Protein 1XU9 (pdb70)

Radius of gyration: 32.41 Å; Cα contacts (8 Å, |Δi|>4): 2241; chains: 4; bounding box: 58×86×81 Å

Organism: Homo sapiens (NCBI:txid9606)

CATH classification: 3.40.50.720

Solvent-accessible surface area: 42921 Å² total; per-residue (Å²): 203,58,77,155,100,151,29,116,71,100,30,3,118,36,86,52,0,0,0,0,19,0,13,120,12,23,1,72,23,0,0,31,17,0,0,107,22,16,0,50,1,0,2,1,20,154,40,108,96,56,0,81,152,1,21,61,69,1,97,136,49,45,13,56,26,4,78,71,24,38,18,47,14,76,65,30,78,31,0,101,110,1,0,61,103,0,1,182,96,18,58,19,3,29,8,0,0,0,18,17,66,16,118,36,80,44,74,67,42,123,87,18,38,139,43,0,82,88,1,12,31,9,0,0,4,0,0,0,5,0,2,32,25,0,20,90,43,0,99,165,41,84,4,6,0,0,0,7,4,9,27,11,2,36,6,2,46,24,13,24,5,5,35,0,0,0,4,8,0,0,3,0,0,1,4,0,0,39,43,1,16,88,70,49,210,31,97,9,15,3,0,2,0,1,15,10,39,7,56,14,122,67,20,45,153,25,27,55,52,133,26,63,168,82,22,1,69,52,99,92,0,0,46,53,0,0,57,2,0,16,19,51,62,53,48,11,28,20,29,69,40,100,90,19,18,50,22,11,136,56,62,49,29,102,36,4,8,103,10,31,44,120,51,44,77,34,130,162,80,47,156,60,72,121,80,160,32,116,71,99,28,4,121,35,89,50,0,0,0,0,18,0,12,119,11,23,0,67,18,0,0,36,28,0,0,126,20,15,0,44,1,0,2,2,20,157,46,130,108,50,0,79,134,1,15,71,79,1,97,155,53,42,14,56,27,10,67,72,20,40,19,42,13,82,65,28,79,33,0,105,111,1,0,66,90,0,5,183,75,12,60,19,4,28,9,0,0,0,19,17,63,20,120,30,68,40,82,37,29,128,96,75,36,148,58,0,80,96,1,10,33,10,0,0,4,0,0,0,6,0,5,29,26,0,20,80,35,0,101,146,42,77,4,6,0,0,0,8,4,9,25,10,2,32,6,2,37,10,10,23,5,6,33,0,0,0,5,8,0,0,4,0,0,2,2,0,2,21,54,4,24,73,73,53,219,31,93,6,0,0,0,2,0,1,16,11,34,7,47,13,99,65,21,61,158,30,26,66,40,9,24,160,98,145,33,1,60,30,83,89,0,0,43,59,0,0,58,1,0,16,19,34,60,41,31,12,29,16,28,56,40,98,86,18,12,36,21,12,83,48,42,57,29,93,27,5,15,91,1,28,63,83,84,92,115,63,134,116,64,43,166,66,64,150,86,152,31,104,61,102,32,4,121,36,87,53,0,0,0,0,17,0,10,121,10,23,0,56,24,0,0,35,18,0,0,110,19,16,0,44,0,0,0,1,16,180,54,126,127,50,0,84,145,2,11,52,66,0,92,140,50,42,13,56,24,6,69,55,35,37,19,45,13,77,67,28,71,31,0,94,115,2,0,53,82,0,5,159,61,11,58,19,3,28,8,0,0,0,19,18,71,14,127,22,62,66,106,66,27,120,104,67,40,129,50,0,96,68,0,14,43,9,0,0,6,0,0,0,7,0,2,29,32,0,15,92,44,0,82,160,40,83,4,6,0,0,0,7,4,8,27,10,2,34,5,3,55,40,56,21,5,5,33,0,0,0,3,8,0,0,4,0,0,1,1,0,0,8,49,3,14,59,96,51,201,35,96,5,1,0,0,2,0,2,15,11,74,8,54,14,114,61,21,59,151,34,39,98,77,167,72,1,67,48,96,88,0,0,44,53,0,0,59,2,0,14,19,44,62,53,15,12,28,19,30,81,41,94,88,18,19,46,19,11,116,52,57,51,19,59,38,4,9,110,23,68,124,41,158,66,74,114,78,152,36,111,70,108,32,3,118,36,87,53,0,0,0,0,19,0,18,122,12,22,1,70,24,0,0,39,18,0,0,123,18,16,0,45,0,0,0,1,18,160,42,123,112,59,0,87,157,2,10,54,68,0,95,138,49,41,13,55,25,9,67,73,34,39,18,43,13,73,66,34,79,30,0,102,115,2,0,68,75,0,3,165,68,15,57,18,2,27,8,0,0,0,19,18,70,23,116,29,66,89,103,93,27,132,95,60,34,130,46,0,95,49,0,10,51,10,0,0,8,0,0,0,6,0,2,35,26,0,23,92,43,0,88,164,42,82,4,6,0,0,0,8,3,9,26,11,2,34,5,4,55,44,53,21,5,5,32,0,0,0,4,8,0,0,2,0,0,1,3,0,0,15,52,2,15,65,88,52,206,35,98,6,1,0,0,2,0,1,16,11,37,8,52,14,110,67,21,60,147,38,78,131,218,148,35,2,65,52,96,90,0,0,44,56,0,0,59,2,0,17,19,46,60,44,32,12,32,19,29,66,38,94,82,17,14,37,22,11,93,52,41,54,29,96,26,4,16,106,19,64,118

GO terms:
  GO:0005789 endoplasmic reticulum membrane (C, TAS)
  GO:0016020 membrane (C, HDA)
  GO:0050661 NADP binding (F, IDA)
  GO:0070524 11-beta-hydroxysteroid dehydrogenase (NADP+) activity (F, IDA)
  GO:0005789 endoplasmic reticulum membrane (C, IDA)
  GO:0042803 protein homodimerization activity (F, IDA)

Sequence (1055 aa):
QPLNEEFRPEMLQGKKVIVTGASKGIGREMAYHLAKMGAHVVVTARSKETLQKVVSHCLELGAASAHYIAGTMEDMTFAEQFVAQAGKLMGGLDMLILNHITNTSLNLFHDDIHHVRKSMEVNFLSYVVLTVAALPMLKQSNGSIVVVSSLAGKVAYPMVAAYSASKFALDGFFSSIRKEYSVSRVNVSITLCVLGLIDTETAMKAVSGIVHMQAAPKEECALEIIKGGALRQEEVYYDSSLWTTLLIRNPSRKILEFLYSTSYNMDRFQQPLNEEFRPEMLQGKKVIVTGASKGIGREMAYHLAKMGAHVVVTARSKETLQKVVSHCLELGAASAHYIAGTMEDMTFAEQFVAQAGKLMGGLDMLILNHITNTSLNLFHDDIHHVRKSMEVNFLSYVVLTVAALPMLKQSNGSIVVVSSLAGKVAYPMVAAYSASKFALDGFFSSIRKEYSVSRVNVSITLCVLGLIDTETAMKAVSGIVHMQAAPKEECALEIIKGGALRQEEVYYDSSLWTTLLIRNPSRKILEFLYSTSYNMDRFQQPLNEEFRPEMLQGKKVIVTGASKGIGREMAYHLAKMGAHVVVTARSKETLQKVVSHCLELGAASAHYIAGTMEDMTFAEQFVAQAGKLMGGLDMLILNHITNTSLNLFHDDIHHVRKSMEVNFLSYVVLTVAALPMLKQSNGSIVVVSSLAGKVAYPMVAAYSASKFALDGFFSSIRKEYSVSRVNVSITLCVLGLIDTETAMKAVSGIAAPKEECALEIIKGGALRQEEVYYDSSLWTTLLIRNPSRKILEFLYSQQPLNEEFRPEMLQGKKVIVTGASKGIGREMAYHLAKMGAHVVVTARSKETLQKVVSHCLELGAASAHYIAGTMEDMTFAEQFVAQAGKLMGGLDMLILNHITNTSLNLFHDDIHHVRKSMEVNFLSYVVLTVAALPMLKQSNGSIVVVSSLAGKVAYPMVAAYSASKFALDGFFSSIRKEYSVSRVNVSITLCVLGLIDTETAMKAVSMQAAPKEECALEIIKGGALRQEEVYYDSSLWTTLLIRNPSRKILEFLYS

B-factor: mean 19.33, std 9.77, range [4.44, 95.13]

Structure (mmCIF, N/CA/C/O backbone):
data_1XU9
#
_entry.id   1XU9
#
_cell.length_a   57.428
_cell.length_b   152.673
_cell.length_c   73.918
_cell.angle_alpha   90.00
_cell.angle_beta   93.77
_cell.angle_gamma   90.00
#
_symmetry.space_group_name_H-M   'P 1 21 1'
#
loop_
_entity.id
_entity.type
_entity.pdbx_description
1 polymer 'Corticosteroid 11-beta-dehydrogenase, isozyme 1'
2 non-polymer 'NADPH DIHYDRO-NICOTINAMIDE-ADENINE-DINUCLEOTIDE PHOSPHATE'
3 non-polymer 3-[(3-CHOLAMIDOPROPYL)DIMETHYLAMMONIO]-1-PROPANESULFONATE
4 non-polymer '2-(N-MORPHOLINO)-ETHANESULFONIC ACID'
5 water water
#
loop_
_atom_site.group_PDB
_atom_site.id
_atom_site.type_symbol
_atom_site.label_atom_id
_atom_site.label_alt_id
_atom_site.label_comp_id
_atom_site.label_asym_id
_atom_site.label_entity_id
_atom_site.label_seq_id
_atom_site.pdbx_PDB_ins_code
_atom_site.Cartn_x
_atom_site.Cartn_y
_atom_site.Cartn_z
_atom_site.occupancy
_atom_site.B_iso_or_equiv
_atom_site.auth_seq_id
_atom_site.auth_comp_id
_atom_site.auth_asym_id
_atom_site.auth_atom_id
_atom_site.pdbx_PDB_model_num
ATOM 1 N N . GLN A 1 15 ? -12.273 14.607 31.875 1.00 43.45 21 GLN A N 1
ATOM 2 C CA . GLN A 1 15 ? -11.429 15.795 31.562 1.00 43.73 21 GLN A CA 1
ATOM 3 C C . GLN A 1 15 ? -10.080 15.768 32.304 1.00 43.37 21 GLN A C 1
ATOM 4 O O . GLN A 1 15 ? -9.982 15.243 33.421 1.00 43.16 21 GLN A O 1
ATOM 10 N N . PRO A 1 16 ? -9.048 16.338 31.681 1.00 42.83 22 PRO A N 1
ATOM 11 C CA . PRO A 1 16 ? -7.684 16.289 32.220 1.00 42.56 22 PRO A CA 1
ATOM 12 C C . PRO A 1 16 ? -7.414 17.265 33.369 1.00 42.29 22 PRO A C 1
ATOM 13 O O . PRO A 1 16 ? -8.006 18.346 33.435 1.00 42.18 22 PRO A O 1
ATOM 17 N N . LEU A 1 17 ? -6.499 16.878 34.254 1.00 41.73 23 LEU A N 1
ATOM 18 C CA . LEU A 1 17 ? -6.097 17.709 35.382 1.00 41.45 23 LEU A CA 1
ATOM 19 C C . LEU A 1 17 ? -5.349 18.933 34.859 1.00 41.37 23 LEU A C 1
ATOM 20 O O . LEU A 1 17 ? -4.465 18.800 34.010 1.00 41.59 23 LEU A O 1
ATOM 25 N N . ASN A 1 18 ? -5.699 20.114 35.370 1.00 41.24 24 ASN A N 1
ATOM 26 C CA . ASN A 1 18 ? -5.113 21.375 34.899 1.00 40.99 24 ASN A CA 1
ATOM 27 C C . ASN A 1 18 ? -3.853 21.768 35.681 1.00 40.28 24 ASN A C 1
ATOM 28 O O . ASN A 1 18 ? -3.666 22.938 36.034 1.00 40.59 24 ASN A O 1
ATOM 33 N N . GLU A 1 19 ? -2.988 20.785 35.929 1.00 39.04 25 GLU A N 1
ATOM 34 C CA . GLU A 1 19 ? -1.754 20.979 36.684 1.00 37.80 25 GLU A CA 1
ATOM 35 C C . GLU A 1 19 ? -0.560 20.446 35.904 1.00 36.02 25 GLU A C 1
ATOM 36 O O . GLU A 1 19 ? -0.708 19.632 34.993 1.00 35.80 25 GLU A O 1
ATOM 42 N N . GLU A 1 20 ? 0.625 20.918 36.274 1.00 33.73 26 GLU A N 1
ATOM 43 C CA . GLU A 1 20 ? 1.873 20.384 35.744 1.00 32.11 26 GLU A CA 1
ATOM 44 C C . GLU A 1 20 ? 2.104 19.004 36.358 1.00 29.67 26 GLU A C 1
ATOM 45 O O . GLU A 1 20 ? 1.752 18.770 37.511 1.00 28.85 26 GLU A O 1
ATOM 51 N N . PHE A 1 21 ? 2.691 18.089 35.593 1.00 27.05 27 PHE A N 1
ATOM 52 C CA . PHE A 1 21 ? 3.037 16.781 36.132 1.00 25.45 27 PHE A CA 1
ATOM 53 C C . PHE A 1 21 ? 4.098 16.919 37.220 1.00 25.10 27 PHE A C 1
ATOM 54 O O . PHE A 1 21 ? 5.037 17.714 37.090 1.00 24.80 27 PHE A O 1
ATOM 62 N N . ARG A 1 22 ? 3.939 16.134 38.279 1.00 24.99 28 ARG A N 1
ATOM 63 C CA . ARG A 1 22 ? 4.940 15.990 39.333 1.00 24.93 28 ARG A CA 1
ATOM 64 C C . ARG A 1 22 ? 5.139 14.490 39.586 1.00 24.10 28 ARG A C 1
ATOM 65 O O . ARG A 1 22 ? 4.150 13.762 39.657 1.00 23.53 28 ARG A O 1
ATOM 73 N N . PRO A 1 23 ? 6.379 14.013 39.729 1.00 23.97 29 PRO A N 1
ATOM 74 C CA . PRO A 1 23 ? 6.610 12.578 39.984 1.00 23.93 29 PRO A CA 1
ATOM 75 C C . PRO A 1 23 ? 5.913 12.046 41.242 1.00 23.89 29 PRO A C 1
ATOM 76 O O . PRO A 1 23 ? 5.584 10.864 41.293 1.00 23.21 29 PRO A O 1
ATOM 80 N N . GLU A 1 24 ? 5.656 12.916 42.218 1.00 24.17 30 GLU A N 1
ATOM 81 C CA . GLU A 1 24 ? 4.950 12.535 43.440 1.00 24.09 30 GLU A CA 1
ATOM 82 C C . GLU A 1 24 ? 3.511 12.065 43.185 1.00 22.92 30 GLU A C 1
ATOM 83 O O . GLU A 1 24 ? 2.907 11.414 44.032 1.00 22.81 30 GLU A O 1
ATOM 89 N N . MET A 1 25 ? 2.965 12.382 42.013 1.00 21.77 31 MET A N 1
ATOM 90 C CA . MET A 1 25 ? 1.636 11.904 41.622 1.00 21.44 31 MET A CA 1
ATOM 91 C C . MET A 1 25 ? 1.543 10.375 41.535 1.00 20.84 31 MET A C 1
ATOM 92 O O . MET A 1 25 ? 0.448 9.818 41.600 1.00 21.67 31 MET A O 1
ATOM 97 N N . LEU A 1 26 ? 2.682 9.712 41.381 1.00 19.84 32 LEU A N 1
ATOM 98 C CA . LEU A 1 26 ? 2.725 8.250 41.290 1.00 18.99 32 LEU A CA 1
ATOM 99 C C . LEU A 1 26 ? 3.218 7.572 42.572 1.00 18.44 32 LEU A C 1
ATOM 100 O O . LEU A 1 26 ? 3.217 6.346 42.670 1.00 17.14 32 LEU A O 1
ATOM 105 N N . GLN A 1 27 ? 3.663 8.356 43.549 1.00 18.23 33 GLN A N 1
ATOM 106 C CA . GLN A 1 27 ? 4.137 7.805 44.817 1.00 18.62 33 GLN A CA 1
ATOM 107 C C . GLN A 1 27 ? 3.039 7.010 45.511 1.00 17.62 33 GLN A C 1
ATOM 108 O O . GLN A 1 27 ? 1.943 7.510 45.731 1.00 17.89 33 GLN A O 1
ATOM 114 N N . GLY A 1 28 ? 3.326 5.750 45.803 1.00 16.97 34 GLY A N 1
ATOM 115 C CA . GLY A 1 28 ? 2.379 4.874 46.461 1.00 16.90 34 GLY A CA 1
ATOM 116 C C . GLY A 1 28 ? 1.238 4.390 45.594 1.00 16.45 34 GLY A C 1
ATOM 117 O O . GLY A 1 28 ? 0.361 3.688 46.080 1.00 16.56 34 GLY A O 1
ATOM 118 N N . LYS A 1 29 ? 1.239 4.753 44.311 1.00 16.16 35 LYS A N 1
ATOM 119 C CA . LYS A 1 29 ? 0.172 4.321 43.420 1.00 15.89 35 LYS A CA 1
ATOM 120 C C . LYS A 1 29 ? 0.399 2.875 43.019 1.00 15.14 35 LYS A C 1
ATOM 121 O O . LYS A 1 29 ? 1.524 2.406 42.995 1.00 15.42 35 LYS A O 1
ATOM 127 N N . LYS A 1 30 ? -0.686 2.183 42.708 1.00 13.91 36 LYS A N 1
ATOM 128 C CA . LYS A 1 30 ? -0.656 0.756 42.408 1.00 13.48 36 LYS A CA 1
ATOM 129 C C . LYS A 1 30 ? -0.878 0.602 40.908 1.00 12.99 36 LYS A C 1
ATOM 130 O O . LYS A 1 30 ? -1.949 0.920 40.393 1.00 12.53 36 LYS A O 1
ATOM 136 N N . VAL A 1 31 ? 0.144 0.118 40.216 1.00 12.59 37 VAL A N 1
ATOM 137 C CA . VAL A 1 31 ? 0.169 0.161 38.756 1.00 12.11 37 VAL A CA 1
ATOM 138 C C . VAL A 1 31 ? 0.549 -1.178 38.161 1.00 12.32 37 VAL A C 1
ATOM 139 O O . VAL A 1 31 ? 1.506 -1.799 38.605 1.00 12.36 37 VAL A O 1
ATOM 143 N N . ILE A 1 32 ? -0.233 -1.618 37.173 1.00 11.43 38 ILE A N 1
ATOM 144 C CA . ILE A 1 32 ? 0.096 -2.760 36.328 1.00 11.16 38 ILE A CA 1
ATOM 145 C C . ILE A 1 32 ? 0.714 -2.250 35.036 1.00 11.68 38 ILE A C 1
ATOM 146 O O . ILE A 1 32 ? 0.208 -1.301 34.451 1.00 11.14 38 ILE A O 1
ATOM 151 N N . VAL A 1 33 ? 1.803 -2.870 34.602 1.00 10.83 39 VAL A N 1
ATOM 152 C CA . VAL A 1 33 ? 2.366 -2.610 33.274 1.00 11.23 39 VAL A CA 1
ATOM 153 C C . VAL A 1 33 ? 2.492 -3.933 32.542 1.00 10.77 39 VAL A C 1
ATOM 154 O O . VAL A 1 33 ? 3.163 -4.849 33.012 1.00 10.52 39 VAL A O 1
ATOM 158 N N . THR A 1 34 ? 1.849 -4.040 31.385 1.00 11.18 40 THR A N 1
ATOM 159 C CA . THR A 1 34 ? 2.005 -5.226 30.543 1.00 10.80 40 THR A CA 1
ATOM 160 C C . THR A 1 34 ? 3.080 -5.016 29.493 1.00 10.55 40 THR A C 1
ATOM 161 O O . THR A 1 34 ? 3.492 -3.889 29.208 1.00 10.66 40 THR A O 1
ATOM 165 N N . GLY A 1 35 ? 3.549 -6.112 28.921 1.00 10.68 41 GLY A N 1
ATOM 166 C CA . GLY A 1 35 ? 4.652 -6.042 27.986 1.00 10.57 41 GLY A CA 1
ATOM 167 C C . GLY A 1 35 ? 5.848 -5.312 28.572 1.00 10.82 41 GLY A C 1
ATOM 168 O O . GLY A 1 35 ? 6.455 -4.469 27.923 1.00 11.12 41 GLY A O 1
ATOM 169 N N . ALA A 1 36 ? 6.204 -5.667 29.805 1.00 11.50 42 ALA A N 1
ATOM 170 C CA . ALA A 1 36 ? 7.132 -4.865 30.611 1.00 11.69 42 ALA A CA 1
ATOM 171 C C . ALA A 1 36 ? 8.494 -5.506 30.844 1.00 12.54 42 ALA A C 1
ATOM 172 O O . ALA A 1 36 ? 9.273 -5.028 31.674 1.00 12.37 42 ALA A O 1
ATOM 174 N N . SER A 1 37 ? 8.819 -6.529 30.062 1.00 12.88 43 SER A N 1
ATOM 175 C CA . SER A 1 37 ? 10.105 -7.222 30.182 1.00 13.10 43 SER A CA 1
ATOM 176 C C . SER A 1 37 ? 11.220 -6.543 29.383 1.00 13.27 43 SER A C 1
ATOM 177 O O . SER A 1 37 ? 12.419 -6.798 29.607 1.00 13.51 43 SER A O 1
ATOM 180 N N . LYS A 1 38 ? 10.821 -5.704 28.424 1.00 12.97 44 LYS A N 1
ATOM 181 C CA . LYS A 1 38 ? 11.762 -4.967 27.592 1.00 12.86 44 LYS A CA 1
ATOM 182 C C . LYS A 1 38 ? 11.051 -3.764 26.978 1.00 12.24 44 LYS A C 1
ATOM 183 O O . LYS A 1 38 ? 9.873 -3.525 27.253 1.00 12.05 44 LYS A O 1
ATOM 189 N N . GLY A 1 39 ? 11.780 -3.000 26.178 1.00 11.94 45 GLY A N 1
ATOM 190 C CA . GLY A 1 39 ? 11.214 -1.931 25.386 1.00 11.07 45 GLY A CA 1
ATOM 191 C C . GLY A 1 39 ? 10.613 -0.857 26.252 1.00 10.43 45 GLY A C 1
ATOM 192 O O . GLY A 1 39 ? 11.093 -0.572 27.354 1.00 11.05 45 GLY A O 1
ATOM 193 N N . ILE A 1 40 ? 9.557 -0.229 25.746 1.00 10.79 46 ILE A N 1
ATOM 194 C CA . ILE A 1 40 ? 8.900 0.865 26.447 1.00 10.99 46 ILE A CA 1
ATOM 195 C C . ILE A 1 40 ? 8.271 0.434 27.769 1.00 10.55 46 ILE A C 1
ATOM 196 O O . ILE A 1 40 ? 8.332 1.160 28.736 1.00 11.27 46 ILE A O 1
ATOM 201 N N . GLY A 1 41 ? 7.688 -0.762 27.811 1.00 10.30 47 GLY A N 1
ATOM 202 C CA . GLY A 1 41 ? 7.095 -1.264 29.041 1.00 10.32 47 GLY A CA 1
ATOM 203 C C . GLY A 1 41 ? 8.106 -1.360 30.165 1.00 10.78 47 GLY A C 1
ATOM 204 O O . GLY A 1 41 ? 7.806 -0.970 31.285 1.00 10.99 47 GLY A O 1
ATOM 205 N N . ARG A 1 42 ? 9.295 -1.878 29.872 1.00 11.23 48 ARG A N 1
ATOM 206 C CA . ARG A 1 42 ? 10.357 -1.948 30.880 1.00 11.52 48 ARG A CA 1
ATOM 207 C C . ARG A 1 42 ? 10.720 -0.554 31.370 1.00 11.79 48 ARG A C 1
ATOM 208 O O . ARG A 1 42 ? 10.860 -0.335 32.568 1.00 11.28 48 ARG A O 1
ATOM 216 N N . GLU A 1 43 ? 10.873 0.388 30.444 1.00 11.87 49 GLU A N 1
ATOM 217 C CA . GLU A 1 43 ? 11.188 1.763 30.819 1.00 12.12 49 GLU A CA 1
ATOM 218 C C . GLU A 1 43 ? 10.091 2.382 31.671 1.00 11.83 49 GLU A C 1
ATOM 219 O O . GLU A 1 43 ? 10.373 3.160 32.574 1.00 11.95 49 GLU A O 1
ATOM 225 N N . MET A 1 44 ? 8.830 2.046 31.394 1.00 10.74 50 MET A N 1
ATOM 226 C CA . MET A 1 44 ? 7.736 2.552 32.206 1.00 11.34 50 MET A CA 1
ATOM 227 C C . MET A 1 44 ? 7.832 2.012 33.635 1.00 11.21 50 MET A C 1
ATOM 228 O O . MET A 1 44 ? 7.682 2.765 34.573 1.00 11.38 50 MET A O 1
ATOM 233 N N . ALA A 1 45 ? 8.104 0.716 33.772 1.00 11.60 51 ALA A N 1
ATOM 234 C CA . ALA A 1 45 ? 8.259 0.085 35.091 1.00 11.54 51 ALA A CA 1
ATOM 235 C C . ALA A 1 45 ? 9.394 0.781 35.854 1.00 11.69 51 ALA A C 1
ATOM 236 O O . ALA A 1 45 ? 9.240 1.069 37.021 1.00 12.22 51 ALA A O 1
ATOM 238 N N . TYR A 1 46 ? 10.486 1.091 35.165 1.00 12.01 52 TYR A N 1
ATOM 239 C CA . TYR A 1 46 ? 11.638 1.754 35.798 1.00 12.76 52 TYR A CA 1
ATOM 240 C C . TYR A 1 46 ? 11.294 3.160 36.265 1.00 13.05 52 TYR A C 1
ATOM 241 O O . TYR A 1 46 ? 11.651 3.528 37.385 1.00 13.40 52 TYR A O 1
ATOM 250 N N . HIS A 1 47 ? 10.589 3.937 35.448 1.00 13.24 53 HIS A N 1
ATOM 251 C CA . HIS A 1 47 ? 10.140 5.269 35.879 1.00 13.29 53 HIS A CA 1
ATOM 252 C C . HIS A 1 47 ? 9.222 5.197 37.091 1.00 13.78 53 HIS A C 1
ATOM 253 O O . HIS A 1 47 ? 9.384 5.963 38.040 1.00 13.88 53 HIS A O 1
ATOM 260 N N . LEU A 1 48 ? 8.257 4.283 37.054 1.00 13.26 54 LEU A N 1
ATOM 261 C CA . LEU A 1 48 ? 7.319 4.106 38.154 1.00 14.03 54 LEU A CA 1
ATOM 262 C C . LEU A 1 48 ? 8.042 3.714 39.451 1.00 14.40 54 LEU A C 1
ATOM 263 O O . LEU A 1 48 ? 7.676 4.164 40.542 1.00 14.72 54 LEU A O 1
ATOM 268 N N . ALA A 1 49 ? 9.060 2.880 39.321 1.00 14.81 55 ALA A N 1
ATOM 269 C CA . ALA A 1 49 ? 9.863 2.431 40.443 1.00 15.65 55 ALA A CA 1
ATOM 270 C C . ALA A 1 49 ? 10.619 3.616 41.041 1.00 16.03 55 ALA A C 1
ATOM 271 O O . ALA A 1 49 ? 10.592 3.821 42.244 1.00 16.44 55 ALA A O 1
ATOM 273 N N . LYS A 1 50 ? 11.244 4.423 40.199 1.00 16.59 56 LYS A N 1
ATOM 274 C CA . LYS A 1 50 ? 11.931 5.644 40.659 1.00 17.60 56 LYS A CA 1
ATOM 275 C C . LYS A 1 50 ? 10.959 6.608 41.379 1.00 17.76 56 LYS A C 1
ATOM 276 O O . LYS A 1 50 ? 11.346 7.302 42.327 1.00 18.29 56 LYS A O 1
ATOM 282 N N . MET A 1 51 ? 9.697 6.628 40.960 1.00 17.56 57 MET A N 1
ATOM 283 C CA . MET A 1 51 ? 8.671 7.480 41.580 1.00 17.54 57 MET A CA 1
ATOM 284 C C . MET A 1 51 ? 8.067 6.887 42.857 1.00 16.99 57 MET A C 1
ATOM 285 O O . MET A 1 51 ? 7.223 7.521 43.493 1.00 17.34 57 MET A O 1
ATOM 290 N N . GLY A 1 52 ? 8.469 5.669 43.222 1.00 16.29 58 GLY A N 1
ATOM 291 C CA . GLY A 1 52 ? 7.993 5.020 44.432 1.00 15.53 58 GLY A CA 1
ATOM 292 C C . GLY A 1 52 ? 6.601 4.411 44.340 1.00 15.09 58 GLY A C 1
ATOM 293 O O . GLY A 1 52 ? 5.876 4.292 45.330 1.00 14.73 58 GLY A O 1
ATOM 294 N N . ALA A 1 53 ? 6.212 4.016 43.132 1.00 14.95 59 ALA A N 1
ATOM 295 C CA . ALA A 1 53 ? 4.971 3.284 42.934 1.00 14.90 59 ALA A CA 1
ATOM 296 C C . ALA A 1 53 ? 5.104 1.814 43.356 1.00 14.69 59 ALA A C 1
ATOM 297 O O . ALA A 1 53 ? 6.209 1.278 43.501 1.00 14.73 59 ALA A O 1
ATOM 299 N N . HIS A 1 54 ? 3.960 1.186 43.589 1.00 14.49 60 HIS A N 1
ATOM 300 C CA . HIS A 1 54 ? 3.842 -0.269 43.613 1.00 14.38 60 HIS A CA 1
ATOM 301 C C . HIS A 1 54 ? 3.615 -0.733 42.168 1.00 14.18 60 HIS A C 1
ATOM 302 O O . HIS A 1 54 ? 2.722 -0.230 41.496 1.00 13.82 60 HIS A O 1
ATOM 309 N N . VAL A 1 55 ? 4.399 -1.699 41.703 1.00 13.85 61 VAL A N 1
ATOM 310 C CA . VAL A 1 55 ? 4.294 -2.177 40.318 1.00 13.54 61 VAL A CA 1
ATOM 311 C C . VAL A 1 55 ? 4.119 -3.693 40.241 1.00 13.48 61 VAL A C 1
ATOM 312 O O . VAL A 1 55 ? 4.775 -4.458 40.965 1.00 13.29 61 VAL A O 1
ATOM 319 N N . VAL A 1 56 ? 3.231 -4.127 39.358 1.00 11.83 62 VAL A N 1
ATOM 320 C CA . VAL A 1 56 ? 3.197 -5.517 38.941 1.00 12.15 62 VAL A CA 1
ATOM 321 C C . VAL A 1 56 ? 3.421 -5.509 37.439 1.00 11.91 62 VAL A C 1
ATOM 322 O O . VAL A 1 56 ? 2.687 -4.864 36.702 1.00 13.25 62 VAL A O 1
ATOM 326 N N . VAL A 1 57 ? 4.449 -6.215 37.001 1.00 11.82 63 VAL A N 1
ATOM 327 C CA . VAL A 1 57 ? 4.774 -6.320 35.590 1.00 11.53 63 VAL A CA 1
ATOM 328 C C . VAL A 1 57 ? 4.440 -7.706 35.041 1.00 10.86 63 VAL A C 1
ATOM 329 O O . VAL A 1 57 ? 4.454 -8.715 35.769 1.00 11.26 63 VAL A O 1
ATOM 333 N N . THR A 1 58 ? 4.176 -7.757 33.749 1.00 10.81 64 THR A N 1
ATOM 334 C CA . THR A 1 58 ? 3.935 -9.014 33.078 1.00 10.67 64 THR A CA 1
ATOM 335 C C . THR A 1 58 ? 4.471 -9.024 31.638 1.00 10.72 64 THR A C 1
ATOM 336 O O . THR A 1 58 ? 4.731 -7.973 31.036 1.00 11.30 64 THR A O 1
ATOM 340 N N . ALA A 1 59 ? 4.643 -10.252 31.157 1.00 10.87 65 ALA A N 1
ATOM 341 C CA . ALA A 1 59 ? 5.174 -10.666 29.861 1.00 11.02 65 ALA A CA 1
ATOM 342 C C . ALA A 1 59 ? 5.202 -12.207 29.913 1.00 11.40 65 ALA A C 1
ATOM 343 O O . ALA A 1 59 ? 4.871 -12.799 30.947 1.00 10.93 65 ALA A O 1
ATOM 345 N N . ARG A 1 60 ? 5.595 -12.866 28.836 1.00 11.43 66 ARG A N 1
ATOM 346 C CA . ARG A 1 60 ? 5.681 -14.339 28.849 1.00 11.72 66 ARG A CA 1
ATOM 347 C C . ARG A 1 60 ? 6.890 -14.870 29.614 1.00 12.09 66 ARG A C 1
ATOM 348 O O . ARG A 1 60 ? 6.797 -15.912 30.263 1.00 13.29 66 ARG A O 1
ATOM 356 N N . SER A 1 61 ? 8.005 -14.151 29.564 1.00 12.29 67 SER A N 1
ATOM 357 C CA . SER A 1 61 ? 9.293 -14.682 30.031 1.00 12.85 67 SER A CA 1
ATOM 358 C C . SER A 1 61 ? 9.581 -14.342 31.487 1.00 12.41 67 SER A C 1
ATOM 359 O O . SER A 1 61 ? 9.884 -13.189 31.804 1.00 12.69 67 SER A O 1
ATOM 364 N N . LYS A 1 62 ? 9.574 -15.354 32.358 1.00 12.38 68 LYS A N 1
ATOM 365 C CA . LYS A 1 62 ? 9.925 -15.144 33.765 1.00 12.40 68 LYS A CA 1
ATOM 366 C C . LYS A 1 62 ? 11.364 -14.654 33.944 1.00 12.63 68 LYS A C 1
ATOM 367 O O . LYS A 1 62 ? 11.635 -13.853 34.824 1.00 12.68 68 LYS A O 1
ATOM 373 N N . GLU A 1 63 ? 12.276 -15.100 33.093 1.00 12.95 69 GLU A N 1
ATOM 374 C CA . GLU A 1 63 ? 13.690 -14.766 33.244 1.00 13.93 69 GLU A CA 1
ATOM 375 C C . GLU A 1 63 ? 13.941 -13.269 33.033 1.00 13.52 69 GLU A C 1
ATOM 376 O O . GLU A 1 63 ? 14.669 -12.632 33.808 1.00 13.77 69 GLU A O 1
ATOM 382 N N . THR A 1 64 ? 13.341 -12.690 31.993 1.00 13.82 70 THR A N 1
ATOM 383 C CA . THR A 1 64 ? 13.508 -11.259 31.760 1.00 13.90 70 THR A CA 1
ATOM 384 C C . THR A 1 64 ? 12.727 -10.422 32.757 1.00 13.53 70 THR A C 1
ATOM 385 O O . THR A 1 64 ? 13.196 -9.373 33.189 1.00 13.78 70 THR A O 1
ATOM 389 N N . LEU A 1 65 ? 11.551 -10.895 33.159 1.00 12.54 71 LEU A N 1
ATOM 390 C CA . LEU A 1 65 ? 10.765 -10.205 34.172 1.00 12.38 71 LEU A CA 1
ATOM 391 C C . LEU A 1 65 ? 11.478 -10.161 35.535 1.00 12.39 71 LEU A C 1
ATOM 392 O O . LEU A 1 65 ? 11.365 -9.177 36.251 1.00 12.21 71 LEU A O 1
ATOM 397 N N . GLN A 1 66 ? 12.198 -11.223 35.883 1.00 12.15 72 GLN A N 1
ATOM 398 C CA . GLN A 1 66 ? 12.966 -11.254 37.131 1.00 11.72 72 GLN A CA 1
ATOM 399 C C . GLN A 1 66 ? 13.949 -10.101 37.183 1.00 12.10 72 GLN A C 1
ATOM 400 O O . GLN A 1 66 ? 14.105 -9.459 38.221 1.00 12.43 72 GLN A O 1
ATOM 406 N N . LYS A 1 67 ? 14.593 -9.835 36.046 1.00 12.24 73 LYS A N 1
ATOM 407 C CA . LYS A 1 67 ? 15.590 -8.770 35.970 1.00 13.36 73 LYS A CA 1
ATOM 408 C C . LYS A 1 67 ? 14.945 -7.395 36.124 1.00 12.90 73 LYS A C 1
ATOM 409 O O . LYS A 1 67 ? 15.500 -6.494 36.775 1.00 12.93 73 LYS A O 1
ATOM 415 N N . VAL A 1 68 ? 13.761 -7.226 35.543 1.00 12.17 74 VAL A N 1
ATOM 416 C CA . VAL A 1 68 ? 13.025 -5.968 35.661 1.00 12.20 74 VAL A CA 1
ATOM 417 C C . VAL A 1 68 ? 12.616 -5.740 37.116 1.00 12.79 74 VAL A C 1
ATOM 418 O O . VAL A 1 68 ? 12.776 -4.645 37.638 1.00 13.50 74 VAL A O 1
ATOM 422 N N . VAL A 1 69 ? 12.107 -6.773 37.775 1.00 12.22 75 VAL A N 1
ATOM 423 C CA . VAL A 1 69 ? 11.670 -6.625 39.166 1.00 12.49 75 VAL A CA 1
ATOM 424 C C . VAL A 1 69 ? 12.871 -6.254 40.045 1.00 12.88 75 VAL A C 1
ATOM 425 O O . VAL A 1 69 ? 12.789 -5.350 40.853 1.00 13.82 75 VAL A O 1
ATOM 429 N N . SER A 1 70 ? 13.987 -6.944 39.870 1.00 13.19 76 SER A N 1
ATOM 430 C CA . SER A 1 70 ? 15.146 -6.669 40.721 1.00 13.45 76 SER A CA 1
ATOM 431 C C . SER A 1 70 ? 15.613 -5.226 40.546 1.00 13.49 76 SER A C 1
ATOM 432 O O . SER A 1 70 ? 15.901 -4.544 41.536 1.00 14.23 76 SER A O 1
ATOM 437 N N . HIS A 1 71 ? 15.667 -4.742 39.304 1.00 13.36 77 HIS A N 1
ATOM 438 C CA . HIS A 1 71 ? 16.074 -3.358 39.058 1.00 13.95 77 HIS A CA 1
ATOM 439 C C . HIS A 1 71 ? 15.039 -2.363 39.590 1.00 14.42 77 HIS A C 1
ATOM 440 O O . HIS A 1 71 ? 15.400 -1.306 40.096 1.00 14.35 77 HIS A O 1
ATOM 447 N N . CYS A 1 72 ? 13.750 -2.703 39.501 1.00 13.80 78 CYS A N 1
ATOM 448 C CA . CYS A 1 72 ? 12.706 -1.834 40.053 1.00 14.49 78 CYS A CA 1
ATOM 449 C C . CYS A 1 72 ? 12.902 -1.626 41.551 1.00 14.60 78 CYS A C 1
ATOM 450 O O . CYS A 1 72 ? 12.791 -0.518 42.044 1.00 15.35 78 CYS A O 1
ATOM 453 N N . LEU A 1 73 ? 13.230 -2.693 42.265 1.00 15.69 79 LEU A N 1
ATOM 454 C CA . LEU A 1 73 ? 13.448 -2.605 43.707 1.00 16.08 79 LEU A CA 1
ATOM 455 C C . LEU A 1 73 ? 14.658 -1.714 43.995 1.00 16.71 79 LEU A C 1
ATOM 456 O O . LEU A 1 73 ? 14.597 -0.867 44.882 1.00 17.57 79 LEU A O 1
ATOM 461 N N . GLU A 1 74 ? 15.732 -1.883 43.224 1.00 17.26 80 GLU A N 1
ATOM 462 C CA . GLU A 1 74 ? 16.944 -1.059 43.390 1.00 18.48 80 GLU A CA 1
ATOM 463 C C . GLU A 1 74 ? 16.662 0.415 43.191 1.00 18.02 80 GLU A C 1
ATOM 464 O O . GLU A 1 74 ? 17.268 1.260 43.844 1.00 18.35 80 GLU A O 1
ATOM 470 N N . LEU A 1 75 ? 15.768 0.716 42.254 1.00 17.09 81 LEU A N 1
ATOM 471 C CA . LEU A 1 75 ? 15.422 2.090 41.897 1.00 17.01 81 LEU A CA 1
ATOM 472 C C . LEU A 1 75 ? 14.505 2.765 42.911 1.00 16.82 81 LEU A C 1
ATOM 473 O O . LEU A 1 75 ? 14.325 3.976 42.845 1.00 17.97 81 LEU A O 1
ATOM 478 N N . GLY A 1 76 ? 13.911 1.986 43.816 1.00 16.42 82 GLY A N 1
ATOM 479 C CA . GLY A 1 76 ? 13.110 2.510 44.907 1.00 16.46 82 GLY A CA 1
ATOM 480 C C . GLY A 1 76 ? 11.611 2.297 44.831 1.00 15.73 82 GLY A C 1
ATOM 481 O O . GLY A 1 76 ? 10.846 3.007 45.502 1.00 16.17 82 GLY A O 1
ATOM 482 N N . ALA A 1 77 ? 11.172 1.293 44.070 1.00 15.77 83 ALA A N 1
ATOM 483 C CA . ALA A 1 77 ? 9.762 0.939 44.041 1.00 15.22 83 ALA A CA 1
ATOM 484 C C . ALA A 1 77 ? 9.283 0.632 45.447 1.00 15.07 83 ALA A C 1
ATOM 485 O O . ALA A 1 77 ? 10.014 0.010 46.236 1.00 15.47 83 ALA A O 1
ATOM 487 N N . ALA A 1 78 ? 8.066 1.057 45.753 1.00 15.51 84 ALA A N 1
ATOM 488 C CA . ALA A 1 78 ? 7.406 0.694 47.007 1.00 15.45 84 ALA A CA 1
ATOM 489 C C . ALA A 1 78 ? 7.272 -0.828 47.103 1.00 16.01 84 ALA A C 1
ATOM 490 O O . ALA A 1 78 ? 7.489 -1.419 48.155 1.00 16.95 84 ALA A O 1
ATOM 492 N N . SER A 1 79 ? 6.921 -1.450 45.981 1.00 15.18 85 SER A N 1
ATOM 493 C CA . SER A 1 79 ? 7.032 -2.890 45.800 1.00 14.91 85 SER A CA 1
ATOM 494 C C . SER A 1 79 ? 7.111 -3.164 44.307 1.00 13.82 85 SER A C 1
ATOM 495 O O . SER A 1 79 ? 6.759 -2.317 43.491 1.00 14.14 85 SER A O 1
ATOM 498 N N . ALA A 1 80 ? 7.589 -4.351 43.972 1.00 13.53 86 ALA A N 1
ATOM 499 C CA . ALA A 1 80 ? 7.660 -4.788 42.582 1.00 13.30 86 ALA A CA 1
ATOM 500 C C . ALA A 1 80 ? 7.570 -6.305 42.510 1.00 13.29 86 ALA A C 1
ATOM 501 O O . ALA A 1 80 ? 8.265 -7.028 43.234 1.00 13.66 86 ALA A O 1
ATOM 503 N N . HIS A 1 81 ? 6.722 -6.782 41.611 1.00 12.81 87 HIS A N 1
ATOM 504 C CA . HIS A 1 81 ? 6.485 -8.199 41.431 1.00 12.64 87 HIS A CA 1
ATOM 505 C C . HIS A 1 81 ? 6.165 -8.470 39.974 1.00 12.21 87 HIS A C 1
ATOM 506 O O . HIS A 1 81 ? 5.720 -7.568 39.261 1.00 12.69 87 HIS A O 1
ATOM 513 N N . TYR A 1 82 ? 6.388 -9.704 39.537 1.00 11.78 88 TYR A N 1
ATOM 514 C CA . TYR A 1 82 ? 5.948 -10.139 38.215 1.00 11.53 88 TYR A CA 1
ATOM 515 C C . TYR A 1 82 ? 4.989 -11.308 38.307 1.00 11.85 88 TYR A C 1
ATOM 516 O O . TYR A 1 82 ? 4.998 -12.081 39.269 1.00 12.34 88 TYR A O 1
ATOM 525 N N . ILE A 1 83 ? 4.164 -11.428 37.272 1.00 11.67 89 ILE A N 1
ATOM 526 C CA . ILE A 1 83 ? 3.364 -12.612 36.999 1.00 11.64 89 ILE A CA 1
ATOM 527 C C . ILE A 1 83 ? 3.533 -12.874 35.496 1.00 11.79 89 ILE A C 1
ATOM 528 O O . ILE A 1 83 ? 3.248 -11.989 34.677 1.00 12.49 89 ILE A O 1
ATOM 533 N N . ALA A 1 84 ? 4.029 -14.048 35.142 1.00 11.39 90 ALA A N 1
ATOM 534 C CA . ALA A 1 84 ? 4.310 -14.396 33.743 1.00 11.55 90 ALA A CA 1
ATOM 535 C C . ALA A 1 84 ? 3.153 -15.175 33.122 1.00 12.29 90 ALA A C 1
ATOM 536 O O . ALA A 1 84 ? 2.530 -16.031 33.771 1.00 13.04 90 ALA A O 1
ATOM 538 N N . GLY A 1 85 ? 2.889 -14.889 31.851 1.00 11.69 91 GLY A N 1
ATOM 539 C CA . GLY A 1 85 ? 1.875 -15.597 31.088 1.00 11.36 91 GLY A CA 1
ATOM 540 C C . GLY A 1 85 ? 1.691 -14.988 29.713 1.00 11.00 91 GLY A C 1
ATOM 541 O O . GLY A 1 85 ? 2.233 -13.925 29.422 1.00 10.81 91 GLY A O 1
ATOM 542 N N . THR A 1 86 ? 0.938 -15.676 28.868 1.00 10.60 92 THR A N 1
ATOM 543 C CA . THR A 1 86 ? 0.659 -15.181 27.528 1.00 11.07 92 THR A CA 1
ATOM 544 C C . THR A 1 86 ? -0.728 -14.563 27.445 1.00 10.86 92 THR A C 1
ATOM 545 O O . THR A 1 86 ? -1.739 -15.125 27.908 1.00 10.84 92 THR A O 1
ATOM 549 N N . MET A 1 87 ? -0.773 -13.398 26.819 1.00 11.00 93 MET A N 1
ATOM 550 C CA . MET A 1 87 ? -2.029 -12.680 26.602 1.00 11.56 93 MET A CA 1
ATOM 551 C C . MET A 1 87 ? -2.817 -13.218 25.405 1.00 12.25 93 MET A C 1
ATOM 552 O O . MET A 1 87 ? -3.865 -12.679 25.056 1.00 13.41 93 MET A O 1
ATOM 557 N N . GLU A 1 88 ? -2.349 -14.314 24.831 1.00 12.11 94 GLU A N 1
ATOM 558 C CA . GLU A 1 88 ? -3.157 -15.154 23.945 1.00 13.42 94 GLU A CA 1
ATOM 559 C C . GLU A 1 88 ? -4.258 -15.886 24.727 1.00 13.67 94 GLU A C 1
ATOM 560 O O . GLU A 1 88 ? -5.279 -16.271 24.156 1.00 15.01 94 GLU A O 1
ATOM 566 N N . ASP A 1 89 ? -4.032 -16.073 26.028 1.00 13.62 95 ASP A N 1
ATOM 567 C CA . ASP A 1 89 ? -4.914 -16.833 26.917 1.00 13.94 95 ASP A CA 1
ATOM 568 C C . ASP A 1 89 ? -5.756 -15.843 27.707 1.00 13.65 95 ASP A C 1
ATOM 569 O O . ASP A 1 89 ? -5.257 -15.183 28.606 1.00 13.99 95 ASP A O 1
ATOM 574 N N . MET A 1 90 ? -7.028 -15.719 27.343 1.00 13.81 96 MET A N 1
ATOM 575 C CA . MET A 1 90 ? -7.907 -14.738 27.976 1.00 14.19 96 MET A CA 1
ATOM 576 C C . MET A 1 90 ? -8.172 -15.067 29.450 1.00 14.15 96 MET A C 1
ATOM 577 O O . MET A 1 90 ? -8.454 -14.177 30.260 1.00 14.22 96 MET A O 1
ATOM 582 N N . THR A 1 91 ? -8.096 -16.345 29.803 1.00 14.61 97 THR A N 1
ATOM 583 C CA . THR A 1 91 ? -8.214 -16.753 31.199 1.00 14.78 97 THR A CA 1
ATOM 584 C C . THR A 1 91 ? -7.030 -16.255 32.011 1.00 14.45 97 THR A C 1
ATOM 585 O O . THR A 1 91 ? -7.195 -15.753 33.121 1.00 14.57 97 THR A O 1
ATOM 589 N N . PHE A 1 92 ? -5.822 -16.369 31.461 1.00 13.63 98 PHE A N 1
ATOM 590 C CA . PHE A 1 92 ? -4.681 -15.756 32.111 1.00 13.50 98 PHE A CA 1
ATOM 591 C C . PHE A 1 92 ? -4.877 -14.248 32.299 1.00 13.71 98 PHE A C 1
ATOM 592 O O . PHE A 1 92 ? -4.630 -13.724 33.385 1.00 13.92 98 PHE A O 1
ATOM 600 N N . ALA A 1 93 ? -5.317 -13.542 31.257 1.00 13.07 99 ALA A N 1
ATOM 601 C CA . ALA A 1 93 ? -5.506 -12.099 31.348 1.00 13.30 99 ALA A CA 1
ATOM 602 C C . ALA A 1 93 ? -6.406 -11.736 32.522 1.00 13.69 99 ALA A C 1
ATOM 603 O O . ALA A 1 93 ? -6.068 -10.879 33.335 1.00 13.60 99 ALA A O 1
ATOM 605 N N . GLU A 1 94 ? -7.547 -12.408 32.611 1.00 13.96 100 GLU A N 1
ATOM 606 C CA . GLU A 1 94 ? -8.522 -12.156 33.680 1.00 15.20 100 GLU A CA 1
ATOM 607 C C . GLU A 1 94 ? -7.940 -12.459 35.069 1.00 15.34 100 GLU A C 1
ATOM 608 O O . GLU A 1 94 ? -8.059 -11.656 36.008 1.00 15.48 100 GLU A O 1
ATOM 614 N N . GLN A 1 95 ? -7.274 -13.602 35.186 1.00 14.89 101 GLN A N 1
ATOM 615 C CA . GLN A 1 95 ? -6.753 -14.052 36.478 1.00 14.87 101 GLN A CA 1
ATOM 616 C C . GLN A 1 95 ? -5.569 -13.204 36.918 1.00 13.88 101 GLN A C 1
ATOM 617 O O . GLN A 1 95 ? -5.387 -12.947 38.109 1.00 13.71 101 GLN A O 1
ATOM 623 N N . PHE A 1 96 ? -4.783 -12.756 35.949 1.00 12.10 102 PHE A N 1
ATOM 624 C CA . PHE A 1 96 ? -3.636 -11.891 36.201 1.00 11.95 102 PHE A CA 1
ATOM 625 C C . PHE A 1 96 ? -4.057 -10.597 36.893 1.00 12.04 102 PHE A C 1
ATOM 626 O O . PHE A 1 96 ? -3.462 -10.197 37.875 1.00 12.07 102 PHE A O 1
ATOM 634 N N . VAL A 1 97 ? -5.060 -9.912 36.362 1.00 12.30 103 VAL A N 1
ATOM 635 C CA . VAL A 1 97 ? -5.483 -8.651 36.975 1.00 12.44 103 VAL A CA 1
ATOM 636 C C . VAL A 1 97 ? -5.990 -8.863 38.397 1.00 12.37 103 VAL A C 1
ATOM 637 O O . VAL A 1 97 ? -5.674 -8.083 39.281 1.00 12.31 103 VAL A O 1
ATOM 641 N N . ALA A 1 98 ? -6.767 -9.917 38.608 1.00 12.70 104 ALA A N 1
ATOM 642 C CA . ALA A 1 98 ? -7.302 -10.219 39.935 1.00 12.60 104 ALA A CA 1
ATOM 643 C C . ALA A 1 98 ? -6.152 -10.452 40.913 1.00 12.67 104 ALA A C 1
ATOM 644 O O . ALA A 1 98 ? -6.147 -9.935 42.039 1.00 12.84 104 ALA A O 1
ATOM 646 N N . GLN A 1 99 ? -5.176 -11.232 40.476 1.00 12.58 105 GLN A N 1
ATOM 647 C CA . GLN A 1 99 ? -4.029 -11.566 41.315 1.00 12.36 105 GLN A CA 1
ATOM 648 C C . GLN A 1 99 ? -3.196 -10.330 41.637 1.00 12.38 105 GLN A C 1
ATOM 649 O O . GLN A 1 99 ? -2.805 -10.107 42.779 1.00 12.60 105 GLN A O 1
ATOM 655 N N . ALA A 1 100 ? -2.893 -9.532 40.612 1.00 11.40 106 ALA A N 1
ATOM 656 C CA . ALA A 1 100 ? -2.081 -8.335 40.780 1.00 11.72 106 ALA A CA 1
ATOM 657 C C . ALA A 1 100 ? -2.745 -7.340 41.722 1.00 11.99 106 ALA A C 1
ATOM 658 O O . ALA A 1 100 ? -2.096 -6.760 42.590 1.00 11.93 106 ALA A O 1
ATOM 660 N N . GLY A 1 101 ? -4.041 -7.150 41.542 1.00 12.74 107 GLY A N 1
ATOM 661 C CA . GLY A 1 101 ? -4.795 -6.232 42.367 1.00 13.38 107 GLY A CA 1
ATOM 662 C C . GLY A 1 101 ? -4.902 -6.718 43.800 1.00 13.82 107 GLY A C 1
ATOM 663 O O . GLY A 1 101 ? -4.840 -5.915 44.738 1.00 14.19 107 GLY A O 1
ATOM 664 N N . LYS A 1 102 ? -5.092 -8.012 43.997 1.00 14.02 108 LYS A N 1
ATOM 665 C CA . LYS A 1 102 ? -5.158 -8.540 45.348 1.00 14.34 108 LYS A CA 1
ATOM 666 C C . LYS A 1 102 ? -3.817 -8.373 46.065 1.00 14.00 108 LYS A C 1
ATOM 667 O O . LYS A 1 102 ? -3.774 -8.053 47.259 1.00 14.65 108 LYS A O 1
ATOM 673 N N . LEU A 1 103 ? -2.734 -8.612 45.341 1.00 14.02 109 LEU A N 1
ATOM 674 C CA . LEU A 1 103 ? -1.398 -8.477 45.900 1.00 13.73 109 LEU A CA 1
ATOM 675 C C . LEU A 1 103 ? -1.132 -7.038 46.350 1.00 13.95 109 LEU A C 1
ATOM 676 O O . LEU A 1 103 ? -0.657 -6.808 47.461 1.00 14.39 109 LEU A O 1
ATOM 681 N N . MET A 1 104 ? -1.468 -6.068 45.496 1.00 14.32 110 MET A N 1
ATOM 682 C CA . MET A 1 104 ? -1.214 -4.665 45.805 1.00 14.31 110 MET A CA 1
ATOM 683 C C . MET A 1 104 ? -2.287 -4.047 46.717 1.00 15.13 110 MET A C 1
ATOM 684 O O . MET A 1 104 ? -2.084 -2.965 47.267 1.00 16.11 110 MET A O 1
ATOM 689 N N . GLY A 1 105 ? -3.416 -4.727 46.881 1.00 14.91 111 GLY A N 1
ATOM 690 C CA . GLY A 1 105 ? -4.531 -4.205 47.659 1.00 15.34 111 GLY A CA 1
ATOM 691 C C . GLY A 1 105 ? -5.325 -3.127 46.941 1.00 15.29 111 GLY A C 1
ATOM 692 O O . GLY A 1 105 ? -5.884 -2.240 47.576 1.00 16.46 111 GLY A O 1
ATOM 693 N N . GLY A 1 106 ? -5.365 -3.210 45.616 1.00 14.52 112 GLY A N 1
ATOM 694 C CA . GLY A 1 106 ? -6.107 -2.283 44.778 1.00 14.07 112 GLY A CA 1
ATOM 695 C C . GLY A 1 106 ? -5.348 -2.000 43.486 1.00 13.95 112 GLY A C 1
ATOM 696 O O . GLY A 1 106 ? -4.336 -2.632 43.192 1.00 14.10 112 GLY A O 1
ATOM 697 N N . LEU A 1 107 ? -5.834 -1.019 42.736 1.00 13.11 113 LEU A N 1
ATOM 698 C CA . LEU A 1 107 ? -5.286 -0.682 41.423 1.00 12.84 113 LEU A CA 1
ATOM 699 C C . LEU A 1 107 ? -5.665 0.743 41.071 1.00 12.58 113 LEU A C 1
ATOM 700 O O . LEU A 1 107 ? -6.859 1.091 41.064 1.00 12.58 113 LEU A O 1
ATOM 705 N N . ASP A 1 108 ? -4.648 1.549 40.779 1.00 12.79 114 ASP A N 1
ATOM 706 C CA . ASP A 1 108 ? -4.781 2.950 40.374 1.00 13.14 114 ASP A CA 1
ATOM 707 C C . ASP A 1 108 ? -4.580 3.178 38.884 1.00 12.68 114 ASP A C 1
ATOM 708 O O . ASP A 1 108 ? -5.142 4.104 38.330 1.00 12.80 114 ASP A O 1
ATOM 713 N N . MET A 1 109 ? -3.747 2.365 38.231 1.00 12.62 115 MET A N 1
ATOM 714 C CA . MET A 1 109 ? -3.453 2.581 36.814 1.00 12.83 115 MET A CA 1
ATOM 715 C C . MET A 1 109 ? -3.155 1.251 36.133 1.00 12.56 115 MET A C 1
ATOM 716 O O . MET A 1 109 ? -2.375 0.434 36.640 1.00 12.84 115 MET A O 1
ATOM 721 N N . LEU A 1 110 ? -3.780 1.057 34.977 1.00 12.10 116 LEU A N 1
ATOM 722 C CA . LEU A 1 110 ? -3.607 -0.126 34.161 1.00 11.79 116 LEU A CA 1
ATOM 723 C C . LEU A 1 110 ? -2.947 0.319 32.862 1.00 11.80 116 LEU A C 1
ATOM 724 O O . LEU A 1 110 ? -3.560 1.039 32.077 1.00 11.78 116 LEU A O 1
ATOM 729 N N . ILE A 1 111 ? -1.691 -0.054 32.660 1.00 11.25 117 ILE A N 1
ATOM 730 C CA . ILE A 1 111 ? -0.967 0.334 31.449 1.00 11.68 117 ILE A CA 1
ATOM 731 C C . ILE A 1 111 ? -0.905 -0.879 30.541 1.00 11.34 117 ILE A C 1
ATOM 732 O O . ILE A 1 111 ? -0.233 -1.866 30.844 1.00 11.03 117 ILE A O 1
ATOM 737 N N . LEU A 1 112 ? -1.601 -0.780 29.417 1.00 10.86 118 LEU A N 1
ATOM 738 C CA . LEU A 1 112 ? -1.730 -1.852 28.437 1.00 10.30 118 LEU A CA 1
ATOM 739 C C . LEU A 1 112 ? -0.796 -1.569 27.269 1.00 10.42 118 LEU A C 1
ATOM 740 O O . LEU A 1 112 ? -1.012 -0.625 26.509 1.00 10.66 118 LEU A O 1
ATOM 745 N N . ASN A 1 113 ? 0.249 -2.381 27.142 1.00 10.18 119 ASN A N 1
ATOM 746 C CA . ASN A 1 113 ? 1.369 -2.066 26.283 1.00 10.46 119 ASN A CA 1
ATOM 747 C C . ASN A 1 113 ? 1.840 -3.233 25.418 1.00 10.28 119 ASN A C 1
ATOM 748 O O . ASN A 1 113 ? 2.439 -3.005 24.373 1.00 10.11 119 ASN A O 1
ATOM 753 N N . HIS A 1 114 ? 1.584 -4.471 25.828 1.00 9.86 120 HIS A N 1
ATOM 754 C CA . HIS A 1 114 ? 2.059 -5.628 25.073 1.00 9.85 120 HIS A CA 1
ATOM 755 C C . HIS A 1 114 ? 1.492 -5.729 23.663 1.00 9.67 120 HIS A C 1
ATOM 756 O O . HIS A 1 114 ? 0.386 -5.268 23.382 1.00 9.49 120 HIS A O 1
ATOM 763 N N . ILE A 1 115 ? 2.265 -6.357 22.783 1.00 9.08 121 ILE A N 1
ATOM 764 C CA . ILE A 1 115 ? 1.816 -6.756 21.458 1.00 9.92 121 ILE A CA 1
ATOM 765 C C . ILE A 1 115 ? 2.395 -8.118 21.135 1.00 9.84 121 ILE A C 1
ATOM 766 O O . ILE A 1 115 ? 3.435 -8.521 21.692 1.00 11.04 121 ILE A O 1
ATOM 771 N N . THR A 1 116 ? 1.753 -8.819 20.213 1.00 10.14 122 THR A N 1
ATOM 772 C CA . THR A 1 116 ? 2.317 -10.047 19.667 1.00 10.60 122 THR A CA 1
ATOM 773 C C . THR A 1 116 ? 3.474 -9.682 18.714 1.00 12.13 122 THR A C 1
ATOM 774 O O . THR A 1 116 ? 3.516 -8.589 18.140 1.00 12.12 122 THR A O 1
ATOM 778 N N . ASN A 1 117 ? 4.420 -10.595 18.558 1.00 13.14 123 ASN A N 1
ATOM 779 C CA . ASN A 1 117 ? 5.578 -10.349 17.720 1.00 15.01 123 ASN A CA 1
ATOM 780 C C . ASN A 1 117 ? 5.114 -10.018 16.295 1.00 16.05 123 ASN A C 1
ATOM 781 O O . ASN A 1 117 ? 4.316 -10.746 15.697 1.00 15.36 123 ASN A O 1
ATOM 786 N N . THR A 1 118 ? 5.572 -8.872 15.797 1.00 18.01 124 THR A N 1
ATOM 787 C CA . THR A 1 118 ? 5.216 -8.374 14.472 1.00 19.88 124 THR A CA 1
ATOM 788 C C . THR A 1 118 ? 6.468 -7.938 13.746 1.00 21.33 124 THR A C 1
ATOM 789 O O . THR A 1 118 ? 7.258 -7.166 14.289 1.00 23.06 124 THR A O 1
ATOM 796 N N . SER A 1 119 ? 6.632 -8.432 12.538 1.00 22.05 125 SER A N 1
ATOM 797 C CA . SER A 1 119 ? 7.674 -7.923 11.652 1.00 22.95 125 SER A CA 1
ATOM 798 C C . SER A 1 119 ? 7.051 -7.306 10.415 1.00 21.98 125 SER A C 1
ATOM 799 O O . SER A 1 119 ? 5.900 -7.533 10.061 1.00 22.23 125 SER A O 1
ATOM 802 N N . LEU A 1 120 ? 7.855 -6.524 9.740 1.00 21.01 126 LEU A N 1
ATOM 803 C CA . LEU A 1 120 ? 7.382 -5.827 8.598 1.00 19.93 126 LEU A CA 1
ATOM 804 C C . LEU A 1 120 ? 7.361 -6.715 7.360 1.00 18.81 126 LEU A C 1
ATOM 805 O O . LEU A 1 120 ? 8.396 -7.187 6.948 1.00 19.32 126 LEU A O 1
ATOM 810 N N . ASN A 1 121 ? 6.194 -6.928 6.764 1.00 17.78 127 ASN A N 1
ATOM 811 C CA . ASN A 1 121 ? 6.082 -7.714 5.534 1.00 18.02 127 ASN A CA 1
ATOM 812 C C . ASN A 1 121 ? 4.723 -7.527 4.869 1.00 16.86 127 ASN A C 1
ATOM 813 O O . ASN A 1 121 ? 3.754 -7.179 5.541 1.00 15.40 127 ASN A O 1
ATOM 818 N N . LEU A 1 122 ? 4.661 -7.737 3.558 1.00 15.58 128 LEU A N 1
ATOM 819 C CA . LEU A 1 122 ? 3.395 -7.752 2.835 1.00 15.48 128 LEU A CA 1
ATOM 820 C C . LEU A 1 122 ? 2.494 -8.797 3.454 1.00 15.45 128 LEU A C 1
ATOM 821 O O . LEU A 1 122 ? 2.957 -9.864 3.842 1.00 15.75 128 LEU A O 1
ATOM 826 N N . PHE A 1 123 ? 1.202 -8.504 3.535 1.00 15.08 129 PHE A N 1
ATOM 827 C CA . PHE A 1 123 ? 0.239 -9.525 3.906 1.00 14.67 129 PHE A CA 1
ATOM 828 C C . PHE A 1 123 ? 0.307 -10.644 2.862 1.00 15.65 129 PHE A C 1
ATOM 829 O O . PHE A 1 123 ? 0.375 -10.385 1.665 1.00 16.66 129 PHE A O 1
ATOM 837 N N . HIS A 1 124 ? 0.346 -11.889 3.318 1.00 16.13 130 HIS A N 1
ATOM 838 C CA . HIS A 1 124 ? 0.554 -13.040 2.439 1.00 16.70 130 HIS A CA 1
ATOM 839 C C . HIS A 1 124 ? -0.363 -14.209 2.818 1.00 16.38 130 HIS A C 1
ATOM 840 O O . HIS A 1 124 ? 0.089 -15.342 2.968 1.00 17.17 130 HIS A O 1
ATOM 847 N N . ASP A 1 125 ? -1.658 -13.909 2.945 1.00 15.38 131 ASP A N 1
ATOM 848 C CA . ASP A 1 125 ? -2.713 -14.890 3.231 1.00 15.25 131 ASP A CA 1
ATOM 849 C C . ASP A 1 125 ? -2.598 -15.499 4.623 1.00 14.69 131 ASP A C 1
ATOM 850 O O . ASP A 1 125 ? -3.235 -16.518 4.919 1.00 15.28 131 ASP A O 1
ATOM 855 N N . ASP A 1 126 ? -1.806 -14.850 5.469 1.00 14.20 132 ASP A N 1
ATOM 856 C CA . ASP A 1 126 ? -1.533 -15.348 6.811 1.00 14.12 132 ASP A CA 1
ATOM 857 C C . ASP A 1 126 ? -2.646 -14.909 7.752 1.00 13.55 132 ASP A C 1
ATOM 858 O O . ASP A 1 126 ? -2.426 -14.099 8.646 1.00 13.42 132 ASP A O 1
ATOM 863 N N . ILE A 1 127 ? -3.836 -15.481 7.551 1.00 13.40 133 ILE A N 1
ATOM 864 C CA . ILE A 1 127 ? -4.993 -15.198 8.392 1.00 13.76 133 ILE A CA 1
ATOM 865 C C . ILE A 1 127 ? -4.679 -15.506 9.846 1.00 14.03 133 ILE A C 1
ATOM 866 O O . ILE A 1 127 ? -5.165 -14.818 10.721 1.00 13.77 133 ILE A O 1
ATOM 871 N N . HIS A 1 128 ? -3.849 -16.521 10.111 1.00 13.97 134 HIS A N 1
ATOM 872 C CA . HIS A 1 128 ? -3.481 -16.869 11.491 1.00 14.12 134 HIS A CA 1
ATOM 873 C C . HIS A 1 128 ? -2.858 -15.692 12.223 1.00 13.75 134 HIS A C 1
ATOM 874 O O . HIS A 1 128 ? -3.080 -15.495 13.418 1.00 13.94 134 HIS A O 1
ATOM 881 N N . HIS A 1 129 ? -2.068 -14.905 11.504 1.00 13.08 135 HIS A N 1
ATOM 882 C CA . HIS A 1 129 ? -1.410 -13.749 12.088 1.00 12.49 135 HIS A CA 1
ATOM 883 C C . HIS A 1 129 ? -2.390 -12.611 12.321 1.00 11.42 135 HIS A C 1
ATOM 884 O O . HIS A 1 129 ? -2.249 -11.902 13.289 1.00 11.64 135 HIS A O 1
ATOM 891 N N . VAL A 1 130 ? -3.369 -12.449 11.435 1.00 10.21 136 VAL A N 1
ATOM 892 C CA . VAL A 1 130 ? -4.387 -11.433 11.618 1.00 10.64 136 VAL A CA 1
ATOM 893 C C . VAL A 1 130 ? -5.174 -11.759 12.872 1.00 10.51 136 VAL A C 1
ATOM 894 O O . VAL A 1 130 ? -5.445 -10.890 13.703 1.00 10.72 136 VAL A O 1
ATOM 898 N N . ARG A 1 131 ? -5.560 -13.021 13.016 1.00 10.71 137 ARG A N 1
ATOM 899 C CA . ARG A 1 131 ? -6.323 -13.442 14.183 1.00 11.72 137 ARG A CA 1
ATOM 900 C C . ARG A 1 131 ? -5.514 -13.295 15.469 1.00 11.46 137 ARG A C 1
ATOM 901 O O . ARG A 1 131 ? -6.008 -12.775 16.467 1.00 11.39 137 ARG A O 1
ATOM 914 N N . LYS A 1 132 ? -4.257 -13.731 15.454 1.00 11.97 138 LYS A N 1
ATOM 915 C CA . LYS A 1 132 ? -3.412 -13.624 16.636 1.00 12.46 138 LYS A CA 1
ATOM 916 C C . LYS A 1 132 ? -3.187 -12.168 17.027 1.00 12.17 138 LYS A C 1
ATOM 917 O O . LYS A 1 132 ? -3.239 -11.822 18.208 1.00 11.39 138 LYS A O 1
ATOM 923 N N . SER A 1 133 ? -2.994 -11.299 16.039 1.00 11.37 139 SER A N 1
ATOM 924 C CA . SER A 1 133 ? -2.860 -9.872 16.306 1.00 11.17 139 SER A CA 1
ATOM 925 C C . SER A 1 133 ? -4.107 -9.319 16.982 1.00 10.81 139 SER A C 1
ATOM 926 O O . SER A 1 133 ? -4.036 -8.542 17.945 1.00 10.40 139 SER A O 1
ATOM 929 N N . MET A 1 134 ? -5.258 -9.715 16.467 1.00 11.40 140 MET A N 1
ATOM 930 C CA . MET A 1 134 ? -6.506 -9.210 16.995 1.00 11.93 140 MET A CA 1
ATOM 931 C C . MET A 1 134 ? -6.702 -9.737 18.413 1.00 11.99 140 MET A C 1
ATOM 932 O O . MET A 1 134 ? -7.131 -9.002 19.287 1.00 12.10 140 MET A O 1
ATOM 937 N N . GLU A 1 135 ? -6.326 -10.981 18.679 1.00 10.94 141 GLU A N 1
ATOM 938 C CA . GLU A 1 135 ? -6.523 -11.530 20.035 1.00 11.67 141 GLU A CA 1
ATOM 939 C C . GLU A 1 135 ? -5.580 -10.901 21.072 1.00 11.41 141 GLU A C 1
ATOM 940 O O . GLU A 1 135 ? -5.990 -10.509 22.160 1.00 11.89 141 GLU A O 1
ATOM 946 N N . VAL A 1 136 ? -4.300 -10.833 20.742 1.00 11.47 142 VAL A N 1
ATOM 947 C CA . VAL A 1 136 ? -3.289 -10.371 21.679 1.00 10.75 142 VAL A CA 1
ATOM 948 C C . VAL A 1 136 ? -3.293 -8.847 21.789 1.00 10.66 142 VAL A C 1
ATOM 949 O O . VAL A 1 136 ? -3.277 -8.292 22.889 1.00 11.22 142 VAL A O 1
ATOM 953 N N . ASN A 1 137 ? -3.307 -8.167 20.654 1.00 9.93 143 ASN A N 1
ATOM 954 C CA . ASN A 1 137 ? -3.138 -6.724 20.660 1.00 10.01 143 ASN A CA 1
ATOM 955 C C . ASN A 1 137 ? -4.406 -5.956 21.024 1.00 10.40 143 ASN A C 1
ATOM 956 O O . ASN A 1 137 ? -4.325 -4.793 21.387 1.00 11.02 143 ASN A O 1
ATOM 961 N N . PHE A 1 138 ? -5.564 -6.583 20.834 1.00 10.11 144 PHE A N 1
ATOM 962 C CA . PHE A 1 138 ? -6.864 -5.919 20.996 1.00 9.78 144 PHE A CA 1
ATOM 963 C C . PHE A 1 138 ? -7.728 -6.645 22.033 1.00 9.74 144 PHE A C 1
ATOM 964 O O . PHE A 1 138 ? -8.057 -6.069 23.070 1.00 10.00 144 PHE A O 1
ATOM 972 N N . LEU A 1 139 ? -8.117 -7.894 21.784 1.00 9.72 145 LEU A N 1
ATOM 973 C CA . LEU A 1 139 ? -9.103 -8.523 22.665 1.00 10.26 145 LEU A CA 1
ATOM 974 C C . LEU A 1 139 ? -8.575 -8.657 24.082 1.00 9.81 145 LEU A C 1
ATOM 975 O O . LEU A 1 139 ? -9.301 -8.419 25.025 1.00 10.32 145 LEU A O 1
ATOM 984 N N . SER A 1 140 ? -7.297 -8.996 24.257 1.00 9.83 146 SER A N 1
ATOM 985 C CA . SER A 1 140 ? -6.748 -9.106 25.604 1.00 10.02 146 SER A CA 1
ATOM 986 C C . SER A 1 140 ? -6.810 -7.772 26.363 1.00 10.24 146 SER A C 1
ATOM 987 O O . SER A 1 140 ? -6.995 -7.745 27.582 1.00 9.80 146 SER A O 1
ATOM 990 N N . TYR A 1 141 ? -6.697 -6.657 25.648 1.00 9.93 147 TYR A N 1
ATOM 991 C CA . TYR A 1 141 ? -6.794 -5.347 26.286 1.00 9.84 147 TYR A CA 1
ATOM 992 C C . TYR A 1 141 ? -8.201 -5.126 26.860 1.00 9.94 147 TYR A C 1
ATOM 993 O O . TYR A 1 141 ? -8.356 -4.526 27.924 1.00 10.61 147 TYR A O 1
ATOM 1002 N N . VAL A 1 142 ? -9.211 -5.601 26.142 1.00 10.43 148 VAL A N 1
ATOM 1003 C CA . VAL A 1 142 ? -10.599 -5.491 26.575 1.00 10.65 148 VAL A CA 1
ATOM 1004 C C . VAL A 1 142 ? -10.827 -6.379 27.810 1.00 10.48 148 VAL A C 1
ATOM 1005 O O . VAL A 1 142 ? -11.445 -5.954 28.791 1.00 10.79 148 VAL A O 1
ATOM 1009 N N . VAL A 1 143 ? -10.312 -7.602 27.772 1.00 10.53 149 VAL A N 1
ATOM 1010 C CA . VAL A 1 143 ? -10.432 -8.528 28.903 1.00 10.72 149 VAL A CA 1
ATOM 1011 C C . VAL A 1 143 ? -9.759 -7.973 30.155 1.00 10.83 149 VAL A C 1
ATOM 1012 O O . VAL A 1 143 ? -10.323 -7.989 31.248 1.00 10.84 149 VAL A O 1
ATOM 1016 N N . LEU A 1 144 ? -8.565 -7.428 29.980 1.00 11.13 150 LEU A N 1
ATOM 1017 C CA . LEU A 1 144 ? -7.844 -6.819 31.088 1.00 11.12 150 LEU A CA 1
ATOM 1018 C C . LEU A 1 144 ? -8.616 -5.642 31.685 1.00 11.21 150 LEU A C 1
ATOM 1019 O O . LEU A 1 144 ? -8.688 -5.491 32.905 1.00 11.29 150 LEU A O 1
ATOM 1024 N N . THR A 1 145 ? -9.217 -4.842 30.814 1.00 11.26 151 THR A N 1
ATOM 1025 C CA . THR A 1 145 ? -10.014 -3.702 31.230 1.00 11.59 151 THR A CA 1
ATOM 1026 C C . THR A 1 145 ? -11.228 -4.118 32.047 1.00 11.43 151 THR A C 1
ATOM 1027 O O . THR A 1 145 ? -11.494 -3.529 33.098 1.00 11.56 151 THR A O 1
ATOM 1031 N N . VAL A 1 146 ? -11.961 -5.119 31.571 1.00 11.56 152 VAL A N 1
ATOM 1032 C CA . VAL A 1 146 ? -13.143 -5.624 32.268 1.00 11.81 152 VAL A CA 1
ATOM 1033 C C . VAL A 1 146 ? -12.726 -6.123 33.649 1.00 12.50 152 VAL A C 1
ATOM 1034 O O . VAL A 1 146 ? -13.414 -5.888 34.639 1.00 12.70 152 VAL A O 1
ATOM 1038 N N . ALA A 1 147 ? -11.593 -6.804 33.725 1.00 11.82 153 ALA A N 1
ATOM 1039 C CA . ALA A 1 147 ? -11.150 -7.352 35.011 1.00 12.59 153 ALA A CA 1
ATOM 1040 C C . ALA A 1 147 ? -10.712 -6.261 35.975 1.00 13.10 153 ALA A C 1
ATOM 1041 O O . ALA A 1 147 ? -10.867 -6.401 37.190 1.00 13.52 153 ALA A O 1
ATOM 1043 N N . ALA A 1 148 ? -10.170 -5.170 35.440 1.00 12.34 154 ALA A N 1
ATOM 1044 C CA . ALA A 1 148 ? -9.609 -4.104 36.259 1.00 12.54 154 ALA A CA 1
ATOM 1045 C C . ALA A 1 148 ? -10.633 -3.071 36.699 1.00 12.99 154 ALA A C 1
ATOM 1046 O O . ALA A 1 148 ? -10.394 -2.343 37.653 1.00 12.23 154 ALA A O 1
ATOM 1048 N N . LEU A 1 149 ? -11.755 -2.976 35.997 1.00 13.66 155 LEU A N 1
ATOM 1049 C CA . LEU A 1 149 ? -12.605 -1.789 36.139 1.00 14.13 155 LEU A CA 1
ATOM 1050 C C . LEU A 1 149 ? -13.182 -1.617 37.545 1.00 14.28 155 LEU A C 1
ATOM 1051 O O . LEU A 1 149 ? -13.205 -0.495 38.020 1.00 14.28 155 LEU A O 1
ATOM 1056 N N . PRO A 1 150 ? -13.646 -2.679 38.211 1.00 14.26 156 PRO A N 1
ATOM 1057 C CA . PRO A 1 150 ? -14.125 -2.517 39.597 1.00 14.50 156 PRO A CA 1
ATOM 1058 C C . PRO A 1 150 ? -13.086 -1.845 40.520 1.00 14.53 156 PRO A C 1
ATOM 1059 O O . PRO A 1 150 ? -13.426 -0.896 41.237 1.00 14.76 156 PRO A O 1
ATOM 1063 N N . MET A 1 151 ? -11.836 -2.293 40.463 1.00 14.44 157 MET A N 1
ATOM 1064 C CA . MET A 1 151 ? -10.761 -1.680 41.239 1.00 14.10 157 MET A CA 1
ATOM 1065 C C . MET A 1 151 ? -10.482 -0.239 40.799 1.00 13.90 157 MET A C 1
ATOM 1066 O O . MET A 1 151 ? -10.273 0.635 41.637 1.00 13.61 157 MET A O 1
ATOM 1071 N N . LEU A 1 152 ? -10.503 0.021 39.493 1.00 13.56 158 LEU A N 1
ATOM 1072 C CA . LEU A 1 152 ? -10.267 1.365 38.987 1.00 13.86 158 LEU A CA 1
ATOM 1073 C C . LEU A 1 152 ? -11.398 2.326 39.375 1.00 13.63 158 LEU A C 1
ATOM 1074 O O . LEU A 1 152 ? -11.149 3.495 39.607 1.00 13.84 158 LEU A O 1
ATOM 1079 N N . LYS A 1 153 ? -12.624 1.821 39.451 1.00 14.68 159 LYS A N 1
ATOM 1080 C CA . LYS A 1 153 ? -13.762 2.630 39.896 1.00 15.77 159 LYS A CA 1
ATOM 1081 C C . LYS A 1 153 ? -13.608 2.994 41.373 1.00 17.24 159 LYS A C 1
ATOM 1082 O O . LYS A 1 153 ? -13.903 4.119 41.782 1.00 17.74 159 LYS A O 1
ATOM 1088 N N . GLN A 1 154 ? -13.128 2.041 42.164 1.00 17.67 160 GLN A N 1
ATOM 1089 C CA . GLN A 1 154 ? -12.832 2.272 43.578 1.00 18.82 160 GLN A CA 1
ATOM 1090 C C . GLN A 1 154 ? -11.795 3.380 43.810 1.00 18.53 160 GLN A C 1
ATOM 1091 O O . GLN A 1 154 ? -11.907 4.142 44.769 1.00 19.83 160 GLN A O 1
ATOM 1097 N N . SER A 1 155 ? -10.797 3.474 42.940 1.00 17.50 161 SER A N 1
ATOM 1098 C CA . SER A 1 155 ? -9.697 4.429 43.085 1.00 16.65 161 SER A CA 1
ATOM 1099 C C . SER A 1 155 ? -9.820 5.670 42.191 1.00 16.65 161 SER A C 1
ATOM 1100 O O . SER A 1 155 ? -8.947 6.533 42.226 1.00 16.47 161 SER A O 1
ATOM 1103 N N . ASN A 1 156 ? -10.888 5.762 41.405 1.00 16.62 162 ASN A N 1
ATOM 1104 C CA . ASN A 1 156 ? -10.998 6.798 40.369 1.00 17.03 162 ASN A CA 1
ATOM 1105 C C . ASN A 1 156 ? -9.742 6.807 39.514 1.00 15.92 162 ASN A C 1
ATOM 1106 O O . ASN A 1 156 ? -9.121 7.852 39.296 1.00 16.40 162 ASN A O 1
ATOM 1111 N N . GLY A 1 157 ? -9.368 5.611 39.059 1.00 14.91 163 GLY A N 1
ATOM 1112 C CA . GLY A 1 157 ? -8.091 5.365 38.414 1.00 14.43 163 GLY A CA 1
ATOM 1113 C C . GLY A 1 157 ? -8.057 5.645 36.928 1.00 14.38 163 GLY A C 1
ATOM 1114 O O . GLY A 1 157 ? -8.873 6.374 36.402 1.00 13.98 163 GLY A O 1
ATOM 1115 N N . SER A 1 158 ? -7.088 5.038 36.247 1.00 14.17 164 SER A N 1
ATOM 1116 C CA . SER A 1 158 ? -6.766 5.382 34.874 1.00 14.36 164 SER A CA 1
ATOM 1117 C C . SER A 1 158 ? -6.367 4.153 34.084 1.00 13.57 164 SER A C 1
ATOM 1118 O O . SER A 1 158 ? -5.692 3.269 34.612 1.00 14.21 164 SER A O 1
ATOM 1121 N N . ILE A 1 159 ? -6.791 4.123 32.826 1.00 13.05 165 ILE A N 1
ATOM 1122 C CA . ILE A 1 159 ? -6.377 3.136 31.832 1.00 12.21 165 ILE A CA 1
ATOM 1123 C C . ILE A 1 159 ? -5.513 3.835 30.785 1.00 12.18 165 ILE A C 1
ATOM 1124 O O . ILE A 1 159 ? -5.893 4.879 30.250 1.00 11.75 165 ILE A O 1
ATOM 1129 N N . VAL A 1 160 ? -4.345 3.268 30.506 1.00 11.72 166 VAL A N 1
ATOM 1130 C CA . VAL A 1 160 ? -3.453 3.794 29.480 1.00 11.68 166 VAL A CA 1
ATOM 1131 C C . VAL A 1 160 ? -3.299 2.712 28.432 1.00 11.66 166 VAL A C 1
ATOM 1132 O O . VAL A 1 160 ? -2.914 1.583 28.746 1.00 12.47 166 VAL A O 1
ATOM 1136 N N . VAL A 1 161 ? -3.627 3.061 27.195 1.00 11.18 167 VAL A N 1
ATOM 1137 C CA . VAL A 1 161 ? -3.581 2.154 26.060 1.00 11.14 167 VAL A CA 1
ATOM 1138 C C . VAL A 1 161 ? -2.486 2.633 25.119 1.00 11.01 167 VAL A C 1
ATOM 1139 O O . VAL A 1 161 ? -2.548 3.741 24.591 1.00 11.01 167 VAL A O 1
ATOM 1143 N N . VAL A 1 162 ? -1.470 1.806 24.904 1.00 10.73 168 VAL A N 1
ATOM 1144 C CA . VAL A 1 162 ? -0.361 2.197 24.048 1.00 10.79 168 VAL A CA 1
ATOM 1145 C C . VAL A 1 162 ? -0.656 1.804 22.617 1.00 10.53 168 VAL A C 1
ATOM 1146 O O . VAL A 1 162 ? -0.928 0.647 22.306 1.00 11.00 168 VAL A O 1
ATOM 1150 N N . SER A 1 163 ? -0.622 2.808 21.752 1.00 10.74 169 SER A N 1
ATOM 1151 C CA . SER A 1 163 ? -0.837 2.640 20.316 1.00 10.16 169 SER A CA 1
ATOM 1152 C C . SER A 1 163 ? 0.243 3.362 19.510 1.00 11.01 169 SER A C 1
ATOM 1153 O O . SER A 1 163 ? 1.366 3.549 19.993 1.00 11.88 169 SER A O 1
ATOM 1156 N N . SER A 1 164 ? -0.079 3.770 18.287 1.00 10.45 170 SER A N 1
ATOM 1157 C CA . SER A 1 164 ? 0.899 3.799 17.213 1.00 9.81 170 SER A CA 1
ATOM 1158 C C . SER A 1 164 ? 0.455 4.755 16.145 1.00 9.97 170 SER A C 1
ATOM 1159 O O . SER A 1 164 ? -0.746 4.922 15.910 1.00 9.86 170 SER A O 1
ATOM 1162 N N . LEU A 1 165 ? 1.414 5.319 15.418 1.00 9.62 171 LEU A N 1
ATOM 1163 C CA . LEU A 1 165 ? 1.073 6.057 14.207 1.00 10.16 171 LEU A CA 1
ATOM 1164 C C . LEU A 1 165 ? 0.224 5.194 13.270 1.00 10.20 171 LEU A C 1
ATOM 1165 O O . LEU A 1 165 ? -0.716 5.699 12.670 1.00 9.25 171 LEU A O 1
ATOM 1170 N N . ALA A 1 166 ? 0.530 3.897 13.191 1.00 9.85 172 ALA A N 1
ATOM 1171 C CA . ALA A 1 166 ? -0.199 2.976 12.324 1.00 10.28 172 ALA A CA 1
ATOM 1172 C C . ALA A 1 166 ? -1.533 2.556 12.932 1.00 10.27 172 ALA A C 1
ATOM 1173 O O . ALA A 1 166 ? -2.221 1.696 12.389 1.00 10.67 172 ALA A O 1
ATOM 1175 N N . GLY A 1 167 ? -1.876 3.163 14.065 1.00 10.00 173 GLY A N 1
ATOM 1176 C CA . GLY A 1 167 ? -3.187 3.088 14.672 1.00 10.33 173 GLY A CA 1
ATOM 1177 C C . GLY A 1 167 ? -4.017 4.352 14.431 1.00 10.40 173 GLY A C 1
ATOM 1178 O O . GLY A 1 167 ? -5.134 4.448 14.950 1.00 11.44 173 GLY A O 1
ATOM 1179 N N . LYS A 1 168 ? -3.480 5.300 13.648 1.00 9.86 174 LYS A N 1
ATOM 1180 C CA . LYS A 1 168 ? -4.177 6.555 13.319 1.00 9.65 174 LYS A CA 1
ATOM 1181 C C . LYS A 1 168 ? -4.217 6.845 11.814 1.00 9.91 174 LYS A C 1
ATOM 1182 O O . LYS A 1 168 ? -5.146 7.497 11.332 1.00 10.81 174 LYS A O 1
ATOM 1188 N N . VAL A 1 169 ? -3.214 6.383 11.090 1.00 10.75 175 VAL A N 1
ATOM 1189 C CA . VAL A 1 169 ? -3.183 6.454 9.643 1.00 11.23 175 VAL A CA 1
ATOM 1190 C C . VAL A 1 169 ? -2.674 5.120 9.125 1.00 11.43 175 VAL A C 1
ATOM 1191 O O . VAL A 1 169 ? -2.156 4.294 9.889 1.00 12.36 175 VAL A O 1
ATOM 1195 N N . ALA A 1 170 ? -2.833 4.907 7.830 1.00 12.06 176 ALA A N 1
ATOM 1196 C CA . ALA A 1 170 ? -2.527 3.628 7.223 1.00 12.77 176 ALA A CA 1
ATOM 1197 C C . ALA A 1 170 ? -1.115 3.583 6.631 1.00 12.83 176 ALA A C 1
ATOM 1198 O O . ALA A 1 170 ? -0.618 4.560 6.089 1.00 13.84 176 ALA A O 1
ATOM 1200 N N . TYR A 1 171 ? -0.494 2.420 6.756 1.00 12.59 177 TYR A N 1
ATOM 1201 C CA . TYR A 1 171 ? 0.817 2.124 6.222 1.00 12.66 177 TYR A CA 1
ATOM 1202 C C . TYR A 1 171 ? 0.794 0.750 5.579 1.00 12.76 177 TYR A C 1
ATOM 1203 O O . TYR A 1 171 ? 0.166 -0.171 6.124 1.00 13.44 177 TYR A O 1
ATOM 1212 N N . PRO A 1 172 ? 1.576 0.535 4.530 1.00 12.53 178 PRO A N 1
ATOM 1213 C CA . PRO A 1 172 ? 1.760 -0.830 4.044 1.00 12.56 178 PRO A CA 1
ATOM 1214 C C . PRO A 1 172 ? 2.635 -1.594 5.029 1.00 12.20 178 PRO A C 1
ATOM 1215 O O . PRO A 1 172 ? 3.336 -0.980 5.831 1.00 13.08 178 PRO A O 1
ATOM 1219 N N . MET A 1 173 ? 2.614 -2.919 4.938 1.00 12.16 179 MET A N 1
ATOM 1220 C CA . MET A 1 173 ? 3.527 -3.838 5.620 1.00 12.05 179 MET A CA 1
ATOM 1221 C C . MET A 1 173 ? 3.193 -4.124 7.079 1.00 11.21 179 MET A C 1
ATOM 1222 O O . MET A 1 173 ? 3.890 -4.908 7.732 1.00 11.34 179 MET A O 1
ATOM 1227 N N . VAL A 1 174 ? 2.137 -3.493 7.586 1.00 11.29 180 VAL A N 1
ATOM 1228 C CA . VAL A 1 174 ? 1.686 -3.687 8.955 1.00 10.81 180 VAL A CA 1
ATOM 1229 C C . VAL A 1 174 ? 0.169 -3.863 9.009 1.00 10.69 180 VAL A C 1
ATOM 1230 O O . VAL A 1 174 ? -0.469 -3.433 9.965 1.00 10.74 180 VAL A O 1
ATOM 1234 N N . ALA A 1 175 ? -0.404 -4.543 8.022 1.00 9.92 181 ALA A N 1
ATOM 1235 C CA . ALA A 1 175 ? -1.882 -4.638 7.911 1.00 10.24 181 ALA A CA 1
ATOM 1236 C C . ALA A 1 175 ? -2.556 -5.230 9.155 1.00 9.78 181 ALA A C 1
ATOM 1237 O O . ALA A 1 175 ? -3.493 -4.639 9.697 1.00 9.59 181 ALA A O 1
ATOM 1239 N N . ALA A 1 176 ? -2.105 -6.400 9.592 1.00 9.87 182 ALA A N 1
ATOM 1240 C CA . ALA A 1 176 ? -2.654 -7.055 10.767 1.00 10.09 182 ALA A CA 1
ATOM 1241 C C . ALA A 1 176 ? -2.488 -6.210 12.026 1.00 9.66 182 ALA A C 1
ATOM 1242 O O . ALA A 1 176 ? -3.421 -6.069 12.835 1.00 10.33 182 ALA A O 1
ATOM 1244 N N . TYR A 1 177 ? -1.306 -5.630 12.206 1.00 9.49 183 TYR A N 1
ATOM 1245 C CA . TYR A 1 177 ? -1.037 -4.811 13.373 1.00 9.05 183 TYR A CA 1
ATOM 1246 C C . TYR A 1 177 ? -1.921 -3.568 13.369 1.00 9.27 183 TYR A C 1
ATOM 1247 O O . TYR A 1 177 ? -2.484 -3.194 14.377 1.00 9.66 183 TYR A O 1
ATOM 1256 N N . SER A 1 178 ? -2.007 -2.906 12.224 1.00 9.51 184 SER A N 1
ATOM 1257 C CA . SER A 1 178 ? -2.783 -1.672 12.098 1.00 9.85 184 SER A CA 1
ATOM 1258 C C . SER A 1 178 ? -4.247 -1.942 12.402 1.00 9.68 184 SER A C 1
ATOM 1259 O O . SER A 1 178 ? -4.898 -1.166 13.118 1.00 9.37 184 SER A O 1
ATOM 1264 N N . ALA A 1 179 ? -4.759 -3.062 11.906 1.00 9.30 185 ALA A N 1
ATOM 1265 C CA . ALA A 1 179 ? -6.143 -3.432 12.195 1.00 9.40 185 ALA A CA 1
ATOM 1266 C C . ALA A 1 179 ? -6.350 -3.454 13.703 1.00 9.19 185 ALA A C 1
ATOM 1267 O O . ALA A 1 179 ? -7.369 -2.952 14.225 1.00 9.26 185 ALA A O 1
ATOM 1269 N N . SER A 1 180 ? -5.415 -4.072 14.424 1.00 9.02 186 SER A N 1
ATOM 1270 C CA . SER A 1 180 ? -5.552 -4.210 15.866 1.00 8.89 186 SER A CA 1
ATOM 1271 C C . SER A 1 180 ? -5.458 -2.882 16.607 1.00 8.83 186 SER A C 1
ATOM 1272 O O . SER A 1 180 ? -6.171 -2.648 17.582 1.00 9.07 186 SER A O 1
ATOM 1275 N N . LYS A 1 181 ? -4.579 -1.987 16.156 1.00 9.06 187 LYS A N 1
ATOM 1276 C CA . LYS A 1 181 ? -4.428 -0.698 16.812 1.00 8.84 187 LYS A CA 1
ATOM 1277 C C . LYS A 1 181 ? -5.580 0.259 16.468 1.00 8.79 187 LYS A C 1
ATOM 1278 O O . LYS A 1 181 ? -6.023 1.010 17.332 1.00 8.71 187 LYS A O 1
ATOM 1284 N N . PHE A 1 182 ? -6.058 0.243 15.228 1.00 8.81 188 PHE A N 1
ATOM 1285 C CA . PHE A 1 182 ? -7.277 0.964 14.876 1.00 8.57 188 PHE A CA 1
ATOM 1286 C C . PHE A 1 182 ? -8.438 0.478 15.764 1.00 8.94 188 PHE A C 1
ATOM 1287 O O . PHE A 1 182 ? -9.205 1.288 16.268 1.00 8.99 188 PHE A O 1
ATOM 1295 N N . ALA A 1 183 ? -8.547 -0.828 15.963 1.00 8.76 189 ALA A N 1
ATOM 1296 C CA . ALA A 1 183 ? -9.623 -1.377 16.805 1.00 8.67 189 ALA A CA 1
ATOM 1297 C C . ALA A 1 183 ? -9.549 -0.827 18.220 1.00 8.79 189 ALA A C 1
ATOM 1298 O O . ALA A 1 183 ? -10.575 -0.521 18.825 1.00 9.45 189 ALA A O 1
ATOM 1300 N N . LEU A 1 184 ? -8.340 -0.688 18.762 1.00 9.18 190 LEU A N 1
ATOM 1301 C CA . LEU A 1 184 ? -8.195 -0.121 20.097 1.00 9.52 190 LEU A CA 1
ATOM 1302 C C . LEU A 1 184 ? -8.772 1.286 20.165 1.00 9.45 190 LEU A C 1
ATOM 1303 O O . LEU A 1 184 ? -9.389 1.648 21.142 1.00 9.55 190 LEU A O 1
ATOM 1308 N N . ASP A 1 185 ? -8.522 2.094 19.144 1.00 9.96 191 ASP A N 1
ATOM 1309 C CA . ASP A 1 185 ? -9.008 3.465 19.113 1.00 10.52 191 ASP A CA 1
ATOM 1310 C C . ASP A 1 185 ? -10.531 3.465 19.089 1.00 10.47 191 ASP A C 1
ATOM 1311 O O . ASP A 1 185 ? -11.175 4.124 19.902 1.00 11.15 191 ASP A O 1
ATOM 1316 N N . GLY A 1 186 ? -11.121 2.680 18.191 1.00 9.85 192 GLY A N 1
ATOM 1317 C CA . GLY A 1 186 ? -12.566 2.627 18.102 1.00 9.95 192 GLY A CA 1
ATOM 1318 C C . GLY A 1 186 ? -13.185 2.186 19.410 1.00 9.75 192 GLY A C 1
ATOM 1319 O O . GLY A 1 186 ? -14.139 2.805 19.894 1.00 10.81 192 GLY A O 1
ATOM 1320 N N . PHE A 1 187 ? -12.651 1.107 19.989 1.00 9.79 193 PHE A N 1
ATOM 1321 C CA . PHE A 1 187 ? -13.219 0.557 21.236 1.00 9.99 193 PHE A CA 1
ATOM 1322 C C . PHE A 1 187 ? -13.051 1.500 22.411 1.00 10.20 193 PHE A C 1
ATOM 1323 O O . PHE A 1 187 ? -14.019 1.865 23.076 1.00 10.52 193 PHE A O 1
ATOM 1331 N N . PHE A 1 188 ? -11.819 1.894 22.681 1.00 9.86 194 PHE A N 1
ATOM 1332 C CA . PHE A 1 188 ? -11.549 2.682 23.876 1.00 10.31 194 PHE A CA 1
ATOM 1333 C C . PHE A 1 188 ? -12.105 4.087 23.807 1.00 10.28 194 PHE A C 1
ATOM 1334 O O . PHE A 1 188 ? -12.493 4.644 24.816 1.00 10.36 194 PHE A O 1
ATOM 1342 N N . SER A 1 189 ? -12.144 4.659 22.614 1.00 11.24 195 SER A N 1
ATOM 1343 C CA . SER A 1 189 ? -12.740 5.977 22.425 1.00 11.27 195 SER A CA 1
ATOM 1344 C C . SER A 1 189 ? -14.257 5.932 22.623 1.00 11.98 195 SER A C 1
ATOM 1345 O O . SER A 1 189 ? -14.851 6.883 23.114 1.00 11.43 195 SER A O 1
ATOM 1348 N N . SER A 1 190 ? -14.884 4.813 22.271 1.00 11.46 196 SER A N 1
ATOM 1349 C CA . SER A 1 190 ? -16.317 4.638 22.493 1.00 12.15 196 SER A CA 1
ATOM 1350 C C . SER A 1 190 ? -16.608 4.488 23.973 1.00 12.37 196 SER A C 1
ATOM 1351 O O . SER A 1 190 ? -17.515 5.149 24.506 1.00 12.94 196 SER A O 1
ATOM 1356 N N . ILE A 1 191 ? -15.860 3.645 24.673 1.00 12.18 197 ILE A N 1
ATOM 1357 C CA . ILE A 1 191 ? -16.155 3.486 26.098 1.00 13.44 197 ILE A CA 1
ATOM 1358 C C . ILE A 1 191 ? -15.800 4.747 26.889 1.00 13.25 197 ILE A C 1
ATOM 1359 O O . ILE A 1 191 ? -16.448 5.042 27.885 1.00 13.03 197 ILE A O 1
ATOM 1364 N N . ARG A 1 192 ? -14.856 5.558 26.402 1.00 13.21 198 ARG A N 1
ATOM 1365 C CA . ARG A 1 192 ? -14.602 6.849 27.040 1.00 14.01 198 ARG A CA 1
ATOM 1366 C C . ARG A 1 192 ? -15.878 7.688 27.044 1.00 14.11 198 ARG A C 1
ATOM 1367 O O . ARG A 1 192 ? -16.222 8.279 28.067 1.00 15.05 198 ARG A O 1
ATOM 1375 N N . LYS A 1 193 ? -16.569 7.719 25.911 1.00 14.00 199 LYS A N 1
ATOM 1376 C CA . LYS A 1 193 ? -17.835 8.460 25.801 1.00 14.56 199 LYS A CA 1
ATOM 1377 C C . LYS A 1 193 ? -18.913 7.871 26.713 1.00 15.07 199 LYS A C 1
ATOM 1378 O O . LYS A 1 193 ? -19.680 8.613 27.324 1.00 15.25 199 LYS A O 1
ATOM 1384 N N . GLU A 1 194 ? -18.953 6.546 26.810 1.00 14.12 200 GLU A N 1
ATOM 1385 C CA . GLU A 1 194 ? -19.887 5.871 27.705 1.00 15.01 200 GLU A CA 1
ATOM 1386 C C . GLU A 1 194 ? -19.610 6.229 29.156 1.00 15.47 200 GLU A C 1
ATOM 1387 O O . GLU A 1 194 ? -20.541 6.512 29.907 1.00 15.75 200 GLU A O 1
ATOM 1393 N N . TYR A 1 195 ? -18.338 6.281 29.544 1.00 15.94 201 TYR A N 1
ATOM 1394 C CA . TYR A 1 195 ? -17.987 6.609 30.930 1.00 16.75 201 TYR A CA 1
ATOM 1395 C C . TYR A 1 195 ? -18.365 8.044 31.248 1.00 17.97 201 TYR A C 1
ATOM 1396 O O . TYR A 1 195 ? -18.739 8.347 32.381 1.00 18.01 201 TYR A O 1
ATOM 1405 N N . SER A 1 196 ? -18.299 8.916 30.250 1.00 19.24 202 SER A N 1
ATOM 1406 C CA . SER A 1 196 ? -18.688 10.310 30.453 1.00 21.39 202 SER A CA 1
ATOM 1407 C C . SER A 1 196 ? -20.165 10.414 30.795 1.00 22.52 202 SER A C 1
ATOM 1408 O O . SER A 1 196 ? -20.536 11.145 31.708 1.00 23.28 202 SER A O 1
ATOM 1411 N N . VAL A 1 197 ? -21.007 9.683 30.074 1.00 23.46 203 VAL A N 1
ATOM 1412 C CA . VAL A 1 197 ? -22.454 9.784 30.302 1.00 24.32 203 VAL A CA 1
ATOM 1413 C C . VAL A 1 197 ? -22.916 8.971 31.511 1.00 24.49 203 VAL A C 1
ATOM 1414 O O . VAL A 1 197 ? -23.910 9.326 32.146 1.00 24.95 203 VAL A O 1
ATOM 1418 N N . SER A 1 198 ? -22.177 7.917 31.855 1.00 24.09 204 SER A N 1
ATOM 1419 C CA . SER A 1 198 ? -22.523 7.049 32.977 1.00 24.45 204 SER A CA 1
ATOM 1420 C C . SER A 1 198 ? -21.816 7.495 34.258 1.00 24.56 204 SER A C 1
ATOM 1421 O O . SER A 1 198 ? -21.954 6.853 35.292 1.00 24.99 204 SER A O 1
ATOM 1426 N N . ARG A 1 199 ? -21.070 8.596 34.171 1.00 24.78 205 ARG A N 1
ATOM 1427 C CA . ARG A 1 199 ? -20.348 9.180 35.303 1.00 24.99 205 ARG A CA 1
ATOM 1428 C C . ARG A 1 199 ? -19.427 8.172 36.013 1.00 24.00 205 ARG A C 1
ATOM 1429 O O . ARG A 1 199 ? -19.399 8.075 37.241 1.00 24.57 205 ARG A O 1
ATOM 1437 N N . VAL A 1 200 ? -18.706 7.398 35.199 1.00 21.64 206 VAL A N 1
ATOM 1438 C CA . VAL A 1 200 ? -17.631 6.522 35.637 1.00 20.22 206 VAL A CA 1
ATOM 1439 C C . VAL A 1 200 ? -16.340 7.349 35.602 1.00 19.28 206 VAL A C 1
ATOM 1440 O O . VAL A 1 200 ? -15.911 7.810 34.529 1.00 18.33 206 VAL A O 1
ATOM 1444 N N . ASN A 1 201 ? -15.722 7.550 36.768 1.00 18.26 207 ASN A N 1
ATOM 1445 C CA . ASN A 1 201 ? -14.571 8.457 36.899 1.00 18.01 207 ASN A CA 1
ATOM 1446 C C . ASN A 1 201 ? -13.260 7.696 36.733 1.00 16.94 207 ASN A C 1
ATOM 1447 O O . ASN A 1 201 ? -12.386 7.692 37.608 1.00 17.10 207 ASN A O 1
ATOM 1456 N N . VAL A 1 202 ? -13.153 7.036 35.588 1.00 15.74 208 VAL A N 1
ATOM 1457 C CA . VAL A 1 202 ? -11.940 6.340 35.190 1.00 14.84 208 VAL A CA 1
ATOM 1458 C C . VAL A 1 202 ? -11.503 6.935 33.869 1.00 14.09 208 VAL A C 1
ATOM 1459 O O . VAL A 1 202 ? -12.266 6.942 32.909 1.00 14.76 208 VAL A O 1
ATOM 1463 N N . SER A 1 203 ? -10.282 7.454 33.827 1.00 12.78 209 SER A N 1
ATOM 1464 C CA . SER A 1 203 ? -9.769 8.080 32.606 1.00 13.16 209 SER A CA 1
ATOM 1465 C C . SER A 1 203 ? -9.230 7.031 31.659 1.00 12.96 209 SER A C 1
ATOM 1466 O O . SER A 1 203 ? -8.812 5.967 32.094 1.00 12.54 209 SER A O 1
ATOM 1469 N N . ILE A 1 204 ? -9.215 7.354 30.366 1.00 12.65 210 ILE A N 1
ATOM 1470 C CA . ILE A 1 204 ? -8.643 6.506 29.328 1.00 12.99 210 ILE A CA 1
ATOM 1471 C C . ILE A 1 204 ? -7.728 7.390 28.489 1.00 12.55 210 ILE A C 1
ATOM 1472 O O . ILE A 1 204 ? -8.180 8.384 27.926 1.00 12.29 210 ILE A O 1
ATOM 1477 N N . THR A 1 205 ? -6.459 7.004 28.402 1.00 12.48 211 THR A N 1
ATOM 1478 C CA . THR A 1 205 ? -5.438 7.718 27.655 1.00 12.38 211 THR A CA 1
ATOM 1479 C C . THR A 1 205 ? -4.946 6.814 26.532 1.00 12.69 211 THR A C 1
ATOM 1480 O O . THR A 1 205 ? -4.467 5.723 26.812 1.00 12.83 211 THR A O 1
ATOM 1484 N N . LEU A 1 206 ? -5.060 7.268 25.289 1.00 12.05 212 LEU A N 1
ATOM 1485 C CA . LEU A 1 206 ? -4.571 6.539 24.118 1.00 12.24 212 LEU A CA 1
ATOM 1486 C C . LEU A 1 206 ? -3.284 7.206 23.667 1.00 12.13 212 LEU A C 1
ATOM 1487 O O . LEU A 1 206 ? -3.258 8.404 23.406 1.00 12.23 212 LEU A O 1
ATOM 1492 N N . CYS A 1 207 ? -2.204 6.431 23.587 1.00 12.20 213 CYS A N 1
ATOM 1493 C CA . CYS A 1 207 ? -0.905 6.989 23.253 1.00 13.04 213 CYS A CA 1
ATOM 1494 C C . CYS A 1 207 ? -0.588 6.615 21.826 1.00 12.41 213 CYS A C 1
ATOM 1495 O O . CYS A 1 207 ? -0.708 5.452 21.455 1.00 14.61 213 CYS A O 1
ATOM 1498 N N . VAL A 1 208 ? -0.225 7.601 21.022 1.00 10.92 214 VAL A N 1
ATOM 1499 C CA . VAL A 1 208 ? 0.095 7.413 19.613 1.00 10.32 214 VAL A CA 1
ATOM 1500 C C . VAL A 1 208 ? 1.583 7.642 19.435 1.00 10.69 214 VAL A C 1
ATOM 1501 O O . VAL A 1 208 ? 2.040 8.784 19.542 1.00 11.49 214 VAL A O 1
ATOM 1505 N N . LEU A 1 209 ? 2.322 6.560 19.183 1.00 10.00 215 LEU A N 1
ATOM 1506 C CA . LEU A 1 209 ? 3.780 6.588 19.171 1.00 9.96 215 LEU A CA 1
ATOM 1507 C C . LEU A 1 209 ? 4.354 6.476 17.771 1.00 9.85 215 LEU A C 1
ATOM 1508 O O . LEU A 1 209 ? 3.992 5.608 16.987 1.00 10.17 215 LEU A O 1
ATOM 1513 N N . GLY A 1 210 ? 5.299 7.351 17.488 1.00 10.44 216 GLY A N 1
ATOM 1514 C CA . GLY A 1 210 ? 6.151 7.199 16.330 1.00 10.47 216 GLY A CA 1
ATOM 1515 C C . GLY A 1 210 ? 7.248 6.196 16.615 1.00 11.17 216 GLY A C 1
ATOM 1516 O O . GLY A 1 210 ? 7.138 5.361 17.519 1.00 10.90 216 GLY A O 1
ATOM 1517 N N . LEU A 1 211 ? 8.326 6.296 15.851 1.00 11.07 217 LEU A N 1
ATOM 1518 C CA . LEU A 1 211 ? 9.439 5.349 15.970 1.00 10.75 217 LEU A CA 1
ATOM 1519 C C . LEU A 1 211 ? 10.207 5.574 17.249 1.00 10.64 217 LEU A C 1
ATOM 1520 O O . LEU A 1 211 ? 10.707 6.683 17.498 1.00 10.87 217 LEU A O 1
ATOM 1525 N N . ILE A 1 212 ? 10.303 4.518 18.051 1.00 10.84 218 ILE A N 1
ATOM 1526 C CA . ILE A 1 212 ? 10.956 4.542 19.361 1.00 11.06 218 ILE A CA 1
ATOM 1527 C C . ILE A 1 212 ? 12.101 3.537 19.309 1.00 11.61 218 ILE A C 1
ATOM 1528 O O . ILE A 1 212 ? 11.949 2.455 18.761 1.00 12.01 218 ILE A O 1
ATOM 1533 N N . ASP A 1 213 ? 13.238 3.885 19.904 1.00 11.83 219 ASP A N 1
ATOM 1534 C CA . ASP A 1 213 ? 14.462 3.075 19.745 1.00 12.30 219 ASP A CA 1
ATOM 1535 C C . ASP A 1 213 ? 14.555 1.801 20.608 1.00 11.96 219 ASP A C 1
ATOM 1536 O O . ASP A 1 213 ? 15.636 1.423 21.087 1.00 12.98 219 ASP A O 1
ATOM 1541 N N . THR A 1 214 ? 13.450 1.082 20.734 1.00 11.98 220 THR A N 1
ATOM 1542 C CA . THR A 1 214 ? 13.490 -0.233 21.352 1.00 11.68 220 THR A CA 1
ATOM 1543 C C . THR A 1 214 ? 14.240 -1.231 20.476 1.00 11.29 220 THR A C 1
ATOM 1544 O O . THR A 1 214 ? 14.326 -1.079 19.264 1.00 11.22 220 THR A O 1
ATOM 1548 N N . GLU A 1 215 ? 14.782 -2.274 21.088 1.00 11.50 221 GLU A N 1
ATOM 1549 C CA . GLU A 1 215 ? 15.469 -3.324 20.319 1.00 13.09 221 GLU A CA 1
ATOM 1550 C C . GLU A 1 215 ? 14.582 -3.890 19.219 1.00 11.67 221 GLU A C 1
ATOM 1551 O O . GLU A 1 215 ? 15.034 -4.098 18.088 1.00 11.60 221 GLU A O 1
ATOM 1557 N N . THR A 1 216 ? 13.305 -4.119 19.534 1.00 11.48 222 THR A N 1
ATOM 1558 C CA . THR A 1 216 ? 12.375 -4.587 18.539 1.00 11.12 222 THR A CA 1
ATOM 1559 C C . THR A 1 216 ? 12.304 -3.681 17.320 1.00 11.07 222 THR A C 1
ATOM 1560 O O . THR A 1 216 ? 12.423 -4.147 16.189 1.00 11.15 222 THR A O 1
ATOM 1564 N N . ALA A 1 217 ? 12.120 -2.381 17.540 1.00 11.51 223 ALA A N 1
ATOM 1565 C CA . ALA A 1 217 ? 12.032 -1.453 16.432 1.00 10.94 223 ALA A CA 1
ATOM 1566 C C . ALA A 1 217 ? 13.342 -1.377 15.655 1.00 11.19 223 ALA A C 1
ATOM 1567 O O . ALA A 1 217 ? 13.335 -1.321 14.435 1.00 11.88 223 ALA A O 1
ATOM 1569 N N . MET A 1 218 ? 14.457 -1.410 16.363 1.00 11.92 224 MET A N 1
ATOM 1570 C CA . MET A 1 218 ? 15.747 -1.235 15.689 1.00 12.30 224 MET A CA 1
ATOM 1571 C C . MET A 1 218 ? 16.106 -2.460 14.847 1.00 13.47 224 MET A C 1
ATOM 1572 O O . MET A 1 218 ? 16.793 -2.344 13.844 1.00 13.48 224 MET A O 1
ATOM 1577 N N . LYS A 1 219 ? 15.605 -3.626 15.220 1.00 13.98 225 LYS A N 1
ATOM 1578 C CA . LYS A 1 219 ? 15.704 -4.839 14.369 1.00 15.84 225 LYS A CA 1
ATOM 1579 C C . LYS A 1 219 ? 14.769 -4.776 13.200 1.00 15.75 225 LYS A C 1
ATOM 1580 O O . LYS A 1 219 ? 15.112 -5.253 12.143 1.00 17.35 225 LYS A O 1
ATOM 1586 N N . ALA A 1 220 ? 13.618 -4.143 13.350 1.00 15.19 226 ALA A N 1
ATOM 1587 C CA . ALA A 1 220 ? 12.625 -4.128 12.280 1.00 14.85 226 ALA A CA 1
ATOM 1588 C C . ALA A 1 220 ? 12.906 -3.124 11.157 1.00 14.64 226 ALA A C 1
ATOM 1589 O O . ALA A 1 220 ? 12.684 -3.429 9.990 1.00 14.78 226 ALA A O 1
ATOM 1591 N N . VAL A 1 221 ? 13.373 -1.925 11.492 1.00 14.27 227 VAL A N 1
ATOM 1592 C CA . VAL A 1 221 ? 13.506 -0.864 10.484 1.00 14.73 227 VAL A CA 1
ATOM 1593 C C . VAL A 1 221 ? 14.848 -0.963 9.741 1.00 15.13 227 VAL A C 1
ATOM 1594 O O . VAL A 1 221 ? 15.700 -1.785 10.094 1.00 15.32 227 VAL A O 1
ATOM 1598 N N . SER A 1 222 ? 15.007 -0.132 8.716 1.00 15.82 228 SER A N 1
ATOM 1599 C CA . SER A 1 222 ? 16.134 -0.199 7.791 1.00 16.61 228 SER A CA 1
ATOM 1600 C C . SER A 1 222 ? 16.867 1.134 7.626 1.00 16.22 228 SER A C 1
ATOM 1601 O O . SER A 1 222 ? 16.262 2.206 7.534 1.00 16.67 228 SER A O 1
ATOM 1604 N N . GLY A 1 223 ? 18.190 1.061 7.583 1.00 15.97 229 GLY A N 1
ATOM 1605 C CA . GLY A 1 223 ? 19.008 2.176 7.141 1.00 16.01 229 GLY A CA 1
ATOM 1606 C C . GLY A 1 223 ? 18.896 3.382 8.051 1.00 16.31 229 GLY A C 1
ATOM 1607 O O . GLY A 1 223 ? 18.810 3.236 9.272 1.00 15.99 229 GLY A O 1
ATOM 1608 N N . ILE A 1 224 ? 18.874 4.579 7.466 1.00 16.73 230 ILE A N 1
ATOM 1609 C CA . ILE A 1 224 ? 18.903 5.802 8.257 1.00 17.20 230 ILE A CA 1
ATOM 1610 C C . ILE A 1 224 ? 17.655 6.009 9.102 1.00 16.78 230 ILE A C 1
ATOM 1611 O O . ILE A 1 224 ? 17.662 6.852 9.989 1.00 17.25 230 ILE A O 1
ATOM 1616 N N . VAL A 1 225 ? 16.603 5.247 8.835 1.00 16.97 231 VAL A N 1
ATOM 1617 C CA . VAL A 1 225 ? 15.403 5.309 9.672 1.00 16.99 231 VAL A CA 1
ATOM 1618 C C . VAL A 1 225 ? 15.763 5.053 11.133 1.00 17.20 231 VAL A C 1
ATOM 1619 O O . VAL A 1 225 ? 15.161 5.640 12.020 1.00 17.31 231 VAL A O 1
ATOM 1623 N N . HIS A 1 226 ? 16.746 4.188 11.386 1.00 17.68 232 HIS A N 1
ATOM 1624 C CA . HIS A 1 226 ? 17.218 3.927 12.751 1.00 18.10 232 HIS A CA 1
ATOM 1625 C C . HIS A 1 226 ? 17.570 5.219 13.489 1.00 18.89 232 HIS A C 1
ATOM 1626 O O . HIS A 1 226 ? 17.356 5.323 14.692 1.00 20.87 232 HIS A O 1
ATOM 1633 N N . MET A 1 227 ? 18.124 6.195 12.774 1.00 19.37 233 MET A N 1
ATOM 1634 C CA . MET A 1 227 ? 18.624 7.421 13.400 1.00 19.56 233 MET A CA 1
ATOM 1635 C C . MET A 1 227 ? 17.510 8.438 13.669 1.00 19.06 233 MET A C 1
ATOM 1636 O O . MET A 1 227 ? 17.733 9.477 14.285 1.00 19.08 233 MET A O 1
ATOM 1641 N N . GLN A 1 228 ? 16.306 8.102 13.229 1.00 18.32 234 GLN A N 1
ATOM 1642 C CA . GLN A 1 228 ? 15.149 8.971 13.330 1.00 18.03 234 GLN A CA 1
ATOM 1643 C C . GLN A 1 228 ? 14.229 8.497 14.463 1.00 17.53 234 GLN A C 1
ATOM 1644 O O . GLN A 1 228 ? 13.063 8.892 14.522 1.00 17.93 234 GLN A O 1
ATOM 1650 N N . ALA A 1 229 ? 14.765 7.668 15.362 1.00 16.31 235 ALA A N 1
ATOM 1651 C CA . ALA A 1 229 ? 14.012 7.143 16.507 1.00 16.42 235 ALA A CA 1
ATOM 1652 C C . ALA A 1 229 ? 14.105 8.039 17.724 1.00 16.42 235 ALA A C 1
ATOM 1653 O O . ALA A 1 229 ? 15.151 8.655 17.988 1.00 18.26 235 ALA A O 1
ATOM 1655 N N . ALA A 1 230 ? 13.022 8.107 18.486 1.00 14.42 236 ALA A N 1
ATOM 1656 C CA . ALA A 1 230 ? 12.991 8.822 19.752 1.00 14.09 236 ALA A CA 1
ATOM 1657 C C . ALA A 1 230 ? 13.441 7.897 20.888 1.00 14.01 236 ALA A C 1
ATOM 1658 O O . ALA A 1 230 ? 13.293 6.680 20.795 1.00 13.39 236 ALA A O 1
ATOM 1660 N N . PRO A 1 231 ? 13.970 8.451 21.973 1.00 14.09 237 PRO A N 1
ATOM 1661 C CA . PRO A 1 231 ? 14.452 7.628 23.092 1.00 14.17 237 PRO A CA 1
ATOM 1662 C C . PRO A 1 231 ? 13.348 6.942 23.885 1.00 13.73 237 PRO A C 1
ATOM 1663 O O . PRO A 1 231 ? 12.380 7.576 24.306 1.00 13.80 237 PRO A O 1
ATOM 1667 N N . LYS A 1 232 ? 13.504 5.647 24.101 1.00 13.07 238 LYS A N 1
ATOM 1668 C CA . LYS A 1 232 ? 12.493 4.884 24.833 1.00 12.81 238 LYS A CA 1
ATOM 1669 C C . LYS A 1 232 ? 12.261 5.361 26.264 1.00 13.37 238 LYS A C 1
ATOM 1670 O O . LYS A 1 232 ? 11.149 5.263 26.776 1.00 13.71 238 LYS A O 1
ATOM 1676 N N . GLU A 1 233 ? 13.302 5.876 26.922 1.00 13.89 239 GLU A N 1
ATOM 1677 C CA . GLU A 1 233 ? 13.144 6.367 28.285 1.00 15.09 239 GLU A CA 1
ATOM 1678 C C . GLU A 1 233 ? 12.226 7.575 28.320 1.00 14.49 239 GLU A C 1
ATOM 1679 O O . GLU A 1 233 ? 11.351 7.653 29.178 1.00 14.68 239 GLU A O 1
ATOM 1685 N N . GLU A 1 234 ? 12.413 8.505 27.389 1.00 14.33 240 GLU A N 1
ATOM 1686 C CA . GLU A 1 234 ? 11.570 9.704 27.326 1.00 14.97 240 GLU A CA 1
ATOM 1687 C C . GLU A 1 234 ? 10.135 9.343 26.935 1.00 14.11 240 GLU A C 1
ATOM 1688 O O . GLU A 1 234 ? 9.169 9.848 27.515 1.00 13.77 240 GLU A O 1
ATOM 1694 N N . CYS A 1 235 ? 10.009 8.462 25.958 1.00 13.30 241 CYS A N 1
ATOM 1695 C CA . CYS A 1 235 ? 8.706 7.983 25.513 1.00 12.98 241 CYS A CA 1
ATOM 1696 C C . CYS A 1 235 ? 7.899 7.439 26.679 1.00 12.25 241 CYS A C 1
ATOM 1697 O O . CYS A 1 235 ? 6.747 7.831 26.890 1.00 12.78 241 CYS A O 1
ATOM 1700 N N . ALA A 1 236 ? 8.512 6.547 27.444 1.00 11.65 242 ALA A N 1
ATOM 1701 C CA . ALA A 1 236 ? 7.879 5.957 28.627 1.00 11.75 242 ALA A CA 1
ATOM 1702 C C . ALA A 1 236 ? 7.398 6.994 29.628 1.00 12.37 242 ALA A C 1
ATOM 1703 O O . ALA A 1 236 ? 6.307 6.890 30.158 1.00 12.77 242 ALA A O 1
ATOM 1705 N N . LEU A 1 237 ? 8.222 7.999 29.898 1.00 13.17 243 LEU A N 1
ATOM 1706 C CA . LEU A 1 237 ? 7.840 9.035 30.841 1.00 13.64 243 LEU A CA 1
ATOM 1707 C C . LEU A 1 237 ? 6.643 9.838 30.322 1.00 13.39 243 LEU A C 1
ATOM 1708 O O . LEU A 1 237 ? 5.719 10.091 31.066 1.00 14.08 243 LEU A O 1
ATOM 1713 N N . GLU A 1 238 ? 6.633 10.183 29.041 1.00 13.58 244 GLU A N 1
ATOM 1714 C CA . GLU A 1 238 ? 5.507 10.932 28.475 1.00 14.07 244 GLU A CA 1
ATOM 1715 C C . GLU A 1 238 ? 4.189 10.144 28.525 1.00 13.37 244 GLU A C 1
ATOM 1716 O O . GLU A 1 238 ? 3.109 10.723 28.728 1.00 14.76 244 GLU A O 1
ATOM 1722 N N . ILE A 1 239 ? 4.269 8.828 28.375 1.00 12.82 245 ILE A N 1
ATOM 1723 C CA . ILE A 1 239 ? 3.090 7.970 28.502 1.00 12.50 245 ILE A CA 1
ATOM 1724 C C . ILE A 1 239 ? 2.568 8.031 29.935 1.00 13.04 245 ILE A C 1
ATOM 1725 O O . ILE A 1 239 ? 1.378 8.240 30.141 1.00 12.57 245 ILE A O 1
ATOM 1730 N N . ILE A 1 240 ? 3.457 7.877 30.909 1.00 13.06 246 ILE A N 1
ATOM 1731 C CA . ILE A 1 240 ? 3.069 7.944 32.321 1.00 13.82 246 ILE A CA 1
ATOM 1732 C C . ILE A 1 240 ? 2.475 9.319 32.657 1.00 14.29 246 ILE A C 1
ATOM 1733 O O . ILE A 1 240 ? 1.462 9.400 33.361 1.00 15.26 246 ILE A O 1
ATOM 1738 N N . LYS A 1 241 ? 3.104 10.384 32.167 1.00 14.76 247 LYS A N 1
ATOM 1739 C CA . LYS A 1 241 ? 2.638 11.747 32.451 1.00 16.07 247 LYS A CA 1
ATOM 1740 C C . LYS A 1 241 ? 1.223 11.942 31.917 1.00 16.19 247 LYS A C 1
ATOM 1741 O O . LYS A 1 241 ? 0.360 12.487 32.612 1.00 15.61 247 LYS A O 1
ATOM 1747 N N . GLY A 1 242 ? 0.983 11.483 30.692 1.00 15.65 248 GLY A N 1
ATOM 1748 C CA . GLY A 1 242 ? -0.327 11.571 30.070 1.00 15.91 248 GLY A CA 1
ATOM 1749 C C . GLY A 1 242 ? -1.390 10.856 30.877 1.00 15.65 248 GLY A C 1
ATOM 1750 O O . GLY A 1 242 ? -2.476 11.385 31.087 1.00 16.15 248 GLY A O 1
ATOM 1751 N N . GLY A 1 243 ? -1.080 9.647 31.329 1.00 15.59 249 GLY A N 1
ATOM 1752 C CA . GLY A 1 243 ? -1.985 8.884 32.158 1.00 15.92 249 GLY A CA 1
ATOM 1753 C C . GLY A 1 243 ? -2.271 9.554 33.491 1.00 15.86 249 GLY A C 1
ATOM 1754 O O . GLY A 1 243 ? -3.426 9.631 33.907 1.00 16.56 249 GLY A O 1
ATOM 1755 N N . ALA A 1 244 ? -1.227 10.037 34.156 1.00 15.68 250 ALA A N 1
ATOM 1756 C CA . ALA A 1 244 ? -1.379 10.700 35.454 1.00 15.32 250 ALA A CA 1
ATOM 1757 C C . ALA A 1 244 ? -2.242 11.948 35.352 1.00 15.48 250 ALA A C 1
ATOM 1758 O O . ALA A 1 244 ? -3.030 12.239 36.263 1.00 16.33 250 ALA A O 1
ATOM 1760 N N . LEU A 1 245 ? -2.108 12.673 34.245 1.00 15.15 251 LEU A N 1
ATOM 1761 C CA . LEU A 1 245 ? -2.841 13.926 34.024 1.00 15.40 251 LEU A CA 1
ATOM 1762 C C . LEU A 1 245 ? -4.213 13.681 33.395 1.00 15.36 251 LEU A C 1
ATOM 1763 O O . LEU A 1 245 ? -4.953 14.626 33.113 1.00 16.28 251 LEU A O 1
ATOM 1768 N N . ARG A 1 246 ? -4.549 12.413 33.163 1.00 14.50 252 ARG A N 1
ATOM 1769 C CA . ARG A 1 246 ? -5.861 12.016 32.657 1.00 14.94 252 ARG A CA 1
ATOM 1770 C C . ARG A 1 246 ? -6.151 12.620 31.264 1.00 15.19 252 ARG A C 1
ATOM 1771 O O . ARG A 1 246 ? -7.294 12.942 30.927 1.00 15.20 252 ARG A O 1
ATOM 1779 N N . GLN A 1 247 ? -5.099 12.769 30.459 1.00 15.34 253 GLN A N 1
ATOM 1780 C CA . GLN A 1 247 ? -5.222 13.220 29.080 1.00 15.72 253 GLN A CA 1
ATOM 1781 C C . GLN A 1 247 ? -5.900 12.164 28.218 1.00 15.76 253 GLN A C 1
ATOM 1782 O O . GLN A 1 247 ? -5.708 10.963 28.422 1.00 15.81 253 GLN A O 1
ATOM 1788 N N . GLU A 1 248 ? -6.691 12.601 27.250 1.00 15.53 254 GLU A N 1
ATOM 1789 C CA . GLU A 1 248 ? -7.362 11.644 26.372 1.00 15.72 254 GLU A CA 1
ATOM 1790 C C . GLU A 1 248 ? -6.353 10.998 25.432 1.00 14.95 254 GLU A C 1
ATOM 1791 O O . GLU A 1 248 ? -6.399 9.805 25.198 1.00 13.46 254 GLU A O 1
ATOM 1797 N N . GLU A 1 249 ? -5.432 11.786 24.904 1.00 15.10 255 GLU A N 1
ATOM 1798 C CA . GLU A 1 249 ? -4.430 11.258 23.981 1.00 15.86 255 GLU A CA 1
ATOM 1799 C C . GLU A 1 249 ? -3.057 11.859 24.248 1.00 16.02 255 GLU A C 1
ATOM 1800 O O . GLU A 1 249 ? -2.935 13.008 24.694 1.00 18.11 255 GLU A O 1
ATOM 1806 N N . VAL A 1 250 ? -2.041 11.044 24.013 1.00 15.40 256 VAL A N 1
ATOM 1807 C CA . VAL A 1 250 ? -0.642 11.451 24.036 1.00 14.90 256 VAL A CA 1
ATOM 1808 C C . VAL A 1 250 ? -0.072 11.165 22.653 1.00 14.79 256 VAL A C 1
ATOM 1809 O O . VAL A 1 250 ? -0.271 10.086 22.101 1.00 15.67 256 VAL A O 1
ATOM 1813 N N . TYR A 1 251 ? 0.611 12.137 22.079 1.00 13.71 257 TYR A N 1
ATOM 1814 C CA . TYR A 1 251 ? 1.285 11.959 20.814 1.00 13.17 257 TYR A CA 1
ATOM 1815 C C . TYR A 1 251 ? 2.764 12.171 21.069 1.00 13.83 257 TYR A C 1
ATOM 1816 O O . TYR A 1 251 ? 3.159 13.200 21.631 1.00 13.69 257 TYR A O 1
ATOM 1825 N N . TYR A 1 252 ? 3.574 11.190 20.686 1.00 13.10 258 TYR A N 1
ATOM 1826 C CA . TYR A 1 252 ? 5.013 11.224 20.954 1.00 13.14 258 TYR A CA 1
ATOM 1827 C C . TYR A 1 252 ? 5.812 10.765 19.739 1.00 12.98 258 TYR A C 1
ATOM 1828 O O . TYR A 1 252 ? 5.588 9.685 19.184 1.00 13.26 258 TYR A O 1
ATOM 1837 N N . ASP A 1 253 ? 6.749 11.611 19.331 1.00 13.08 259 ASP A N 1
ATOM 1838 C CA . ASP A 1 253 ? 7.593 11.357 18.190 1.00 13.11 259 ASP A CA 1
ATOM 1839 C C . ASP A 1 253 ? 8.868 12.191 18.310 1.00 14.07 259 ASP A C 1
ATOM 1840 O O . ASP A 1 253 ? 8.908 13.178 19.035 1.00 15.60 259 ASP A O 1
ATOM 1845 N N . SER A 1 254 ? 9.907 11.801 17.585 1.00 14.04 260 SER A N 1
ATOM 1846 C CA . SER A 1 254 ? 11.123 12.610 17.558 1.00 14.15 260 SER A CA 1
ATOM 1847 C C . SER A 1 254 ? 10.939 13.985 16.885 1.00 14.36 260 SER A C 1
ATOM 1848 O O . SER A 1 254 ? 11.767 14.880 17.082 1.00 15.07 260 SER A O 1
ATOM 1851 N N . SER A 1 255 ? 9.884 14.154 16.093 1.00 14.36 261 SER A N 1
ATOM 1852 C CA . SER A 1 255 ? 9.660 15.390 15.347 1.00 14.58 261 SER A CA 1
ATOM 1853 C C . SER A 1 255 ? 8.317 16.050 15.645 1.00 14.54 261 SER A C 1
ATOM 1854 O O . SER A 1 255 ? 7.282 15.394 15.658 1.00 13.91 261 SER A O 1
ATOM 1857 N N . LEU A 1 256 ? 8.346 17.365 15.818 1.00 14.88 262 LEU A N 1
ATOM 1858 C CA . LEU A 1 256 ? 7.110 18.143 15.920 1.00 15.35 262 LEU A CA 1
ATOM 1859 C C . LEU A 1 256 ? 6.297 18.145 14.630 1.00 14.87 262 LEU A C 1
ATOM 1860 O O . LEU A 1 256 ? 5.078 18.331 14.670 1.00 15.50 262 LEU A O 1
ATOM 1865 N N . TRP A 1 257 ? 6.940 17.947 13.483 1.00 14.29 263 TRP A N 1
ATOM 1866 C CA . TRP A 1 257 ? 6.189 17.803 12.251 1.00 14.36 263 TRP A CA 1
ATOM 1867 C C . TRP A 1 257 ? 5.198 16.644 12.389 1.00 13.99 263 TRP A C 1
ATOM 1868 O O . TRP A 1 257 ? 4.064 16.738 11.930 1.00 14.57 263 TRP A O 1
ATOM 1879 N N . THR A 1 258 ? 5.625 15.576 13.053 1.00 13.56 264 THR A N 1
ATOM 1880 C CA . THR A 1 258 ? 4.765 14.416 13.267 1.00 13.44 264 THR A CA 1
ATOM 1881 C C . THR A 1 258 ? 3.673 14.679 14.285 1.00 13.99 264 THR A C 1
ATOM 1882 O O . THR A 1 258 ? 2.485 14.490 13.993 1.00 14.40 264 THR A O 1
ATOM 1886 N N . THR A 1 259 ? 4.046 15.091 15.494 1.00 13.83 265 THR A N 1
ATOM 1887 C CA . THR A 1 259 ? 3.046 15.183 16.549 1.00 14.61 265 THR A CA 1
ATOM 1888 C C . THR A 1 259 ? 2.036 16.283 16.276 1.00 14.51 265 THR A C 1
ATOM 1889 O O . THR A 1 259 ? 0.886 16.157 16.659 1.00 15.99 265 THR A O 1
ATOM 1893 N N . LEU A 1 260 ? 2.448 17.350 15.599 1.00 14.62 266 LEU A N 1
ATOM 1894 C CA . LEU A 1 260 ? 1.485 18.412 15.285 1.00 14.57 266 LEU A CA 1
ATOM 1895 C C . LEU A 1 260 ? 0.582 18.062 14.104 1.00 14.86 266 LEU A C 1
ATOM 1896 O O . LEU A 1 260 ? -0.617 18.332 14.152 1.00 15.79 266 LEU A O 1
ATOM 1901 N N . LEU A 1 261 ? 1.125 17.476 13.044 1.00 15.01 267 LEU A N 1
ATOM 1902 C CA . LEU A 1 261 ? 0.334 17.244 11.836 1.00 15.14 267 LEU A CA 1
ATOM 1903 C C . LEU A 1 261 ? -0.552 16.007 11.915 1.00 15.31 267 LEU A C 1
ATOM 1904 O O . LEU A 1 261 ? -1.560 15.930 11.210 1.00 14.80 267 LEU A O 1
ATOM 1909 N N . ILE A 1 262 ? -0.186 15.036 12.755 1.00 15.66 268 ILE A N 1
ATOM 1910 C CA . ILE A 1 262 ? -0.934 13.780 12.822 1.00 16.22 268 ILE A CA 1
ATOM 1911 C C . ILE A 1 262 ? -2.232 13.951 13.626 1.00 16.43 268 ILE A C 1
ATOM 1912 O O . ILE A 1 262 ? -3.165 13.134 13.517 1.00 16.18 268 ILE A O 1
ATOM 1917 N N . ARG A 1 263 ? -2.306 14.990 14.451 1.00 16.70 269 ARG A N 1
ATOM 1918 C CA . ARG A 1 263 ? -3.549 15.256 15.173 1.00 17.11 269 ARG A CA 1
ATOM 1919 C C . ARG A 1 263 ? -4.702 15.552 14.213 1.00 16.37 269 ARG A C 1
ATOM 1920 O O . ARG A 1 263 ? -4.534 16.214 13.193 1.00 16.01 269 ARG A O 1
ATOM 1928 N N . ASN A 1 264 ? -5.874 15.015 14.545 1.00 14.79 270 ASN A N 1
ATOM 1929 C CA . ASN A 1 264 ? -7.102 15.244 13.779 1.00 14.21 270 ASN A CA 1
ATOM 1930 C C . ASN A 1 264 ? -8.146 15.914 14.688 1.00 14.03 270 ASN A C 1
ATOM 1931 O O . ASN A 1 264 ? -9.078 15.254 15.124 1.00 13.24 270 ASN A O 1
ATOM 1936 N N . PRO A 1 265 ? -7.995 17.207 14.997 1.00 14.29 271 PRO A N 1
ATOM 1937 C CA . PRO A 1 265 ? -8.952 17.905 15.874 1.00 14.58 271 PRO A CA 1
ATOM 1938 C C . PRO A 1 265 ? -10.378 17.918 15.323 1.00 14.77 271 PRO A C 1
ATOM 1939 O O . PRO A 1 265 ? -11.316 17.959 16.126 1.00 14.29 271 PRO A O 1
ATOM 1943 N N . SER A 1 266 ? -10.548 17.823 14.007 1.00 14.14 272 SER A N 1
ATOM 1944 C CA . SER A 1 266 ? -11.887 17.783 13.429 1.00 14.64 272 SER A CA 1
ATOM 1945 C C . SER A 1 266 ? -12.705 16.610 13.931 1.00 14.23 272 SER A C 1
ATOM 1946 O O . SER A 1 266 ? -13.914 16.720 14.061 1.00 14.15 272 SER A O 1
ATOM 1949 N N . ARG A 1 267 ? -12.065 15.470 14.161 1.00 13.98 273 ARG A N 1
ATOM 1950 C CA . ARG A 1 267 ? -12.801 14.322 14.686 1.00 13.00 273 ARG A CA 1
ATOM 1951 C C . ARG A 1 267 ? -13.456 14.654 16.041 1.00 13.45 273 ARG A C 1
ATOM 1952 O O . ARG A 1 267 ? -14.639 14.400 16.236 1.00 12.38 273 ARG A O 1
ATOM 1960 N N . LYS A 1 268 ? -12.704 15.204 16.985 1.00 14.40 274 LYS A N 1
ATOM 1961 C CA . LYS A 1 268 ? -13.268 15.476 18.306 1.00 15.48 274 LYS A CA 1
ATOM 1962 C C . LYS A 1 268 ? -14.343 16.565 18.228 1.00 14.74 274 LYS A C 1
ATOM 1963 O O . LYS A 1 268 ? -15.327 16.493 18.942 1.00 15.15 274 LYS A O 1
ATOM 1969 N N . ILE A 1 269 ? -14.166 17.531 17.332 1.00 14.28 275 ILE A N 1
ATOM 1970 C CA . ILE A 1 269 ? -15.173 18.576 17.115 1.00 13.90 275 ILE A CA 1
ATOM 1971 C C . ILE A 1 269 ? -16.479 17.953 16.643 1.00 13.80 275 ILE A C 1
ATOM 1972 O O . ILE A 1 269 ? -17.543 18.256 17.188 1.00 13.42 275 ILE A O 1
ATOM 1977 N N . LEU A 1 270 ? -16.401 17.084 15.642 1.00 13.24 276 LEU A N 1
ATOM 1978 C CA . LEU A 1 270 ? -17.598 16.460 15.103 1.00 13.74 276 LEU A CA 1
ATOM 1979 C C . LEU A 1 270 ? -18.241 15.533 16.117 1.00 13.03 276 LEU A C 1
ATOM 1980 O O . LEU A 1 270 ? -19.461 15.507 16.225 1.00 13.91 276 LEU A O 1
ATOM 1985 N N . GLU A 1 271 ? -17.445 14.789 16.877 1.00 12.60 277 GLU A N 1
ATOM 1986 C CA . GLU A 1 271 ? -18.014 13.958 17.935 1.00 12.45 277 GLU A CA 1
ATOM 1987 C C . GLU A 1 271 ? -18.805 14.813 18.917 1.00 13.38 277 GLU A C 1
ATOM 1988 O O . GLU A 1 271 ? -19.902 14.451 19.319 1.00 14.10 277 GLU A O 1
ATOM 1994 N N . PHE A 1 272 ? -18.270 15.975 19.264 1.00 13.55 278 PHE A N 1
ATOM 1995 C CA . PHE A 1 272 ? -18.962 16.876 20.177 1.00 14.38 278 PHE A CA 1
ATOM 1996 C C . PHE A 1 272 ? -20.248 17.432 19.563 1.00 14.31 278 PHE A C 1
ATOM 1997 O O . PHE A 1 272 ? -21.295 17.446 20.221 1.00 14.51 278 PHE A O 1
ATOM 2005 N N . LEU A 1 273 ? -20.173 17.870 18.305 1.00 14.22 279 LEU A N 1
ATOM 2006 C CA . LEU A 1 273 ? -21.323 18.464 17.620 1.00 14.55 279 LEU A CA 1
ATOM 2007 C C . LEU A 1 273 ? -22.420 17.424 17.416 1.00 15.34 279 LEU A C 1
ATOM 2008 O O . LEU A 1 273 ? -23.617 17.744 17.498 1.00 15.36 279 LEU A O 1
ATOM 2013 N N . TYR A 1 274 ? -22.011 16.177 17.203 1.00 15.96 280 TYR A N 1
ATOM 2014 C CA . TYR A 1 274 ? -22.957 15.084 16.956 1.00 16.83 280 TYR A CA 1
ATOM 2015 C C . TYR A 1 274 ? -23.624 14.573 18.240 1.00 18.61 280 TYR A C 1
ATOM 2016 O O . TYR A 1 274 ? -24.667 13.900 18.168 1.00 20.24 280 TYR A O 1
ATOM 2025 N N . SER A 1 275 ? -23.054 14.905 19.397 1.00 20.20 281 SER A N 1
ATOM 2026 C CA . SER A 1 275 ? -23.444 14.315 20.680 1.00 22.36 281 SER A CA 1
ATOM 2027 C C . SER A 1 275 ? -24.814 14.739 21.214 1.00 25.28 281 SER A C 1
ATOM 2028 O O . SER A 1 275 ? -25.382 14.045 22.068 1.00 25.67 281 SER A O 1
ATOM 2031 N N . THR A 1 276 ? -25.327 15.869 20.742 1.00 27.87 282 THR A N 1
ATOM 2032 C CA . THR A 1 276 ? -26.625 16.375 21.205 1.00 30.66 282 THR A CA 1
ATOM 2033 C C . THR A 1 276 ? -27.796 15.610 20.593 1.00 32.06 282 THR A C 1
ATOM 2034 O O . THR A 1 276 ? -28.919 15.708 21.082 1.00 32.29 282 THR A O 1
ATOM 2038 N N . SER A 1 277 ? -27.526 14.848 19.532 1.00 34.02 283 SER A N 1
ATOM 2039 C CA . SER A 1 277 ? -28.574 14.223 18.726 1.00 35.44 283 SER A CA 1
ATOM 2040 C C . SER A 1 277 ? -28.979 12.808 19.169 1.00 36.59 283 SER A C 1
ATOM 2041 O O . SER A 1 277 ? -29.818 12.182 18.519 1.00 37.00 283 SER A O 1
ATOM 2044 N N . TYR A 1 278 ? -28.411 12.293 20.259 1.00 38.12 284 TYR A N 1
ATOM 2045 C CA . TYR A 1 278 ? -28.932 11.039 20.822 1.00 38.95 284 TYR A CA 1
ATOM 2046 C C . TYR A 1 278 ? -29.249 11.133 22.319 1.00 40.07 284 TYR A C 1
ATOM 2047 O O . TYR A 1 278 ? -28.591 11.858 23.071 1.00 40.43 284 TYR A O 1
ATOM 2064 N N . ASN A 1 279 ? -30.278 10.388 22.718 1.00 41.40 285 ASN A N 1
ATOM 2065 C CA . ASN A 1 279 ? -30.881 10.480 24.040 1.00 42.48 285 ASN A CA 1
ATOM 2066 C C . ASN A 1 279 ? -30.459 9.274 24.873 1.00 43.19 285 ASN A C 1
ATOM 2067 O O . ASN A 1 279 ? -30.919 8.154 24.633 1.00 42.87 285 ASN A O 1
ATOM 2072 N N . MET A 1 280 ? -29.602 9.528 25.863 1.00 44.34 286 MET A N 1
ATOM 2073 C CA . MET A 1 280 ? -28.923 8.476 26.625 1.00 45.20 286 MET A CA 1
ATOM 2074 C C . MET A 1 280 ? -29.694 8.044 27.868 1.00 45.33 286 MET A C 1
ATOM 2075 O O . MET A 1 280 ? -29.195 7.222 28.638 1.00 45.09 286 MET A O 1
ATOM 2080 N N . ASP A 1 281 ? -30.887 8.597 28.077 1.00 45.66 287 ASP A N 1
ATOM 2081 C CA . ASP A 1 281 ? -31.607 8.401 29.339 1.00 46.01 287 ASP A CA 1
ATOM 2082 C C . ASP A 1 281 ? -31.940 6.938 29.625 1.00 45.98 287 ASP A C 1
ATOM 2083 O O . ASP A 1 281 ? -31.937 6.520 30.782 1.00 45.93 287 ASP A O 1
ATOM 2088 N N . ARG A 1 282 ? -32.207 6.165 28.576 1.00 46.04 288 ARG A N 1
ATOM 2089 C CA . ARG A 1 282 ? -32.399 4.716 28.706 1.00 46.30 288 ARG A CA 1
ATOM 2090 C C . ARG A 1 282 ? -31.198 4.016 29.350 1.00 46.22 288 ARG A C 1
ATOM 2091 O O . ARG A 1 282 ? -31.357 3.015 30.051 1.00 46.10 288 ARG A O 1
ATOM 2099 N N . PHE A 1 283 ? -30.004 4.539 29.077 1.00 46.04 289 PHE A N 1
ATOM 2100 C CA . PHE A 1 283 ? -28.756 4.008 29.618 1.00 45.96 289 PHE A CA 1
ATOM 2101 C C . PHE A 1 283 ? -28.153 4.951 30.660 1.00 45.97 289 PHE A C 1
ATOM 2102 O O . PHE A 1 283 ? -28.740 5.202 31.711 1.00 45.94 289 PHE A O 1
ATOM 2110 N N . GLN B 1 14 ? -5.792 3.835 -4.894 1.00 38.02 20 GLN B N 1
ATOM 2111 C CA . GLN B 1 14 ? -5.631 3.450 -6.317 1.00 37.60 20 GLN B CA 1
ATOM 2112 C C . GLN B 1 14 ? -6.019 4.634 -7.197 1.00 38.28 20 GLN B C 1
ATOM 2113 O O . GLN B 1 14 ? -6.290 5.715 -6.680 1.00 38.90 20 GLN B O 1
ATOM 2119 N N . GLN B 1 15 ? -6.036 4.447 -8.514 1.00 38.88 21 GLN B N 1
ATOM 2120 C CA . GLN B 1 15 ? -6.511 5.504 -9.405 1.00 39.24 21 GLN B CA 1
ATOM 2121 C C . GLN B 1 15 ? -7.958 5.222 -9.833 1.00 39.01 21 GLN B C 1
ATOM 2122 O O . GLN B 1 15 ? -8.235 4.194 -10.465 1.00 38.78 21 GLN B O 1
ATOM 2128 N N . PRO B 1 16 ? -8.885 6.114 -9.476 1.00 38.86 22 PRO B N 1
ATOM 2129 C CA . PRO B 1 16 ? -10.277 5.956 -9.901 1.00 38.61 22 PRO B CA 1
ATOM 2130 C C . PRO B 1 16 ? -10.414 6.174 -11.399 1.00 38.50 22 PRO B C 1
ATOM 2131 O O . PRO B 1 16 ? -9.604 6.893 -11.987 1.00 38.69 22 PRO B O 1
ATOM 2135 N N . LEU B 1 17 ? -11.411 5.545 -12.009 1.00 38.12 23 LEU B N 1
ATOM 2136 C CA . LEU B 1 17 ? -11.718 5.783 -13.413 1.00 38.01 23 LEU B CA 1
ATOM 2137 C C . LEU B 1 17 ? -12.165 7.234 -13.593 1.00 37.95 23 LEU B C 1
ATOM 2138 O O . LEU B 1 17 ? -13.065 7.699 -12.893 1.00 37.96 23 LEU B O 1
ATOM 2143 N N . ASN B 1 18 ? -11.517 7.944 -14.516 1.00 37.67 24 ASN B N 1
ATOM 2144 C CA . ASN B 1 18 ? -11.862 9.327 -14.832 1.00 37.57 24 ASN B CA 1
ATOM 2145 C C . ASN B 1 18 ? -12.987 9.358 -15.867 1.00 36.95 24 ASN B C 1
ATOM 2146 O O . ASN B 1 18 ? -12.783 9.697 -17.035 1.00 36.99 24 ASN B O 1
ATOM 2151 N N . GLU B 1 19 ? -14.179 8.976 -15.421 1.00 36.01 25 GLU B N 1
ATOM 2152 C CA . GLU B 1 19 ? -15.369 8.980 -16.262 1.00 35.23 25 GLU B CA 1
ATOM 2153 C C . GLU B 1 19 ? -16.613 8.914 -15.380 1.00 33.73 25 GLU B C 1
ATOM 2154 O O . GLU B 1 19 ? -16.533 8.584 -14.191 1.00 33.58 25 GLU B O 1
ATOM 2160 N N . GLU B 1 20 ? -17.754 9.262 -15.961 1.00 31.79 26 GLU B N 1
ATOM 2161 C CA . GLU B 1 20 ? -19.011 9.212 -15.243 1.00 30.58 26 GLU B CA 1
ATOM 2162 C C . GLU B 1 20 ? -19.484 7.766 -15.198 1.00 28.39 26 GLU B C 1
ATOM 2163 O O . GLU B 1 20 ? -19.284 7.000 -16.144 1.00 27.72 26 GLU B O 1
ATOM 2169 N N . PHE B 1 21 ? -20.109 7.399 -14.089 1.00 26.09 27 PHE B N 1
ATOM 2170 C CA . PHE B 1 21 ? -20.694 6.081 -13.960 1.00 24.82 27 PHE B CA 1
ATOM 2171 C C . PHE B 1 21 ? -21.754 5.879 -15.028 1.00 24.56 27 PHE B C 1
ATOM 2172 O O . PHE B 1 21 ? -22.532 6.789 -15.323 1.00 24.66 27 PHE B O 1
ATOM 2180 N N . ARG B 1 22 ? -21.779 4.682 -15.599 1.00 24.21 28 ARG B N 1
ATOM 2181 C CA . ARG B 1 22 ? -22.910 4.252 -16.407 1.00 24.79 28 ARG B CA 1
ATOM 2182 C C . ARG B 1 22 ? -23.273 2.839 -15.991 1.00 23.96 28 ARG B C 1
ATOM 2183 O O . ARG B 1 22 ? -22.387 2.029 -15.730 1.00 22.48 28 ARG B O 1
ATOM 2191 N N . PRO B 1 23 ? -24.566 2.534 -15.903 1.00 24.20 29 PRO B N 1
ATOM 2192 C CA . PRO B 1 23 ? -25.000 1.190 -15.489 1.00 24.08 29 PRO B CA 1
ATOM 2193 C C . PRO B 1 23 ? -24.431 0.047 -16.337 1.00 23.55 29 PRO B C 1
ATOM 2194 O O . PRO B 1 23 ? -24.261 -1.048 -15.808 1.00 23.47 29 PRO B O 1
ATOM 2198 N N . GLU B 1 24 ? -24.082 0.301 -17.598 1.00 23.13 30 GLU B N 1
ATOM 2199 C CA . GLU B 1 24 ? -23.495 -0.739 -18.444 1.00 23.55 30 GLU B CA 1
ATOM 2200 C C . GLU B 1 24 ? -22.136 -1.216 -17.938 1.00 22.04 30 GLU B C 1
ATOM 2201 O O . GLU B 1 24 ? -21.689 -2.287 -18.311 1.00 21.99 30 GLU B O 1
ATOM 2207 N N . MET B 1 25 ? -21.484 -0.421 -17.087 1.00 21.45 31 MET B N 1
ATOM 2208 C CA . MET B 1 25 ? -20.249 -0.841 -16.416 1.00 20.84 31 MET B CA 1
ATOM 2209 C C . MET B 1 25 ? -20.409 -2.145 -15.618 1.00 19.94 31 MET B C 1
ATOM 2210 O O . MET B 1 25 ? -19.431 -2.844 -15.383 1.00 19.75 31 MET B O 1
ATOM 2215 N N . LEU B 1 26 ? -21.631 -2.458 -15.194 1.00 19.06 32 LEU B N 1
ATOM 2216 C CA . LEU B 1 26 ? -21.883 -3.675 -14.415 1.00 18.59 32 LEU B CA 1
ATOM 2217 C C . LEU B 1 26 ? -22.512 -4.806 -15.235 1.00 17.90 32 LEU B C 1
ATOM 2218 O O . LEU B 1 26 ? -22.619 -5.924 -14.752 1.00 16.24 32 LEU B O 1
ATOM 2223 N N . GLN B 1 27 ? -22.928 -4.520 -16.463 1.00 17.62 33 GLN B N 1
ATOM 2224 C CA . GLN B 1 27 ? -23.525 -5.545 -17.323 1.00 18.08 33 GLN B CA 1
ATOM 2225 C C . GLN B 1 27 ? -22.574 -6.717 -17.539 1.00 17.49 33 GLN B C 1
ATOM 2226 O O . GLN B 1 27 ? -21.435 -6.531 -17.983 1.00 18.35 33 GLN B O 1
ATOM 2232 N N . GLY B 1 28 ? -23.031 -7.922 -17.208 1.00 16.07 34 GLY B N 1
ATOM 2233 C CA . GLY B 1 28 ? -22.217 -9.119 -17.344 1.00 16.08 34 GLY B CA 1
ATOM 2234 C C . GLY B 1 28 ? -21.125 -9.313 -16.296 1.00 16.12 34 GLY B C 1
ATOM 2235 O O . GLY B 1 28 ? -20.419 -10.325 -16.318 1.00 16.94 34 GLY B O 1
ATOM 2236 N N . LYS B 1 29 ? -20.967 -8.360 -15.383 1.00 15.53 35 LYS B N 1
ATOM 2237 C CA . LYS B 1 29 ? -19.958 -8.478 -14.340 1.00 15.86 35 LYS B CA 1
ATOM 2238 C C . LYS B 1 29 ? -20.392 -9.477 -13.298 1.00 15.58 35 LYS B C 1
ATOM 2239 O O . LYS B 1 29 ? -21.573 -9.709 -13.110 1.00 15.87 35 LYS B O 1
ATOM 2245 N N . LYS B 1 30 ? -19.414 -10.103 -12.663 1.00 14.79 36 LYS B N 1
ATOM 2246 C CA . LYS B 1 30 ? -19.633 -11.211 -11.749 1.00 14.55 36 LYS B CA 1
ATOM 2247 C C . LYS B 1 30 ? -19.428 -10.706 -10.324 1.00 14.13 36 LYS B C 1
ATOM 2248 O O . LYS B 1 30 ? -18.308 -10.370 -9.939 1.00 13.48 36 LYS B O 1
ATOM 2254 N N . VAL B 1 31 ? -20.511 -10.647 -9.544 1.00 12.65 37 VAL B N 1
ATOM 2255 C CA . VAL B 1 31 ? -20.483 -9.945 -8.268 1.00 12.14 37 VAL B CA 1
ATOM 2256 C C . VAL B 1 31 ? -21.004 -10.790 -7.119 1.00 12.39 37 VAL B C 1
ATOM 2257 O O . VAL B 1 31 ? -22.051 -11.423 -7.235 1.00 13.25 37 VAL B O 1
ATOM 2261 N N . ILE B 1 32 ? -20.245 -10.811 -6.028 1.00 12.07 38 ILE B N 1
ATOM 2262 C CA . ILE B 1 32 ? -20.691 -11.351 -4.744 1.00 11.99 38 ILE B CA 1
ATOM 2263 C C . ILE B 1 32 ? -21.197 -10.197 -3.891 1.00 11.97 38 ILE B C 1
ATOM 2264 O O . ILE B 1 32 ? -20.530 -9.162 -3.785 1.00 10.52 38 ILE B O 1
ATOM 2269 N N . VAL B 1 33 ? -22.333 -10.395 -3.228 1.00 11.33 39 VAL B N 1
ATOM 2270 C CA . VAL B 1 33 ? -22.798 -9.466 -2.206 1.00 11.75 39 VAL B CA 1
ATOM 2271 C C . VAL B 1 33 ? -23.089 -10.260 -0.947 1.00 11.11 39 VAL B C 1
ATOM 2272 O O . VAL B 1 33 ? -23.938 -11.157 -0.959 1.00 11.09 39 VAL B O 1
ATOM 2276 N N . THR B 1 34 ? -22.373 -9.967 0.130 1.00 10.87 40 THR B N 1
ATOM 2277 C CA . THR B 1 34 ? -22.681 -10.566 1.418 1.00 10.51 40 THR B CA 1
ATOM 2278 C C . THR B 1 34 ? -23.661 -9.711 2.211 1.00 10.72 40 THR B C 1
ATOM 2279 O O . THR B 1 34 ? -23.888 -8.542 1.927 1.00 11.26 40 THR B O 1
ATOM 2283 N N . GLY B 1 35 ? -24.270 -10.334 3.208 1.00 10.79 41 GLY B N 1
ATOM 2284 C CA . GLY B 1 35 ? -25.312 -9.694 3.983 1.00 10.97 41 GLY B CA 1
ATOM 2285 C C . GLY B 1 35 ? -26.420 -9.171 3.096 1.00 11.56 41 GLY B C 1
ATOM 2286 O O . GLY B 1 35 ? -26.890 -8.047 3.270 1.00 10.65 41 GLY B O 1
ATOM 2287 N N . ALA B 1 36 ? -26.851 -10.002 2.136 1.00 11.57 42 ALA B N 1
ATOM 2288 C CA . ALA B 1 36 ? -27.706 -9.506 1.052 1.00 11.32 42 ALA B CA 1
ATOM 2289 C C . ALA B 1 36 ? -29.157 -9.977 1.089 1.00 12.16 42 ALA B C 1
ATOM 2290 O O . ALA B 1 36 ? -29.884 -9.831 0.097 1.00 13.05 42 ALA B O 1
ATOM 2292 N N . SER B 1 37 ? -29.594 -10.463 2.243 1.00 11.98 43 SER B N 1
ATOM 2293 C CA . SER B 1 37 ? -30.965 -10.947 2.402 1.00 12.11 43 SER B CA 1
ATOM 2294 C C . SER B 1 37 ? -31.917 -9.823 2.753 1.00 11.54 43 SER B C 1
ATOM 2295 O O . SER B 1 37 ? -33.125 -9.954 2.615 1.00 11.91 43 SER B O 1
ATOM 2298 N N . LYS B 1 38 ? -31.364 -8.712 3.237 1.00 11.55 44 LYS B N 1
ATOM 2299 C CA . LYS B 1 38 ? -32.161 -7.553 3.608 1.00 11.08 44 LYS B CA 1
ATOM 2300 C C . LYS B 1 38 ? -31.282 -6.305 3.602 1.00 11.08 44 LYS B C 1
ATOM 2301 O O . LYS B 1 38 ? -30.103 -6.370 3.255 1.00 10.75 44 LYS B O 1
ATOM 2307 N N . GLY B 1 39 ? -31.876 -5.171 3.962 1.00 10.97 45 GLY B N 1
ATOM 2308 C CA . GLY B 1 39 ? -31.124 -3.933 4.131 1.00 10.51 45 GLY B CA 1
ATOM 2309 C C . GLY B 1 39 ? -30.423 -3.473 2.861 1.00 10.57 45 GLY B C 1
ATOM 2310 O O . GLY B 1 39 ? -30.915 -3.639 1.765 1.00 10.24 45 GLY B O 1
ATOM 2311 N N . ILE B 1 40 ? -29.262 -2.844 3.047 1.00 10.49 46 ILE B N 1
ATOM 2312 C CA . ILE B 1 40 ? -28.486 -2.286 1.963 1.00 11.29 46 ILE B CA 1
ATOM 2313 C C . ILE B 1 40 ? -27.979 -3.367 1.006 1.00 10.93 46 ILE B C 1
ATOM 2314 O O . ILE B 1 40 ? -27.947 -3.158 -0.197 1.00 11.44 46 ILE B O 1
ATOM 2319 N N . GLY B 1 41 ? -27.585 -4.523 1.547 1.00 10.97 47 GLY B N 1
ATOM 2320 C CA . GLY B 1 41 ? -27.113 -5.634 0.741 1.00 10.86 47 GLY B CA 1
ATOM 2321 C C . GLY B 1 41 ? -28.167 -6.099 -0.253 1.00 11.09 47 GLY B C 1
ATOM 2322 O O . GLY B 1 41 ? -27.870 -6.312 -1.425 1.00 10.55 47 GLY B O 1
ATOM 2323 N N . ARG B 1 42 ? -29.391 -6.266 0.213 1.00 11.12 48 ARG B N 1
ATOM 2324 C CA . ARG B 1 42 ? -30.503 -6.642 -0.668 1.00 11.67 48 ARG B CA 1
ATOM 2325 C C . ARG B 1 42 ? -30.686 -5.592 -1.765 1.00 11.47 48 ARG B C 1
ATOM 2326 O O . ARG B 1 42 ? -30.845 -5.935 -2.927 1.00 11.34 48 ARG B O 1
ATOM 2334 N N . GLU B 1 43 ? -30.631 -4.312 -1.405 1.00 11.52 49 GLU B N 1
ATOM 2335 C CA . GLU B 1 43 ? -30.777 -3.264 -2.414 1.00 11.36 49 GLU B CA 1
ATOM 2336 C C . GLU B 1 43 ? -29.636 -3.274 -3.412 1.00 11.47 49 GLU B C 1
ATOM 2337 O O . GLU B 1 43 ? -29.848 -3.012 -4.591 1.00 12.00 49 GLU B O 1
ATOM 2343 N N . MET B 1 44 ? -28.429 -3.578 -2.954 1.00 11.15 50 MET B N 1
ATOM 2344 C CA . MET B 1 44 ? -27.301 -3.700 -3.869 1.00 11.52 50 MET B CA 1
ATOM 2345 C C . MET B 1 44 ? -27.531 -4.830 -4.873 1.00 12.19 50 MET B C 1
ATOM 2346 O O . MET B 1 44 ? -27.299 -4.656 -6.067 1.00 12.31 50 MET B O 1
ATOM 2351 N N . ALA B 1 45 ? -27.997 -5.976 -4.398 1.00 12.19 51 ALA B N 1
ATOM 2352 C CA . ALA B 1 45 ? -28.328 -7.092 -5.278 1.00 12.49 51 ALA B CA 1
ATOM 2353 C C . ALA B 1 45 ? -29.355 -6.672 -6.329 1.00 12.28 51 ALA B C 1
ATOM 2354 O O . ALA B 1 45 ? -29.206 -6.990 -7.502 1.00 12.61 51 ALA B O 1
ATOM 2356 N N . TYR B 1 46 ? -30.367 -5.921 -5.920 1.00 11.99 52 TYR B N 1
ATOM 2357 C CA . TYR B 1 46 ? -31.416 -5.487 -6.841 1.00 12.53 52 TYR B CA 1
ATOM 2358 C C . TYR B 1 46 ? -30.885 -4.544 -7.905 1.00 12.98 52 TYR B C 1
ATOM 2359 O O . TYR B 1 46 ? -31.232 -4.685 -9.068 1.00 13.47 52 TYR B O 1
ATOM 2368 N N . HIS B 1 47 ? -30.030 -3.587 -7.528 1.00 12.32 53 HIS B N 1
ATOM 2369 C CA . HIS B 1 47 ? -29.442 -2.692 -8.518 1.00 12.67 53 HIS B CA 1
ATOM 2370 C C . HIS B 1 47 ? -28.563 -3.453 -9.493 1.00 12.51 53 HIS B C 1
ATOM 2371 O O . HIS B 1 47 ? -28.606 -3.206 -10.693 1.00 13.51 53 HIS B O 1
ATOM 2378 N N . LEU B 1 48 ? -27.758 -4.374 -8.974 1.00 12.52 54 LEU B N 1
ATOM 2379 C CA . LEU B 1 48 ? -26.893 -5.182 -9.814 1.00 13.10 54 LEU B CA 1
ATOM 2380 C C . LEU B 1 48 ? -27.728 -5.988 -10.810 1.00 13.36 54 LEU B C 1
ATOM 2381 O O . LEU B 1 48 ? -27.380 -6.076 -11.985 1.00 13.84 54 LEU B O 1
ATOM 2386 N N . ALA B 1 49 ? -28.834 -6.553 -10.338 1.00 13.71 55 ALA B N 1
ATOM 2387 C CA . ALA B 1 49 ? -29.745 -7.306 -11.194 1.00 14.02 55 ALA B CA 1
ATOM 2388 C C . ALA B 1 49 ? -30.281 -6.429 -12.336 1.00 15.03 55 ALA B C 1
ATOM 2389 O O . ALA B 1 49 ? -30.261 -6.818 -13.505 1.00 14.82 55 ALA B O 1
ATOM 2391 N N . LYS B 1 50 ? -30.760 -5.244 -11.994 1.00 15.09 56 LYS B N 1
ATOM 2392 C CA . LYS B 1 50 ? -31.264 -4.301 -12.993 1.00 16.70 56 LYS B CA 1
ATOM 2393 C C . LYS B 1 50 ? -30.199 -3.927 -14.040 1.00 16.60 56 LYS B C 1
ATOM 2394 O O . LYS B 1 50 ? -30.533 -3.672 -15.197 1.00 18.21 56 LYS B O 1
ATOM 2400 N N . MET B 1 51 ? -28.926 -3.916 -13.634 1.00 16.03 57 MET B N 1
ATOM 2401 C CA . MET B 1 51 ? -27.809 -3.618 -14.526 1.00 16.17 57 MET B CA 1
ATOM 2402 C C . MET B 1 51 ? -27.356 -4.828 -15.358 1.00 15.08 57 MET B C 1
ATOM 2403 O O . MET B 1 51 ? -26.484 -4.711 -16.217 1.00 15.89 57 MET B O 1
ATOM 2408 N N . GLY B 1 52 ? -27.930 -5.995 -15.095 1.00 14.63 58 GLY B N 1
ATOM 2409 C CA . GLY B 1 52 ? -27.630 -7.200 -15.842 1.00 14.46 58 GLY B CA 1
ATOM 2410 C C . GLY B 1 52 ? -26.363 -7.903 -15.415 1.00 14.59 58 GLY B C 1
ATOM 2411 O O . GLY B 1 52 ? -25.729 -8.601 -16.220 1.00 14.75 58 GLY B O 1
ATOM 2412 N N . ALA B 1 53 ? -25.980 -7.721 -14.153 1.00 14.55 59 ALA B N 1
ATOM 2413 C CA . ALA B 1 53 ? -24.863 -8.450 -13.584 1.00 14.32 59 ALA B CA 1
ATOM 2414 C C . ALA B 1 53 ? -25.218 -9.893 -13.259 1.00 14.73 59 ALA B C 1
ATOM 2415 O O . ALA B 1 53 ? -26.390 -10.242 -13.125 1.00 14.95 59 ALA B O 1
ATOM 2417 N N . HIS B 1 54 ? -24.192 -10.728 -13.132 1.00 14.52 60 HIS B N 1
ATOM 2418 C CA . HIS B 1 54 ? -24.319 -12.016 -12.448 1.00 14.65 60 HIS B CA 1
ATOM 2419 C C . HIS B 1 54 ? -24.118 -11.752 -10.970 1.00 14.59 60 HIS B C 1
ATOM 2420 O O . HIS B 1 54 ? -23.168 -11.063 -10.603 1.00 14.15 60 HIS B O 1
ATOM 2427 N N . VAL B 1 55 ? -24.976 -12.309 -10.123 1.00 14.43 61 VAL B N 1
ATOM 2428 C CA . VAL B 1 55 ? -24.889 -12.072 -8.678 1.00 14.31 61 VAL B CA 1
ATOM 2429 C C . VAL B 1 55 ? -24.972 -13.368 -7.894 1.00 14.14 61 VAL B C 1
ATOM 2430 O O . VAL B 1 55 ? -25.764 -14.255 -8.216 1.00 13.35 61 VAL B O 1
ATOM 2437 N N . VAL B 1 56 ? -24.145 -13.474 -6.862 1.00 13.08 62 VAL B N 1
ATOM 2438 C CA . VAL B 1 56 ? -24.304 -14.502 -5.857 1.00 13.12 62 VAL B CA 1
ATOM 2439 C C . VAL B 1 56 ? -24.450 -13.775 -4.534 1.00 13.09 62 VAL B C 1
ATOM 2440 O O . VAL B 1 56 ? -23.598 -12.961 -4.165 1.00 12.88 62 VAL B O 1
ATOM 2444 N N . VAL B 1 57 ? -25.538 -14.061 -3.836 1.00 12.21 63 VAL B N 1
ATOM 2445 C CA . VAL B 1 57 ? -25.848 -13.441 -2.561 1.00 11.90 63 VAL B CA 1
ATOM 2446 C C . VAL B 1 57 ? -25.719 -14.435 -1.426 1.00 12.00 63 VAL B C 1
ATOM 2447 O O . VAL B 1 57 ? -25.950 -15.633 -1.608 1.00 12.21 63 VAL B O 1
ATOM 2451 N N . THR B 1 58 ? -25.349 -13.938 -0.253 1.00 11.78 64 THR B N 1
ATOM 2452 C CA . THR B 1 58 ? -25.290 -14.742 0.942 1.00 11.52 64 THR B CA 1
ATOM 2453 C C . THR B 1 58 ? -25.743 -14.003 2.200 1.00 11.72 64 THR B C 1
ATOM 2454 O O . THR B 1 58 ? -25.802 -12.766 2.232 1.00 11.43 64 THR B O 1
ATOM 2458 N N . ALA B 1 59 ? -26.079 -14.819 3.189 1.00 11.34 65 ALA B N 1
ATOM 2459 C CA . ALA B 1 59 ? -26.582 -14.492 4.528 1.00 10.92 65 ALA B CA 1
ATOM 2460 C C . ALA B 1 59 ? -26.884 -15.847 5.175 1.00 11.33 65 ALA B C 1
ATOM 2461 O O . ALA B 1 59 ? -26.706 -16.889 4.545 1.00 11.55 65 ALA B O 1
ATOM 2463 N N . ARG B 1 60 ? -27.368 -15.863 6.409 1.00 12.63 66 ARG B N 1
ATOM 2464 C CA . ARG B 1 60 ? -27.688 -17.140 7.053 1.00 13.06 66 ARG B CA 1
ATOM 2465 C C . ARG B 1 60 ? -29.025 -17.725 6.590 1.00 14.68 66 ARG B C 1
ATOM 2466 O O . ARG B 1 60 ? -29.165 -18.958 6.512 1.00 15.74 66 ARG B O 1
ATOM 2474 N N . SER B 1 61 ? -29.991 -16.862 6.279 1.00 15.86 67 SER B N 1
ATOM 2475 C CA . SER B 1 61 ? -31.379 -17.311 6.051 1.00 16.50 67 SER B CA 1
ATOM 2476 C C . SER B 1 61 ? -31.675 -17.637 4.590 1.00 17.03 67 SER B C 1
ATOM 2477 O O . SER B 1 61 ? -31.750 -16.749 3.748 1.00 16.32 67 SER B O 1
ATOM 2482 N N . LYS B 1 62 ? -31.881 -18.919 4.305 1.00 17.83 68 LYS B N 1
ATOM 2483 C CA . LYS B 1 62 ? -32.207 -19.357 2.950 1.00 18.62 68 LYS B CA 1
ATOM 2484 C C . LYS B 1 62 ? -33.545 -18.769 2.486 1.00 18.60 68 LYS B C 1
ATOM 2485 O O . LYS B 1 62 ? -33.696 -18.423 1.327 1.00 17.74 68 LYS B O 1
ATOM 2491 N N . GLU B 1 63 ? -34.502 -18.643 3.403 1.00 18.82 69 GLU B N 1
ATOM 2492 C CA . GLU B 1 63 ? -35.843 -18.158 3.060 1.00 19.75 69 GLU B CA 1
ATOM 2493 C C . GLU B 1 63 ? -35.829 -16.731 2.498 1.00 18.46 69 GLU B C 1
ATOM 2494 O O . GLU B 1 63 ? -36.443 -16.444 1.470 1.00 18.43 69 GLU B O 1
ATOM 2500 N N . THR B 1 64 ? -35.102 -15.843 3.167 1.00 17.05 70 THR B N 1
ATOM 2501 C CA . THR B 1 64 ? -35.012 -14.456 2.740 1.00 15.87 70 THR B CA 1
ATOM 2502 C C . THR B 1 64 ? -34.083 -14.314 1.533 1.00 14.87 70 THR B C 1
ATOM 2503 O O . THR B 1 64 ? -34.333 -13.491 0.664 1.00 14.94 70 THR B O 1
ATOM 2507 N N . LEU B 1 65 ? -33.012 -15.100 1.481 1.00 13.33 71 LEU B N 1
ATOM 2508 C CA . LEU B 1 65 ? -32.147 -15.109 0.299 1.00 13.18 71 LEU B CA 1
ATOM 2509 C C . LEU B 1 65 ? -32.908 -15.544 -0.949 1.00 13.40 71 LEU B C 1
ATOM 2510 O O . LEU B 1 65 ? -32.695 -15.005 -2.028 1.00 12.69 71 LEU B O 1
ATOM 2515 N N . GLN B 1 66 ? -33.802 -16.515 -0.788 1.00 14.32 72 GLN B N 1
ATOM 2516 C CA . GLN B 1 66 ? -34.562 -17.052 -1.916 1.00 14.57 72 GLN B CA 1
ATOM 2517 C C . GLN B 1 66 ? -35.440 -15.955 -2.527 1.00 14.32 72 GLN B C 1
ATOM 2518 O O . GLN B 1 66 ? -35.543 -15.819 -3.752 1.00 14.38 72 GLN B O 1
ATOM 2529 N N . LYS B 1 67 ? -36.040 -15.144 -1.671 1.00 13.74 73 LYS B N 1
ATOM 2530 C CA . LYS B 1 67 ? -36.854 -14.027 -2.130 1.00 14.62 73 LYS B CA 1
ATOM 2531 C C . LYS B 1 67 ? -36.033 -13.002 -2.897 1.00 13.80 73 LYS B C 1
ATOM 2532 O O . LYS B 1 67 ? -36.458 -12.494 -3.935 1.00 14.43 73 LYS B O 1
ATOM 2538 N N . VAL B 1 68 ? -34.824 -12.724 -2.411 1.00 13.23 74 VAL B N 1
ATOM 2539 C CA . VAL B 1 68 ? -33.942 -11.792 -3.103 1.00 12.46 74 VAL B CA 1
ATOM 2540 C C . VAL B 1 68 ? -33.589 -12.335 -4.484 1.00 12.49 74 VAL B C 1
ATOM 2541 O O . VAL B 1 68 ? -33.682 -11.611 -5.464 1.00 12.51 74 VAL B O 1
ATOM 2545 N N . VAL B 1 69 ? -33.235 -13.614 -4.560 1.00 12.86 75 VAL B N 1
ATOM 2546 C CA . VAL B 1 69 ? -32.881 -14.222 -5.842 1.00 13.53 75 VAL B CA 1
ATOM 2547 C C . VAL B 1 69 ? -34.069 -14.144 -6.807 1.00 13.93 75 VAL B C 1
ATOM 2548 O O . VAL B 1 69 ? -33.893 -13.802 -7.982 1.00 13.47 75 VAL B O 1
ATOM 2552 N N . SER B 1 70 ? -35.276 -14.422 -6.314 1.00 14.24 76 SER B N 1
ATOM 2553 C CA . SER B 1 70 ? -36.466 -14.363 -7.182 1.00 14.85 76 SER B CA 1
ATOM 2554 C C . SER B 1 70 ? -36.651 -12.990 -7.806 1.00 14.91 76 SER B C 1
ATOM 2555 O O . SER B 1 70 ? -36.922 -12.872 -9.010 1.00 14.63 76 SER B O 1
ATOM 2558 N N . HIS B 1 71 ? -36.470 -11.942 -7.005 1.00 14.14 77 HIS B N 1
ATOM 2559 C CA . HIS B 1 71 ? -36.643 -10.581 -7.493 1.00 14.84 77 HIS B CA 1
ATOM 2560 C C . HIS B 1 71 ? -35.502 -10.202 -8.435 1.00 14.33 77 HIS B C 1
ATOM 2561 O O . HIS B 1 71 ? -35.734 -9.553 -9.445 1.00 14.56 77 HIS B O 1
ATOM 2568 N N . CYS B 1 72 ? -34.279 -10.627 -8.124 1.00 14.09 78 CYS B N 1
ATOM 2569 C CA . CYS B 1 72 ? -33.140 -10.380 -9.013 1.00 13.67 78 CYS B CA 1
ATOM 2570 C C . CYS B 1 72 ? -33.351 -10.982 -10.410 1.00 13.84 78 CYS B C 1
ATOM 2571 O O . CYS B 1 72 ? -33.015 -10.368 -11.409 1.00 13.74 78 CYS B O 1
ATOM 2574 N N . LEU B 1 73 ? -33.889 -12.197 -10.466 1.00 14.25 79 LEU B N 1
ATOM 2575 C CA . LEU B 1 73 ? -34.114 -12.875 -11.738 1.00 14.78 79 LEU B CA 1
ATOM 2576 C C . LEU B 1 73 ? -35.150 -12.107 -12.544 1.00 15.34 79 LEU B C 1
ATOM 2577 O O . LEU B 1 73 ? -34.983 -11.902 -13.741 1.00 16.21 79 LEU B O 1
ATOM 2582 N N . GLU B 1 74 ? -36.186 -11.627 -11.866 1.00 16.39 80 GLU B N 1
ATOM 2583 C CA . GLU B 1 74 ? -37.232 -10.864 -12.535 1.00 17.93 80 GLU B CA 1
ATOM 2584 C C . GLU B 1 74 ? -36.734 -9.507 -13.027 1.00 17.42 80 GLU B C 1
ATOM 2585 O O . GLU B 1 74 ? -37.156 -9.046 -14.090 1.00 17.41 80 GLU B O 1
ATOM 2591 N N . LEU B 1 75 ? -35.811 -8.903 -12.278 1.00 16.94 81 LEU B N 1
ATOM 2592 C CA . LEU B 1 75 ? -35.282 -7.580 -12.587 1.00 17.12 81 LEU B CA 1
ATOM 2593 C C . LEU B 1 75 ? -34.321 -7.601 -13.761 1.00 16.89 81 LEU B C 1
ATOM 2594 O O . LEU B 1 75 ? -34.037 -6.540 -14.344 1.00 17.27 81 LEU B O 1
ATOM 2599 N N . GLY B 1 76 ? -33.799 -8.776 -14.087 1.00 16.16 82 GLY B N 1
ATOM 2600 C CA . GLY B 1 76 ? -32.935 -8.946 -15.244 1.00 16.13 82 GLY B CA 1
ATOM 2601 C C . GLY B 1 76 ? -31.479 -9.284 -14.983 1.00 16.39 82 GLY B C 1
ATOM 2602 O O . GLY B 1 76 ? -30.621 -9.013 -15.824 1.00 16.62 82 GLY B O 1
ATOM 2603 N N . ALA B 1 77 ? -31.181 -9.874 -13.826 1.00 16.11 83 ALA B N 1
ATOM 2604 C CA . ALA B 1 77 ? -29.841 -10.376 -13.557 1.00 16.35 83 ALA B CA 1
ATOM 2605 C C . ALA B 1 77 ? -29.454 -11.365 -14.652 1.00 16.70 83 ALA B C 1
ATOM 2606 O O . ALA B 1 77 ? -30.305 -12.144 -15.096 1.00 16.11 83 ALA B O 1
ATOM 2608 N N . ALA B 1 78 ? -28.205 -11.317 -15.126 1.00 16.80 84 ALA B N 1
ATOM 2609 C CA . ALA B 1 78 ? -27.690 -12.343 -16.049 1.00 17.20 84 ALA B CA 1
ATOM 2610 C C . ALA B 1 78 ? -27.827 -13.739 -15.446 1.00 17.12 84 ALA B C 1
ATOM 2611 O O . ALA B 1 78 ? -28.142 -14.704 -16.142 1.00 18.01 84 ALA B O 1
ATOM 2613 N N . SER B 1 79 ? -27.568 -13.830 -14.146 1.00 17.01 85 SER B N 1
ATOM 2614 C CA . SER B 1 79 ? -27.837 -15.017 -13.338 1.00 16.29 85 SER B CA 1
ATOM 2615 C C . SER B 1 79 ? -27.900 -14.558 -11.886 1.00 15.92 85 SER B C 1
ATOM 2616 O O . SER B 1 79 ? -27.361 -13.510 -11.535 1.00 14.64 85 SER B O 1
ATOM 2619 N N . ALA B 1 80 ? -28.585 -15.312 -11.043 1.00 14.81 86 ALA B N 1
ATOM 2620 C CA . ALA B 1 80 ? -28.646 -15.000 -9.622 1.00 14.92 86 ALA B CA 1
ATOM 2621 C C . ALA B 1 80 ? -28.759 -16.284 -8.823 1.00 15.47 86 ALA B C 1
ATOM 2622 O O . ALA B 1 80 ? -29.586 -17.151 -9.132 1.00 15.65 86 ALA B O 1
ATOM 2624 N N . HIS B 1 81 ? -27.874 -16.439 -7.840 1.00 15.15 87 HIS B N 1
ATOM 2625 C CA . HIS B 1 81 ? -27.843 -17.606 -6.972 1.00 14.70 87 HIS B CA 1
ATOM 2626 C C . HIS B 1 81 ? -27.664 -17.145 -5.540 1.00 14.55 87 HIS B C 1
ATOM 2627 O O . HIS B 1 81 ? -27.132 -16.045 -5.293 1.00 12.96 87 HIS B O 1
ATOM 2634 N N . TYR B 1 82 ? -28.075 -17.986 -4.599 1.00 13.89 88 TYR B N 1
ATOM 2635 C CA . TYR B 1 82 ? -27.749 -17.785 -3.200 1.00 14.57 88 TYR B CA 1
ATOM 2636 C C . TYR B 1 82 ? -27.055 -18.990 -2.591 1.00 14.71 88 TYR B C 1
ATOM 2637 O O . TYR B 1 82 ? -27.253 -20.135 -3.021 1.00 15.36 88 TYR B O 1
ATOM 2646 N N . ILE B 1 83 ? -26.252 -18.720 -1.572 1.00 14.61 89 ILE B N 1
ATOM 2647 C CA . ILE B 1 83 ? -25.636 -19.741 -0.741 1.00 14.71 89 ILE B CA 1
ATOM 2648 C C . ILE B 1 83 ? -25.772 -19.270 0.697 1.00 15.04 89 ILE B C 1
ATOM 2649 O O . ILE B 1 83 ? -25.282 -18.199 1.047 1.00 15.02 89 ILE B O 1
ATOM 2654 N N . ALA B 1 84 ? -26.426 -20.063 1.526 1.00 14.45 90 ALA B N 1
ATOM 2655 C CA . ALA B 1 84 ? -26.667 -19.700 2.925 1.00 14.08 90 ALA B CA 1
ATOM 2656 C C . ALA B 1 84 ? -25.613 -20.256 3.860 1.00 14.27 90 ALA B C 1
ATOM 2657 O O . ALA B 1 84 ? -25.167 -21.406 3.724 1.00 14.76 90 ALA B O 1
ATOM 2659 N N . GLY B 1 85 ? -25.217 -19.431 4.828 1.00 13.52 91 GLY B N 1
ATOM 2660 C CA . GLY B 1 85 ? -24.304 -19.855 5.862 1.00 12.86 91 GLY B CA 1
ATOM 2661 C C . GLY B 1 85 ? -23.915 -18.716 6.761 1.00 12.96 91 GLY B C 1
ATOM 2662 O O . GLY B 1 85 ? -24.309 -17.573 6.523 1.00 12.43 91 GLY B O 1
ATOM 2663 N N . THR B 1 86 ? -23.198 -19.032 7.829 1.00 13.00 92 THR B N 1
ATOM 2664 C CA . THR B 1 86 ? -22.804 -18.015 8.787 1.00 13.62 92 THR B CA 1
ATOM 2665 C C . THR B 1 86 ? -21.344 -17.655 8.619 1.00 13.43 92 THR B C 1
ATOM 2666 O O . THR B 1 86 ? -20.477 -18.533 8.481 1.00 14.01 92 THR B O 1
ATOM 2670 N N . MET B 1 87 ? -21.067 -16.360 8.653 1.00 12.94 93 MET B N 1
ATOM 2671 C CA . MET B 1 87 ? -19.707 -15.856 8.504 1.00 13.66 93 MET B CA 1
ATOM 2672 C C . MET B 1 87 ? -18.935 -15.907 9.818 1.00 14.62 93 MET B C 1
ATOM 2673 O O . MET B 1 87 ? -17.820 -15.408 9.900 1.00 15.23 93 MET B O 1
ATOM 2678 N N . GLU B 1 88 ? -19.542 -16.495 10.848 1.00 15.53 94 GLU B N 1
ATOM 2679 C CA . GLU B 1 88 ? -18.833 -16.899 12.059 1.00 16.30 94 GLU B CA 1
ATOM 2680 C C . GLU B 1 88 ? -17.911 -18.065 11.771 1.00 16.53 94 GLU B C 1
ATOM 2681 O O . GLU B 1 88 ? -16.981 -18.311 12.530 1.00 16.82 94 GLU B O 1
ATOM 2687 N N . ASP B 1 89 ? -18.197 -18.776 10.681 1.00 15.87 95 ASP B N 1
ATOM 2688 C CA . ASP B 1 89 ? -17.488 -19.997 10.291 1.00 16.82 95 ASP B CA 1
ATOM 2689 C C . ASP B 1 89 ? -16.554 -19.649 9.156 1.00 16.46 95 ASP B C 1
ATOM 2690 O O . ASP B 1 89 ? -16.984 -19.445 8.031 1.00 15.67 95 ASP B O 1
ATOM 2695 N N . MET B 1 90 ? -15.261 -19.558 9.452 1.00 16.84 96 MET B N 1
ATOM 2696 C CA . MET B 1 90 ? -14.291 -19.125 8.460 1.00 16.83 96 MET B CA 1
ATOM 2697 C C . MET B 1 90 ? -14.139 -20.150 7.342 1.00 16.43 96 MET B C 1
ATOM 2698 O O . MET B 1 90 ? -13.740 -19.798 6.238 1.00 16.18 96 MET B O 1
ATOM 2703 N N . THR B 1 91 ? -14.455 -21.413 7.630 1.00 16.99 97 THR B N 1
ATOM 2704 C CA . THR B 1 91 ? -14.470 -22.457 6.613 1.00 17.54 97 THR B CA 1
ATOM 2705 C C . THR B 1 91 ? -15.587 -22.241 5.597 1.00 17.03 97 THR B C 1
ATOM 2706 O O . THR B 1 91 ? -15.365 -22.383 4.395 1.00 17.07 97 THR B O 1
ATOM 2710 N N . PHE B 1 92 ? -16.771 -21.876 6.075 1.00 16.82 98 PHE B N 1
ATOM 2711 C CA . PHE B 1 92 ? -17.845 -21.492 5.184 1.00 16.19 98 PHE B CA 1
ATOM 2712 C C . PHE B 1 92 ? -17.425 -20.298 4.335 1.00 15.85 98 PHE B C 1
ATOM 2713 O O . PHE B 1 92 ? -17.663 -20.273 3.135 1.00 15.70 98 PHE B O 1
ATOM 2721 N N . ALA B 1 93 ? -16.799 -19.305 4.958 1.00 15.71 99 ALA B N 1
ATOM 2722 C CA . ALA B 1 93 ? -16.420 -18.100 4.216 1.00 15.47 99 ALA B CA 1
ATOM 2723 C C . ALA B 1 93 ? -15.541 -18.442 3.015 1.00 16.00 99 ALA B C 1
ATOM 2724 O O . ALA B 1 93 ? -15.806 -18.023 1.891 1.00 15.79 99 ALA B O 1
ATOM 2726 N N . GLU B 1 94 ? -14.502 -19.230 3.256 1.00 16.34 100 GLU B N 1
ATOM 2727 C CA . GLU B 1 94 ? -13.583 -19.635 2.205 1.00 17.55 100 GLU B CA 1
ATOM 2728 C C . GLU B 1 94 ? -14.289 -20.440 1.125 1.00 17.41 100 GLU B C 1
ATOM 2729 O O . GLU B 1 94 ? -14.118 -20.188 -0.070 1.00 17.72 100 GLU B O 1
ATOM 2735 N N . GLN B 1 95 ? -15.084 -21.417 1.544 1.00 17.56 101 GLN B N 1
ATOM 2736 C CA . GLN B 1 95 ? -15.737 -22.314 0.597 1.00 17.90 101 GLN B CA 1
ATOM 2737 C C . GLN B 1 95 ? -16.830 -21.601 -0.184 1.00 16.42 101 GLN B C 1
ATOM 2738 O O . GLN B 1 95 ? -17.072 -21.904 -1.343 1.00 17.05 101 GLN B O 1
ATOM 2744 N N . PHE B 1 96 ? -17.473 -20.629 0.448 1.00 15.42 102 PHE B N 1
ATOM 2745 C CA . PHE B 1 96 ? -18.476 -19.821 -0.225 1.00 14.62 102 PHE B CA 1
ATOM 2746 C C . PHE B 1 96 ? -17.920 -19.122 -1.458 1.00 14.35 102 PHE B C 1
ATOM 2747 O O . PHE B 1 96 ? -18.513 -19.147 -2.523 1.00 13.83 102 PHE B O 1
ATOM 2755 N N . VAL B 1 97 ? -16.775 -18.468 -1.299 1.00 14.01 103 VAL B N 1
ATOM 2756 C CA . VAL B 1 97 ? -16.201 -17.717 -2.398 1.00 13.78 103 VAL B CA 1
ATOM 2757 C C . VAL B 1 97 ? -15.852 -18.651 -3.545 1.00 13.99 103 VAL B C 1
ATOM 2758 O O . VAL B 1 97 ? -16.062 -18.308 -4.704 1.00 14.32 103 VAL B O 1
ATOM 2762 N N . ALA B 1 98 ? -15.336 -19.832 -3.214 1.00 14.30 104 ALA B N 1
ATOM 2763 C CA . ALA B 1 98 ? -14.955 -20.789 -4.254 1.00 15.09 104 ALA B CA 1
ATOM 2764 C C . ALA B 1 98 ? -16.177 -21.242 -5.042 1.00 15.22 104 ALA B C 1
ATOM 2765 O O . ALA B 1 98 ? -16.157 -21.270 -6.280 1.00 15.47 104 ALA B O 1
ATOM 2767 N N . GLN B 1 99 ? -17.244 -21.567 -4.324 1.00 15.95 105 GLN B N 1
ATOM 2768 C CA . GLN B 1 99 ? -18.488 -22.001 -4.960 1.00 16.82 105 GLN B CA 1
ATOM 2769 C C . GLN B 1 99 ? -19.137 -20.877 -5.778 1.00 16.59 105 GLN B C 1
ATOM 2770 O O . GLN B 1 99 ? -19.632 -21.109 -6.878 1.00 16.37 105 GLN B O 1
ATOM 2781 N N . ALA B 1 100 ? -19.110 -19.648 -5.257 1.00 16.54 106 ALA B N 1
ATOM 2782 C CA . ALA B 1 100 ? -19.666 -18.509 -5.976 1.00 16.26 106 ALA B CA 1
ATOM 2783 C C . ALA B 1 100 ? -18.896 -18.278 -7.281 1.00 16.94 106 ALA B C 1
ATOM 2784 O O . ALA B 1 100 ? -19.477 -18.001 -8.327 1.00 16.85 106 ALA B O 1
ATOM 2786 N N . GLY B 1 101 ? -17.577 -18.402 -7.205 1.00 17.23 107 GLY B N 1
ATOM 2787 C CA . GLY B 1 101 ? -16.711 -18.264 -8.364 1.00 17.89 107 GLY B CA 1
ATOM 2788 C C . GLY B 1 101 ? -17.000 -19.324 -9.410 1.00 18.89 107 GLY B C 1
ATOM 2789 O O . GLY B 1 101 ? -17.050 -19.030 -10.598 1.00 19.48 107 GLY B O 1
ATOM 2790 N N . LYS B 1 102 ? -17.240 -20.546 -8.961 1.00 19.72 108 LYS B N 1
ATOM 2791 C CA . LYS B 1 102 ? -17.577 -21.647 -9.860 1.00 20.70 108 LYS B CA 1
ATOM 2792 C C . LYS B 1 102 ? -18.935 -21.419 -10.535 1.00 20.45 108 LYS B C 1
ATOM 2793 O O . LYS B 1 102 ? -19.099 -21.704 -11.724 1.00 21.03 108 LYS B O 1
ATOM 2799 N N . LEU B 1 103 ? -19.899 -20.898 -9.784 1.00 19.67 109 LEU B N 1
ATOM 2800 C CA . LEU B 1 103 ? -21.239 -20.647 -10.316 1.00 19.79 109 LEU B CA 1
ATOM 2801 C C . LEU B 1 103 ? -21.222 -19.601 -11.420 1.00 19.55 109 LEU B C 1
ATOM 2802 O O . LEU B 1 103 ? -21.966 -19.721 -12.384 1.00 20.53 109 LEU B O 1
ATOM 2807 N N . MET B 1 104 ? -20.385 -18.575 -11.273 1.00 18.59 110 MET B N 1
ATOM 2808 C CA . MET B 1 104 ? -20.341 -17.464 -12.216 1.00 18.22 110 MET B CA 1
ATOM 2809 C C . MET B 1 104 ? -19.233 -17.574 -13.270 1.00 17.96 110 MET B C 1
ATOM 2810 O O . MET B 1 104 ? -19.235 -16.830 -14.248 1.00 18.91 110 MET B O 1
ATOM 2815 N N . GLY B 1 105 ? -18.289 -18.487 -13.082 1.00 18.37 111 GLY B N 1
ATOM 2816 C CA . GLY B 1 105 ? -17.135 -18.582 -13.964 1.00 18.27 111 GLY B CA 1
ATOM 2817 C C . GLY B 1 105 ? -16.128 -17.459 -13.773 1.00 18.34 111 GLY B C 1
ATOM 2818 O O . GLY B 1 105 ? -15.483 -17.008 -14.729 1.00 19.23 111 GLY B O 1
ATOM 2819 N N . GLY B 1 106 ? -15.987 -17.015 -12.527 1.00 17.45 112 GLY B N 1
ATOM 2820 C CA . GLY B 1 106 ? -15.051 -15.966 -12.173 1.00 16.84 112 GLY B CA 1
ATOM 2821 C C . GLY B 1 106 ? -15.649 -14.953 -11.229 1.00 16.40 112 GLY B C 1
ATOM 2822 O O . GLY B 1 106 ? -16.735 -15.150 -10.715 1.00 16.25 112 GLY B O 1
ATOM 2823 N N . LEU B 1 107 ? -14.922 -13.866 -11.009 1.00 15.45 113 LEU B N 1
ATOM 2824 C CA . LEU B 1 107 ? -15.349 -12.831 -10.068 1.00 14.85 113 LEU B CA 1
ATOM 2825 C C . LEU B 1 107 ? -14.742 -11.479 -10.428 1.00 14.23 113 LEU B C 1
ATOM 2826 O O . LEU B 1 107 ? -13.534 -11.369 -10.602 1.00 14.95 113 LEU B O 1
ATOM 2831 N N . ASP B 1 108 ? -15.597 -10.469 -10.550 1.00 13.64 114 ASP B N 1
ATOM 2832 C CA . ASP B 1 108 ? -15.203 -9.097 -10.860 1.00 14.10 114 ASP B CA 1
ATOM 2833 C C . ASP B 1 108 ? -15.271 -8.156 -9.662 1.00 13.79 114 ASP B C 1
ATOM 2834 O O . ASP B 1 108 ? -14.480 -7.213 -9.564 1.00 13.38 114 ASP B O 1
ATOM 2839 N N . MET B 1 109 ? -16.228 -8.383 -8.769 1.00 13.29 115 MET B N 1
ATOM 2840 C CA . MET B 1 109 ? -16.424 -7.507 -7.619 1.00 12.53 115 MET B CA 1
ATOM 2841 C C . MET B 1 109 ? -16.882 -8.308 -6.399 1.00 12.33 115 MET B C 1
ATOM 2842 O O . MET B 1 109 ? -17.802 -9.140 -6.489 1.00 12.22 115 MET B O 1
ATOM 2847 N N . LEU B 1 110 ? -16.219 -8.053 -5.278 1.00 12.13 116 LEU B N 1
ATOM 2848 C CA . LEU B 1 110 ? -16.535 -8.641 -3.980 1.00 11.62 116 LEU B CA 1
ATOM 2849 C C . LEU B 1 110 ? -17.077 -7.543 -3.064 1.00 11.70 116 LEU B C 1
ATOM 2850 O O . LEU B 1 110 ? -16.328 -6.637 -2.688 1.00 11.37 116 LEU B O 1
ATOM 2855 N N . ILE B 1 111 ? -18.365 -7.584 -2.734 1.00 11.53 117 ILE B N 1
ATOM 2856 C CA . ILE B 1 111 ? -18.987 -6.572 -1.870 1.00 11.04 117 ILE B CA 1
ATOM 2857 C C . ILE B 1 111 ? -19.229 -7.203 -0.491 1.00 11.30 117 ILE B C 1
ATOM 2858 O O . ILE B 1 111 ? -20.043 -8.127 -0.337 1.00 11.44 117 ILE B O 1
ATOM 2863 N N . LEU B 1 112 ? -18.503 -6.690 0.497 1.00 11.30 118 LEU B N 1
ATOM 2864 C CA . LEU B 1 112 ? -18.450 -7.212 1.855 1.00 11.05 118 LEU B CA 1
ATOM 2865 C C . LEU B 1 112 ? -19.275 -6.266 2.721 1.00 11.29 118 LEU B C 1
ATOM 2866 O O . LEU B 1 112 ? -18.902 -5.112 2.949 1.00 10.97 118 LEU B O 1
ATOM 2871 N N . ASN B 1 113 ? -20.427 -6.757 3.165 1.00 11.11 119 ASN B N 1
ATOM 2872 C CA . ASN B 1 113 ? -21.457 -5.912 3.748 1.00 10.89 119 ASN B CA 1
ATOM 2873 C C . ASN B 1 113 ? -22.079 -6.464 5.037 1.00 10.59 119 ASN B C 1
ATOM 2874 O O . ASN B 1 113 ? -22.610 -5.704 5.844 1.00 10.13 119 ASN B O 1
ATOM 2879 N N . HIS B 1 114 ? -22.025 -7.778 5.242 1.00 9.82 120 HIS B N 1
ATOM 2880 C CA . HIS B 1 114 ? -22.611 -8.375 6.445 1.00 10.23 120 HIS B CA 1
ATOM 2881 C C . HIS B 1 114 ? -22.008 -7.867 7.761 1.00 10.85 120 HIS B C 1
ATOM 2882 O O . HIS B 1 114 ? -20.839 -7.498 7.852 1.00 10.69 120 HIS B O 1
ATOM 2889 N N . ILE B 1 115 ? -22.823 -7.906 8.804 1.00 11.16 121 ILE B N 1
ATOM 2890 C CA . ILE B 1 115 ? -22.391 -7.682 10.179 1.00 11.49 121 ILE B CA 1
ATOM 2891 C C . ILE B 1 115 ? -23.149 -8.628 11.091 1.00 11.46 121 ILE B C 1
ATOM 2892 O O . ILE B 1 115 ? -24.209 -9.118 10.724 1.00 12.28 121 ILE B O 1
ATOM 2897 N N . THR B 1 116 ? -22.602 -8.878 12.264 1.00 11.68 122 THR B N 1
ATOM 2898 C CA . THR B 1 116 ? -23.339 -9.598 13.299 1.00 12.54 122 THR B CA 1
ATOM 2899 C C . THR B 1 116 ? -24.388 -8.668 13.903 1.00 13.84 122 THR B C 1
ATOM 2900 O O . THR B 1 116 ? -24.241 -7.453 13.906 1.00 13.31 122 THR B O 1
ATOM 2904 N N . ASN B 1 117 ? -25.463 -9.247 14.420 1.00 15.30 123 ASN B N 1
ATOM 2905 C CA . ASN B 1 117 ? -26.528 -8.439 14.983 1.00 16.75 123 ASN B CA 1
ATOM 2906 C C . ASN B 1 117 ? -25.949 -7.526 16.078 1.00 18.03 123 ASN B C 1
ATOM 2907 O O . ASN B 1 117 ? -25.254 -7.989 16.989 1.00 17.70 123 ASN B O 1
ATOM 2912 N N . THR B 1 118 ? -26.231 -6.233 15.951 1.00 19.31 124 THR B N 1
ATOM 2913 C CA . THR B 1 118 ? -25.737 -5.200 16.861 1.00 21.14 124 THR B CA 1
ATOM 2914 C C . THR B 1 118 ? -26.908 -4.295 17.262 1.00 21.94 124 THR B C 1
ATOM 2915 O O . THR B 1 118 ? -27.659 -3.839 16.402 1.00 22.19 124 THR B O 1
ATOM 2919 N N . SER B 1 119 ? -27.068 -4.070 18.560 1.00 22.32 125 SER B N 1
ATOM 2920 C CA . SER B 1 119 ? -27.958 -3.026 19.061 1.00 22.59 125 SER B CA 1
ATOM 2921 C C . SER B 1 119 ? -27.223 -1.998 19.932 1.00 22.30 125 SER B C 1
ATOM 2922 O O . SER B 1 119 ? -26.084 -2.207 20.356 1.00 23.11 125 SER B O 1
ATOM 2925 N N . LEU B 1 120 ? -27.887 -0.881 20.203 1.00 20.92 126 LEU B N 1
ATOM 2926 C CA . LEU B 1 120 ? -27.290 0.163 21.018 1.00 20.46 126 LEU B CA 1
ATOM 2927 C C . LEU B 1 120 ? -27.327 -0.262 22.489 1.00 20.14 126 LEU B C 1
ATOM 2928 O O . LEU B 1 120 ? -28.399 -0.485 23.031 1.00 20.19 126 LEU B O 1
ATOM 2933 N N . ASN B 1 121 ? -26.161 -0.410 23.118 1.00 19.48 127 ASN B N 1
ATOM 2934 C CA . ASN B 1 121 ? -26.073 -0.678 24.567 1.00 19.73 127 ASN B CA 1
ATOM 2935 C C . ASN B 1 121 ? -24.737 -0.224 25.130 1.00 18.79 127 ASN B C 1
ATOM 2936 O O . ASN B 1 121 ? -23.726 -0.255 24.417 1.00 17.45 127 ASN B O 1
ATOM 2941 N N . LEU B 1 122 ? -24.720 0.141 26.412 1.00 18.23 128 LEU B N 1
ATOM 2942 C CA . LEU B 1 122 ? -23.466 0.369 27.131 1.00 19.29 128 LEU B CA 1
ATOM 2943 C C . LEU B 1 122 ? -22.673 -0.933 27.162 1.00 18.86 128 LEU B C 1
ATOM 2944 O O . LEU B 1 122 ? -23.250 -2.019 27.205 1.00 19.04 128 LEU B O 1
ATOM 2949 N N . PHE B 1 123 ? -21.352 -0.817 27.110 1.00 18.34 129 PHE B N 1
ATOM 2950 C CA . PHE B 1 123 ? -20.470 -1.969 27.266 1.00 19.21 129 PHE B CA 1
ATOM 2951 C C . PHE B 1 123 ? -20.225 -2.274 28.747 1.00 20.69 129 PHE B C 1
ATOM 2952 O O . PHE B 1 123 ? -19.827 -1.399 29.513 1.00 20.78 129 PHE B O 1
ATOM 2960 N N . HIS B 1 124 ? -20.420 -3.523 29.136 1.00 22.59 130 HIS B N 1
ATOM 2961 C CA . HIS B 1 124 ? -20.122 -3.939 30.505 1.00 24.15 130 HIS B CA 1
ATOM 2962 C C . HIS B 1 124 ? -19.049 -5.034 30.557 1.00 24.71 130 HIS B C 1
ATOM 2963 O O . HIS B 1 124 ? -17.892 -4.787 30.952 1.00 25.10 130 HIS B O 1
ATOM 2970 N N . ASP B 1 125 ? -19.412 -6.237 30.146 1.00 25.46 131 ASP B N 1
ATOM 2971 C CA . ASP B 1 125 ? -18.491 -7.354 30.238 1.00 25.85 131 ASP B CA 1
ATOM 2972 C C . ASP B 1 125 ? -18.731 -8.429 29.191 1.00 25.47 131 ASP B C 1
ATOM 2973 O O . ASP B 1 125 ? -18.304 -9.563 29.369 1.00 26.23 131 ASP B O 1
ATOM 2978 N N . ASP B 1 126 ? -19.367 -8.063 28.079 1.00 25.01 132 ASP B N 1
ATOM 2979 C CA . ASP B 1 126 ? -19.750 -9.037 27.067 1.00 24.26 132 ASP B CA 1
ATOM 2980 C C . ASP B 1 126 ? -18.598 -9.181 26.100 1.00 23.67 132 ASP B C 1
ATOM 2981 O O . ASP B 1 126 ? -18.652 -8.667 24.979 1.00 21.77 132 ASP B O 1
ATOM 2986 N N . ILE B 1 127 ? -17.567 -9.893 26.554 1.00 22.97 133 ILE B N 1
ATOM 2987 C CA . ILE B 1 127 ? -16.389 -10.188 25.750 1.00 22.50 133 ILE B CA 1
ATOM 2988 C C . ILE B 1 127 ? -16.820 -11.101 24.602 1.00 22.16 133 ILE B C 1
ATOM 2989 O O . ILE B 1 127 ? -16.240 -11.075 23.523 1.00 20.52 133 ILE B O 1
ATOM 2994 N N . HIS B 1 128 ? -17.855 -11.903 24.832 1.00 21.51 134 HIS B N 1
ATOM 2995 C CA . HIS B 1 128 ? -18.374 -12.765 23.776 1.00 21.82 134 HIS B CA 1
ATOM 2996 C C . HIS B 1 128 ? -18.866 -11.954 22.583 1.00 20.47 134 HIS B C 1
ATOM 2997 O O . HIS B 1 128 ? -18.577 -12.316 21.444 1.00 20.35 134 HIS B O 1
ATOM 3010 N N . HIS B 1 129 ? -19.576 -10.856 22.841 1.00 19.88 135 HIS B N 1
ATOM 3011 C CA . HIS B 1 129 ? -20.061 -9.979 21.778 1.00 19.05 135 HIS B CA 1
ATOM 3012 C C . HIS B 1 129 ? -18.881 -9.286 21.110 1.00 18.10 135 HIS B C 1
ATOM 3013 O O . HIS B 1 129 ? -18.874 -9.114 19.900 1.00 17.49 135 HIS B O 1
ATOM 3020 N N . VAL B 1 130 ? -17.883 -8.900 21.896 1.00 16.51 136 VAL B N 1
ATOM 3021 C CA . VAL B 1 130 ? -16.701 -8.262 21.323 1.00 15.23 136 VAL B CA 1
ATOM 3022 C C . VAL B 1 130 ? -15.985 -9.221 20.368 1.00 14.49 136 VAL B C 1
ATOM 3023 O O . VAL B 1 130 ? -15.655 -8.838 19.235 1.00 12.92 136 VAL B O 1
ATOM 3027 N N . ARG B 1 131 ? -15.748 -10.457 20.806 1.00 14.40 137 ARG B N 1
ATOM 3028 C CA . ARG B 1 131 ? -15.091 -11.442 19.965 1.00 14.76 137 ARG B CA 1
ATOM 3029 C C . ARG B 1 131 ? -15.911 -11.737 18.712 1.00 14.01 137 ARG B C 1
ATOM 3030 O O . ARG B 1 131 ? -15.368 -11.778 17.612 1.00 12.80 137 ARG B O 1
ATOM 3038 N N . LYS B 1 132 ? -17.215 -11.919 18.873 1.00 14.21 138 LYS B N 1
ATOM 3039 C CA . LYS B 1 132 ? -18.065 -12.260 17.739 1.00 14.52 138 LYS B CA 1
ATOM 3040 C C . LYS B 1 132 ? -18.106 -11.126 16.732 1.00 13.74 138 LYS B C 1
ATOM 3041 O O . LYS B 1 132 ? -18.099 -11.364 15.525 1.00 13.79 138 LYS B O 1
ATOM 3047 N N . SER B 1 133 ? -18.121 -9.897 17.225 1.00 13.58 139 SER B N 1
ATOM 3048 C CA . SER B 1 133 ? -18.076 -8.737 16.344 1.00 13.30 139 SER B CA 1
ATOM 3049 C C . SER B 1 133 ? -16.787 -8.736 15.548 1.00 13.10 139 SER B C 1
ATOM 3050 O O . SER B 1 133 ? -16.796 -8.489 14.327 1.00 12.94 139 SER B O 1
ATOM 3053 N N . MET B 1 134 ? -15.676 -9.003 16.227 1.00 13.33 140 MET B N 1
ATOM 3054 C CA . MET B 1 134 ? -14.390 -8.980 15.564 1.00 13.54 140 MET B CA 1
ATOM 3055 C C . MET B 1 134 ? -14.322 -10.106 14.530 1.00 13.37 140 MET B C 1
ATOM 3056 O O . MET B 1 134 ? -13.817 -9.915 13.419 1.00 13.65 140 MET B O 1
ATOM 3061 N N . GLU B 1 135 ? -14.909 -11.264 14.847 1.00 12.83 141 GLU B N 1
ATOM 3062 C CA . GLU B 1 135 ? -14.828 -12.414 13.946 1.00 13.19 141 GLU B CA 1
ATOM 3063 C C . GLU B 1 135 ? -15.734 -12.235 12.725 1.00 12.18 141 GLU B C 1
ATOM 3064 O O . GLU B 1 135 ? -15.313 -12.412 11.592 1.00 12.83 141 GLU B O 1
ATOM 3070 N N . VAL B 1 136 ? -16.985 -11.845 12.955 1.00 11.83 142 VAL B N 1
ATOM 3071 C CA . VAL B 1 136 ? -17.936 -11.714 11.863 1.00 11.81 142 VAL B CA 1
ATOM 3072 C C . VAL B 1 136 ? -17.726 -10.435 11.048 1.00 11.11 142 VAL B C 1
ATOM 3073 O O . VAL B 1 136 ? -17.730 -10.476 9.813 1.00 12.13 142 VAL B O 1
ATOM 3077 N N . ASN B 1 137 ? -17.529 -9.313 11.717 1.00 10.71 143 ASN B N 1
ATOM 3078 C CA . ASN B 1 137 ? -17.491 -8.024 11.025 1.00 10.29 143 ASN B CA 1
ATOM 3079 C C . ASN B 1 137 ? -16.133 -7.709 10.395 1.00 10.28 143 ASN B C 1
ATOM 3080 O O . ASN B 1 137 ? -16.062 -6.864 9.497 1.00 11.41 143 ASN B O 1
ATOM 3085 N N . PHE B 1 138 ? -15.067 -8.352 10.902 1.00 10.36 144 PHE B N 1
ATOM 3086 C CA . PHE B 1 138 ? -13.695 -8.034 10.486 1.00 10.48 144 PHE B CA 1
ATOM 3087 C C . PHE B 1 138 ? -12.962 -9.268 9.947 1.00 10.35 144 PHE B C 1
ATOM 3088 O O . PHE B 1 138 ? -12.626 -9.304 8.773 1.00 10.52 144 PHE B O 1
ATOM 3096 N N . LEU B 1 139 ? -12.741 -10.287 10.771 1.00 10.64 145 LEU B N 1
ATOM 3097 C CA . LEU B 1 139 ? -11.912 -11.417 10.312 1.00 11.18 145 LEU B CA 1
ATOM 3098 C C . LEU B 1 139 ? -12.520 -12.137 9.106 1.00 10.82 145 LEU B C 1
ATOM 3099 O O . LEU B 1 139 ? -11.797 -12.505 8.175 1.00 10.87 145 LEU B O 1
ATOM 3108 N N . SER B 1 140 ? -13.844 -12.300 9.066 1.00 10.29 146 SER B N 1
ATOM 3109 C CA . SER B 1 140 ? -14.449 -12.957 7.913 1.00 10.29 146 SER B CA 1
ATOM 3110 C C . SER B 1 140 ? -14.227 -12.154 6.641 1.00 9.95 146 SER B C 1
ATOM 3111 O O . SER B 1 140 ? -14.109 -12.736 5.565 1.00 11.09 146 SER B O 1
ATOM 3114 N N . TYR B 1 141 ? -14.168 -10.820 6.735 1.00 9.95 147 TYR B N 1
ATOM 3115 C CA . TYR B 1 141 ? -13.882 -10.018 5.550 1.00 10.23 147 TYR B CA 1
ATOM 3116 C C . TYR B 1 141 ? -12.494 -10.330 5.013 1.00 10.42 147 TYR B C 1
ATOM 3117 O O . TYR B 1 141 ? -12.294 -10.374 3.812 1.00 11.35 147 TYR B O 1
ATOM 3126 N N . VAL B 1 142 ? -11.540 -10.532 5.917 1.00 10.65 148 VAL B N 1
ATOM 3127 C CA . VAL B 1 142 ? -10.175 -10.881 5.514 1.00 11.25 148 VAL B CA 1
ATOM 3128 C C . VAL B 1 142 ? -10.145 -12.259 4.839 1.0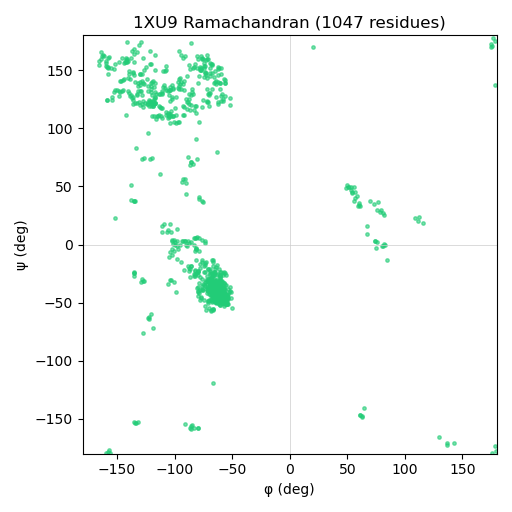0 10.91 148 VAL B C 1
ATOM 3129 O O . VAL B 1 142 ? -9.545 -12.432 3.773 1.00 11.62 148 VAL B O 1
ATOM 3133 N N . VAL B 1 143 ? -10.831 -13.223 5.439 1.00 11.53 149 VAL B N 1
ATOM 3134 C CA . VAL B 1 143 ? -10.902 -14.562 4.881 1.00 11.82 149 VAL B CA 1
ATOM 3135 C C . VAL B 1 143 ? -11.535 -14.534 3.490 1.00 11.79 149 VAL B C 1
ATOM 3136 O O . VAL B 1 143 ? -11.046 -15.191 2.564 1.00 12.24 149 VAL B O 1
ATOM 3140 N N . LEU B 1 144 ? -12.633 -13.792 3.337 1.00 11.13 150 LEU B N 1
ATOM 3141 C CA . LEU B 1 144 ? -13.307 -13.689 2.055 1.00 11.19 150 LEU B CA 1
ATOM 3142 C C . LEU B 1 144 ? -12.403 -13.065 1.000 1.00 11.43 150 LEU B C 1
ATOM 3143 O O . LEU B 1 144 ? -12.378 -13.486 -0.158 1.00 11.54 150 LEU B O 1
ATOM 3148 N N . THR B 1 145 ? -11.671 -12.034 1.407 1.00 11.56 151 THR B N 1
ATOM 3149 C CA . THR B 1 145 ? -10.736 -11.370 0.524 1.00 12.42 151 THR B CA 1
ATOM 3150 C C . THR B 1 145 ? -9.632 -12.311 0.060 1.00 12.38 151 THR B C 1
ATOM 3151 O O . THR B 1 145 ? -9.319 -12.351 -1.125 1.00 13.04 151 THR B O 1
ATOM 3155 N N . VAL B 1 146 ? -9.058 -13.075 0.974 1.00 11.71 152 VAL B N 1
ATOM 3156 C CA . VAL B 1 146 ? -8.001 -14.020 0.611 1.00 12.21 152 VAL B CA 1
ATOM 3157 C C . VAL B 1 146 ? -8.519 -15.039 -0.407 1.00 12.21 152 VAL B C 1
ATOM 3158 O O . VAL B 1 146 ? -7.836 -15.345 -1.403 1.00 13.24 152 VAL B O 1
ATOM 3162 N N . ALA B 1 147 ? -9.721 -15.539 -0.167 1.00 12.35 153 ALA B N 1
ATOM 3163 C CA . ALA B 1 147 ? -10.363 -16.509 -1.059 1.00 12.67 153 ALA B CA 1
ATOM 3164 C C . ALA B 1 147 ? -10.630 -15.920 -2.439 1.00 13.06 153 ALA B C 1
ATOM 3165 O O . ALA B 1 147 ? -10.576 -16.628 -3.437 1.00 13.86 153 ALA B O 1
ATOM 3167 N N . ALA B 1 148 ? -10.970 -14.642 -2.496 1.00 12.24 154 ALA B N 1
ATOM 3168 C CA . ALA B 1 148 ? -11.405 -14.000 -3.736 1.00 12.73 154 ALA B CA 1
ATOM 3169 C C . ALA B 1 148 ? -10.255 -13.454 -4.560 1.00 12.68 154 ALA B C 1
ATOM 3170 O O . ALA B 1 148 ? -10.402 -13.210 -5.763 1.00 12.95 154 ALA B O 1
ATOM 3172 N N . LEU B 1 149 ? -9.123 -13.194 -3.921 1.00 13.26 155 LEU B N 1
ATOM 3173 C CA . LEU B 1 149 ? -8.099 -12.383 -4.574 1.00 13.62 155 LEU B CA 1
ATOM 3174 C C . LEU B 1 149 ? -7.571 -12.983 -5.883 1.00 13.52 155 LEU B C 1
ATOM 3175 O O . LEU B 1 149 ? -7.423 -12.238 -6.848 1.00 13.13 155 LEU B O 1
ATOM 3180 N N . PRO B 1 150 ? -7.284 -14.283 -5.964 1.00 14.06 156 PRO B N 1
ATOM 3181 C CA . PRO B 1 150 ? -6.821 -14.838 -7.243 1.00 14.41 156 PRO B CA 1
ATOM 3182 C C . PRO B 1 150 ? -7.776 -14.550 -8.409 1.00 14.58 156 PRO B C 1
ATOM 3183 O O . PRO B 1 150 ? -7.307 -14.140 -9.479 1.00 15.36 156 PRO B O 1
ATOM 3187 N N . MET B 1 151 ? -9.083 -14.695 -8.187 1.00 14.13 157 MET B N 1
ATOM 3188 C CA . MET B 1 151 ? -10.076 -14.381 -9.205 1.00 14.01 157 MET B CA 1
ATOM 3189 C C . MET B 1 151 ? -10.123 -12.894 -9.530 1.00 13.73 157 MET B C 1
ATOM 3190 O O . MET B 1 151 ? -10.272 -12.519 -10.691 1.00 14.01 157 MET B O 1
ATOM 3195 N N . LEU B 1 152 ? -10.010 -12.042 -8.511 1.00 13.43 158 LEU B N 1
ATOM 3196 C CA . LEU B 1 152 ? -9.986 -10.597 -8.725 1.00 13.33 158 LEU B CA 1
ATOM 3197 C C . LEU B 1 152 ? -8.717 -10.141 -9.453 1.00 13.55 158 LEU B C 1
ATOM 3198 O O . LEU B 1 152 ? -8.777 -9.218 -10.236 1.00 14.43 158 LEU B O 1
ATOM 3203 N N . LYS B 1 153 ? -7.593 -10.804 -9.223 1.00 14.26 159 LYS B N 1
ATOM 3204 C CA . LYS B 1 153 ? -6.366 -10.465 -9.949 1.00 15.24 159 LYS B CA 1
ATOM 3205 C C . LYS B 1 153 ? -6.541 -10.819 -11.422 1.00 16.31 159 LYS B C 1
ATOM 3206 O O . LYS B 1 153 ? -6.089 -10.083 -12.308 1.00 17.22 159 LYS B O 1
ATOM 3212 N N . GLN B 1 154 ? -7.232 -11.921 -11.696 1.00 17.31 160 GLN B N 1
ATOM 3213 C CA . GLN B 1 154 ? -7.493 -12.334 -13.075 1.00 18.57 160 GLN B CA 1
ATOM 3214 C C . GLN B 1 154 ? -8.341 -11.323 -13.834 1.00 18.34 160 GLN B C 1
ATOM 3215 O O . GLN B 1 154 ? -8.104 -11.067 -15.018 1.00 19.35 160 GLN B O 1
ATOM 3221 N N . SER B 1 155 ? -9.302 -10.711 -13.143 1.00 17.28 161 SER B N 1
ATOM 3222 C CA . SER B 1 155 ? -10.237 -9.781 -13.766 1.00 16.69 161 SER B CA 1
ATOM 3223 C C . SER B 1 155 ? -9.902 -8.301 -13.559 1.00 16.11 161 SER B C 1
ATOM 3224 O O . SER B 1 155 ? -10.660 -7.434 -14.011 1.00 15.59 161 SER B O 1
ATOM 3227 N N . ASN B 1 156 ? -8.786 -8.007 -12.887 1.00 15.80 162 ASN B N 1
ATOM 3228 C CA . ASN B 1 156 ? -8.494 -6.626 -12.452 1.00 15.88 162 ASN B CA 1
ATOM 3229 C C . ASN B 1 156 ? -9.701 -6.033 -11.738 1.00 15.17 162 ASN B C 1
ATOM 3230 O O . ASN B 1 156 ? -10.163 -4.927 -12.055 1.00 15.05 162 ASN B O 1
ATOM 3235 N N . GLY B 1 157 ? -10.196 -6.796 -10.771 1.00 14.34 163 GLY B N 1
ATOM 3236 C CA . GLY B 1 157 ? -11.464 -6.543 -10.125 1.00 13.92 163 GLY B CA 1
ATOM 3237 C C . GLY B 1 157 ? -11.393 -5.588 -8.955 1.00 13.59 163 GLY B C 1
ATOM 3238 O O . GLY B 1 157 ? -10.470 -4.798 -8.830 1.00 12.52 163 GLY B O 1
ATOM 3239 N N . SER B 1 158 ? -12.392 -5.698 -8.085 1.00 13.63 164 SER B N 1
ATOM 3240 C CA . SER B 1 158 ? -12.658 -4.707 -7.059 1.00 13.39 164 SER B CA 1
ATOM 3241 C C . SER B 1 158 ? -13.208 -5.331 -5.791 1.00 12.72 164 SER B C 1
ATOM 3242 O O . SER B 1 158 ? -14.017 -6.258 -5.841 1.00 13.44 164 SER B O 1
ATOM 3245 N N . ILE B 1 159 ? -12.757 -4.805 -4.665 1.00 11.62 165 ILE B N 1
ATOM 3246 C CA . ILE B 1 159 ? -13.255 -5.134 -3.342 1.00 11.42 165 ILE B CA 1
ATOM 3247 C C . ILE B 1 159 ? -13.947 -3.902 -2.785 1.00 11.10 165 ILE B C 1
ATOM 3248 O O . ILE B 1 159 ? -13.382 -2.811 -2.786 1.00 10.66 165 ILE B O 1
ATOM 3253 N N . VAL B 1 160 ? -15.169 -4.081 -2.300 1.00 10.59 166 VAL B N 1
ATOM 3254 C CA . VAL B 1 160 ? -15.945 -3.018 -1.697 1.00 10.72 166 VAL B CA 1
ATOM 3255 C C . VAL B 1 160 ? -16.223 -3.430 -0.268 1.00 10.55 166 VAL B C 1
ATOM 3256 O O . VAL B 1 160 ? -16.792 -4.506 -0.014 1.00 11.04 166 VAL B O 1
ATOM 3260 N N . VAL B 1 161 ? -15.770 -2.609 0.663 1.00 10.37 167 VAL B N 1
ATOM 3261 C CA . VAL B 1 161 ? -15.926 -2.849 2.099 1.00 10.58 167 VAL B CA 1
ATOM 3262 C C . VAL B 1 161 ? -16.882 -1.816 2.690 1.00 11.08 167 VAL B C 1
ATOM 3263 O O . VAL B 1 161 ? -16.609 -0.622 2.650 1.00 10.90 167 VAL B O 1
ATOM 3267 N N . VAL B 1 162 ? -18.010 -2.286 3.228 1.00 10.45 168 VAL B N 1
ATOM 3268 C CA . VAL B 1 162 ? -19.035 -1.405 3.782 1.00 10.81 168 VAL B CA 1
ATOM 3269 C C . VAL B 1 162 ? -18.739 -1.130 5.258 1.00 11.12 168 VAL B C 1
ATOM 3270 O O . VAL B 1 162 ? -18.613 -2.045 6.069 1.00 11.54 168 VAL B O 1
ATOM 3274 N N . SER B 1 163 ? -18.611 0.155 5.566 1.00 11.09 169 SER B N 1
ATOM 3275 C CA . SER B 1 163 ? -18.338 0.637 6.911 1.00 11.17 169 SER B CA 1
ATOM 3276 C C . SER B 1 163 ? -19.274 1.802 7.243 1.00 11.31 169 SER B C 1
ATOM 3277 O O . SER B 1 163 ? -20.376 1.905 6.699 1.00 11.68 169 SER B O 1
ATOM 3280 N N . SER B 1 164 ? -18.840 2.679 8.134 1.00 10.72 170 SER B N 1
ATOM 3281 C CA . SER B 1 164 ? -19.770 3.359 9.032 1.00 10.55 170 SER B CA 1
ATOM 3282 C C . SER B 1 164 ? -19.182 4.644 9.552 1.00 10.33 170 SER B C 1
ATOM 3283 O O . SER B 1 164 ? -17.972 4.743 9.727 1.00 11.29 170 SER B O 1
ATOM 3286 N N . LEU B 1 165 ? -20.028 5.617 9.870 1.00 9.74 171 LEU B N 1
ATOM 3287 C CA . LEU B 1 165 ? -19.539 6.765 10.644 1.00 9.89 171 LEU B CA 1
ATOM 3288 C C . LEU B 1 165 ? -18.801 6.305 11.899 1.00 9.84 171 LEU B C 1
ATOM 3289 O O . LEU B 1 165 ? -17.778 6.888 12.254 1.00 9.79 171 LEU B O 1
ATOM 3294 N N . ALA B 1 166 ? -19.304 5.265 12.570 1.00 9.92 172 ALA B N 1
ATOM 3295 C CA . ALA B 1 166 ? -18.683 4.738 13.791 1.00 10.34 172 ALA B CA 1
ATOM 3296 C C . ALA B 1 166 ? -17.425 3.904 13.488 1.00 10.83 172 ALA B C 1
ATOM 3297 O O . ALA B 1 166 ? -16.815 3.344 14.399 1.00 11.20 172 ALA B O 1
ATOM 3299 N N . GLY B 1 167 ? -17.048 3.847 12.208 1.00 10.32 173 GLY B N 1
ATOM 3300 C CA . GLY B 1 167 ? -15.770 3.335 11.762 1.00 10.66 173 GLY B CA 1
ATOM 3301 C C . GLY B 1 167 ? -14.753 4.418 11.428 1.00 10.75 173 GLY B C 1
ATOM 3302 O O . GLY B 1 167 ? -13.653 4.098 10.969 1.00 10.15 173 GLY B O 1
ATOM 3303 N N . LYS B 1 168 ? -15.120 5.681 11.660 1.00 10.29 174 LYS B N 1
ATOM 3304 C CA . LYS B 1 168 ? -14.241 6.839 11.413 1.00 10.74 174 LYS B CA 1
ATOM 3305 C C . LYS B 1 168 ? -14.143 7.765 12.621 1.00 11.17 174 LYS B C 1
ATOM 3306 O O . LYS B 1 168 ? -13.115 8.437 12.805 1.00 11.53 174 LYS B O 1
ATOM 3312 N N . VAL B 1 169 ? -15.212 7.864 13.391 1.00 11.42 175 VAL B N 1
ATOM 3313 C CA . VAL B 1 169 ? -15.216 8.604 14.650 1.00 11.44 175 VAL B CA 1
ATOM 3314 C C . VAL B 1 169 ? -15.865 7.754 15.733 1.00 11.41 175 VAL B C 1
ATOM 3315 O O . VAL B 1 169 ? -16.517 6.727 15.447 1.00 11.72 175 VAL B O 1
ATOM 3319 N N . ALA B 1 170 ? -15.683 8.169 16.973 1.00 12.34 176 ALA B N 1
ATOM 3320 C CA . ALA B 1 170 ? -16.188 7.407 18.113 1.00 12.61 176 ALA B CA 1
ATOM 3321 C C . ALA B 1 170 ? -17.587 7.806 18.571 1.00 12.66 176 ALA B C 1
ATOM 3322 O O . ALA B 1 170 ? -17.947 8.988 18.617 1.00 13.38 176 ALA B O 1
ATOM 3324 N N . TYR B 1 171 ? -18.369 6.793 18.944 1.00 12.26 177 TYR B N 1
ATOM 3325 C CA . TYR B 1 171 ? -19.707 6.978 19.493 1.00 12.83 177 TYR B CA 1
ATOM 3326 C C . TYR B 1 171 ? -19.875 6.075 20.706 1.00 12.49 177 TYR B C 1
ATOM 3327 O O . TYR B 1 171 ? -19.401 4.939 20.691 1.00 12.93 177 TYR B O 1
ATOM 3336 N N . PRO B 1 172 ? -20.624 6.506 21.707 1.00 12.66 178 PRO B N 1
ATOM 3337 C CA . PRO B 1 172 ? -21.016 5.585 22.774 1.00 13.25 178 PRO B CA 1
ATOM 3338 C C . PRO B 1 172 ? -22.062 4.593 22.249 1.00 13.22 178 PRO B C 1
ATOM 3339 O O . PRO B 1 172 ? -22.717 4.849 21.248 1.00 13.89 178 PRO B O 1
ATOM 3343 N N . MET B 1 173 ? -22.195 3.471 22.947 1.00 13.63 179 MET B N 1
ATOM 3344 C CA . MET B 1 173 ? -23.233 2.445 22.753 1.00 13.88 179 MET B CA 1
ATOM 3345 C C . MET B 1 173 ? -22.948 1.459 21.615 1.00 13.19 179 MET B C 1
ATOM 3346 O O . MET B 1 173 ? -23.746 0.552 21.373 1.00 13.95 179 MET B O 1
ATOM 3355 N N . VAL B 1 174 ? -21.823 1.639 20.916 1.00 11.81 180 VAL B N 1
ATOM 3356 C CA . VAL B 1 174 ? -21.450 0.777 19.800 1.00 11.83 180 VAL B CA 1
ATOM 3357 C C . VAL B 1 174 ? -19.959 0.386 19.880 1.00 11.00 180 VAL B C 1
ATOM 3358 O O . VAL B 1 174 ? -19.289 0.271 18.859 1.00 11.96 180 VAL B O 1
ATOM 3362 N N . ALA B 1 175 ? -19.438 0.158 21.078 1.00 11.24 181 ALA B N 1
ATOM 3363 C CA . ALA B 1 175 ? -17.977 -0.034 21.252 1.00 11.32 181 ALA B CA 1
ATOM 3364 C C . ALA B 1 175 ? -17.422 -1.228 20.471 1.00 10.98 181 ALA B C 1
ATOM 3365 O O . ALA B 1 175 ? -16.450 -1.074 19.737 1.00 10.54 181 ALA B O 1
ATOM 3367 N N . ALA B 1 176 ? -18.023 -2.410 20.633 1.00 10.20 182 ALA B N 1
ATOM 3368 C CA . ALA B 1 176 ? -17.560 -3.613 19.921 1.00 10.41 182 ALA B CA 1
ATOM 3369 C C . ALA B 1 176 ? -17.659 -3.449 18.410 1.00 10.60 182 ALA B C 1
ATOM 3370 O O . ALA B 1 176 ? -16.760 -3.831 17.663 1.00 11.51 182 ALA B O 1
ATOM 3372 N N . TYR B 1 177 ? -18.766 -2.876 17.944 1.00 9.89 183 TYR B N 1
ATOM 3373 C CA . TYR B 1 177 ? -18.971 -2.652 16.521 1.00 9.92 183 TYR B CA 1
ATOM 3374 C C . TYR B 1 177 ? -17.954 -1.672 15.979 1.00 9.86 183 TYR B C 1
ATOM 3375 O O . TYR B 1 177 ? -17.370 -1.898 14.922 1.00 9.91 183 TYR B O 1
ATOM 3384 N N . SER B 1 178 ? -17.762 -0.571 16.690 1.00 10.48 184 SER B N 1
ATOM 3385 C CA . SER B 1 178 ? -16.800 0.440 16.269 1.00 10.67 184 SER B CA 1
ATOM 3386 C C . SER B 1 178 ? -15.391 -0.146 16.177 1.00 10.48 184 SER B C 1
ATOM 3387 O O . SER B 1 178 ? -14.693 0.135 15.226 1.00 9.95 184 SER B O 1
ATOM 3390 N N . ALA B 1 179 ? -15.006 -0.979 17.135 1.00 10.33 185 ALA B N 1
ATOM 3391 C CA . ALA B 1 179 ? -13.698 -1.648 17.063 1.00 10.05 185 ALA B CA 1
ATOM 3392 C C . ALA B 1 179 ? -13.568 -2.406 15.762 1.00 9.72 185 ALA B C 1
ATOM 3393 O O . ALA B 1 179 ? -12.540 -2.298 15.086 1.00 9.53 185 ALA B O 1
ATOM 3395 N N . SER B 1 180 ? -14.604 -3.154 15.379 1.00 8.84 186 SER B N 1
ATOM 3396 C CA . SER B 1 180 ? -14.530 -3.953 14.163 1.00 9.09 186 SER B CA 1
ATOM 3397 C C . SER B 1 180 ? -14.454 -3.113 12.903 1.00 8.92 186 SER B C 1
ATOM 3398 O O . SER B 1 180 ? -13.740 -3.466 11.968 1.00 9.33 186 SER B O 1
ATOM 3401 N N . LYS B 1 181 ? -15.172 -1.996 12.863 1.00 8.70 187 LYS B N 1
ATOM 3402 C CA . LYS B 1 181 ? -15.182 -1.152 11.669 1.00 8.48 187 LYS B CA 1
ATOM 3403 C C . LYS B 1 181 ? -13.884 -0.332 11.561 1.00 8.04 187 LYS B C 1
ATOM 3404 O O . LYS B 1 181 ? -13.358 -0.128 10.471 1.00 8.43 187 LYS B O 1
ATOM 3410 N N . PHE B 1 182 ? -13.391 0.160 12.680 1.00 8.55 188 PHE B N 1
ATOM 3411 C CA . PHE B 1 182 ? -12.057 0.763 12.712 1.00 8.32 188 PHE B CA 1
ATOM 3412 C C . PHE B 1 182 ? -11.011 -0.248 12.197 1.00 8.12 188 PHE B C 1
ATOM 3413 O O . PHE B 1 182 ? -10.134 0.120 11.397 1.00 8.31 188 PHE B O 1
ATOM 3421 N N . ALA B 1 183 ? -11.110 -1.510 12.619 1.00 8.38 189 ALA B N 1
ATOM 3422 C CA . ALA B 1 183 ? -10.168 -2.550 12.180 1.00 8.84 189 ALA B CA 1
ATOM 3423 C C . ALA B 1 183 ? -10.194 -2.715 10.659 1.00 9.32 189 ALA B C 1
ATOM 3424 O O . ALA B 1 183 ? -9.149 -2.835 10.044 1.00 9.28 189 ALA B O 1
ATOM 3426 N N . LEU B 1 184 ? -11.386 -2.693 10.058 1.00 8.99 190 LEU B N 1
ATOM 3427 C CA . LEU B 1 184 ? -11.515 -2.769 8.610 1.00 9.50 190 LEU B CA 1
ATOM 3428 C C . LEU B 1 184 ? -10.759 -1.638 7.908 1.00 9.75 190 LEU B C 1
ATOM 3429 O O . LEU B 1 184 ? -10.111 -1.859 6.893 1.00 9.71 190 LEU B O 1
ATOM 3434 N N . ASP B 1 185 ? -10.837 -0.428 8.442 1.00 9.67 191 ASP B N 1
ATOM 3435 C CA . ASP B 1 185 ? -10.134 0.712 7.853 1.00 10.10 191 ASP B CA 1
ATOM 3436 C C . ASP B 1 185 ? -8.620 0.472 7.922 1.00 9.89 191 ASP B C 1
ATOM 3437 O O . ASP B 1 185 ? -7.917 0.565 6.924 1.00 10.53 191 ASP B O 1
ATOM 3442 N N . GLY B 1 186 ? -8.123 0.125 9.101 1.00 10.63 192 GLY B N 1
ATOM 3443 C CA . GLY B 1 186 ? -6.710 -0.124 9.279 1.00 10.85 192 GLY B CA 1
ATOM 3444 C C . GLY B 1 186 ? -6.204 -1.206 8.355 1.00 11.43 192 GLY B C 1
ATOM 3445 O O . GLY B 1 186 ? -5.217 -1.022 7.661 1.00 11.77 192 GLY B O 1
ATOM 3446 N N . PHE B 1 187 ? -6.919 -2.324 8.294 1.00 10.39 193 PHE B N 1
ATOM 3447 C CA . PHE B 1 187 ? -6.483 -3.445 7.489 1.00 10.40 193 PHE B CA 1
ATOM 3448 C C . PHE B 1 187 ? -6.549 -3.146 5.989 1.00 9.94 193 PHE B C 1
ATOM 3449 O O . PHE B 1 187 ? -5.560 -3.303 5.255 1.00 10.09 193 PHE B O 1
ATOM 3457 N N . PHE B 1 188 ? -7.730 -2.792 5.507 1.00 9.69 194 PHE B N 1
ATOM 3458 C CA . PHE B 1 188 ? -7.931 -2.616 4.075 1.00 9.62 194 PHE B CA 1
ATOM 3459 C C . PHE B 1 188 ? -7.211 -1.396 3.505 1.00 10.46 194 PHE B C 1
ATOM 3460 O O . PHE B 1 188 ? -6.801 -1.418 2.345 1.00 10.68 194 PHE B O 1
ATOM 3468 N N . SER B 1 189 ? -7.054 -0.341 4.301 1.00 10.70 195 SER B N 1
ATOM 3469 C CA . SER B 1 189 ? -6.257 0.807 3.873 1.00 11.31 195 SER B CA 1
ATOM 3470 C C . SER B 1 189 ? -4.786 0.439 3.762 1.00 11.28 195 SER B C 1
ATOM 3471 O O . SER B 1 189 ? -4.087 0.957 2.902 1.00 11.61 195 SER B O 1
ATOM 3474 N N . SER B 1 190 ? -4.309 -0.449 4.633 1.00 10.75 196 SER B N 1
ATOM 3475 C CA . SER B 1 190 ? -2.933 -0.947 4.565 1.00 10.99 196 SER B CA 1
ATOM 3476 C C . SER B 1 190 ? -2.736 -1.815 3.335 1.00 10.82 196 SER B C 1
ATOM 3477 O O . SER B 1 190 ? -1.770 -1.649 2.616 1.00 11.50 196 SER B O 1
ATOM 3482 N N . ILE B 1 191 ? -3.651 -2.758 3.085 1.00 10.55 197 ILE B N 1
ATOM 3483 C CA . ILE B 1 191 ? -3.526 -3.591 1.897 1.00 11.70 197 ILE B CA 1
ATOM 3484 C C . ILE B 1 191 ? -3.637 -2.763 0.613 1.00 11.58 197 ILE B C 1
ATOM 3485 O O . ILE B 1 191 ? -2.949 -3.072 -0.349 1.00 12.58 197 ILE B O 1
ATOM 3494 N N . ARG B 1 192 ? -4.441 -1.699 0.598 1.00 12.07 198 ARG B N 1
ATOM 3495 C CA . ARG B 1 192 ? -4.501 -0.852 -0.582 1.00 12.37 198 ARG B CA 1
ATOM 3496 C C . ARG B 1 192 ? -3.112 -0.305 -0.903 1.00 12.84 198 ARG B C 1
ATOM 3497 O O . ARG B 1 192 ? -2.693 -0.297 -2.062 1.00 13.24 198 ARG B O 1
ATOM 3505 N N . LYS B 1 193 ? -2.402 0.134 0.128 1.00 13.00 199 LYS B N 1
ATOM 3506 C CA . LYS B 1 193 ? -1.034 0.616 -0.048 1.00 13.62 199 LYS B CA 1
ATOM 3507 C C . LYS B 1 193 ? -0.085 -0.487 -0.522 1.00 13.66 199 LYS B C 1
ATOM 3508 O O . LYS B 1 193 ? 0.761 -0.256 -1.373 1.00 14.22 199 LYS B O 1
ATOM 3514 N N . GLU B 1 194 ? -0.264 -1.699 -0.011 1.00 13.40 200 GLU B N 1
ATOM 3515 C CA . GLU B 1 194 ? 0.554 -2.827 -0.442 1.00 13.52 200 GLU B CA 1
ATOM 3516 C C . GLU B 1 194 ? 0.292 -3.159 -1.894 1.00 14.23 200 GLU B C 1
ATOM 3517 O O . GLU B 1 194 ? 1.211 -3.512 -2.608 1.00 15.09 200 GLU B O 1
ATOM 3523 N N . TYR B 1 195 ? -0.964 -3.081 -2.331 1.00 14.22 201 TYR B N 1
ATOM 3524 C CA . TYR B 1 195 ? -1.278 -3.372 -3.729 1.00 15.28 201 TYR B CA 1
ATOM 3525 C C . TYR B 1 195 ? -0.651 -2.329 -4.637 1.00 16.56 201 TYR B C 1
ATOM 3526 O O . TYR B 1 195 ? -0.266 -2.651 -5.755 1.00 16.99 201 TYR B O 1
ATOM 3535 N N . SER B 1 196 ? -0.538 -1.090 -4.161 1.00 17.91 202 SER B N 1
ATOM 3536 C CA . SER B 1 196 ? 0.115 -0.044 -4.954 1.00 19.47 202 SER B CA 1
ATOM 3537 C C . SER B 1 196 ? 1.599 -0.351 -5.168 1.00 20.32 202 SER B C 1
ATOM 3538 O O . SER B 1 196 ? 2.091 -0.257 -6.299 1.00 21.43 202 SER B O 1
ATOM 3543 N N . VAL B 1 197 ? 2.311 -0.746 -4.109 1.00 21.08 203 VAL B N 1
ATOM 3544 C CA . VAL B 1 197 ? 3.748 -1.032 -4.259 1.00 21.54 203 VAL B CA 1
ATOM 3545 C C . VAL B 1 197 ? 4.012 -2.381 -4.950 1.00 21.56 203 VAL B C 1
ATOM 3546 O O . VAL B 1 197 ? 5.018 -2.517 -5.647 1.00 21.94 203 VAL B O 1
ATOM 3553 N N . SER B 1 198 ? 3.108 -3.349 -4.791 1.00 20.34 204 SER B N 1
ATOM 3554 C CA . SER B 1 198 ? 3.246 -4.666 -5.424 1.00 20.18 204 SER B CA 1
ATOM 3555 C C . SER B 1 198 ? 2.610 -4.703 -6.823 1.00 19.61 204 SER B C 1
ATOM 3556 O O . SER B 1 198 ? 2.659 -5.731 -7.482 1.00 19.13 204 SER B O 1
ATOM 3561 N N . ARG B 1 199 ? 2.017 -3.591 -7.260 1.00 18.51 205 ARG B N 1
ATOM 3562 C CA . ARG B 1 199 ? 1.367 -3.499 -8.575 1.00 19.04 205 ARG B CA 1
ATOM 3563 C C . ARG B 1 199 ? 0.271 -4.538 -8.797 1.00 18.59 205 ARG B C 1
ATOM 3564 O O . ARG B 1 199 ? 0.175 -5.183 -9.849 1.00 18.69 205 ARG B O 1
ATOM 3572 N N . VAL B 1 200 ? -0.565 -4.692 -7.779 1.00 16.93 206 VAL B N 1
ATOM 3573 C CA . VAL B 1 200 ? -1.750 -5.534 -7.870 1.00 16.27 206 VAL B CA 1
ATOM 3574 C C . VAL B 1 200 ? -2.905 -4.639 -8.299 1.00 16.30 206 VAL B C 1
ATOM 3575 O O . VAL B 1 200 ? -3.254 -3.697 -7.596 1.00 16.64 206 VAL B O 1
ATOM 3579 N N . ASN B 1 201 ? -3.500 -4.944 -9.450 1.00 15.99 207 ASN B N 1
ATOM 3580 C CA . ASN B 1 201 ? -4.525 -4.094 -10.048 1.00 16.21 207 ASN B CA 1
ATOM 3581 C C . ASN B 1 201 ? -5.935 -4.486 -9.589 1.00 15.13 207 ASN B C 1
ATOM 3582 O O . ASN B 1 201 ? -6.813 -4.782 -10.402 1.00 15.62 207 ASN B O 1
ATOM 3587 N N . VAL B 1 202 ? -6.123 -4.489 -8.269 1.00 13.77 208 VAL B N 1
ATOM 3588 C CA . VAL B 1 202 ? -7.402 -4.762 -7.626 1.00 13.30 208 VAL B CA 1
ATOM 3589 C C . VAL B 1 202 ? -7.720 -3.553 -6.753 1.00 12.77 208 VAL B C 1
ATOM 3590 O O . VAL B 1 202 ? -6.913 -3.166 -5.901 1.00 12.82 208 VAL B O 1
ATOM 3594 N N . SER B 1 203 ? -8.863 -2.926 -6.996 1.00 12.10 209 SER B N 1
ATOM 3595 C CA . SER B 1 203 ? -9.238 -1.725 -6.247 1.00 11.83 209 SER B CA 1
ATOM 3596 C C . SER B 1 203 ? -9.901 -2.099 -4.919 1.00 11.24 209 SER B C 1
ATOM 3597 O O . SER B 1 203 ? -10.492 -3.161 -4.791 1.00 10.97 209 SER B O 1
ATOM 3600 N N . ILE B 1 204 ? -9.762 -1.216 -3.942 1.00 11.10 210 ILE B N 1
ATOM 3601 C CA . ILE B 1 204 ? -10.417 -1.333 -2.643 1.00 11.54 210 ILE B CA 1
ATOM 3602 C C . ILE B 1 204 ? -11.158 -0.027 -2.356 1.00 11.95 210 ILE B C 1
ATOM 3603 O O . ILE B 1 204 ? -10.554 1.051 -2.350 1.00 12.03 210 ILE B O 1
ATOM 3608 N N . THR B 1 205 ? -12.462 -0.136 -2.107 1.00 12.26 211 THR B N 1
ATOM 3609 C CA . THR B 1 205 ? -13.334 0.993 -1.832 1.00 12.63 211 THR B CA 1
ATOM 3610 C C . THR B 1 205 ? -13.910 0.805 -0.446 1.00 12.41 211 THR B C 1
ATOM 3611 O O . THR B 1 205 ? -14.594 -0.195 -0.200 1.00 12.99 211 THR B O 1
ATOM 3615 N N . LEU B 1 206 ? -13.638 1.734 0.456 1.00 11.63 212 LEU B N 1
ATOM 3616 C CA . LEU B 1 206 ? -14.231 1.727 1.787 1.00 11.61 212 LEU B CA 1
ATOM 3617 C C . LEU B 1 206 ? -15.401 2.696 1.822 1.00 11.73 212 LEU B C 1
ATOM 3618 O O . LEU B 1 206 ? -15.243 3.860 1.468 1.00 12.54 212 LEU B O 1
ATOM 3623 N N . CYS B 1 207 ? -16.572 2.224 2.260 1.00 11.54 213 CYS B N 1
ATOM 3624 C CA . CYS B 1 207 ? -17.803 3.020 2.257 1.00 11.92 213 CYS B CA 1
ATOM 3625 C C . CYS B 1 207 ? -18.098 3.445 3.674 1.00 12.13 213 CYS B C 1
ATOM 3626 O O . CYS B 1 207 ? -17.998 2.637 4.585 1.00 13.78 213 CYS B O 1
ATOM 3629 N N . VAL B 1 208 ? -18.413 4.712 3.879 1.00 11.06 214 VAL B N 1
ATOM 3630 C CA . VAL B 1 208 ? -18.670 5.236 5.217 1.00 11.16 214 VAL B CA 1
ATOM 3631 C C . VAL B 1 208 ? -20.097 5.768 5.252 1.00 11.23 214 VAL B C 1
ATOM 3632 O O . VAL B 1 208 ? -20.420 6.767 4.590 1.00 12.06 214 VAL B O 1
ATOM 3636 N N . LEU B 1 209 ? -20.961 5.078 5.989 1.00 10.64 215 LEU B N 1
ATOM 3637 C CA . LEU B 1 209 ? -22.403 5.353 5.948 1.00 10.78 215 LEU B CA 1
ATOM 3638 C C . LEU B 1 209 ? -22.939 5.993 7.201 1.00 10.23 215 LEU B C 1
ATOM 3639 O O . LEU B 1 209 ? -22.640 5.571 8.313 1.00 11.35 215 LEU B O 1
ATOM 3644 N N . GLY B 1 210 ? -23.797 6.994 7.020 1.00 11.01 216 GLY B N 1
ATOM 3645 C CA . GLY B 1 210 ? -24.580 7.542 8.109 1.00 11.39 216 GLY B CA 1
ATOM 3646 C C . GLY B 1 210 ? -25.836 6.723 8.309 1.00 11.67 216 GLY B C 1
ATOM 3647 O O . GLY B 1 210 ? -25.870 5.536 7.967 1.00 12.08 216 GLY B O 1
ATOM 3648 N N . LEU B 1 211 ? -26.864 7.340 8.878 1.00 11.64 217 LEU B N 1
ATOM 3649 C CA . LEU B 1 211 ? -28.101 6.618 9.158 1.00 11.55 217 LEU B CA 1
ATOM 3650 C C . LEU B 1 211 ? -28.856 6.297 7.873 1.00 11.73 217 LEU B C 1
ATOM 3651 O O . LEU B 1 211 ? -29.216 7.198 7.125 1.00 12.13 217 LEU B O 1
ATOM 3656 N N . ILE B 1 212 ? -29.120 5.010 7.656 1.00 11.19 218 ILE B N 1
ATOM 3657 C CA . ILE B 1 212 ? -29.801 4.517 6.463 1.00 11.16 218 ILE B CA 1
ATOM 3658 C C . ILE B 1 212 ? -31.056 3.799 6.930 1.00 11.75 218 ILE B C 1
ATOM 3659 O O . ILE B 1 212 ? -31.018 3.060 7.909 1.00 11.22 218 ILE B O 1
ATOM 3664 N N . ASP B 1 213 ? -32.158 3.994 6.214 1.00 11.50 219 ASP B N 1
ATOM 3665 C CA . ASP B 1 213 ? -33.481 3.512 6.660 1.00 11.53 219 ASP B CA 1
ATOM 3666 C C . ASP B 1 213 ? -33.762 2.002 6.536 1.00 11.37 219 ASP B C 1
ATOM 3667 O O . ASP B 1 213 ? -34.897 1.583 6.252 1.00 11.78 219 ASP B O 1
ATOM 3672 N N . THR B 1 214 ? -32.749 1.172 6.767 1.00 11.24 220 THR B N 1
ATOM 3673 C CA . THR B 1 214 ? -32.980 -0.269 6.839 1.00 10.78 220 THR B CA 1
ATOM 3674 C C . THR B 1 214 ? -33.813 -0.620 8.058 1.00 10.84 220 THR B C 1
ATOM 3675 O O . THR B 1 214 ? -33.819 0.102 9.046 1.00 10.58 220 THR B O 1
ATOM 3679 N N . GLU B 1 215 ? -34.521 -1.746 7.999 1.00 10.99 221 GLU B N 1
ATOM 3680 C CA . GLU B 1 215 ? -35.298 -2.174 9.158 1.00 12.43 221 GLU B CA 1
ATOM 3681 C C . GLU B 1 215 ? -34.434 -2.302 10.409 1.00 11.82 221 GLU B C 1
ATOM 3682 O O . GLU B 1 215 ? -34.810 -1.882 11.474 1.00 11.61 221 GLU B O 1
ATOM 3688 N N . THR B 1 216 ? -33.238 -2.855 10.273 1.00 11.88 222 THR B N 1
ATOM 3689 C CA . THR B 1 216 ? -32.343 -2.990 11.409 1.00 11.97 222 THR B CA 1
ATOM 3690 C C . THR B 1 216 ? -32.054 -1.646 12.076 1.00 11.90 222 THR B C 1
ATOM 3691 O O . THR B 1 216 ? -32.148 -1.511 13.280 1.00 11.94 222 THR B O 1
ATOM 3695 N N . ALA B 1 217 ? -31.695 -0.650 11.267 1.00 11.74 223 ALA B N 1
ATOM 3696 C CA . ALA B 1 217 ? -31.328 0.648 11.804 1.00 12.02 223 ALA B CA 1
ATOM 3697 C C . ALA B 1 217 ? -32.535 1.331 12.426 1.00 12.20 223 ALA B C 1
ATOM 3698 O O . ALA B 1 217 ? -32.443 1.896 13.506 1.00 12.96 223 ALA B O 1
ATOM 3700 N N . MET B 1 218 ? -33.670 1.240 11.750 1.00 12.36 224 MET B N 1
ATOM 3701 C CA . MET B 1 218 ? -34.861 1.961 12.177 1.00 13.27 224 MET B CA 1
ATOM 3702 C C . MET B 1 218 ? -35.375 1.404 13.495 1.00 13.66 224 MET B C 1
ATOM 3703 O O . MET B 1 218 ? -35.794 2.163 14.385 1.00 14.50 224 MET B O 1
ATOM 3708 N N . LYS B 1 219 ? -35.311 0.081 13.656 1.00 14.03 225 LYS B N 1
ATOM 3709 C CA . LYS B 1 219 ? -35.641 -0.545 14.934 1.00 14.94 225 LYS B CA 1
ATOM 3710 C C . LYS B 1 219 ? -34.641 -0.175 16.030 1.00 15.37 225 LYS B C 1
ATOM 3711 O O . LYS B 1 219 ? -35.011 0.103 17.174 1.00 15.98 225 LYS B O 1
ATOM 3717 N N . ALA B 1 220 ? -33.362 -0.161 15.674 1.00 15.12 226 ALA B N 1
ATOM 3718 C CA . ALA B 1 220 ? -32.307 0.052 16.644 1.00 15.77 226 ALA B CA 1
ATOM 3719 C C . ALA B 1 220 ? -32.305 1.442 17.252 1.00 16.10 226 ALA B C 1
ATOM 3720 O O . ALA B 1 220 ? -31.989 1.597 18.427 1.00 16.62 226 ALA B O 1
ATOM 3722 N N . VAL B 1 221 ? -32.669 2.450 16.472 1.00 16.09 227 VAL B N 1
ATOM 3723 C CA . VAL B 1 221 ? -32.525 3.826 16.918 1.00 16.86 227 VAL B CA 1
ATOM 3724 C C . VAL B 1 221 ? -33.819 4.387 17.485 1.00 18.60 227 VAL B C 1
ATOM 3725 O O . VAL B 1 221 ? -33.832 5.506 17.981 1.00 18.97 227 VAL B O 1
ATOM 3729 N N . SER B 1 222 ? -34.884 3.589 17.415 1.00 20.08 228 SER B N 1
ATOM 3730 C CA . SER B 1 222 ? -36.211 3.992 17.883 1.00 21.87 228 SER B CA 1
ATOM 3731 C C . SER B 1 222 ? -36.139 4.511 19.309 1.00 22.44 228 SER B C 1
ATOM 3732 O O . SER B 1 222 ? -35.697 3.796 20.213 1.00 23.31 228 SER B O 1
ATOM 3735 N N . GLY B 1 223 ? -36.534 5.769 19.495 1.00 23.63 229 GLY B N 1
ATOM 3736 C CA . GLY B 1 223 ? -36.525 6.412 20.802 1.00 24.03 229 GLY B CA 1
ATOM 3737 C C . GLY B 1 223 ? -35.207 7.031 21.238 1.00 24.69 229 GLY B C 1
ATOM 3738 O O . GLY B 1 223 ? -35.175 7.795 22.202 1.00 24.69 229 GLY B O 1
ATOM 3739 N N . ILE B 1 224 ? -34.120 6.707 20.539 1.00 24.81 230 ILE B N 1
ATOM 3740 C CA . ILE B 1 224 ? -32.785 7.215 20.872 1.00 25.84 230 ILE B CA 1
ATOM 3741 C C . ILE B 1 224 ? -32.395 8.396 19.998 1.00 26.21 230 ILE B C 1
ATOM 3742 O O . ILE B 1 224 ? -31.782 9.355 20.460 1.00 26.48 230 ILE B O 1
ATOM 3747 N N . VAL B 1 225 ? -32.730 8.297 18.721 1.00 27.08 231 VAL B N 1
ATOM 3748 C CA . VAL B 1 225 ? -32.320 9.258 17.721 1.00 27.88 231 VAL B CA 1
ATOM 3749 C C . VAL B 1 225 ? -33.539 9.832 16.999 1.00 27.81 231 VAL B C 1
ATOM 3750 O O . VAL B 1 225 ? -34.531 9.140 16.760 1.00 28.10 231 VAL B O 1
ATOM 3754 N N . HIS B 1 226 ? -33.464 11.120 16.690 1.00 27.72 232 HIS B N 1
ATOM 3755 C CA . HIS B 1 226 ? -34.447 11.798 15.862 1.00 27.91 232 HIS B CA 1
ATOM 3756 C C . HIS B 1 226 ? -33.664 12.616 14.840 1.00 26.75 232 HIS B C 1
ATOM 3757 O O . HIS B 1 226 ? -33.371 13.789 15.055 1.00 28.36 232 HIS B O 1
ATOM 3764 N N . MET B 1 227 ? -33.254 11.959 13.762 1.00 24.76 233 MET B N 1
ATOM 3765 C CA . MET B 1 227 ? -32.639 12.638 12.623 1.00 22.72 233 MET B CA 1
ATOM 3766 C C . MET B 1 227 ? -33.116 11.987 11.330 1.00 21.71 233 MET B C 1
ATOM 3767 O O . MET B 1 227 ? -33.833 10.986 11.356 1.00 21.19 233 MET B O 1
ATOM 3772 N N . GLN B 1 228 ? -32.745 12.565 10.196 1.00 20.49 234 GLN B N 1
ATOM 3773 C CA . GLN B 1 228 ? -33.191 12.041 8.911 1.00 20.28 234 GLN B CA 1
ATOM 3774 C C . GLN B 1 228 ? -32.476 10.734 8.623 1.00 18.92 234 GLN B C 1
ATOM 3775 O O . GLN B 1 228 ? -31.319 10.568 8.970 1.00 18.24 234 GLN B O 1
ATOM 3781 N N . ALA B 1 229 ? -33.185 9.797 8.013 1.00 17.46 235 ALA B N 1
ATOM 3782 C CA . ALA B 1 229 ? -32.563 8.556 7.558 1.00 16.83 235 ALA B CA 1
ATOM 3783 C C . ALA B 1 229 ? -32.547 8.558 6.038 1.00 16.54 235 ALA B C 1
ATOM 3784 O O . ALA B 1 229 ? -33.574 8.856 5.400 1.00 17.69 235 ALA B O 1
ATOM 3786 N N . ALA B 1 230 ? -31.400 8.234 5.449 1.00 15.08 236 ALA B N 1
ATOM 3787 C CA . ALA B 1 230 ? -31.251 8.205 3.994 1.00 14.50 236 ALA B CA 1
ATOM 3788 C C . ALA B 1 230 ? -31.864 6.939 3.399 1.00 14.41 236 ALA B C 1
ATOM 3789 O O . ALA B 1 230 ? -31.892 5.897 4.056 1.00 14.26 236 ALA B O 1
ATOM 3791 N N . PRO B 1 231 ? -32.339 7.011 2.163 1.00 14.14 237 PRO B N 1
ATOM 3792 C CA . PRO B 1 231 ? -32.949 5.843 1.523 1.00 13.86 237 PRO B CA 1
ATOM 3793 C C . PRO B 1 231 ? -31.933 4.748 1.177 1.00 13.28 237 PRO B C 1
ATOM 3794 O O . PRO B 1 231 ? -30.924 4.984 0.514 1.00 13.33 237 PRO B O 1
ATOM 3798 N N . LYS B 1 232 ? -32.239 3.535 1.611 1.00 12.86 238 LYS B N 1
ATOM 3799 C CA . LYS B 1 232 ? -31.371 2.389 1.385 1.00 12.83 238 LYS B CA 1
ATOM 3800 C C . LYS B 1 232 ? -31.118 2.084 -0.096 1.00 13.03 238 LYS B C 1
ATOM 3801 O O . LYS B 1 232 ? -30.042 1.621 -0.471 1.00 12.92 238 LYS B O 1
ATOM 3807 N N . GLU B 1 233 ? -32.108 2.343 -0.944 1.00 13.54 239 GLU B N 1
ATOM 3808 C CA . GLU B 1 233 ? -31.964 2.139 -2.378 1.00 14.89 239 GLU B CA 1
ATOM 3809 C C . GLU B 1 233 ? -30.873 3.046 -2.962 1.00 14.19 239 GLU B C 1
ATOM 3810 O O . GLU B 1 233 ? -30.025 2.596 -3.734 1.00 13.78 239 GLU B O 1
ATOM 3816 N N . GLU B 1 234 ? -30.885 4.317 -2.571 1.00 14.27 240 GLU B N 1
ATOM 3817 C CA . GLU B 1 234 ? -29.900 5.282 -3.070 1.00 14.85 240 GLU B CA 1
ATOM 3818 C C . GLU B 1 234 ? -28.524 4.972 -2.488 1.00 13.34 240 GLU B C 1
ATOM 3819 O O . GLU B 1 234 ? -27.520 5.045 -3.194 1.00 12.78 240 GLU B O 1
ATOM 3825 N N . CYS B 1 235 ? -28.492 4.603 -1.216 1.00 12.73 241 CYS B N 1
ATOM 3826 C CA . CYS B 1 235 ? -27.247 4.219 -0.551 1.00 12.53 241 CYS B CA 1
ATOM 3827 C C . CYS B 1 235 ? -26.555 3.095 -1.316 1.00 12.15 241 CYS B C 1
ATOM 3828 O O . CYS B 1 235 ? -25.365 3.172 -1.614 1.00 13.39 241 CYS B O 1
ATOM 3831 N N . ALA B 1 236 ? -27.309 2.042 -1.609 1.00 11.91 242 ALA B N 1
ATOM 3832 C CA . ALA B 1 236 ? -26.799 0.886 -2.322 1.00 11.69 242 ALA B CA 1
ATOM 3833 C C . ALA B 1 236 ? -26.234 1.273 -3.685 1.00 12.36 242 ALA B C 1
ATOM 3834 O O . ALA B 1 236 ? -25.193 0.759 -4.097 1.00 12.98 242 ALA B O 1
ATOM 3836 N N . LEU B 1 237 ? -26.917 2.176 -4.391 1.00 12.80 243 LEU B N 1
ATOM 3837 C CA . LEU B 1 237 ? -26.451 2.572 -5.714 1.00 13.49 243 LEU B CA 1
ATOM 3838 C C . LEU B 1 237 ? -25.143 3.355 -5.611 1.00 13.43 243 LEU B C 1
ATOM 3839 O O . LEU B 1 237 ? -24.231 3.133 -6.401 1.00 14.28 243 LEU B O 1
ATOM 3844 N N . GLU B 1 238 ? -25.024 4.239 -4.631 1.00 14.06 244 GLU B N 1
ATOM 3845 C CA . GLU B 1 238 ? -23.782 5.004 -4.476 1.00 14.35 244 GLU B CA 1
ATOM 3846 C C . GLU B 1 238 ? -22.590 4.106 -4.113 1.00 13.94 244 GLU B C 1
ATOM 3847 O O . GLU B 1 238 ? -21.461 4.356 -4.533 1.00 14.43 244 GLU B O 1
ATOM 3853 N N . ILE B 1 239 ? -22.844 3.032 -3.372 1.00 12.90 245 ILE B N 1
ATOM 3854 C CA . ILE B 1 239 ? -21.793 2.069 -3.061 1.00 12.68 245 ILE B CA 1
ATOM 3855 C C . ILE B 1 239 ? -21.319 1.373 -4.337 1.00 13.17 245 ILE B C 1
ATOM 3856 O O . ILE B 1 239 ? -20.123 1.280 -4.571 1.00 12.77 245 ILE B O 1
ATOM 3861 N N . ILE B 1 240 ? -22.255 0.876 -5.151 1.00 13.54 246 ILE B N 1
ATOM 3862 C CA . ILE B 1 240 ? -21.904 0.228 -6.421 1.00 13.86 246 ILE B CA 1
ATOM 3863 C C . ILE B 1 240 ? -21.143 1.181 -7.338 1.00 14.69 246 ILE B C 1
ATOM 3864 O O . ILE B 1 240 ? -20.129 0.796 -7.912 1.00 14.75 246 ILE B O 1
ATOM 3869 N N . LYS B 1 241 ? -21.630 2.411 -7.470 1.00 15.40 247 LYS B N 1
ATOM 3870 C CA . LYS B 1 241 ? -20.975 3.406 -8.320 1.00 15.93 247 LYS B CA 1
ATOM 3871 C C . LYS B 1 241 ? -19.537 3.624 -7.874 1.00 15.65 247 LYS B C 1
ATOM 3872 O O . LYS B 1 241 ? -18.625 3.638 -8.694 1.00 16.43 247 LYS B O 1
ATOM 3878 N N . GLY B 1 242 ? -19.332 3.811 -6.576 1.00 15.62 248 GLY B N 1
ATOM 3879 C CA . GLY B 1 242 ? -17.998 4.003 -6.043 1.00 15.60 248 GLY B CA 1
ATOM 3880 C C . GLY B 1 242 ? -17.068 2.837 -6.330 1.00 15.14 248 GLY B C 1
ATOM 3881 O O . GLY B 1 242 ? -15.920 3.038 -6.703 1.00 15.45 248 GLY B O 1
ATOM 3882 N N . GLY B 1 243 ? -17.557 1.611 -6.174 1.00 15.48 249 GLY B N 1
ATOM 3883 C CA . GLY B 1 243 ? -16.778 0.427 -6.462 1.00 14.50 249 GLY B CA 1
ATOM 3884 C C . GLY B 1 243 ? -16.445 0.297 -7.943 1.00 14.90 249 GLY B C 1
ATOM 3885 O O . GLY B 1 243 ? -15.317 -0.025 -8.307 1.00 15.75 249 GLY B O 1
ATOM 3886 N N . ALA B 1 244 ? -17.440 0.552 -8.784 1.00 14.96 250 ALA B N 1
ATOM 3887 C CA . ALA B 1 244 ? -17.297 0.478 -10.228 1.00 15.05 250 ALA B CA 1
ATOM 3888 C C . ALA B 1 244 ? -16.271 1.486 -10.725 1.00 15.09 250 ALA B C 1
ATOM 3889 O O . ALA B 1 244 ? -15.507 1.194 -11.658 1.00 16.21 250 ALA B O 1
ATOM 3891 N N . LEU B 1 245 ? -16.247 2.659 -10.099 1.00 14.33 251 LEU B N 1
ATOM 3892 C CA . LEU B 1 245 ? -15.310 3.721 -10.472 1.00 14.11 251 LEU B CA 1
ATOM 3893 C C . LEU B 1 245 ? -13.972 3.617 -9.737 1.00 14.40 251 LEU B C 1
ATOM 3894 O O . LEU B 1 245 ? -13.105 4.486 -9.895 1.00 14.41 251 LEU B O 1
ATOM 3899 N N . ARG B 1 246 ? -13.809 2.571 -8.926 1.00 14.14 252 ARG B N 1
ATOM 3900 C CA . ARG B 1 246 ? -12.540 2.283 -8.251 1.00 14.22 252 ARG B CA 1
ATOM 3901 C C . ARG B 1 246 ? -12.092 3.411 -7.325 1.00 14.44 252 ARG B C 1
ATOM 3902 O O . ARG B 1 246 ? -10.901 3.666 -7.148 1.00 14.16 252 ARG B O 1
ATOM 3910 N N . GLN B 1 247 ? -13.066 4.071 -6.709 1.00 14.71 253 GLN B N 1
ATOM 3911 C CA . GLN B 1 247 ? -12.805 5.122 -5.749 1.00 15.21 253 GLN B CA 1
ATOM 3912 C C . GLN B 1 247 ? -12.286 4.529 -4.440 1.00 15.25 253 GLN B C 1
ATOM 3913 O O . GLN B 1 247 ? -12.671 3.423 -4.049 1.00 15.18 253 GLN B O 1
ATOM 3919 N N . GLU B 1 248 ? -11.418 5.256 -3.751 1.00 14.70 254 GLU B N 1
ATOM 3920 C CA . GLU B 1 248 ? -10.901 4.769 -2.477 1.00 15.35 254 GLU B CA 1
ATOM 3921 C C . GLU B 1 248 ? -11.962 4.768 -1.385 1.00 14.96 254 GLU B C 1
ATOM 3922 O O . GLU B 1 248 ? -12.053 3.818 -0.618 1.00 13.40 254 GLU B O 1
ATOM 3928 N N . GLU B 1 249 ? -12.761 5.828 -1.327 1.00 16.06 255 GLU B N 1
ATOM 3929 C CA . GLU B 1 249 ? -13.765 5.976 -0.277 1.00 16.72 255 GLU B CA 1
ATOM 3930 C C . GLU B 1 249 ? -15.084 6.520 -0.841 1.00 16.95 255 GLU B C 1
ATOM 3931 O O . GLU B 1 249 ? -15.092 7.314 -1.791 1.00 18.42 255 GLU B O 1
ATOM 3937 N N . VAL B 1 250 ? -16.188 6.006 -0.307 1.00 15.43 256 VAL B N 1
ATOM 3938 C CA . VAL B 1 250 ? -17.540 6.494 -0.589 1.00 15.38 256 VAL B CA 1
ATOM 3939 C C . VAL B 1 250 ? -18.109 6.955 0.732 1.00 14.67 256 VAL B C 1
ATOM 3940 O O . VAL B 1 250 ? -18.061 6.226 1.725 1.00 15.39 256 VAL B O 1
ATOM 3944 N N . TYR B 1 251 ? -18.625 8.174 0.768 1.00 13.77 257 TYR B N 1
ATOM 3945 C CA . TYR B 1 251 ? -19.300 8.701 1.946 1.00 13.78 257 TYR B CA 1
ATOM 3946 C C . TYR B 1 251 ? -20.752 8.944 1.561 1.00 13.93 257 TYR B C 1
ATOM 3947 O O . TYR B 1 251 ? -21.017 9.592 0.545 1.00 14.26 257 TYR B O 1
ATOM 3956 N N . TYR B 1 252 ? -21.681 8.438 2.368 1.00 13.08 258 TYR B N 1
ATOM 3957 C CA . TYR B 1 252 ? -23.104 8.568 2.084 1.00 13.11 258 TYR B CA 1
ATOM 3958 C C . TYR B 1 252 ? -23.919 8.831 3.342 1.00 13.25 258 TYR B C 1
ATOM 3959 O O . TYR B 1 252 ? -23.778 8.147 4.341 1.00 12.85 258 TYR B O 1
ATOM 3968 N N . ASP B 1 253 ? -24.799 9.827 3.247 1.00 12.64 259 ASP B N 1
ATOM 3969 C CA . ASP B 1 253 ? -25.595 10.309 4.359 1.00 12.83 259 ASP B CA 1
ATOM 3970 C C . ASP B 1 253 ? -26.734 11.153 3.785 1.00 13.14 259 ASP B C 1
ATOM 3971 O O . ASP B 1 253 ? -26.707 11.572 2.622 1.00 14.62 259 ASP B O 1
ATOM 3976 N N . SER B 1 254 ? -27.713 11.410 4.628 1.00 13.39 260 SER B N 1
ATOM 3977 C CA . SER B 1 254 ? -28.803 12.323 4.300 1.00 14.16 260 SER B CA 1
ATOM 3978 C C . SER B 1 254 ? -28.301 13.734 4.015 1.00 15.22 260 SER B C 1
ATOM 3979 O O . SER B 1 254 ? -28.907 14.452 3.215 1.00 16.20 260 SER B O 1
ATOM 3982 N N . SER B 1 255 ? -27.213 14.121 4.678 1.00 15.12 261 SER B N 1
ATOM 3983 C CA . SER B 1 255 ? -26.731 15.501 4.685 1.00 15.65 261 SER B CA 1
ATOM 3984 C C . SER B 1 255 ? -25.306 15.624 4.137 1.00 15.26 261 SER B C 1
ATOM 3985 O O . SER B 1 255 ? -24.426 14.845 4.488 1.00 14.47 261 SER B O 1
ATOM 3988 N N . LEU B 1 256 ? -25.102 16.607 3.266 1.00 15.51 262 LEU B N 1
ATOM 3989 C CA . LEU B 1 256 ? -23.777 16.960 2.782 1.00 15.53 262 LEU B CA 1
ATOM 3990 C C . LEU B 1 256 ? -22.900 17.482 3.907 1.00 14.51 262 LEU B C 1
ATOM 3991 O O . LEU B 1 256 ? -21.678 17.421 3.813 1.00 13.46 262 LEU B O 1
ATOM 3996 N N . TRP B 1 257 ? -23.504 17.990 4.978 1.00 13.86 263 TRP B N 1
ATOM 3997 C CA . TRP B 1 257 ? -22.728 18.387 6.150 1.00 13.26 263 TRP B CA 1
ATOM 3998 C C . TRP B 1 257 ? -21.950 17.191 6.680 1.00 13.15 263 TRP B C 1
ATOM 3999 O O . TRP B 1 257 ? -20.807 17.305 7.076 1.00 14.14 263 TRP B O 1
ATOM 4010 N N . THR B 1 258 ? -22.579 16.026 6.676 1.00 12.47 264 THR B N 1
ATOM 4011 C CA . THR B 1 258 ? -21.925 14.831 7.152 1.00 12.71 264 THR B CA 1
ATOM 4012 C C . THR B 1 258 ? -20.883 14.329 6.181 1.00 12.81 264 THR B C 1
ATOM 4013 O O . THR B 1 258 ? -19.743 14.114 6.568 1.00 13.63 264 THR B O 1
ATOM 4017 N N . THR B 1 259 ? -21.268 14.137 4.930 1.00 13.18 265 THR B N 1
ATOM 4018 C CA . THR B 1 259 ? -20.364 13.487 3.986 1.00 14.07 265 THR B CA 1
ATOM 4019 C C . THR B 1 259 ? -19.148 14.342 3.699 1.00 14.52 265 THR B C 1
ATOM 4020 O O . THR B 1 259 ? -18.075 13.799 3.472 1.00 14.40 265 THR B O 1
ATOM 4024 N N . LEU B 1 260 ? -19.305 15.667 3.673 1.00 14.01 266 LEU B N 1
ATOM 4025 C CA . LEU B 1 260 ? -18.162 16.529 3.376 1.00 14.40 266 LEU B CA 1
ATOM 4026 C C . LEU B 1 260 ? -17.243 16.740 4.586 1.00 14.14 266 LEU B C 1
ATOM 4027 O O . LEU B 1 260 ? -16.025 16.798 4.432 1.00 15.60 266 LEU B O 1
ATOM 4032 N N . LEU B 1 261 ? -17.801 16.843 5.785 1.00 14.07 267 LEU B N 1
ATOM 4033 C CA . LEU B 1 261 ? -16.994 17.129 6.967 1.00 14.51 267 LEU B CA 1
ATOM 4034 C C . LEU B 1 261 ? -16.331 15.903 7.580 1.00 14.65 267 LEU B C 1
ATOM 4035 O O . LEU B 1 261 ? -15.287 16.037 8.208 1.00 15.47 267 LEU B O 1
ATOM 4040 N N . ILE B 1 262 ? -16.912 14.715 7.397 1.00 15.30 268 ILE B N 1
ATOM 4041 C CA . ILE B 1 262 ? -16.325 13.493 7.952 1.00 16.72 268 ILE B CA 1
ATOM 4042 C C . ILE B 1 262 ? -15.090 13.045 7.174 1.00 17.35 268 ILE B C 1
ATOM 4043 O O . ILE B 1 262 ? -14.235 12.331 7.701 1.00 17.02 268 ILE B O 1
ATOM 4048 N N . ARG B 1 263 ? -14.979 13.450 5.916 1.00 18.58 269 ARG B N 1
ATOM 4049 C CA . ARG B 1 263 ? -13.797 13.071 5.158 1.00 19.66 269 ARG B CA 1
ATOM 4050 C C . ARG B 1 263 ? -12.578 13.776 5.748 1.00 18.76 269 ARG B C 1
ATOM 4051 O O . ARG B 1 263 ? -12.675 14.874 6.301 1.00 18.88 269 ARG B O 1
ATOM 4059 N N . ASN B 1 264 ? -11.439 13.096 5.669 1.00 18.06 270 ASN B N 1
ATOM 4060 C CA . ASN B 1 264 ? -10.202 13.517 6.315 1.00 17.45 270 ASN B CA 1
ATOM 4061 C C . ASN B 1 264 ? -9.082 13.532 5.280 1.00 17.41 270 ASN B C 1
ATOM 4062 O O . ASN B 1 264 ? -8.201 12.656 5.284 1.00 16.27 270 ASN B O 1
ATOM 4067 N N . PRO B 1 265 ? -9.090 14.520 4.377 1.00 16.78 271 PRO B N 1
ATOM 4068 C CA . PRO B 1 265 ? -8.070 14.566 3.321 1.00 16.54 271 PRO B CA 1
ATOM 4069 C C . PRO B 1 265 ? -6.660 14.724 3.863 1.00 16.06 271 PRO B C 1
ATOM 4070 O O . PRO B 1 265 ? -5.731 14.304 3.185 1.00 16.00 271 PRO B O 1
ATOM 4074 N N . SER B 1 266 ? -6.500 15.305 5.046 1.00 15.53 272 SER B N 1
ATOM 4075 C CA . SER B 1 266 ? -5.187 15.446 5.649 1.00 15.49 272 SER B CA 1
ATOM 4076 C C . SER B 1 266 ? -4.526 14.108 5.926 1.00 15.04 272 SER B C 1
ATOM 4077 O O . SER B 1 266 ? -3.331 13.966 5.776 1.00 14.79 272 SER B O 1
ATOM 4080 N N . ARG B 1 267 ? -5.309 13.104 6.320 1.00 14.37 273 ARG B N 1
ATOM 4081 C CA . ARG B 1 267 ? -4.740 11.790 6.538 1.00 14.38 273 ARG B CA 1
ATOM 4082 C C . ARG B 1 267 ? -4.134 11.250 5.257 1.00 14.59 273 ARG B C 1
ATOM 4083 O O . ARG B 1 267 ? -3.030 10.718 5.281 1.00 14.37 273 ARG B O 1
ATOM 4091 N N . LYS B 1 268 ? -4.865 11.358 4.148 1.00 15.53 274 LYS B N 1
ATOM 4092 C CA . LYS B 1 268 ? -4.405 10.807 2.872 1.00 16.57 274 LYS B CA 1
ATOM 4093 C C . LYS B 1 268 ? -3.145 11.540 2.410 1.00 16.17 274 LYS B C 1
ATOM 4094 O O . LYS B 1 268 ? -2.238 10.936 1.857 1.00 15.28 274 LYS B O 1
ATOM 4100 N N . ILE B 1 269 ? -3.098 12.843 2.647 1.00 15.37 275 ILE B N 1
ATOM 4101 C CA . ILE B 1 269 ? -1.940 13.652 2.278 1.00 15.14 275 ILE B CA 1
ATOM 4102 C C . ILE B 1 269 ? -0.712 13.242 3.090 1.00 15.22 275 ILE B C 1
ATOM 4103 O O . ILE B 1 269 ? 0.355 13.071 2.531 1.00 14.76 275 ILE B O 1
ATOM 4108 N N . LEU B 1 270 ? -0.851 13.072 4.401 1.00 15.09 276 LEU B N 1
ATOM 4109 C CA . LEU B 1 270 ? 0.282 12.660 5.232 1.00 15.48 276 LEU B CA 1
ATOM 4110 C C . LEU B 1 270 ? 0.766 11.253 4.885 1.00 15.29 276 LEU B C 1
ATOM 4111 O O . LEU B 1 270 ? 1.953 10.991 4.861 1.00 14.78 276 LEU B O 1
ATOM 4116 N N . GLU B 1 271 ? -0.156 10.338 4.601 1.00 14.88 277 GLU B N 1
ATOM 4117 C CA . GLU B 1 271 ? 0.250 9.006 4.176 1.00 14.57 277 GLU B CA 1
ATOM 4118 C C . GLU B 1 271 ? 1.107 9.104 2.927 1.00 14.93 277 GLU B C 1
ATOM 4119 O O . GLU B 1 271 ? 2.128 8.425 2.809 1.00 15.49 277 GLU B O 1
ATOM 4125 N N . PHE B 1 272 ? 0.689 9.945 1.991 1.00 15.72 278 PHE B N 1
ATOM 4126 C CA . PHE B 1 272 ? 1.446 10.106 0.752 1.00 17.08 278 PHE B CA 1
ATOM 4127 C C . PHE B 1 272 ? 2.821 10.700 1.039 1.00 16.95 278 PHE B C 1
ATOM 4128 O O . PHE B 1 272 ? 3.834 10.189 0.575 1.00 17.74 278 PHE B O 1
ATOM 4136 N N . LEU B 1 273 ? 2.863 11.780 1.810 1.00 16.81 279 LEU B N 1
ATOM 4137 C CA . LEU B 1 273 ? 4.128 12.428 2.113 1.00 16.77 279 LEU B CA 1
ATOM 4138 C C . LEU B 1 273 ? 5.067 11.498 2.853 1.00 17.74 279 LEU B C 1
ATOM 4139 O O . LEU B 1 273 ? 6.274 11.503 2.591 1.00 17.87 279 LEU B O 1
ATOM 4144 N N . TYR B 1 274 ? 4.518 10.681 3.749 1.00 18.23 280 TYR B N 1
ATOM 4145 C CA . TYR B 1 274 ? 5.329 9.755 4.522 1.00 19.41 280 TYR B CA 1
ATOM 4146 C C . TYR B 1 274 ? 5.933 8.697 3.604 1.00 21.59 280 TYR B C 1
ATOM 4147 O O . TYR B 1 274 ? 7.077 8.307 3.811 1.00 22.17 280 TYR B O 1
ATOM 4156 N N . SER B 1 275 ? 5.190 8.296 2.575 1.00 23.77 281 SER B N 1
ATOM 4157 C CA . SER B 1 275 ? 5.600 7.225 1.660 1.00 25.70 281 SER B CA 1
ATOM 4158 C C . SER B 1 275 ? 6.774 7.637 0.792 1.00 27.57 281 SER B C 1
ATOM 4159 O O . SER B 1 275 ? 7.575 6.789 0.404 1.00 28.59 281 SER B O 1
ATOM 4162 N N . THR B 1 276 ? 6.885 8.934 0.507 1.00 29.04 282 THR B N 1
ATOM 4163 C CA . THR B 1 276 ? 8.003 9.451 -0.285 1.00 30.15 282 THR B CA 1
ATOM 4164 C C . THR B 1 276 ? 9.340 9.334 0.453 1.00 30.87 282 THR B C 1
ATOM 4165 O O . THR B 1 276 ? 10.394 9.476 -0.157 1.00 31.56 282 THR B O 1
ATOM 4169 N N . SER B 1 277 ? 9.293 9.061 1.758 1.00 31.53 283 SER B N 1
ATOM 4170 C CA . SER B 1 277 ? 10.489 8.966 2.590 1.00 31.82 283 SER B CA 1
ATOM 4171 C C . SER B 1 277 ? 11.071 7.568 2.699 1.00 31.33 283 SER B C 1
ATOM 4172 O O . SER B 1 277 ? 12.238 7.420 3.050 1.00 32.00 283 SER B O 1
ATOM 4175 N N . TYR B 1 278 ? 10.270 6.537 2.441 1.00 30.57 284 TYR B N 1
ATOM 4176 C CA . TYR B 1 278 ? 10.717 5.163 2.678 1.00 29.98 284 TYR B CA 1
ATOM 4177 C C . TYR B 1 278 ? 10.790 4.339 1.398 1.00 31.00 284 TYR B C 1
ATOM 4178 O O 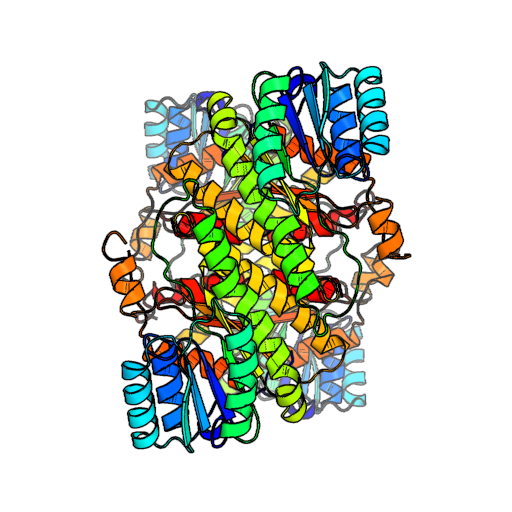. TYR B 1 278 ? 10.027 4.566 0.456 1.00 31.34 284 TYR B O 1
ATOM 4187 N N . ASN B 1 279 ? 11.710 3.374 1.392 1.00 31.91 285 ASN B N 1
ATOM 4188 C CA . ASN B 1 279 ? 11.962 2.512 0.242 1.00 32.52 285 ASN B CA 1
ATOM 4189 C C . ASN B 1 279 ? 11.346 1.134 0.469 1.00 32.97 285 ASN B C 1
ATOM 4190 O O . ASN B 1 279 ? 11.774 0.399 1.361 1.00 32.75 285 ASN B O 1
ATOM 4195 N N . MET B 1 280 ? 10.349 0.793 -0.348 1.00 33.44 286 MET B N 1
ATOM 4196 C CA . MET B 1 280 ? 9.570 -0.436 -0.178 1.00 34.11 286 MET B CA 1
ATOM 4197 C C . MET B 1 280 ? 10.140 -1.648 -0.926 1.00 34.72 286 MET B C 1
ATOM 4198 O O . MET B 1 280 ? 9.574 -2.737 -0.846 1.00 34.72 286 MET B O 1
ATOM 4203 N N . ASP B 1 281 ? 11.252 -1.468 -1.640 1.00 35.84 287 ASP B N 1
ATOM 4204 C CA . ASP B 1 281 ? 11.912 -2.579 -2.340 1.00 36.70 287 ASP B CA 1
ATOM 4205 C C . ASP B 1 281 ? 12.273 -3.734 -1.387 1.00 37.49 287 ASP B C 1
ATOM 4206 O O . ASP B 1 281 ? 12.159 -4.896 -1.769 1.00 37.46 287 ASP B O 1
ATOM 4211 N N . ARG B 1 282 ? 12.644 -3.378 -0.147 1.00 38.78 288 ARG B N 1
ATOM 4212 C CA . ARG B 1 282 ? 13.189 -4.266 0.916 1.00 40.01 288 ARG B CA 1
ATOM 4213 C C . ARG B 1 282 ? 12.211 -5.299 1.458 1.00 40.91 288 ARG B C 1
ATOM 4214 O O . ARG B 1 282 ? 11.795 -6.217 0.687 1.00 40.47 288 ARG B O 1
ATOM 4222 N N . PHE B 1 283 ? 11.921 -5.198 2.822 1.00 41.82 289 PHE B N 1
ATOM 4223 C CA . PHE B 1 283 ? 10.723 -5.812 3.229 1.00 42.39 289 PHE B CA 1
ATOM 4224 C C . PHE B 1 283 ? 9.401 -4.939 2.908 1.00 42.59 289 PHE B C 1
ATOM 4225 O O . PHE B 1 283 ? 8.605 -5.445 1.897 1.00 43.14 289 PHE B O 1
ATOM 4231 N N . GLN C 1 14 ? 0.757 35.558 20.111 1.00 34.48 20 GLN C N 1
ATOM 4232 C CA . GLN C 1 14 ? 1.591 35.808 21.312 1.00 33.81 20 GLN C CA 1
ATOM 4233 C C . GLN C 1 14 ? 1.312 34.742 22.369 1.00 34.58 20 GLN C C 1
ATOM 4234 O O . GLN C 1 14 ? 0.601 33.774 22.103 1.00 35.18 20 GLN C O 1
ATOM 4240 N N . GLN C 1 15 ? 1.885 34.918 23.552 1.00 35.10 21 GLN C N 1
ATOM 4241 C CA . GLN C 1 15 ? 1.561 34.076 24.696 1.00 35.58 21 GLN C CA 1
ATOM 4242 C C . GLN C 1 15 ? 0.338 34.671 25.396 1.00 35.39 21 GLN C C 1
ATOM 4243 O O . GLN C 1 15 ? 0.406 35.790 25.921 1.00 35.21 21 GLN C O 1
ATOM 4249 N N . PRO C 1 16 ? -0.778 33.943 25.402 1.00 34.89 22 PRO C N 1
ATOM 4250 C CA . PRO C 1 16 ? -1.982 34.428 26.076 1.00 34.83 22 PRO C CA 1
ATOM 4251 C C . PRO C 1 16 ? -1.818 34.245 27.579 1.00 34.90 22 PRO C C 1
ATOM 4252 O O . PRO C 1 16 ? -0.928 33.501 28.008 1.00 34.55 22 PRO C O 1
ATOM 4256 N N . LEU C 1 17 ? -2.634 34.942 28.363 1.00 34.68 23 LEU C N 1
ATOM 4257 C CA . LEU C 1 17 ? -2.607 34.806 29.812 1.00 34.80 23 LEU C CA 1
ATOM 4258 C C . LEU C 1 17 ? -3.282 33.491 30.183 1.00 35.13 23 LEU C C 1
ATOM 4259 O O . LEU C 1 17 ? -4.420 33.249 29.776 1.00 35.33 23 LEU C O 1
ATOM 4264 N N . ASN C 1 18 ? -2.572 32.639 30.926 1.00 35.60 24 ASN C N 1
ATOM 4265 C CA . ASN C 1 18 ? -3.151 31.399 31.456 1.00 35.89 24 ASN C CA 1
ATOM 4266 C C . ASN C 1 18 ? -3.956 31.737 32.718 1.00 35.36 24 ASN C C 1
ATOM 4267 O O . ASN C 1 18 ? -3.531 31.465 33.849 1.00 35.39 24 ASN C O 1
ATOM 4272 N N . GLU C 1 19 ? -5.119 32.353 32.496 1.00 34.54 25 GLU C N 1
ATOM 4273 C CA . GLU C 1 19 ? -5.944 32.942 33.555 1.00 33.84 25 GLU C CA 1
ATOM 4274 C C . GLU C 1 19 ? -7.426 32.930 33.165 1.00 32.64 25 GLU C C 1
ATOM 4275 O O . GLU C 1 19 ? -7.771 32.913 31.979 1.00 32.76 25 GLU C O 1
ATOM 4281 N N . GLU C 1 20 ? -8.297 32.950 34.171 1.00 30.90 26 GLU C N 1
ATOM 4282 C CA . GLU C 1 20 ? -9.720 33.174 33.954 1.00 29.44 26 GLU C CA 1
ATOM 4283 C C . GLU C 1 20 ? -9.904 34.677 33.779 1.00 26.85 26 GLU C C 1
ATOM 4284 O O . GLU C 1 20 ? -9.269 35.462 34.484 1.00 26.28 26 GLU C O 1
ATOM 4290 N N . PHE C 1 21 ? -10.750 35.078 32.835 1.00 24.23 27 PHE C N 1
ATOM 4291 C CA . PHE C 1 21 ? -11.099 36.486 32.694 1.00 22.04 27 PHE C CA 1
ATOM 4292 C C . PHE C 1 21 ? -11.837 36.950 33.938 1.00 21.14 27 PHE C C 1
ATOM 4293 O O . PHE C 1 21 ? -12.704 36.246 34.453 1.00 20.99 27 PHE C O 1
ATOM 4301 N N . ARG C 1 22 ? -11.505 38.143 34.418 1.00 19.87 28 ARG C N 1
ATOM 4302 C CA . ARG C 1 22 ? -12.371 38.831 35.363 1.00 19.74 28 ARG C CA 1
ATOM 4303 C C . ARG C 1 22 ? -12.467 40.293 34.962 1.00 18.34 28 ARG C C 1
ATOM 4304 O O . ARG C 1 22 ? -11.511 40.825 34.399 1.00 17.27 28 ARG C O 1
ATOM 4318 N N . PRO C 1 23 ? -13.612 40.928 35.219 1.00 18.37 29 PRO C N 1
ATOM 4319 C CA . PRO C 1 23 ? -13.811 42.320 34.796 1.00 17.90 29 PRO C CA 1
ATOM 4320 C C . PRO C 1 23 ? -12.817 43.293 35.397 1.00 17.63 29 PRO C C 1
ATOM 4321 O O . PRO C 1 23 ? -12.587 44.340 34.814 1.00 16.36 29 PRO C O 1
ATOM 4325 N N . GLU C 1 24 ? -12.231 42.953 36.542 1.00 17.26 30 GLU C N 1
ATOM 4326 C CA . GLU C 1 24 ? -11.244 43.824 37.179 1.00 17.21 30 GLU C CA 1
ATOM 4327 C C . GLU C 1 24 ? -9.957 43.954 36.378 1.00 16.39 30 GLU C C 1
ATOM 4328 O O . GLU C 1 24 ? -9.174 44.856 36.620 1.00 16.98 30 GLU C O 1
ATOM 4334 N N . MET C 1 25 ? -9.748 43.069 35.404 1.00 15.77 31 MET C N 1
ATOM 4335 C CA . MET C 1 25 ? -8.644 43.200 34.459 1.00 15.74 31 MET C CA 1
ATOM 4336 C C . MET C 1 25 ? -8.668 44.523 33.673 1.00 15.24 31 MET C C 1
ATOM 4337 O O . MET C 1 25 ? -7.628 44.979 33.175 1.00 16.17 31 MET C O 1
ATOM 4342 N N . LEU C 1 26 ? -9.847 45.127 33.543 1.00 14.62 32 LEU C N 1
ATOM 4343 C CA . LEU C 1 26 ? -10.001 46.370 32.791 1.00 14.08 32 LEU C CA 1
ATOM 4344 C C . LEU C 1 26 ? -10.121 47.589 33.707 1.00 13.71 32 LEU C C 1
ATOM 4345 O O . LEU C 1 26 ? -10.206 48.709 33.249 1.00 13.68 32 LEU C O 1
ATOM 4350 N N . GLN C 1 27 ? -10.143 47.360 35.012 1.00 13.06 33 GLN C N 1
ATOM 4351 C CA . GLN C 1 27 ? -10.285 48.447 35.969 1.00 13.57 33 GLN C CA 1
ATOM 4352 C C . GLN C 1 27 ? -9.115 49.422 35.887 1.00 13.17 33 GLN C C 1
ATOM 4353 O O . GLN C 1 27 ? -7.958 49.032 36.046 1.00 13.90 33 GLN C O 1
ATOM 4359 N N . GLY C 1 28 ? -9.417 50.688 35.603 1.00 12.65 34 GLY C N 1
ATOM 4360 C CA . GLY C 1 28 ? -8.413 51.723 35.450 1.00 12.22 34 GLY C CA 1
ATOM 4361 C C . GLY C 1 28 ? -7.599 51.669 34.169 1.00 12.10 34 GLY C C 1
ATOM 4362 O O . GLY C 1 28 ? -6.695 52.485 33.964 1.00 12.94 34 GLY C O 1
ATOM 4363 N N . LYS C 1 29 ? -7.919 50.727 33.294 1.00 12.26 35 LYS C N 1
ATOM 4364 C CA . LYS C 1 29 ? -7.207 50.616 32.030 1.00 12.12 35 LYS C CA 1
ATOM 4365 C C . LYS C 1 29 ? -7.716 51.689 31.090 1.00 11.76 35 LYS C C 1
ATOM 4366 O O . LYS C 1 29 ? -8.856 52.129 31.188 1.00 12.91 35 LYS C O 1
ATOM 4372 N N . LYS C 1 30 ? -6.856 52.111 30.177 1.00 11.03 36 LYS C N 1
ATOM 4373 C CA . LYS C 1 30 ? -7.111 53.245 29.290 1.00 10.98 36 LYS C CA 1
ATOM 4374 C C . LYS C 1 30 ? -7.368 52.673 27.896 1.00 11.07 36 LYS C C 1
ATOM 4375 O O . LYS C 1 30 ? -6.491 52.095 27.286 1.00 10.90 36 LYS C O 1
ATOM 4381 N N . VAL C 1 31 ? -8.606 52.797 27.433 1.00 10.58 37 VAL C N 1
ATOM 4382 C CA . VAL C 1 31 ? -9.076 52.069 26.258 1.00 10.03 37 VAL C CA 1
ATOM 4383 C C . VAL C 1 31 ? -9.729 52.993 25.227 1.00 10.38 37 VAL C C 1
ATOM 4384 O O . VAL C 1 31 ? -10.598 53.809 25.559 1.00 10.35 37 VAL C O 1
ATOM 4388 N N . ILE C 1 32 ? -9.275 52.883 23.985 1.00 9.70 38 ILE C N 1
ATOM 4389 C CA . ILE C 1 32 ? -9.946 53.479 22.836 1.00 9.72 38 ILE C CA 1
ATOM 4390 C C . ILE C 1 32 ? -10.906 52.466 22.256 1.00 10.00 38 ILE C C 1
ATOM 4391 O O . ILE C 1 32 ? -10.530 51.309 22.051 1.00 9.87 38 ILE C O 1
ATOM 4396 N N . VAL C 1 33 ? -12.134 52.895 21.970 1.00 9.45 39 VAL C N 1
ATOM 4397 C CA . VAL C 1 33 ? -13.055 52.086 21.175 1.00 9.65 39 VAL C CA 1
ATOM 4398 C C . VAL C 1 33 ? -13.494 52.883 19.951 1.00 9.76 39 VAL C C 1
ATOM 4399 O O . VAL C 1 33 ? -14.079 53.954 20.090 1.00 9.75 39 VAL C O 1
ATOM 4403 N N . THR C 1 34 ? -13.196 52.380 18.758 1.00 9.24 40 THR C N 1
ATOM 4404 C CA . THR C 1 34 ? -13.697 53.024 17.531 1.00 9.32 40 THR C CA 1
ATOM 4405 C C . THR C 1 34 ? -15.012 52.399 17.082 1.00 9.19 40 THR C C 1
ATOM 4406 O O . THR C 1 34 ? -15.387 51.312 17.540 1.00 9.94 40 THR C O 1
ATOM 4410 N N . GLY C 1 35 ? -15.754 53.119 16.248 1.00 8.74 41 GLY C N 1
ATOM 4411 C CA . GLY C 1 35 ? -17.076 52.680 15.841 1.00 9.11 41 GLY C CA 1
ATOM 4412 C C . GLY C 1 35 ? -17.972 52.428 17.037 1.00 10.11 41 GLY C C 1
ATOM 4413 O O . GLY C 1 35 ? -18.636 51.394 17.121 1.00 10.54 41 GLY C O 1
ATOM 4414 N N . ALA C 1 36 ? -18.011 53.394 17.952 1.00 9.85 42 ALA C N 1
ATOM 4415 C CA . ALA C 1 36 ? -18.618 53.185 19.271 1.00 10.56 42 ALA C CA 1
ATOM 4416 C C . ALA C 1 36 ? -19.905 53.958 19.487 1.00 11.20 42 ALA C C 1
ATOM 4417 O O . ALA C 1 36 ? -20.438 53.995 20.621 1.00 12.36 42 ALA C O 1
ATOM 4419 N N . SER C 1 37 ? -20.454 54.541 18.428 1.00 11.64 43 SER C N 1
ATOM 4420 C CA . SER C 1 37 ? -21.729 55.255 18.541 1.00 12.17 43 SER C CA 1
ATOM 4421 C C . SER C 1 37 ? -22.925 54.305 18.542 1.00 13.13 43 SER C C 1
ATOM 4422 O O . SER C 1 37 ? -23.999 54.649 19.030 1.00 13.14 43 SER C O 1
ATOM 4425 N N . LYS C 1 38 ? -22.750 53.121 17.977 1.00 12.80 44 LYS C N 1
ATOM 4426 C CA . LYS C 1 38 ? -23.823 52.123 17.931 1.00 12.88 44 LYS C CA 1
ATOM 4427 C C . LYS C 1 38 ? -23.242 50.726 17.779 1.00 12.52 44 LYS C C 1
ATOM 4428 O O . LYS C 1 38 ? -22.028 50.541 17.789 1.00 12.57 44 LYS C O 1
ATOM 4434 N N . GLY C 1 39 ? -24.120 49.742 17.668 1.00 12.62 45 GLY C N 1
ATOM 4435 C CA . GLY C 1 39 ? -23.708 48.372 17.429 1.00 11.91 45 GLY C CA 1
ATOM 4436 C C . GLY C 1 39 ? -22.825 47.773 18.503 1.00 11.64 45 GLY C C 1
ATOM 4437 O O . GLY C 1 39 ? -22.916 48.120 19.692 1.00 11.56 45 GLY C O 1
ATOM 4438 N N . ILE C 1 40 ? -21.923 46.903 18.067 1.00 11.19 46 ILE C N 1
ATOM 4439 C CA . ILE C 1 40 ? -21.004 46.208 18.963 1.00 10.67 46 ILE C CA 1
ATOM 4440 C C . ILE C 1 40 ? -20.061 47.188 19.692 1.00 10.61 46 ILE C C 1
ATOM 4441 O O . ILE C 1 40 ? -19.756 47.015 20.872 1.00 11.52 46 ILE C O 1
ATOM 4446 N N . GLY C 1 41 ? -19.614 48.225 18.993 1.00 10.32 47 GLY C N 1
ATOM 4447 C CA . GLY C 1 41 ? -18.687 49.170 19.595 1.00 10.31 47 GLY C CA 1
ATOM 4448 C C . GLY C 1 41 ? -19.295 49.886 20.776 1.00 10.43 47 GLY C C 1
ATOM 4449 O O . GLY C 1 41 ? -18.630 50.080 21.780 1.00 10.35 47 GLY C O 1
ATOM 4450 N N . ARG C 1 42 ? -20.541 50.319 20.629 1.00 10.45 48 ARG C N 1
ATOM 4451 C CA . ARG C 1 42 ? -21.247 50.964 21.731 1.00 10.65 48 ARG C CA 1
ATOM 4452 C C . ARG C 1 42 ? -21.341 50.004 22.913 1.00 10.73 48 ARG C C 1
ATOM 4453 O O . ARG C 1 42 ? -21.107 50.384 24.054 1.00 10.39 48 ARG C O 1
ATOM 4461 N N . GLU C 1 43 ? -21.678 48.751 22.645 1.00 10.25 49 GLU C N 1
ATOM 4462 C CA . GLU C 1 43 ? -21.778 47.774 23.721 1.00 11.34 49 GLU C CA 1
ATOM 4463 C C . GLU C 1 43 ? -20.437 47.536 24.408 1.00 10.92 49 GLU C C 1
ATOM 4464 O O . GLU C 1 43 ? -20.376 47.323 25.612 1.00 11.26 49 GLU C O 1
ATOM 4470 N N . MET C 1 44 ? -19.353 47.576 23.649 1.00 10.02 50 MET C N 1
ATOM 4471 C CA . MET C 1 44 ? -18.022 47.437 24.243 1.00 10.25 50 MET C CA 1
ATOM 4472 C C . MET C 1 44 ? -17.715 48.613 25.175 1.00 10.71 50 MET C C 1
ATOM 4473 O O . MET C 1 44 ? -17.205 48.416 26.266 1.00 10.93 50 MET C O 1
ATOM 4478 N N . ALA C 1 45 ? -18.033 49.827 24.735 1.00 11.03 51 ALA C N 1
ATOM 4479 C CA . ALA C 1 45 ? -17.879 51.018 25.575 1.00 10.90 51 ALA C CA 1
ATOM 4480 C C . ALA C 1 45 ? -18.623 50.853 26.893 1.00 11.22 51 ALA C C 1
ATOM 4481 O O . ALA C 1 45 ? -18.058 51.114 27.947 1.00 10.97 51 ALA C O 1
ATOM 4483 N N . TYR C 1 46 ? -19.868 50.391 26.837 1.00 10.99 52 TYR C N 1
ATOM 4484 C CA . TYR C 1 46 ? -20.658 50.191 28.047 1.00 11.23 52 TYR C CA 1
ATOM 4485 C C . TYR C 1 46 ? -20.083 49.124 28.979 1.00 11.61 52 TYR C C 1
ATOM 4486 O O . TYR C 1 46 ? -20.037 49.329 30.196 1.00 11.77 52 TYR C O 1
ATOM 4495 N N . HIS C 1 47 ? -19.624 48.001 28.437 1.00 11.46 53 HIS C N 1
ATOM 4496 C CA . HIS C 1 47 ? -18.980 46.970 29.253 1.00 11.76 53 HIS C CA 1
ATOM 4497 C C . HIS C 1 47 ? -17.734 47.529 29.934 1.00 11.60 53 HIS C C 1
ATOM 4498 O O . HIS C 1 47 ? -17.537 47.317 31.124 1.00 12.00 53 HIS C O 1
ATOM 4505 N N . LEU C 1 48 ? -16.906 48.248 29.186 1.00 10.69 54 LEU C N 1
ATOM 4506 C CA . LEU C 1 48 ? -15.691 48.829 29.719 1.00 10.94 54 LEU C CA 1
ATOM 4507 C C . LEU C 1 48 ? -16.007 49.816 30.837 1.00 10.99 54 LEU C C 1
ATOM 4508 O O . LEU C 1 48 ? -15.321 49.861 31.865 1.00 11.24 54 LEU C O 1
ATOM 4513 N N . ALA C 1 49 ? -17.062 50.586 30.641 1.00 11.03 55 ALA C N 1
ATOM 4514 C CA . ALA C 1 49 ? -17.501 51.559 31.630 1.00 10.97 55 ALA C CA 1
ATOM 4515 C C . ALA C 1 49 ? -17.906 50.854 32.926 1.00 11.47 55 ALA C C 1
ATOM 4516 O O . ALA C 1 49 ? -17.459 51.233 34.002 1.00 11.99 55 ALA C O 1
ATOM 4518 N N . LYS C 1 50 ? -18.686 49.786 32.813 1.00 12.25 56 LYS C N 1
ATOM 4519 C CA . LYS C 1 50 ? -19.057 48.981 33.975 1.00 13.56 56 LYS C CA 1
ATOM 4520 C C . LYS C 1 50 ? -17.848 48.381 34.703 1.00 13.54 56 LYS C C 1
ATOM 4521 O O . LYS C 1 50 ? -17.879 48.223 35.939 1.00 14.42 56 LYS C O 1
ATOM 4527 N N . MET C 1 51 ? -16.785 48.054 33.962 1.00 12.99 57 MET C N 1
ATOM 4528 C CA . MET C 1 51 ? -15.549 47.539 34.539 1.00 12.69 57 MET C CA 1
ATOM 4529 C C . MET C 1 51 ? -14.648 48.613 35.163 1.00 12.25 57 MET C C 1
ATOM 4530 O O . MET C 1 51 ? -13.616 48.292 35.743 1.00 12.99 57 MET C O 1
ATOM 4535 N N . GLY C 1 52 ? -15.010 49.878 35.021 1.00 11.92 58 GLY C N 1
ATOM 4536 C CA . GLY C 1 52 ? -14.246 50.959 35.601 1.00 11.75 58 GLY C CA 1
ATOM 4537 C C . GLY C 1 52 ? -13.045 51.392 34.781 1.00 12.00 58 GLY C C 1
ATOM 4538 O O . GLY C 1 52 ? -12.074 51.913 35.325 1.00 12.63 58 GLY C O 1
ATOM 4539 N N . ALA C 1 53 ? -13.098 51.155 33.478 1.00 11.34 59 ALA C N 1
ATOM 4540 C CA . ALA C 1 53 ? -12.059 51.637 32.580 1.00 11.40 59 ALA C CA 1
ATOM 4541 C C . ALA C 1 53 ? -12.195 53.125 32.308 1.00 10.70 59 ALA C C 1
ATOM 4542 O O . ALA C 1 53 ? -13.264 53.714 32.501 1.00 10.62 59 ALA C O 1
ATOM 4544 N N . HIS C 1 54 ? -11.089 53.720 31.857 1.00 10.88 60 HIS C N 1
ATOM 4545 C CA . HIS C 1 54 ? -11.091 55.009 31.171 1.00 11.22 60 HIS C CA 1
ATOM 4546 C C . HIS C 1 54 ? -11.371 54.709 29.713 1.00 11.57 60 HIS C C 1
ATOM 4547 O O . HIS C 1 54 ? -10.744 53.824 29.159 1.00 11.50 60 HIS C O 1
ATOM 4554 N N . VAL C 1 55 ? -12.313 55.422 29.104 1.00 11.25 61 VAL C N 1
ATOM 4555 C CA . VAL C 1 55 ? -12.652 55.180 27.698 1.00 12.27 61 VAL C CA 1
ATOM 4556 C C . VAL C 1 55 ? -12.665 56.447 26.879 1.00 11.94 61 VAL C C 1
ATOM 4557 O O . VAL C 1 55 ? -13.085 57.504 27.354 1.00 12.04 61 VAL C O 1
ATOM 4561 N N . VAL C 1 56 ? -12.143 56.355 25.652 1.00 10.81 62 VAL C N 1
ATOM 4562 C CA . VAL C 1 56 ? -12.368 57.368 24.639 1.00 11.25 62 VAL C CA 1
ATOM 4563 C C . VAL C 1 56 ? -13.025 56.662 23.469 1.00 11.14 62 VAL C C 1
ATOM 4564 O O . VAL C 1 56 ? -12.479 55.702 22.935 1.00 12.13 62 VAL C O 1
ATOM 4568 N N . VAL C 1 57 ? -14.191 57.165 23.091 1.00 10.96 63 VAL C N 1
ATOM 4569 C CA . VAL C 1 57 ? -14.989 56.594 22.015 1.00 10.75 63 VAL C CA 1
ATOM 4570 C C . VAL C 1 57 ? -14.944 57.519 20.798 1.00 10.87 63 VAL C C 1
ATOM 4571 O O . VAL C 1 57 ? -14.799 58.736 20.921 1.00 10.78 63 VAL C O 1
ATOM 4575 N N . THR C 1 58 ? -15.045 56.931 19.611 1.00 9.51 64 THR C N 1
ATOM 4576 C CA . THR C 1 58 ? -15.114 57.710 18.390 1.00 9.96 64 THR C CA 1
ATOM 4577 C C . THR C 1 58 ? -16.034 57.043 17.383 1.00 10.07 64 THR C C 1
ATOM 4578 O O . THR C 1 58 ? -16.310 55.844 17.475 1.00 10.39 64 THR C O 1
ATOM 4582 N N . ALA C 1 59 ? -16.540 57.887 16.488 1.00 10.00 65 ALA C N 1
ATOM 4583 C CA . ALA C 1 59 ? -17.410 57.571 15.349 1.00 10.00 65 ALA C CA 1
ATOM 4584 C C . ALA C 1 59 ? -17.691 58.946 14.705 1.00 10.51 65 ALA C C 1
ATOM 4585 O O . ALA C 1 59 ? -17.169 59.961 15.174 1.00 10.30 65 ALA C O 1
ATOM 4587 N N . ARG C 1 60 ? -18.507 59.004 13.660 1.00 10.31 66 ARG C N 1
ATOM 4588 C CA . ARG C 1 60 ? -18.883 60.304 13.091 1.00 10.70 66 ARG C CA 1
ATOM 4589 C C . ARG C 1 60 ? -19.958 61.033 13.905 1.00 11.18 66 ARG C C 1
ATOM 4590 O O . ARG C 1 60 ? -19.983 62.258 13.882 1.00 11.62 66 ARG C O 1
ATOM 4598 N N . SER C 1 61 ? -20.814 60.292 14.605 1.00 10.95 67 SER C N 1
ATOM 4599 C CA . SER C 1 61 ? -22.053 60.832 15.181 1.00 12.08 67 SER C CA 1
ATOM 4600 C C . SER C 1 61 ? -21.813 61.560 16.499 1.00 12.20 67 SER C C 1
ATOM 4601 O O . SER C 1 61 ? -21.862 60.953 17.558 1.00 13.16 67 SER C O 1
ATOM 4604 N N . LYS C 1 62 ? -21.560 62.859 16.427 1.00 13.70 68 LYS C N 1
ATOM 4605 C CA . LYS C 1 62 ? -21.335 63.687 17.609 1.00 14.20 68 LYS C CA 1
ATOM 4606 C C . LYS C 1 62 ? -22.426 63.524 18.680 1.00 14.36 68 LYS C C 1
ATOM 4607 O O . LYS C 1 62 ? -22.126 63.271 19.851 1.00 14.18 68 LYS C O 1
ATOM 4613 N N . GLU C 1 63 ? -23.694 63.711 18.308 1.00 14.38 69 GLU C N 1
ATOM 4614 C CA . GLU C 1 63 ? -24.755 63.737 19.310 1.00 15.67 69 GLU C CA 1
ATOM 4615 C C . GLU C 1 63 ? -24.930 62.367 19.974 1.00 14.70 69 GLU C C 1
ATOM 4616 O O . GLU C 1 63 ? -25.087 62.286 21.190 1.00 14.70 69 GLU C O 1
ATOM 4626 N N . THR C 1 64 ? -24.846 61.291 19.202 1.00 14.09 70 THR C N 1
ATOM 4627 C CA . THR C 1 64 ? -24.989 59.954 19.783 1.00 14.32 70 THR C CA 1
ATOM 4628 C C . THR C 1 64 ? -23.772 59.618 20.653 1.00 13.38 70 THR C C 1
ATOM 4629 O O . THR C 1 64 ? -23.899 59.006 21.704 1.00 12.91 70 THR C O 1
ATOM 4633 N N . LEU C 1 65 ? -22.596 60.047 20.229 1.00 12.66 71 LEU C N 1
ATOM 4634 C CA . LEU C 1 65 ? -21.392 59.828 21.028 1.00 12.45 71 LEU C CA 1
ATOM 4635 C C . LEU C 1 65 ? -21.503 60.510 22.385 1.00 12.23 71 LEU C C 1
ATOM 4636 O O . LEU C 1 65 ? -21.096 59.950 23.384 1.00 12.17 71 LEU C O 1
ATOM 4641 N N . GLN C 1 66 ? -22.075 61.705 22.434 1.00 12.51 72 GLN C N 1
ATOM 4642 C CA . GLN C 1 66 ? -22.252 62.375 23.716 1.00 12.58 72 GLN C CA 1
ATOM 4643 C C . GLN C 1 66 ? -23.158 61.547 24.622 1.00 12.70 72 GLN C C 1
ATOM 4644 O O . GLN C 1 66 ? -22.893 61.422 25.826 1.00 12.70 72 GLN C O 1
ATOM 4650 N N . LYS C 1 67 ? -24.223 60.963 24.066 1.00 12.82 73 LYS C N 1
ATOM 4651 C CA . LYS C 1 67 ? -25.130 60.142 24.858 1.00 13.48 73 LYS C CA 1
ATOM 4652 C C . LYS C 1 67 ? -24.420 58.875 25.346 1.00 12.74 73 LYS C C 1
ATOM 4653 O O . LYS C 1 67 ? -24.622 58.466 26.485 1.00 12.92 73 LYS C O 1
ATOM 4659 N N . VAL C 1 68 ? -23.557 58.291 24.507 1.00 12.41 74 VAL C N 1
ATOM 4660 C CA . VAL C 1 68 ? -22.785 57.114 24.898 1.00 11.68 74 VAL C CA 1
ATOM 4661 C C . VAL C 1 68 ? -21.856 57.458 26.061 1.00 11.27 74 VAL C C 1
ATOM 4662 O O . VAL C 1 68 ? -21.795 56.727 27.045 1.00 11.75 74 VAL C O 1
ATOM 4666 N N . VAL C 1 69 ? -21.195 58.597 25.965 1.00 11.52 75 VAL C N 1
ATOM 4667 C CA . VAL C 1 69 ? -20.278 59.054 27.008 1.00 11.59 75 VAL C CA 1
ATOM 4668 C C . VAL C 1 69 ? -21.022 59.253 28.325 1.00 11.49 75 VAL C C 1
ATOM 4669 O O . VAL C 1 69 ? -20.564 58.804 29.356 1.00 12.10 75 VAL C O 1
ATOM 4673 N N . SER C 1 70 ? -22.179 59.900 28.271 1.00 12.04 76 SER C N 1
ATOM 4674 C CA . SER C 1 70 ? -22.933 60.166 29.483 1.00 12.90 76 SER C CA 1
ATOM 4675 C C . SER C 1 70 ? -23.353 58.879 30.156 1.00 12.99 76 SER C C 1
ATOM 4676 O O . SER C 1 70 ? -23.268 58.757 31.371 1.00 14.08 76 SER C O 1
ATOM 4679 N N . HIS C 1 71 ? -23.782 57.899 29.368 1.00 12.37 77 HIS C N 1
ATOM 4680 C CA . HIS C 1 71 ? -24.159 56.599 29.915 1.00 12.77 77 HIS C CA 1
ATOM 4681 C C . HIS C 1 71 ? -22.949 55.845 30.500 1.00 12.51 77 HIS C C 1
ATOM 4682 O O . HIS C 1 71 ? -23.062 55.175 31.536 1.00 12.15 77 HIS C O 1
ATOM 4689 N N . CYS C 1 72 ? -21.792 55.943 29.836 1.00 12.03 78 CYS C N 1
ATOM 4690 C CA . CYS C 1 72 ? -20.555 55.335 30.340 1.00 12.08 78 CYS C CA 1
ATOM 4691 C C . CYS C 1 72 ? -20.220 55.909 31.729 1.00 12.18 78 CYS C C 1
ATOM 4692 O O . CYS C 1 72 ? -19.852 55.168 32.635 1.00 11.95 78 CYS C O 1
ATOM 4695 N N . LEU C 1 73 ? -20.389 57.216 31.907 1.00 12.45 79 LEU C N 1
ATOM 4696 C CA . LEU C 1 73 ? -20.136 57.825 33.206 1.00 12.87 79 LEU C CA 1
ATOM 4697 C C . LEU C 1 73 ? -21.125 57.271 34.242 1.00 13.61 79 LEU C C 1
ATOM 4698 O O . LEU C 1 73 ? -20.722 56.910 35.343 1.00 13.27 79 LEU C O 1
ATOM 4703 N N . GLU C 1 74 ? -22.403 57.159 33.873 1.00 14.39 80 GLU C N 1
ATOM 4704 C CA . GLU C 1 74 ? -23.432 56.616 34.776 1.00 15.35 80 GLU C CA 1
ATOM 4705 C C . GLU C 1 74 ? -23.112 55.185 35.211 1.00 14.74 80 GLU C C 1
ATOM 4706 O O . GLU C 1 74 ? -23.336 54.792 36.369 1.00 15.12 80 GLU C O 1
ATOM 4712 N N . LEU C 1 75 ? -22.585 54.399 34.276 1.00 13.63 81 LEU C N 1
ATOM 4713 C CA . LEU C 1 75 ? -22.238 53.007 34.514 1.00 13.28 81 LEU C CA 1
ATOM 4714 C C . LEU C 1 75 ? -20.995 52.799 35.378 1.00 13.25 81 LEU C C 1
ATOM 4715 O O . LEU C 1 75 ? -20.773 51.692 35.834 1.00 14.46 81 LEU C O 1
ATOM 4720 N N . GLY C 1 76 ? -20.192 53.848 35.571 1.00 12.83 82 GLY C N 1
ATOM 4721 C CA . GLY C 1 76 ? -19.026 53.799 36.430 1.00 13.04 82 GLY C CA 1
ATOM 4722 C C . GLY C 1 76 ? -17.672 53.883 35.755 1.00 12.81 82 GLY C C 1
ATOM 4723 O O . GLY C 1 76 ? -16.663 53.515 36.366 1.00 12.46 82 GLY C O 1
ATOM 4724 N N . ALA C 1 77 ? -17.620 54.393 34.521 1.00 12.47 83 ALA C N 1
ATOM 4725 C CA . ALA C 1 77 ? -16.332 54.612 33.866 1.00 11.92 83 ALA C CA 1
ATOM 4726 C C . ALA C 1 77 ? -15.450 55.497 34.723 1.00 12.11 83 ALA C C 1
ATOM 4727 O O . ALA C 1 77 ? -15.924 56.436 35.343 1.00 11.85 83 ALA C O 1
ATOM 4729 N N . ALA C 1 78 ? -14.168 55.160 34.788 1.00 11.53 84 ALA C N 1
ATOM 4730 C CA . ALA C 1 78 ? -13.209 56.032 35.464 1.00 11.73 84 ALA C CA 1
ATOM 4731 C C . ALA C 1 78 ? -13.218 57.421 34.850 1.00 11.27 84 ALA C C 1
ATOM 4732 O O . ALA C 1 78 ? -13.049 58.416 35.552 1.00 12.00 84 ALA C O 1
ATOM 4734 N N . SER C 1 79 ? -13.366 57.452 33.526 1.00 11.16 85 SER C N 1
ATOM 4735 C CA . SER C 1 79 ? -13.573 58.666 32.747 1.00 11.72 85 SER C CA 1
ATOM 4736 C C . SER C 1 79 ? -14.080 58.238 31.370 1.00 11.42 85 SER C C 1
ATOM 4737 O O . SER C 1 79 ? -13.910 57.090 30.961 1.00 11.42 85 SER C O 1
ATOM 4740 N N . ALA C 1 80 ? -14.718 59.162 30.680 1.00 11.45 86 ALA C N 1
ATOM 4741 C CA . ALA C 1 80 ? -15.236 58.887 29.344 1.00 11.15 86 ALA C CA 1
ATOM 4742 C C . ALA C 1 80 ? -15.298 60.183 28.535 1.00 11.01 86 ALA C C 1
ATOM 4743 O O . ALA C 1 80 ? -15.786 61.199 29.007 1.00 10.26 86 ALA C O 1
ATOM 4745 N N . HIS C 1 81 ? -14.767 60.131 27.313 1.00 10.68 87 HIS C N 1
ATOM 4746 C CA . HIS C 1 81 ? -14.787 61.249 26.376 1.00 11.39 87 HIS C CA 1
ATOM 4747 C C . HIS C 1 81 ? -15.039 60.705 24.983 1.00 10.69 87 HIS C C 1
ATOM 4748 O O . HIS C 1 81 ? -14.798 59.530 24.719 1.00 10.61 87 HIS C O 1
ATOM 4755 N N . TYR C 1 82 ? -15.552 61.566 24.116 1.00 11.10 88 TYR C N 1
ATOM 4756 C CA . TYR C 1 82 ? -15.673 61.252 22.702 1.00 11.19 88 TYR C CA 1
ATOM 4757 C C . TYR C 1 82 ? -14.909 62.256 21.876 1.00 11.73 88 TYR C C 1
ATOM 4758 O O . TYR C 1 82 ? -14.692 63.404 22.282 1.00 11.81 88 TYR C O 1
ATOM 4767 N N . ILE C 1 83 ? -14.517 61.804 20.690 1.00 11.04 89 ILE C N 1
ATOM 4768 C CA . ILE C 1 83 ? -14.006 62.674 19.635 1.00 11.86 89 ILE C CA 1
ATOM 4769 C C . ILE C 1 83 ? -14.667 62.197 18.346 1.00 11.95 89 ILE C C 1
ATOM 4770 O O . ILE C 1 83 ? -14.583 61.026 18.011 1.00 12.42 89 ILE C O 1
ATOM 4775 N N . ALA C 1 84 ? -15.352 63.096 17.645 1.00 11.75 90 ALA C N 1
ATOM 4776 C CA . ALA C 1 84 ? -16.112 62.736 16.448 1.00 12.40 90 ALA C CA 1
ATOM 4777 C C . ALA C 1 84 ? -15.289 63.019 15.214 1.00 12.91 90 ALA C C 1
ATOM 4778 O O . ALA C 1 84 ? -14.594 64.039 15.122 1.00 13.28 90 ALA C O 1
ATOM 4780 N N . GLY C 1 85 ? -15.370 62.110 14.256 1.00 12.41 91 GLY C N 1
ATOM 4781 C CA . GLY C 1 85 ? -14.725 62.310 12.976 1.00 12.40 91 GLY C CA 1
ATOM 4782 C C . GLY C 1 85 ? -14.875 61.102 12.089 1.00 12.29 91 GLY C C 1
ATOM 4783 O O . GLY C 1 85 ? -15.358 60.041 12.514 1.00 12.39 91 GLY C O 1
ATOM 4784 N N . THR C 1 86 ? -14.479 61.270 10.834 1.00 11.93 92 THR C N 1
ATOM 4785 C CA . THR C 1 86 ? -14.511 60.156 9.901 1.00 11.73 92 THR C CA 1
ATOM 4786 C C . THR C 1 86 ? -13.135 59.551 9.704 1.00 11.40 92 THR C C 1
ATOM 4787 O O . THR C 1 86 ? -12.146 60.248 9.506 1.00 11.34 92 THR C O 1
ATOM 4791 N N . MET C 1 87 ? -13.094 58.224 9.744 1.00 11.18 93 MET C N 1
ATOM 4792 C CA . MET C 1 87 ? -11.869 57.472 9.596 1.00 11.72 93 MET C CA 1
ATOM 4793 C C . MET C 1 87 ? -11.473 57.312 8.128 1.00 12.97 93 MET C C 1
ATOM 4794 O O . MET C 1 87 ? -10.507 56.626 7.827 1.00 14.68 93 MET C O 1
ATOM 4799 N N . GLU C 1 88 ? -12.214 57.964 7.239 1.00 13.39 94 GLU C N 1
ATOM 4800 C CA . GLU C 1 88 ? -11.754 58.191 5.857 1.00 14.49 94 GLU C CA 1
ATOM 4801 C C . GLU C 1 88 ? -10.587 59.195 5.855 1.00 14.41 94 GLU C C 1
ATOM 4802 O O . GLU C 1 88 ? -9.785 59.227 4.929 1.00 15.25 94 GLU C O 1
ATOM 4808 N N . ASP C 1 89 ? -10.502 60.010 6.899 1.00 14.44 95 ASP C N 1
ATOM 4809 C CA . ASP C 1 89 ? -9.498 61.071 7.016 1.00 14.50 95 ASP C CA 1
ATOM 4810 C C . ASP C 1 89 ? -8.327 60.572 7.854 1.00 14.33 95 ASP C C 1
ATOM 4811 O O . ASP C 1 89 ? -8.443 60.431 9.078 1.00 14.02 95 ASP C O 1
ATOM 4816 N N . MET C 1 90 ? -7.209 60.271 7.202 1.00 14.55 96 MET C N 1
ATOM 4817 C CA . MET C 1 90 ? -6.064 59.679 7.900 1.00 14.82 96 MET C CA 1
ATOM 4818 C C . MET C 1 90 ? -5.421 60.680 8.876 1.00 14.73 96 MET C C 1
ATOM 4819 O O . MET C 1 90 ? -4.814 60.283 9.872 1.00 14.61 96 MET C O 1
ATOM 4824 N N . THR C 1 91 ? -5.522 61.972 8.587 1.00 14.30 97 THR C N 1
ATOM 4825 C CA . THR C 1 91 ? -5.034 62.969 9.541 1.00 14.98 97 THR C CA 1
ATOM 4826 C C . THR C 1 91 ? -5.872 62.945 10.795 1.00 14.36 97 THR C C 1
ATOM 4827 O O . THR C 1 91 ? -5.336 63.028 11.899 1.00 14.84 97 THR C O 1
ATOM 4831 N N . PHE C 1 92 ? -7.187 62.828 10.632 1.00 14.05 98 PHE C N 1
ATOM 4832 C CA . PHE C 1 92 ? -8.069 62.717 11.794 1.00 13.40 98 PHE C CA 1
ATOM 4833 C C . PHE C 1 92 ? -7.660 61.510 12.625 1.00 13.32 98 PHE C C 1
ATOM 4834 O O . PHE C 1 92 ? -7.570 61.584 13.848 1.00 13.11 98 PHE C O 1
ATOM 4842 N N . ALA C 1 93 ? -7.432 60.379 11.969 1.00 12.86 99 ALA C N 1
ATOM 4843 C CA . ALA C 1 93 ? -7.043 59.161 12.680 1.00 13.36 99 ALA C CA 1
ATOM 4844 C C . ALA C 1 93 ? -5.793 59.373 13.534 1.00 13.72 99 ALA C C 1
ATOM 4845 O O . ALA C 1 93 ? -5.781 59.045 14.725 1.00 12.90 99 ALA C O 1
ATOM 4847 N N . GLU C 1 94 ? -4.753 59.949 12.935 1.00 14.09 100 GLU C N 1
ATOM 4848 C CA . GLU C 1 94 ? -3.516 60.273 13.652 1.00 15.55 100 GLU C CA 1
ATOM 4849 C C . GLU C 1 94 ? -3.757 61.177 14.854 1.00 14.81 100 GLU C C 1
ATOM 4850 O O . GLU C 1 94 ? -3.307 60.887 15.980 1.00 15.96 100 GLU C O 1
ATOM 4856 N N . GLN C 1 95 ? -4.465 62.272 14.610 1.00 14.02 101 GLN C N 1
ATOM 4857 C CA . GLN C 1 95 ? -4.711 63.282 15.636 1.00 14.28 101 GLN C CA 1
ATOM 4858 C C . GLN C 1 95 ? -5.602 62.739 16.748 1.00 13.85 101 GLN C C 1
ATOM 4859 O O . GLN C 1 95 ? -5.440 63.099 17.922 1.00 15.18 101 GLN C O 1
ATOM 4865 N N . PHE C 1 96 ? -6.528 61.858 16.386 1.00 12.12 102 PHE C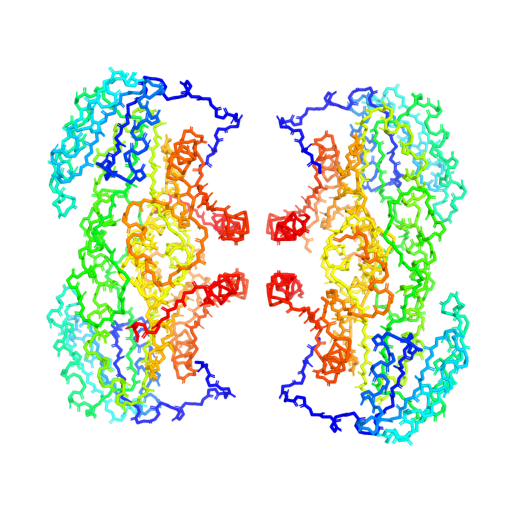 N 1
ATOM 4866 C CA . PHE C 1 96 ? -7.442 61.253 17.340 1.00 11.27 102 PHE C CA 1
ATOM 4867 C C . PHE C 1 96 ? -6.683 60.481 18.405 1.00 10.84 102 PHE C C 1
ATOM 4868 O O . PHE C 1 96 ? -6.960 60.614 19.604 1.00 10.65 102 PHE C O 1
ATOM 4876 N N . VAL C 1 97 ? -5.737 59.659 17.988 1.00 11.13 103 VAL C N 1
ATOM 4877 C CA . VAL C 1 97 ? -5.012 58.834 18.945 1.00 11.56 103 VAL C CA 1
ATOM 4878 C C . VAL C 1 97 ? -4.193 59.697 19.896 1.00 11.54 103 VAL C C 1
ATOM 4879 O O . VAL C 1 97 ? -4.161 59.430 21.097 1.00 11.65 103 VAL C O 1
ATOM 4883 N N . ALA C 1 98 ? -3.568 60.746 19.366 1.00 12.00 104 ALA C N 1
ATOM 4884 C CA . ALA C 1 98 ? -2.743 61.633 20.180 1.00 12.52 104 ALA C CA 1
ATOM 4885 C C . ALA C 1 98 ? -3.617 62.314 21.223 1.00 12.33 104 ALA C C 1
ATOM 4886 O O . ALA C 1 98 ? -3.237 62.393 22.389 1.00 13.59 104 ALA C O 1
ATOM 4888 N N . GLN C 1 99 ? -4.798 62.766 20.819 1.00 12.62 105 GLN C N 1
ATOM 4889 C CA . GLN C 1 99 ? -5.698 63.433 21.773 1.00 12.21 105 GLN C CA 1
ATOM 4890 C C . GLN C 1 99 ? -6.282 62.458 22.770 1.00 12.14 105 GLN C C 1
ATOM 4891 O O . GLN C 1 99 ? -6.364 62.771 23.950 1.00 11.97 105 GLN C O 1
ATOM 4897 N N . ALA C 1 100 ? -6.659 61.262 22.325 1.00 11.41 106 ALA C N 1
ATOM 4898 C CA . ALA C 1 100 ? -7.189 60.249 23.237 1.00 11.85 106 ALA C CA 1
ATOM 4899 C C . ALA C 1 100 ? -6.162 59.895 24.318 1.00 11.81 106 ALA C C 1
ATOM 4900 O O . ALA C 1 100 ? -6.512 59.755 25.499 1.00 11.97 106 ALA C O 1
ATOM 4902 N N . GLY C 1 101 ? -4.898 59.796 23.927 1.00 12.09 107 GLY C N 1
ATOM 4903 C CA . GLY C 1 101 ? -3.810 59.500 24.846 1.00 12.77 107 GLY C CA 1
ATOM 4904 C C . GLY C 1 101 ? -3.652 60.598 25.879 1.00 13.04 107 GLY C C 1
ATOM 4905 O O . GLY C 1 101 ? -3.415 60.309 27.051 1.00 14.06 107 GLY C O 1
ATOM 4906 N N . LYS C 1 102 ? -3.826 61.852 25.466 1.00 13.10 108 LYS C N 1
ATOM 4907 C CA . LYS C 1 102 ? -3.736 62.981 26.397 1.00 12.91 108 LYS C CA 1
ATOM 4908 C C . LYS C 1 102 ? -4.913 62.993 27.354 1.00 12.54 108 LYS C C 1
ATOM 4909 O O . LYS C 1 102 ? -4.771 63.353 28.533 1.00 12.60 108 LYS C O 1
ATOM 4915 N N . LEU C 1 103 ? -6.092 62.627 26.855 1.00 12.08 109 LEU C N 1
ATOM 4916 C CA . LEU C 1 103 ? -7.286 62.593 27.689 1.00 12.30 109 LEU C CA 1
ATOM 4917 C C . LEU C 1 103 ? -7.191 61.561 28.801 1.00 12.52 109 LEU C C 1
ATOM 4918 O O . LEU C 1 103 ? -7.748 61.761 29.882 1.00 14.03 109 LEU C O 1
ATOM 4923 N N . MET C 1 104 ? -6.516 60.445 28.539 1.00 12.66 110 MET C N 1
ATOM 4924 C CA . MET C 1 104 ? -6.422 59.353 29.507 1.00 12.39 110 MET C CA 1
ATOM 4925 C C . MET C 1 104 ? -5.066 59.245 30.208 1.00 12.87 110 MET C C 1
ATOM 4926 O O . MET C 1 104 ? -4.943 58.503 31.185 1.00 13.45 110 MET C O 1
ATOM 4931 N N . GLY C 1 105 ? -4.061 59.974 29.738 1.00 13.13 111 GLY C N 1
ATOM 4932 C CA . GLY C 1 105 ? -2.708 59.832 30.266 1.00 13.48 111 GLY C CA 1
ATOM 4933 C C . GLY C 1 105 ? -2.050 58.523 29.894 1.00 14.06 111 GLY C C 1
ATOM 4934 O O . GLY C 1 105 ? -1.296 57.946 30.680 1.00 15.07 111 GLY C O 1
ATOM 4935 N N . GLY C 1 106 ? -2.306 58.059 28.675 1.00 13.06 112 GLY C N 1
ATOM 4936 C CA . GLY C 1 106 ? -1.743 56.814 28.199 1.00 12.39 112 GLY C CA 1
ATOM 4937 C C . GLY C 1 106 ? -2.759 55.970 27.461 1.00 11.90 112 GLY C C 1
ATOM 4938 O O . GLY C 1 106 ? -3.879 56.403 27.213 1.00 12.06 112 GLY C O 1
ATOM 4939 N N . LEU C 1 107 ? -2.358 54.749 27.138 1.00 11.01 113 LEU C N 1
ATOM 4940 C CA . LEU C 1 107 ? -3.193 53.815 26.402 1.00 11.39 113 LEU C CA 1
ATOM 4941 C C . LEU C 1 107 ? -2.783 52.380 26.701 1.00 11.44 113 LEU C C 1
ATOM 4942 O O . LEU C 1 107 ? -1.616 52.013 26.519 1.00 12.33 113 LEU C O 1
ATOM 4947 N N . ASP C 1 108 ? -3.745 51.579 27.154 1.00 11.57 114 ASP C N 1
ATOM 4948 C CA . ASP C 1 108 ? -3.559 50.160 27.409 1.00 11.83 114 ASP C CA 1
ATOM 4949 C C . ASP C 1 108 ? -4.144 49.260 26.331 1.00 11.63 114 ASP C C 1
ATOM 4950 O O . ASP C 1 108 ? -3.644 48.177 26.112 1.00 12.29 114 ASP C O 1
ATOM 4955 N N . MET C 1 109 ? -5.220 49.693 25.682 1.00 11.16 115 MET C N 1
ATOM 4956 C CA . MET C 1 109 ? -5.919 48.845 24.719 1.00 11.30 115 MET C CA 1
ATOM 4957 C C . MET C 1 109 ? -6.532 49.700 23.625 1.00 11.15 115 MET C C 1
ATOM 4958 O O . MET C 1 109 ? -7.222 50.673 23.900 1.00 11.02 115 MET C O 1
ATOM 4963 N N . LEU C 1 110 ? -6.303 49.283 22.391 1.00 10.67 116 LEU C N 1
ATOM 4964 C CA . LEU C 1 110 ? -6.827 49.944 21.214 1.00 10.97 116 LEU C CA 1
ATOM 4965 C C . LEU C 1 110 ? -7.798 48.963 20.546 1.00 10.57 116 LEU C C 1
ATOM 4966 O O . LEU C 1 110 ? -7.379 47.930 20.018 1.00 11.74 116 LEU C O 1
ATOM 4971 N N . ILE C 1 111 ? -9.088 49.270 20.585 1.00 9.99 117 ILE C N 1
ATOM 4972 C CA . ILE C 1 111 ? -10.093 48.410 19.984 1.00 9.76 117 ILE C CA 1
ATOM 4973 C C . ILE C 1 111 ? -10.555 49.047 18.686 1.00 9.96 117 ILE C C 1
ATOM 4974 O O . ILE C 1 111 ? -11.190 50.109 18.665 1.00 9.56 117 ILE C O 1
ATOM 4979 N N . LEU C 1 112 ? -10.172 48.398 17.589 1.00 9.21 118 LEU C N 1
ATOM 4980 C CA . LEU C 1 112 ? -10.448 48.851 16.246 1.00 9.08 118 LEU C CA 1
ATOM 4981 C C . LEU C 1 112 ? -11.660 48.095 15.704 1.00 9.63 118 LEU C C 1
ATOM 4982 O O . LEU C 1 112 ? -11.598 46.904 15.442 1.00 9.59 118 LEU C O 1
ATOM 4987 N N . ASN C 1 113 ? -12.759 48.818 15.522 1.00 9.01 119 ASN C N 1
ATOM 4988 C CA . ASN C 1 113 ? -14.037 48.179 15.262 1.00 9.48 119 ASN C CA 1
ATOM 4989 C C . ASN C 1 113 ? -14.860 48.802 14.133 1.00 9.48 119 ASN C C 1
ATOM 4990 O O . ASN C 1 113 ? -15.716 48.141 13.564 1.00 10.61 119 ASN C O 1
ATOM 4995 N N . HIS C 1 114 ? -14.639 50.077 13.828 1.00 9.72 120 HIS C N 1
ATOM 4996 C CA . HIS C 1 114 ? -15.420 50.763 12.803 1.00 9.42 120 HIS C CA 1
ATOM 4997 C C . HIS C 1 114 ? -15.280 50.141 11.402 1.00 10.13 120 HIS C C 1
ATOM 4998 O O . HIS C 1 114 ? -14.262 49.538 11.056 1.00 9.51 120 HIS C O 1
ATOM 5005 N N . ILE C 1 115 ? -16.328 50.314 10.614 1.00 10.19 121 ILE C N 1
ATOM 5006 C CA . ILE C 1 115 ? -16.321 50.002 9.187 1.00 9.99 121 ILE C CA 1
ATOM 5007 C C . ILE C 1 115 ? -17.117 51.055 8.461 1.00 10.57 121 ILE C C 1
ATOM 5008 O O . ILE C 1 115 ? -17.956 51.734 9.060 1.00 10.95 121 ILE C O 1
ATOM 5013 N N . THR C 1 116 ? -16.874 51.167 7.171 1.00 10.36 122 THR C N 1
ATOM 5014 C CA . THR C 1 116 ? -17.702 52.021 6.327 1.00 12.04 122 THR C CA 1
ATOM 5015 C C . THR C 1 116 ? -19.008 51.314 5.968 1.00 13.60 122 THR C C 1
ATOM 5016 O O . THR C 1 116 ? -19.099 50.092 6.032 1.00 14.15 122 THR C O 1
ATOM 5020 N N . ASN C 1 117 ? -20.024 52.086 5.580 1.00 15.17 123 ASN C N 1
ATOM 5021 C CA . ASN C 1 117 ? -21.322 51.508 5.244 1.00 18.01 123 ASN C CA 1
ATOM 5022 C C . ASN C 1 117 ? -21.192 50.383 4.233 1.00 17.91 123 ASN C C 1
ATOM 5023 O O . ASN C 1 117 ? -20.618 50.564 3.179 1.00 17.60 123 ASN C O 1
ATOM 5028 N N . THR C 1 118 ? -21.746 49.229 4.590 1.00 19.12 124 THR C N 1
ATOM 5029 C CA . THR C 1 118 ? -21.646 48.004 3.819 1.00 19.76 124 THR C CA 1
ATOM 5030 C C . THR C 1 118 ? -23.022 47.349 3.777 1.00 20.81 124 THR C C 1
ATOM 5031 O O . THR C 1 118 ? -23.638 47.166 4.824 1.00 21.15 124 THR C O 1
ATOM 5035 N N . SER C 1 119 ? -23.504 47.040 2.579 1.00 21.21 125 SER C N 1
ATOM 5036 C CA . SER C 1 119 ? -24.702 46.217 2.416 1.00 21.99 125 SER C CA 1
ATOM 5037 C C . SER C 1 119 ? -24.445 45.091 1.399 1.00 21.78 125 SER C C 1
ATOM 5038 O O . SER C 1 119 ? -23.395 45.046 0.740 1.00 22.39 125 SER C O 1
ATOM 5041 N N . LEU C 1 120 ? -25.393 44.170 1.278 1.00 20.69 126 LEU C N 1
ATOM 5042 C CA . LEU C 1 120 ? -25.235 43.041 0.371 1.00 20.36 126 LEU C CA 1
ATOM 5043 C C . LEU C 1 120 ? -25.593 43.452 -1.055 1.00 20.05 126 LEU C C 1
ATOM 5044 O O . LEU C 1 120 ? -26.746 43.778 -1.338 1.00 19.70 126 LEU C O 1
ATOM 5049 N N . ASN C 1 121 ? -24.596 43.459 -1.937 1.00 19.28 127 ASN C N 1
ATOM 5050 C CA . ASN C 1 121 ? -24.809 43.714 -3.362 1.00 19.95 127 ASN C CA 1
ATOM 5051 C C . ASN C 1 121 ? -23.738 43.030 -4.194 1.00 19.70 127 ASN C C 1
ATOM 5052 O O . ASN C 1 121 ? -22.618 42.860 -3.738 1.00 18.93 127 ASN C O 1
ATOM 5061 N N . LEU C 1 122 ? -24.068 42.658 -5.424 1.00 19.78 128 LEU C N 1
ATOM 5062 C CA . LEU C 1 122 ? -23.070 42.141 -6.345 1.00 20.30 128 LEU C CA 1
ATOM 5063 C C . LEU C 1 122 ? -22.066 43.247 -6.655 1.00 20.73 128 LEU C C 1
ATOM 5064 O O . LEU C 1 122 ? -22.404 44.435 -6.621 1.00 21.55 128 LEU C O 1
ATOM 5069 N N . PHE C 1 123 ? -20.832 42.849 -6.926 1.00 20.51 129 PHE C N 1
ATOM 5070 C CA . PHE C 1 123 ? -19.812 43.748 -7.427 1.00 21.21 129 PHE C CA 1
ATOM 5071 C C . PHE C 1 123 ? -20.014 43.985 -8.922 1.00 23.25 129 PHE C C 1
ATOM 5072 O O . PHE C 1 123 ? -19.727 43.106 -9.757 1.00 23.71 129 PHE C O 1
ATOM 5080 N N . HIS C 1 124 ? -20.514 45.167 -9.238 1.00 24.71 130 HIS C N 1
ATOM 5081 C CA . HIS C 1 124 ? -20.488 45.694 -10.596 1.00 25.95 130 HIS C CA 1
ATOM 5082 C C . HIS C 1 124 ? -19.773 47.046 -10.623 1.00 25.64 130 HIS C C 1
ATOM 5083 O O . HIS C 1 124 ? -20.361 48.089 -10.315 1.00 25.40 130 HIS C O 1
ATOM 5090 N N . ASP C 1 125 ? -18.492 46.997 -10.958 1.00 25.14 131 ASP C N 1
ATOM 5091 C CA . ASP C 1 125 ? -17.702 48.160 -11.371 1.00 25.68 131 ASP C CA 1
ATOM 5092 C C . ASP C 1 125 ? -17.459 49.214 -10.282 1.00 24.26 131 ASP C C 1
ATOM 5093 O O . ASP C 1 125 ? -16.917 50.275 -10.570 1.00 25.46 131 ASP C O 1
ATOM 5098 N N . ASP C 1 126 ? -17.810 48.906 -9.033 1.00 22.84 132 ASP C N 1
ATOM 5099 C CA . ASP C 1 126 ? -17.784 49.916 -7.974 1.00 21.65 132 ASP C CA 1
ATOM 5100 C C . ASP C 1 126 ? -16.408 50.019 -7.322 1.00 20.56 132 ASP C C 1
ATOM 5101 O O . ASP C 1 126 ? -16.230 49.699 -6.144 1.00 19.53 132 ASP C O 1
ATOM 5106 N N . ILE C 1 127 ? -15.452 50.517 -8.092 1.00 19.59 133 ILE C N 1
ATOM 5107 C CA . ILE C 1 127 ? -14.088 50.693 -7.614 1.00 19.12 133 ILE C CA 1
ATOM 5108 C C . ILE C 1 127 ? -14.072 51.721 -6.471 1.00 18.02 133 ILE C C 1
ATOM 5109 O O . ILE C 1 127 ? -13.255 51.630 -5.566 1.00 16.50 133 ILE C O 1
ATOM 5114 N N . HIS C 1 128 ? -14.991 52.685 -6.489 1.00 17.47 134 HIS C N 1
ATOM 5115 C CA . HIS C 1 128 ? -15.049 53.678 -5.408 1.00 18.01 134 HIS C CA 1
ATOM 5116 C C . HIS C 1 128 ? -15.315 53.004 -4.060 1.00 16.81 134 HIS C C 1
ATOM 5117 O O . HIS C 1 128 ? -14.681 53.365 -3.071 1.00 16.49 134 HIS C O 1
ATOM 5130 N N . HIS C 1 129 ? -16.244 52.048 -4.019 1.00 16.54 135 HIS C N 1
ATOM 5131 C CA . HIS C 1 129 ? -16.567 51.316 -2.783 1.00 16.08 135 HIS C CA 1
ATOM 5132 C C . HIS C 1 129 ? -15.413 50.435 -2.364 1.00 15.58 135 HIS C C 1
ATOM 5133 O O . HIS C 1 129 ? -15.148 50.275 -1.171 1.00 15.19 135 HIS C O 1
ATOM 5140 N N . VAL C 1 130 ? -14.714 49.853 -3.335 1.00 13.93 136 VAL C N 1
ATOM 5141 C CA . VAL C 1 130 ? -13.552 49.038 -3.010 1.00 13.49 136 VAL C CA 1
ATOM 5142 C C . VAL C 1 130 ? -12.498 49.905 -2.342 1.00 13.04 136 VAL C C 1
ATOM 5143 O O . VAL C 1 130 ? -11.935 49.520 -1.317 1.00 13.13 136 VAL C O 1
ATOM 5147 N N . ARG C 1 131 ? -12.239 51.074 -2.912 1.00 12.77 137 ARG C N 1
ATOM 5148 C CA . ARG C 1 131 ? -11.241 51.974 -2.360 1.00 12.97 137 ARG C CA 1
ATOM 5149 C C . ARG C 1 131 ? -11.649 52.485 -0.987 1.00 12.93 137 ARG C C 1
ATOM 5150 O O . ARG C 1 131 ? -10.835 52.498 -0.066 1.00 11.87 137 ARG C O 1
ATOM 5158 N N . LYS C 1 132 ? -12.916 52.858 -0.840 1.00 12.85 138 LYS C N 1
ATOM 5159 C CA . LYS C 1 132 ? -13.386 53.430 0.427 1.00 13.21 138 LYS C CA 1
ATOM 5160 C C . LYS C 1 132 ? -13.343 52.372 1.518 1.00 12.69 138 LYS C C 1
ATOM 5161 O O . LYS C 1 132 ? -12.934 52.656 2.645 1.00 12.48 138 LYS C O 1
ATOM 5167 N N . SER C 1 133 ? -13.749 51.143 1.181 1.00 12.17 139 SER C N 1
ATOM 5168 C CA . SER C 1 133 ? -13.685 50.033 2.120 1.00 11.59 139 SER C CA 1
ATOM 5169 C C . SER C 1 133 ? -12.238 49.771 2.554 1.00 11.93 139 SER C C 1
ATOM 5170 O O . SER C 1 133 ? -11.959 49.580 3.736 1.00 12.08 139 SER C O 1
ATOM 5173 N N . MET C 1 134 ? -11.312 49.786 1.607 1.00 11.97 140 MET C N 1
ATOM 5174 C CA . MET C 1 134 ? -9.904 49.573 1.946 1.00 12.66 140 MET C CA 1
ATOM 5175 C C . MET C 1 134 ? -9.373 50.704 2.826 1.00 12.24 140 MET C C 1
ATOM 5176 O O . MET C 1 134 ? -8.615 50.450 3.750 1.00 11.87 140 MET C O 1
ATOM 5181 N N . GLU C 1 135 ? -9.792 51.944 2.576 1.00 11.43 141 GLU C N 1
ATOM 5182 C CA . GLU C 1 135 ? -9.280 53.087 3.343 1.00 12.22 141 GLU C CA 1
ATOM 5183 C C . GLU C 1 135 ? -9.834 53.053 4.759 1.00 11.36 141 GLU C C 1
ATOM 5184 O O . GLU C 1 135 ? -9.071 53.139 5.724 1.00 11.55 141 GLU C O 1
ATOM 5190 N N . VAL C 1 136 ? -11.147 52.908 4.886 1.00 10.80 142 VAL C N 1
ATOM 5191 C CA . VAL C 1 136 ? -11.785 53.012 6.196 1.00 10.56 142 VAL C CA 1
ATOM 5192 C C . VAL C 1 136 ? -11.575 51.732 7.010 1.00 10.89 142 VAL C C 1
ATOM 5193 O O . VAL C 1 136 ? -11.302 51.786 8.211 1.00 10.92 142 VAL C O 1
ATOM 5197 N N . ASN C 1 137 ? -11.783 50.581 6.377 1.00 9.94 143 ASN C N 1
ATOM 5198 C CA . ASN C 1 137 ? -11.810 49.320 7.112 1.00 9.92 143 ASN C CA 1
ATOM 5199 C C . ASN C 1 137 ? -10.426 48.741 7.379 1.00 10.47 143 ASN C C 1
ATOM 5200 O O . ASN C 1 137 ? -10.255 47.927 8.298 1.00 10.65 143 ASN C O 1
ATOM 5205 N N . PHE C 1 138 ? -9.440 49.138 6.570 1.00 10.01 144 PHE C N 1
ATOM 5206 C CA . PHE C 1 138 ? -8.098 48.594 6.660 1.00 9.74 144 PHE C CA 1
ATOM 5207 C C . PHE C 1 138 ? -7.039 49.671 6.914 1.00 9.98 144 PHE C C 1
ATOM 5208 O O . PHE C 1 138 ? -6.366 49.635 7.932 1.00 10.13 144 PHE C O 1
ATOM 5216 N N . LEU C 1 139 ? -6.869 50.624 6.001 1.00 10.04 145 LEU C N 1
ATOM 5217 C CA . LEU C 1 139 ? -5.757 51.557 6.139 1.00 10.87 145 LEU C CA 1
ATOM 5218 C C . LEU C 1 139 ? -5.862 52.369 7.425 1.00 10.03 145 LEU C C 1
ATOM 5219 O O . LEU C 1 139 ? -4.864 52.585 8.102 1.00 10.68 145 LEU C O 1
ATOM 5224 N N . SER C 1 140 ? -7.058 52.824 7.755 1.00 9.96 146 SER C N 1
ATOM 5225 C CA . SER C 1 140 ? -7.228 53.598 8.997 1.00 10.16 146 SER C CA 1
ATOM 5226 C C . SER C 1 140 ? -6.824 52.805 10.241 1.00 10.04 146 SER C C 1
ATOM 5227 O O . SER C 1 140 ? -6.296 53.378 11.187 1.00 10.31 146 SER C O 1
ATOM 5230 N N . TYR C 1 141 ? -7.037 51.486 10.229 1.00 9.93 147 TYR C N 1
ATOM 5231 C CA . TYR C 1 141 ? -6.611 50.634 11.341 1.00 9.64 147 TYR C CA 1
ATOM 5232 C C . TYR C 1 141 ? -5.083 50.642 11.469 1.00 9.84 147 TYR C C 1
ATOM 5233 O O . TYR C 1 141 ? -4.554 50.652 12.577 1.00 10.01 147 TYR C O 1
ATOM 5242 N N . VAL C 1 142 ? -4.376 50.606 10.339 1.00 9.85 148 VAL C N 1
ATOM 5243 C CA . VAL C 1 142 ? -2.921 50.663 10.343 1.00 10.45 148 VAL C CA 1
ATOM 5244 C C . VAL C 1 142 ? -2.434 52.024 10.859 1.00 10.37 148 VAL C C 1
ATOM 5245 O O . VAL C 1 142 ? -1.499 52.095 11.658 1.00 10.74 148 VAL C O 1
ATOM 5249 N N . VAL C 1 143 ? -3.072 53.098 10.411 1.00 10.21 149 VAL C N 1
ATOM 5250 C CA . VAL C 1 143 ? -2.691 54.446 10.817 1.00 10.30 149 VAL C CA 1
ATOM 5251 C C . VAL C 1 143 ? -2.910 54.626 12.333 1.00 10.54 149 VAL C C 1
ATOM 5252 O O . VAL C 1 143 ? -2.060 55.186 13.037 1.00 10.49 149 VAL C O 1
ATOM 5256 N N . LEU C 1 144 ? -4.036 54.135 12.821 1.00 10.44 150 LEU C N 1
ATOM 5257 C CA . LEU C 1 144 ? -4.346 54.206 14.249 1.00 10.41 150 LEU C CA 1
ATOM 5258 C C . LEU C 1 144 ? -3.311 53.417 15.063 1.00 11.47 150 LEU C C 1
ATOM 5259 O O . LEU C 1 144 ? -2.867 53.850 16.127 1.00 11.25 150 LEU C O 1
ATOM 5264 N N . THR C 1 145 ? -2.946 52.243 14.574 1.00 10.72 151 THR C N 1
ATOM 5265 C CA . THR C 1 145 ? -1.985 51.385 15.245 1.00 11.63 151 THR C CA 1
ATOM 5266 C C . THR C 1 145 ? -0.629 52.062 15.325 1.00 11.54 151 THR C C 1
ATOM 5267 O O . THR C 1 145 ? 0.005 52.075 16.376 1.00 11.78 151 THR C O 1
ATOM 5271 N N . VAL C 1 146 ? -0.170 52.621 14.205 1.00 11.38 152 VAL C N 1
ATOM 5272 C CA . VAL C 1 146 ? 1.124 53.306 14.186 1.00 11.97 152 VAL C CA 1
ATOM 5273 C C . VAL C 1 146 ? 1.130 54.462 15.191 1.00 12.11 152 VAL C C 1
ATOM 5274 O O . VAL C 1 146 ? 2.101 54.632 15.941 1.00 12.75 152 VAL C O 1
ATO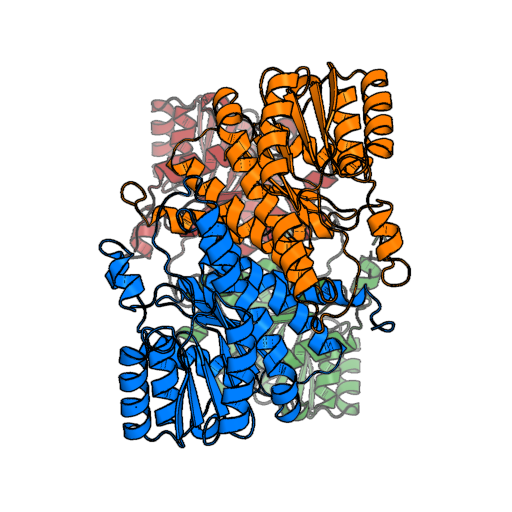M 5278 N N . ALA C 1 147 ? 0.042 55.226 15.236 1.00 12.22 153 ALA C N 1
ATOM 5279 C CA . ALA C 1 147 ? -0.073 56.343 16.172 1.00 12.24 153 ALA C CA 1
ATOM 5280 C C . ALA C 1 147 ? -0.114 55.880 17.641 1.00 12.50 153 ALA C C 1
ATOM 5281 O O . ALA C 1 147 ? 0.353 56.587 18.529 1.00 13.46 153 ALA C O 1
ATOM 5283 N N . ALA C 1 148 ? -0.685 54.706 17.880 1.00 11.64 154 ALA C N 1
ATOM 5284 C CA . ALA C 1 148 ? -0.891 54.194 19.233 1.00 11.91 154 ALA C CA 1
ATOM 5285 C C . ALA C 1 148 ? 0.295 53.418 19.773 1.00 12.06 154 ALA C C 1
ATOM 5286 O O . ALA C 1 148 ? 0.406 53.219 20.979 1.00 12.23 154 ALA C O 1
ATOM 5288 N N . LEU C 1 149 ? 1.166 52.945 18.889 1.00 12.29 155 LEU C N 1
ATOM 5289 C CA . LEU C 1 149 ? 2.147 51.953 19.300 1.00 13.82 155 LEU C CA 1
ATOM 5290 C C . LEU C 1 149 ? 3.110 52.452 20.385 1.00 13.47 155 LEU C C 1
ATOM 5291 O O . LEU C 1 149 ? 3.401 51.698 21.298 1.00 13.92 155 LEU C O 1
ATOM 5296 N N . PRO C 1 150 ? 3.607 53.683 20.323 1.00 14.01 156 PRO C N 1
ATOM 5297 C CA . PRO C 1 150 ? 4.475 54.160 21.413 1.00 13.75 156 PRO C CA 1
ATOM 5298 C C . PRO C 1 150 ? 3.831 54.036 22.797 1.00 13.83 156 PRO C C 1
ATOM 5299 O O . PRO C 1 150 ? 4.481 53.521 23.703 1.00 14.12 156 PRO C O 1
ATOM 5303 N N . MET C 1 151 ? 2.577 54.453 22.929 1.00 13.36 157 MET C N 1
ATOM 5304 C CA . MET C 1 151 ? 1.854 54.318 24.195 1.00 13.17 157 MET C CA 1
ATOM 5305 C C . MET C 1 151 ? 1.633 52.858 24.571 1.00 13.11 157 MET C C 1
ATOM 5306 O O . MET C 1 151 ? 1.724 52.495 25.733 1.00 13.29 157 MET C O 1
ATOM 5311 N N . LEU C 1 152 ? 1.298 52.017 23.595 1.00 12.44 158 LEU C N 1
ATOM 5312 C CA . LEU C 1 152 ? 1.035 50.609 23.884 1.00 12.66 158 LEU C CA 1
ATOM 5313 C C . LEU C 1 152 ? 2.326 49.878 24.293 1.00 12.94 158 LEU C C 1
ATOM 5314 O O . LEU C 1 152 ? 2.294 48.986 25.131 1.00 13.19 158 LEU C O 1
ATOM 5319 N N . LYS C 1 153 ? 3.453 50.296 23.732 1.00 13.92 159 LYS C N 1
ATOM 5320 C CA . LYS C 1 153 ? 4.745 49.720 24.112 1.00 14.73 159 LYS C CA 1
ATOM 5321 C C . LYS C 1 153 ? 5.057 50.095 25.553 1.00 15.56 159 LYS C C 1
ATOM 5322 O O . LYS C 1 153 ? 5.541 49.252 26.322 1.00 15.57 159 LYS C O 1
ATOM 5328 N N . GLN C 1 154 ? 4.720 51.329 25.934 1.00 16.11 160 GLN C N 1
ATOM 5329 C CA . GLN C 1 154 ? 4.926 51.788 27.312 1.00 16.95 160 GLN C CA 1
ATOM 5330 C C . GLN C 1 154 ? 4.131 50.961 28.321 1.00 16.82 160 GLN C C 1
ATOM 5331 O O . GLN C 1 154 ? 4.607 50.677 29.424 1.00 17.28 160 GLN C O 1
ATOM 5337 N N . SER C 1 155 ? 2.919 50.562 27.947 1.00 15.29 161 SER C N 1
ATOM 5338 C CA . SER C 1 155 ? 2.001 49.897 28.864 1.00 14.88 161 SER C CA 1
ATOM 5339 C C . SER C 1 155 ? 1.972 48.384 28.697 1.00 14.61 161 SER C C 1
ATOM 5340 O O . SER C 1 155 ? 1.231 47.697 29.402 1.00 14.36 161 SER C O 1
ATOM 5343 N N . ASN C 1 156 ? 2.759 47.854 27.762 1.00 14.89 162 ASN C N 1
ATOM 5344 C CA . ASN C 1 156 ? 2.651 46.449 27.388 1.00 15.06 162 ASN C CA 1
ATOM 5345 C C . ASN C 1 156 ? 1.206 46.091 27.062 1.00 13.95 162 ASN C C 1
ATOM 5346 O O . ASN C 1 156 ? 0.659 45.106 27.561 1.00 13.25 162 ASN C O 1
ATOM 5351 N N . GLY C 1 157 ? 0.604 46.927 26.217 1.00 12.97 163 GLY C N 1
ATOM 5352 C CA . GLY C 1 157 ? -0.805 46.889 25.926 1.00 12.62 163 GLY C CA 1
ATOM 5353 C C . GLY C 1 157 ? -1.215 45.936 24.830 1.00 12.28 163 GLY C C 1
ATOM 5354 O O . GLY C 1 157 ? -0.543 44.933 24.549 1.00 11.68 163 GLY C O 1
ATOM 5355 N N . SER C 1 158 ? -2.364 46.242 24.237 1.00 11.81 164 SER C N 1
ATOM 5356 C CA . SER C 1 158 ? -3.089 45.291 23.409 1.00 12.21 164 SER C CA 1
ATOM 5357 C C . SER C 1 158 ? -3.822 46.017 22.283 1.00 11.90 164 SER C C 1
ATOM 5358 O O . SER C 1 158 ? -4.387 47.109 22.480 1.00 12.08 164 SER C O 1
ATOM 5363 N N . ILE C 1 159 ? -3.816 45.392 21.115 1.00 11.76 165 ILE C N 1
ATOM 5364 C CA . ILE C 1 159 ? -4.600 45.819 19.968 1.00 11.39 165 ILE C CA 1
ATOM 5365 C C . ILE C 1 159 ? -5.652 44.750 19.689 1.00 11.43 165 ILE C C 1
ATOM 5366 O O . ILE C 1 159 ? -5.324 43.579 19.596 1.00 12.22 165 ILE C O 1
ATOM 5371 N N . VAL C 1 160 ? -6.908 45.168 19.564 1.00 10.10 166 VAL C N 1
ATOM 5372 C CA . VAL C 1 160 ? -8.010 44.278 19.250 1.00 10.99 166 VAL C CA 1
ATOM 5373 C C . VAL C 1 160 ? -8.580 44.716 17.905 1.00 11.12 166 VAL C C 1
ATOM 5374 O O . VAL C 1 160 ? -8.985 45.871 17.732 1.00 11.22 166 VAL C O 1
ATOM 5378 N N . VAL C 1 161 ? -8.589 43.799 16.951 1.00 10.87 167 VAL C N 1
ATOM 5379 C CA . VAL C 1 161 ? -9.049 44.076 15.605 1.00 10.49 167 VAL C CA 1
ATOM 5380 C C . VAL C 1 161 ? -10.321 43.276 15.368 1.00 10.25 167 VAL C C 1
ATOM 5381 O O . VAL C 1 161 ? -10.314 42.053 15.423 1.00 11.58 167 VAL C O 1
ATOM 5385 N N . VAL C 1 162 ? -11.414 43.959 15.088 1.00 9.99 168 VAL C N 1
ATOM 5386 C CA . VAL C 1 162 ? -12.692 43.277 14.891 1.00 9.76 168 VAL C CA 1
ATOM 5387 C C . VAL C 1 162 ? -12.854 42.913 13.410 1.00 10.65 168 VAL C C 1
ATOM 5388 O O . VAL C 1 162 ? -12.724 43.744 12.524 1.00 10.78 168 VAL C O 1
ATOM 5392 N N . SER C 1 163 ? -13.102 41.636 13.167 1.00 10.41 169 SER C N 1
ATOM 5393 C CA . SER C 1 163 ? -13.253 41.097 11.824 1.00 11.36 169 SER C CA 1
ATOM 5394 C C . SER C 1 163 ? -14.465 40.175 11.793 1.00 10.96 169 SER C C 1
ATOM 5395 O O . SER C 1 163 ? -15.386 40.326 12.585 1.00 11.52 169 SER C O 1
ATOM 5398 N N . SER C 1 164 ? -14.462 39.203 10.900 1.00 11.20 170 SER C N 1
ATOM 5399 C CA . SER C 1 164 ? -15.696 38.701 10.325 1.00 10.99 170 SER C CA 1
ATOM 5400 C C . SER C 1 164 ? -15.520 37.321 9.749 1.00 10.96 170 SER C C 1
ATOM 5401 O O . SER C 1 164 ? -14.428 36.969 9.313 1.00 10.86 170 SER C O 1
ATOM 5404 N N . LEU C 1 165 ? -16.601 36.548 9.690 1.00 10.08 171 LEU C N 1
ATOM 5405 C CA . LEU C 1 165 ? -16.557 35.308 8.909 1.00 10.50 171 LEU C CA 1
ATOM 5406 C C . LEU C 1 165 ? -16.075 35.577 7.478 1.00 10.28 171 LEU C C 1
ATOM 5407 O O . LEU C 1 165 ? -15.300 34.797 6.931 1.00 10.82 171 LEU C O 1
ATOM 5412 N N . ALA C 1 166 ? -16.542 36.674 6.882 1.00 10.03 172 ALA C N 1
ATOM 5413 C CA . ALA C 1 166 ? -16.151 37.053 5.517 1.00 10.42 172 ALA C CA 1
ATOM 5414 C C . ALA C 1 166 ? -14.702 37.599 5.450 1.00 10.12 172 ALA C C 1
ATOM 5415 O O . ALA C 1 166 ? -14.224 38.013 4.379 1.00 10.97 172 ALA C O 1
ATOM 5417 N N . GLY C 1 167 ? -14.009 37.587 6.585 1.00 10.66 173 GLY C N 1
ATOM 5418 C CA . GLY C 1 167 ? -12.589 37.873 6.650 1.00 10.71 173 GLY C CA 1
ATOM 5419 C C . GLY C 1 167 ? -11.729 36.628 6.793 1.00 10.84 173 GLY C C 1
ATOM 5420 O O . GLY C 1 167 ? -10.509 36.740 6.930 1.00 10.64 173 GLY C O 1
ATOM 5421 N N . LYS C 1 168 ? -12.372 35.454 6.772 1.00 11.00 174 LYS C N 1
ATOM 5422 C CA . LYS C 1 168 ? -11.701 34.151 6.880 1.00 11.09 174 LYS C CA 1
ATOM 5423 C C . LYS C 1 168 ? -12.072 33.195 5.742 1.00 11.39 174 LYS C C 1
ATOM 5424 O O . LYS C 1 168 ? -11.269 32.333 5.366 1.00 12.15 174 LYS C O 1
ATOM 5430 N N . VAL C 1 169 ? -13.294 33.322 5.240 1.00 11.90 175 VAL C N 1
ATOM 5431 C CA . VAL C 1 169 ? -13.784 32.565 4.108 1.00 12.17 175 VAL C CA 1
ATOM 5432 C C . VAL C 1 169 ? -14.531 33.500 3.162 1.00 12.69 175 VAL C C 1
ATOM 5433 O O . VAL C 1 169 ? -14.879 34.623 3.527 1.00 12.52 175 VAL C O 1
ATOM 5437 N N . ALA C 1 170 ? -14.750 33.034 1.943 1.00 12.37 176 ALA C N 1
ATOM 5438 C CA . ALA C 1 170 ? -15.345 33.867 0.902 1.00 12.73 176 ALA C CA 1
ATOM 5439 C C . ALA C 1 170 ? -16.864 33.750 0.820 1.00 12.94 176 ALA C C 1
ATOM 5440 O O . ALA C 1 170 ? -17.431 32.651 0.877 1.00 14.12 176 ALA C O 1
ATOM 5442 N N . TYR C 1 171 ? -17.507 34.903 0.644 1.00 13.11 177 TYR C N 1
ATOM 5443 C CA . TYR C 1 171 ? -18.932 35.004 0.419 1.00 12.79 177 TYR C CA 1
ATOM 5444 C C . TYR C 1 171 ? -19.205 35.888 -0.782 1.00 12.91 177 TYR C C 1
ATOM 5445 O O . TYR C 1 171 ? -18.526 36.888 -0.960 1.00 13.40 177 TYR C O 1
ATOM 5454 N N . PRO C 1 172 ? -20.259 35.607 -1.541 1.00 13.46 178 PRO C N 1
ATOM 5455 C CA . PRO C 1 172 ? -20.716 36.568 -2.539 1.00 14.08 178 PRO C CA 1
ATOM 5456 C C . PRO C 1 172 ? -21.351 37.757 -1.832 1.00 14.14 178 PRO C C 1
ATOM 5457 O O . PRO C 1 172 ? -21.762 37.627 -0.685 1.00 14.39 178 PRO C O 1
ATOM 5461 N N . MET C 1 173 ? -21.438 38.881 -2.535 1.00 14.25 179 MET C N 1
ATOM 5462 C CA . MET C 1 173 ? -22.193 40.074 -2.126 1.00 14.41 179 MET C CA 1
ATOM 5463 C C . MET C 1 173 ? -21.474 40.993 -1.140 1.00 13.57 179 MET C C 1
ATOM 5464 O O . MET C 1 173 ? -22.015 42.035 -0.775 1.00 13.89 179 MET C O 1
ATOM 5469 N N . VAL C 1 174 ? -20.249 40.627 -0.756 1.00 12.66 180 VAL C N 1
ATOM 5470 C CA . VAL C 1 174 ? -19.445 41.425 0.172 1.00 12.47 180 VAL C CA 1
ATOM 5471 C C . VAL C 1 174 ? -17.984 41.486 -0.286 1.00 12.22 180 VAL C C 1
ATOM 5472 O O . VAL C 1 174 ? -17.060 41.448 0.519 1.00 12.17 180 VAL C O 1
ATOM 5476 N N . ALA C 1 175 ? -17.771 41.592 -1.592 1.00 11.85 181 ALA C N 1
ATOM 5477 C CA . ALA C 1 175 ? -16.413 41.476 -2.132 1.00 11.37 181 ALA C CA 1
ATOM 5478 C C . ALA C 1 175 ? -15.447 42.532 -1.582 1.00 10.66 181 ALA C C 1
ATOM 5479 O O . ALA C 1 175 ? -14.349 42.192 -1.153 1.00 11.10 181 ALA C O 1
ATOM 5481 N N . ALA C 1 176 ? -15.848 43.793 -1.609 1.00 9.98 182 ALA C N 1
ATOM 5482 C CA . ALA C 1 176 ? -14.991 44.880 -1.158 1.00 10.28 182 ALA C CA 1
ATOM 5483 C C . ALA C 1 176 ? -14.715 44.780 0.339 1.00 10.07 182 ALA C C 1
ATOM 5484 O O . ALA C 1 176 ? -13.592 44.990 0.803 1.00 10.99 182 ALA C O 1
ATOM 5486 N N . TYR C 1 177 ? -15.749 44.462 1.101 1.00 10.07 183 TYR C N 1
ATOM 5487 C CA . TYR C 1 177 ? -15.612 44.286 2.525 1.00 9.58 183 TYR C CA 1
ATOM 5488 C C . TYR C 1 177 ? -14.672 43.141 2.838 1.00 9.66 183 TYR C C 1
ATOM 5489 O O . TYR C 1 177 ? -13.788 43.255 3.682 1.00 9.61 183 TYR C O 1
ATOM 5498 N N . SER C 1 178 ? -14.877 42.019 2.166 1.00 9.88 184 SER C N 1
ATOM 5499 C CA . SER C 1 178 ? -14.052 40.843 2.395 1.00 10.02 184 SER C CA 1
ATOM 5500 C C . SER C 1 178 ? -12.590 41.150 2.104 1.00 9.88 184 SER C C 1
ATOM 5501 O O . SER C 1 178 ? -11.713 40.749 2.850 1.00 9.53 184 SER C O 1
ATOM 5506 N N . ALA C 1 179 ? -12.329 41.864 1.024 1.00 10.04 185 ALA C N 1
ATOM 5507 C CA . ALA C 1 179 ? -10.960 42.266 0.712 1.00 10.08 185 ALA C CA 1
ATOM 5508 C C . ALA C 1 179 ? -10.326 42.982 1.895 1.00 9.65 185 ALA C C 1
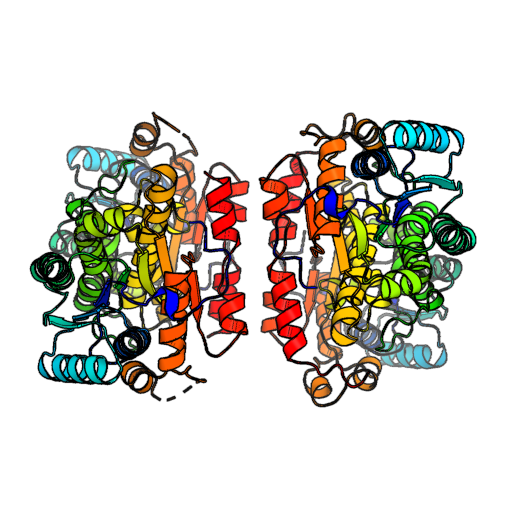ATOM 5509 O O . ALA C 1 179 ? -9.194 42.703 2.297 1.00 10.04 185 ALA C O 1
ATOM 5511 N N . SER C 1 180 ? -11.077 43.896 2.484 1.00 9.64 186 SER C N 1
ATOM 5512 C CA . SER C 1 180 ? -10.551 44.698 3.566 1.00 9.80 186 SER C CA 1
ATOM 5513 C C . SER C 1 180 ? -10.322 43.889 4.832 1.00 8.97 186 SER C C 1
ATOM 5514 O O . SER C 1 180 ? -9.357 44.117 5.529 1.00 9.26 186 SER C O 1
ATOM 5517 N N . LYS C 1 181 ? -11.195 42.915 5.106 1.00 9.11 187 LYS C N 1
ATOM 5518 C CA . LYS C 1 181 ? -11.076 42.120 6.319 1.00 9.28 187 LYS C CA 1
ATOM 5519 C C . LYS C 1 181 ? -9.989 41.054 6.181 1.00 8.70 187 LYS C C 1
ATOM 5520 O O . LYS C 1 181 ? -9.266 40.785 7.133 1.00 8.93 187 LYS C O 1
ATOM 5526 N N . PHE C 1 182 ? -9.884 40.440 5.007 1.00 9.58 188 PHE C N 1
ATOM 5527 C CA . PHE C 1 182 ? -8.739 39.592 4.713 1.00 8.93 188 PHE C CA 1
ATOM 5528 C C . PHE C 1 182 ? -7.429 40.397 4.888 1.00 9.05 188 PHE C C 1
ATOM 5529 O O . PHE C 1 182 ? -6.462 39.901 5.463 1.00 8.64 188 PHE C O 1
ATOM 5537 N N . ALA C 1 183 ? -7.378 41.632 4.387 1.00 9.04 189 ALA C N 1
ATOM 5538 C CA . ALA C 1 183 ? -6.178 42.458 4.512 1.00 9.24 189 ALA C CA 1
ATOM 5539 C C . ALA C 1 183 ? -5.769 42.657 5.966 1.00 9.37 189 ALA C C 1
ATOM 5540 O O . ALA C 1 183 ? -4.575 42.635 6.297 1.00 10.01 189 ALA C O 1
ATOM 5542 N N . LEU C 1 184 ? -6.747 42.871 6.837 1.00 9.32 190 LEU C N 1
ATOM 5543 C CA . LEU C 1 184 ? -6.461 42.980 8.259 1.00 9.37 190 LEU C CA 1
ATOM 5544 C C . LEU C 1 184 ? -5.776 41.735 8.802 1.00 8.85 190 LEU C C 1
ATOM 5545 O O . LEU C 1 184 ? -4.877 41.837 9.605 1.00 9.36 190 LEU C O 1
ATOM 5550 N N . ASP C 1 185 ? -6.252 40.557 8.402 1.00 9.35 191 ASP C N 1
ATOM 5551 C CA . ASP C 1 185 ? -5.681 39.299 8.881 1.00 9.91 191 ASP C CA 1
ATOM 5552 C C . ASP C 1 185 ? -4.244 39.223 8.428 1.00 10.40 191 ASP C C 1
ATOM 5553 O O . ASP C 1 185 ? -3.336 38.993 9.224 1.00 10.81 191 ASP C O 1
ATOM 5558 N N . GLY C 1 186 ? -4.011 39.453 7.139 1.00 10.01 192 GLY C N 1
ATOM 5559 C CA . GLY C 1 186 ? -2.657 39.411 6.627 1.00 11.27 192 GLY C CA 1
ATOM 5560 C C . GLY C 1 186 ? -1.728 40.378 7.343 1.00 10.86 192 GLY C C 1
ATOM 5561 O O . GLY C 1 186 ? -0.640 40.007 7.783 1.00 11.76 192 GLY C O 1
ATOM 5562 N N . PHE C 1 187 ? -2.152 41.629 7.468 1.00 10.39 193 PHE C N 1
ATOM 5563 C CA . PHE C 1 187 ? -1.301 42.652 8.056 1.00 9.82 193 PHE C CA 1
ATOM 5564 C C . PHE C 1 187 ? -1.036 42.396 9.524 1.00 9.78 193 PHE C C 1
ATOM 5565 O O . PHE C 1 187 ? 0.106 42.354 9.964 1.00 10.09 193 PHE C O 1
ATOM 5573 N N . PHE C 1 188 ? -2.092 42.259 10.303 1.00 10.09 194 PHE C N 1
ATOM 5574 C CA . PHE C 1 188 ? -1.943 42.122 11.749 1.00 10.04 194 PHE C CA 1
ATOM 5575 C C . PHE C 1 188 ? -1.357 40.798 12.188 1.00 10.63 194 PHE C C 1
ATOM 5576 O O . PHE C 1 188 ? -0.683 40.727 13.222 1.00 11.17 194 PHE C O 1
ATOM 5584 N N . SER C 1 189 ? -1.595 39.741 11.417 1.00 10.82 195 SER C N 1
ATOM 5585 C CA . SER C 1 189 ? -0.995 38.447 11.759 1.00 10.75 195 SER C CA 1
ATOM 5586 C C . SER C 1 189 ? 0.507 38.472 11.450 1.00 11.38 195 SER C C 1
ATOM 5587 O O . SER C 1 189 ? 1.302 37.832 12.134 1.00 11.16 195 SER C O 1
ATOM 5590 N N . SER C 1 190 ? 0.900 39.215 10.428 1.00 11.88 196 SER C N 1
ATOM 5591 C CA . SER C 1 190 ? 2.324 39.399 10.127 1.00 12.30 196 SER C CA 1
ATOM 5592 C C . SER C 1 190 ? 3.020 40.206 11.204 1.00 12.43 196 SER C C 1
ATOM 5593 O O . SER C 1 190 ? 4.079 39.793 11.706 1.00 12.40 196 SER C O 1
ATOM 5598 N N . ILE C 1 191 ? 2.455 41.347 11.604 1.00 12.92 197 ILE C N 1
ATOM 5599 C CA . ILE C 1 191 ? 3.130 42.118 12.634 1.00 13.55 197 ILE C CA 1
ATOM 5600 C C . ILE C 1 191 ? 3.113 41.361 13.971 1.00 13.10 197 ILE C C 1
ATOM 5601 O O . ILE C 1 191 ? 4.031 41.505 14.749 1.00 13.16 197 ILE C O 1
ATOM 5610 N N . ARG C 1 192 ? 2.115 40.509 14.209 1.00 12.94 198 ARG C N 1
ATOM 5611 C CA . ARG C 1 192 ? 2.144 39.667 15.409 1.00 13.09 198 ARG C CA 1
ATOM 5612 C C . ARG C 1 192 ? 3.412 38.806 15.416 1.00 13.47 198 ARG C C 1
ATOM 5613 O O . ARG C 1 192 ? 4.093 38.707 16.433 1.00 14.62 198 ARG C O 1
ATOM 5621 N N . LYS C 1 193 ? 3.728 38.205 14.280 1.00 13.22 199 LYS C N 1
ATOM 5622 C CA . LYS C 1 193 ? 4.943 37.387 14.173 1.00 13.68 199 LYS C CA 1
ATOM 5623 C C . LYS C 1 193 ? 6.179 38.264 14.424 1.00 14.11 199 LYS C C 1
ATOM 5624 O O . LYS C 1 193 ? 7.130 37.853 15.097 1.00 14.59 199 LYS C O 1
ATOM 5630 N N . GLU C 1 194 ? 6.173 39.469 13.875 1.00 14.27 200 GLU C N 1
ATOM 5631 C CA . GLU C 1 194 ? 7.291 40.400 14.059 1.00 15.16 200 GLU C CA 1
ATOM 5632 C C . GLU C 1 194 ? 7.480 40.784 15.518 1.00 16.21 200 GLU C C 1
ATOM 5633 O O . GLU C 1 194 ? 8.610 40.868 15.997 1.00 16.09 200 GLU C O 1
ATOM 5639 N N . TYR C 1 195 ? 6.379 41.037 16.222 1.00 16.26 201 TYR C N 1
ATOM 5640 C CA . TYR C 1 195 ? 6.462 41.450 17.623 1.00 17.46 201 TYR C CA 1
ATOM 5641 C C . TYR C 1 195 ? 6.965 40.287 18.473 1.00 18.75 201 TYR C C 1
ATOM 5642 O O . TYR C 1 195 ? 7.670 40.503 19.461 1.00 19.06 201 TYR C O 1
ATOM 5651 N N . SER C 1 196 ? 6.637 39.058 18.084 1.00 20.31 202 SER C N 1
ATOM 5652 C CA . SER C 1 196 ? 7.171 37.892 18.792 1.00 21.89 202 SER C CA 1
ATOM 5653 C C . SER C 1 196 ? 8.682 37.801 18.659 1.00 23.10 202 SER C C 1
ATOM 5654 O O . SER C 1 196 ? 9.383 37.653 19.668 1.00 24.60 202 SER C O 1
ATOM 5659 N N . VAL C 1 197 ? 9.200 37.916 17.438 1.00 24.04 203 VAL C N 1
ATOM 5660 C CA . VAL C 1 197 ? 10.652 37.799 17.227 1.00 24.93 203 VAL C CA 1
ATOM 5661 C C . VAL C 1 197 ? 11.435 39.014 17.740 1.00 24.70 203 VAL C C 1
ATOM 5662 O O . VAL C 1 197 ? 12.585 38.883 18.163 1.00 25.07 203 VAL C O 1
ATOM 5666 N N . SER C 1 198 ? 10.827 40.195 17.722 1.00 24.33 204 SER C N 1
ATOM 5667 C CA . SER C 1 198 ? 11.502 41.401 18.194 1.00 24.47 204 SER C CA 1
ATOM 5668 C C . SER C 1 198 ? 11.219 41.683 19.680 1.00 24.15 204 SER C C 1
ATOM 5669 O O . SER C 1 198 ? 11.680 42.685 20.220 1.00 24.67 204 SER C O 1
ATOM 5672 N N . ARG C 1 199 ? 10.477 40.787 20.329 1.00 23.80 205 ARG C N 1
ATOM 5673 C CA . ARG C 1 199 ? 10.132 40.903 21.752 1.00 24.03 205 ARG C CA 1
ATOM 5674 C C . ARG C 1 199 ? 9.419 42.214 22.122 1.00 23.00 205 ARG C C 1
ATOM 5675 O O . ARG C 1 199 ? 9.678 42.820 23.173 1.00 23.96 205 ARG C O 1
ATOM 5683 N N . VAL C 1 200 ? 8.512 42.644 21.242 1.00 20.95 206 VAL C N 1
ATOM 5684 C CA . VAL C 1 200 ? 7.610 43.759 21.511 1.00 19.66 206 VAL C CA 1
ATOM 5685 C C . VAL C 1 200 ? 6.396 43.191 22.249 1.00 18.40 206 VAL C C 1
ATOM 5686 O O . VAL C 1 200 ? 5.693 42.324 21.735 1.00 17.66 206 VAL C O 1
ATOM 5690 N N . ASN C 1 201 ? 6.153 43.685 23.458 1.00 17.40 207 ASN C N 1
ATOM 5691 C CA . ASN C 1 201 ? 5.165 43.086 24.353 1.00 17.05 207 ASN C CA 1
ATOM 5692 C C . ASN C 1 201 ? 3.786 43.743 24.219 1.00 15.81 207 ASN C C 1
ATOM 5693 O O . ASN C 1 201 ? 3.176 44.181 25.198 1.00 16.30 207 ASN C O 1
ATOM 5702 N N . VAL C 1 202 ? 3.316 43.774 22.978 1.00 14.64 208 VAL C N 1
ATOM 5703 C CA . VAL C 1 202 ? 1.998 44.283 22.605 1.00 14.06 208 VAL C CA 1
ATOM 5704 C C . VAL C 1 202 ? 1.238 43.142 21.930 1.00 13.30 208 VAL C C 1
ATOM 5705 O O . VAL C 1 202 ? 1.695 42.580 20.908 1.00 14.62 208 VAL C O 1
ATOM 5709 N N . SER C 1 203 ? 0.113 42.759 22.519 1.00 12.36 209 SER C N 1
ATOM 5710 C CA . SER C 1 203 ? -0.677 41.661 21.993 1.00 12.07 209 SER C CA 1
ATOM 5711 C C . SER C 1 203 ? -1.594 42.141 20.868 1.00 12.25 209 SER C C 1
ATOM 5712 O O . SER C 1 203 ? -1.980 43.299 20.823 1.00 11.80 209 SER C O 1
ATOM 5715 N N . ILE C 1 204 ? -1.925 41.213 19.967 1.00 11.88 210 ILE C N 1
ATOM 5716 C CA . ILE C 1 204 ? -2.811 41.460 18.836 1.00 11.65 210 ILE C CA 1
ATOM 5717 C C . ILE C 1 204 ? -3.857 40.363 18.814 1.00 11.30 210 ILE C C 1
ATOM 5718 O O . ILE C 1 204 ? -3.536 39.185 18.697 1.00 11.50 210 ILE C O 1
ATOM 5723 N N . THR C 1 205 ? -5.115 40.768 18.924 1.00 11.68 211 THR C N 1
ATOM 5724 C CA . THR C 1 205 ? -6.246 39.864 18.957 1.00 11.65 211 THR C CA 1
ATOM 5725 C C . THR C 1 205 ? -7.127 40.157 17.744 1.00 12.10 211 THR C C 1
ATOM 5726 O O . THR C 1 205 ? -7.627 41.273 17.609 1.00 12.68 211 THR C O 1
ATOM 5730 N N . LEU C 1 206 ? -7.336 39.163 16.891 1.00 11.74 212 LEU C N 1
ATOM 5731 C CA . LEU C 1 206 ? -8.250 39.281 15.751 1.00 11.81 212 LEU C CA 1
ATOM 5732 C C . LEU C 1 206 ? -9.560 38.558 16.093 1.00 11.85 212 LEU C C 1
ATOM 5733 O O . LEU C 1 206 ? -9.548 37.382 16.471 1.00 12.54 212 LEU C O 1
ATOM 5738 N N . CYS C 1 207 ? -10.688 39.246 15.950 1.00 11.84 213 CYS C N 1
ATOM 5739 C CA . CYS C 1 207 ? -11.993 38.690 16.288 1.00 12.51 213 CYS C CA 1
ATOM 5740 C C . CYS C 1 207 ? -12.760 38.347 15.023 1.00 12.62 213 CYS C C 1
ATOM 5741 O O . CYS C 1 207 ? -12.853 39.154 14.118 1.00 14.08 213 CYS C O 1
ATOM 5744 N N . VAL C 1 208 ? -13.324 37.150 14.972 1.00 11.61 214 VAL C N 1
ATOM 5745 C CA . VAL C 1 208 ? -14.017 36.645 13.803 1.00 11.64 214 VAL C CA 1
ATOM 5746 C C . VAL C 1 208 ? -15.484 36.439 14.186 1.00 11.79 214 VAL C C 1
ATOM 5747 O O . VAL C 1 208 ? -15.816 35.535 14.941 1.00 12.34 214 VAL C O 1
ATOM 5751 N N . LEU C 1 209 ? -16.349 37.303 13.669 1.00 11.76 215 LEU C N 1
ATOM 5752 C CA . LEU C 1 209 ? -17.755 37.353 14.086 1.00 11.60 215 LEU C CA 1
ATOM 5753 C C . LEU C 1 209 ? -18.734 36.834 13.045 1.00 11.71 215 LEU C C 1
ATOM 5754 O O . LEU C 1 209 ? -18.670 37.197 11.858 1.00 11.31 215 LEU C O 1
ATOM 5759 N N . GLY C 1 210 ? -19.674 36.018 13.520 1.00 11.13 216 GLY C N 1
ATOM 5760 C CA . GLY C 1 210 ? -20.847 35.644 12.762 1.00 11.52 216 GLY C CA 1
ATOM 5761 C C . GLY C 1 210 ? -21.898 36.736 12.792 1.00 12.06 216 GLY C C 1
ATOM 5762 O O . GLY C 1 210 ? -21.594 37.892 13.038 1.00 11.99 216 GLY C O 1
ATOM 5763 N N . LEU C 1 211 ? -23.145 36.363 12.537 1.00 11.51 217 LEU C N 1
ATOM 5764 C CA . LEU C 1 211 ? -24.256 37.317 12.537 1.00 11.36 217 LEU C CA 1
ATOM 5765 C C . LEU C 1 211 ? -24.567 37.803 13.945 1.00 11.13 217 LEU C C 1
ATOM 5766 O O . LEU C 1 211 ? -24.883 37.007 14.831 1.00 11.38 217 LEU C O 1
ATOM 5771 N N . ILE C 1 212 ? -24.438 39.120 14.135 1.00 11.42 218 ILE C N 1
ATOM 5772 C CA . ILE C 1 212 ? -24.675 39.789 15.407 1.00 11.01 218 ILE C CA 1
ATOM 5773 C C . ILE C 1 212 ? -25.848 40.747 15.202 1.00 12.23 218 ILE C C 1
ATOM 5774 O O . ILE C 1 212 ? -25.917 41.423 14.173 1.00 12.07 218 ILE C O 1
ATOM 5779 N N . ASP C 1 213 ? -26.745 40.817 16.195 1.00 12.48 219 ASP C N 1
ATOM 5780 C CA . ASP C 1 213 ? -28.025 41.533 16.075 1.00 13.33 219 ASP C CA 1
ATOM 5781 C C . ASP C 1 213 ? -27.990 43.064 16.159 1.00 13.47 219 ASP C C 1
ATOM 5782 O O . ASP C 1 213 ? -28.919 43.697 16.685 1.00 14.31 219 ASP C O 1
ATOM 5787 N N . THR C 1 214 ? -26.960 43.683 15.596 1.00 13.58 220 THR C N 1
ATOM 5788 C CA . THR C 1 214 ? -26.928 45.133 15.493 1.00 13.34 220 THR C CA 1
ATOM 5789 C C . THR C 1 214 ? -27.982 45.600 14.497 1.00 13.70 220 THR C C 1
ATOM 5790 O O . THR C 1 214 ? -28.382 44.845 13.608 1.00 14.18 220 THR C O 1
ATOM 5794 N N . GLU C 1 215 ? -28.421 46.845 14.629 1.00 14.64 221 GLU C N 1
ATOM 5795 C CA . GLU C 1 215 ? -29.406 47.402 13.697 1.00 15.90 221 GLU C CA 1
ATOM 5796 C C . GLU C 1 215 ? -28.904 47.320 12.258 1.00 15.63 221 GLU C C 1
ATOM 5797 O O . GLU C 1 215 ? -29.637 46.946 11.341 1.00 15.39 221 GLU C O 1
ATOM 5803 N N . THR C 1 216 ? -27.623 47.617 12.074 1.00 14.39 222 THR C N 1
ATOM 5804 C CA . THR C 1 216 ? -26.986 47.527 10.770 1.00 13.96 222 THR C CA 1
ATOM 5805 C C . THR C 1 216 ? -27.156 46.147 10.164 1.00 13.80 222 THR C C 1
ATOM 5806 O O . THR C 1 216 ? -27.583 46.029 9.031 1.00 14.30 222 THR C O 1
ATOM 5810 N N . ALA C 1 217 ? -26.825 45.107 10.923 1.00 13.56 223 ALA C N 1
ATOM 5811 C CA . ALA C 1 217 ? -26.895 43.756 10.385 1.00 13.66 223 ALA C CA 1
ATOM 5812 C C . ALA C 1 217 ? -28.328 43.322 10.110 1.00 14.68 223 ALA C C 1
ATOM 5813 O O . ALA C 1 217 ? -28.604 42.739 9.072 1.00 14.77 223 ALA C O 1
ATOM 5815 N N . MET C 1 218 ? -29.233 43.624 11.032 1.00 16.30 224 MET C N 1
ATOM 5816 C CA . MET C 1 218 ? -30.622 43.190 10.890 1.00 17.43 224 MET C CA 1
ATOM 5817 C C . MET C 1 218 ? -31.285 43.826 9.678 1.00 18.00 224 MET C C 1
ATOM 5818 O O . MET C 1 218 ? -32.097 43.179 8.997 1.00 18.22 224 MET C O 1
ATOM 5823 N N . LYS C 1 219 ? -30.924 45.067 9.368 1.00 18.37 225 LYS C N 1
ATOM 5824 C CA . LYS C 1 219 ? -31.437 45.715 8.166 1.00 19.42 225 LYS C CA 1
ATOM 5825 C C . LYS C 1 219 ? -30.789 45.128 6.911 1.00 19.32 225 LYS C C 1
ATOM 5826 O O . LYS C 1 219 ? -31.440 44.913 5.887 1.00 18.83 225 LYS C O 1
ATOM 5832 N N . ALA C 1 220 ? -29.504 44.819 7.004 1.00 18.57 226 ALA C N 1
ATOM 5833 C CA . ALA C 1 220 ? -28.774 44.259 5.878 1.00 18.86 226 ALA C CA 1
ATOM 5834 C C . ALA C 1 220 ? -29.251 42.864 5.465 1.00 19.27 226 ALA C C 1
ATOM 5835 O O . ALA C 1 220 ? -29.183 42.512 4.282 1.00 19.81 226 ALA C O 1
ATOM 5837 N N . VAL C 1 221 ? -29.720 42.067 6.417 1.00 19.66 227 VAL C N 1
ATOM 5838 C CA . VAL C 1 221 ? -30.094 40.681 6.125 1.00 20.57 227 VAL C CA 1
ATOM 5839 C C . VAL C 1 221 ? -31.608 40.492 6.090 1.00 22.02 227 VAL C C 1
ATOM 5840 O O . VAL C 1 221 ? -32.095 39.361 6.086 1.00 22.78 227 VAL C O 1
ATOM 5844 N N . SER C 1 222 ? -32.355 41.590 6.068 1.00 23.19 228 SER C N 1
ATOM 5845 C CA . SER C 1 222 ? -33.822 41.493 6.104 1.00 25.06 228 SER C CA 1
ATOM 5846 C C . SER C 1 222 ? -34.414 40.715 4.921 1.00 26.01 228 SER C C 1
ATOM 5847 O O . SER C 1 222 ? -35.482 40.112 5.048 1.00 27.27 228 SER C O 1
ATOM 5850 N N . GLY C 1 223 ? -33.735 40.738 3.779 1.00 27.02 229 GLY C N 1
ATOM 5851 C CA . GLY C 1 223 ? -34.202 40.043 2.583 1.00 27.84 229 GLY C CA 1
ATOM 5852 C C . GLY C 1 223 ? -33.580 38.683 2.325 1.00 28.43 229 GLY C C 1
ATOM 5853 O O . GLY C 1 223 ? -33.722 38.150 1.218 1.00 28.64 229 GLY C O 1
ATOM 5854 N N . ILE C 1 224 ? -32.891 38.123 3.323 1.00 29.15 230 ILE C N 1
ATOM 5855 C CA . ILE C 1 224 ? -32.380 36.746 3.257 1.00 30.10 230 ILE C CA 1
ATOM 5856 C C . ILE C 1 224 ? -32.810 35.927 4.483 1.00 30.29 230 ILE C C 1
ATOM 5857 O O . ILE C 1 224 ? -32.854 34.687 4.424 1.00 31.32 230 ILE C O 1
ATOM 5862 N N . ALA C 1 229 ? -29.562 35.513 14.954 1.00 17.70 235 ALA C N 1
ATOM 5863 C CA . ALA C 1 229 ? -28.512 36.507 15.223 1.00 16.42 235 ALA C CA 1
ATOM 5864 C C . ALA C 1 229 ? -28.110 36.450 16.687 1.00 16.73 235 ALA C C 1
ATOM 5865 O O . ALA C 1 229 ? -28.965 36.380 17.568 1.00 17.87 235 ALA C O 1
ATOM 5867 N N . ALA C 1 230 ? -26.808 36.516 16.955 1.00 15.60 236 ALA C N 1
ATOM 5868 C CA . ALA C 1 230 ? -26.305 36.488 18.312 1.00 14.88 236 ALA C CA 1
ATOM 5869 C C . ALA C 1 230 ? -26.415 37.868 18.974 1.00 14.69 236 ALA C C 1
ATOM 5870 O O . ALA C 1 230 ? -26.417 38.898 18.291 1.00 14.04 236 ALA C O 1
ATOM 5872 N N . PRO C 1 231 ? -26.541 37.903 20.295 1.00 14.65 237 PRO C N 1
ATOM 5873 C CA . PRO C 1 231 ? -26.725 39.178 20.992 1.00 14.35 237 PRO C CA 1
ATOM 5874 C C . PRO C 1 231 ? -25.477 40.060 21.018 1.00 14.20 237 PRO C C 1
ATOM 5875 O O . PRO C 1 231 ? -24.391 39.597 21.390 1.00 14.22 237 PRO C O 1
ATOM 5879 N N . LYS C 1 232 ? -25.653 41.317 20.630 1.00 13.55 238 LYS C N 1
ATOM 5880 C CA . LYS C 1 232 ? -24.534 42.257 20.534 1.00 13.50 238 LYS C CA 1
ATOM 5881 C C . LYS C 1 232 ? -23.860 42.506 21.882 1.00 13.93 238 LYS C C 1
ATOM 5882 O O . LYS C 1 232 ? -22.648 42.704 21.932 1.00 13.58 238 LYS C O 1
ATOM 5888 N N . GLU C 1 233 ? -24.621 42.454 22.983 1.00 14.53 239 GLU C N 1
ATOM 5889 C CA . GLU C 1 233 ? -24.026 42.666 24.300 1.00 15.63 239 GLU C CA 1
ATOM 5890 C C . GLU C 1 233 ? -23.031 41.562 24.626 1.00 14.98 239 GLU C C 1
ATOM 5891 O O . GLU C 1 233 ? -21.956 41.828 25.147 1.00 14.09 239 GLU C O 1
ATOM 5897 N N . GLU C 1 234 ? -23.394 40.317 24.333 1.00 14.89 240 GLU C N 1
ATOM 5898 C CA . GLU C 1 234 ? -22.513 39.189 24.642 1.00 15.14 240 GLU C CA 1
ATOM 5899 C C . GLU C 1 234 ? -21.305 39.186 23.714 1.00 14.12 240 GLU C C 1
ATOM 5900 O O . GLU C 1 234 ? -20.193 38.888 24.141 1.00 13.93 240 GLU C O 1
ATOM 5906 N N . CYS C 1 235 ? -21.538 39.495 22.443 1.00 13.33 241 CYS C N 1
ATOM 5907 C CA . CYS C 1 235 ? -20.463 39.590 21.461 1.00 13.10 241 CYS C CA 1
ATOM 5908 C C . CYS C 1 235 ? -19.396 40.569 21.961 1.00 12.36 241 CYS C C 1
ATOM 5909 O O . CYS C 1 235 ? -18.208 40.270 21.966 1.00 12.34 241 CYS C O 1
ATOM 5912 N N . ALA C 1 236 ? -19.843 41.751 22.351 1.00 11.97 242 ALA C N 1
ATOM 5913 C CA . ALA C 1 236 ? -18.955 42.804 22.819 1.00 11.24 242 ALA C CA 1
ATOM 5914 C C . ALA C 1 236 ? -18.121 42.324 24.007 1.00 11.69 242 ALA C C 1
ATOM 5915 O O . ALA C 1 236 ? -16.925 42.593 24.091 1.00 11.05 242 ALA C O 1
ATOM 5917 N N . LEU C 1 237 ? -18.737 41.592 24.935 1.00 12.35 243 LEU C N 1
ATOM 5918 C CA . LEU C 1 237 ? -18.007 41.114 26.096 1.00 13.28 243 LEU C CA 1
ATOM 5919 C C . LEU C 1 237 ? -16.950 40.096 25.692 1.00 13.27 243 LEU C C 1
ATOM 5920 O O . LEU C 1 237 ? -15.840 40.148 26.180 1.00 13.48 243 LEU C O 1
ATOM 5925 N N . GLU C 1 238 ? -17.264 39.199 24.763 1.00 13.82 244 GLU C N 1
ATOM 5926 C CA . GLU C 1 238 ? -16.286 38.196 24.354 1.00 13.94 244 GLU C CA 1
ATOM 5927 C C . GLU C 1 238 ? -15.085 38.805 23.643 1.00 13.20 244 GLU C C 1
ATOM 5928 O O . GLU C 1 238 ? -13.963 38.308 23.769 1.00 13.50 244 GLU C O 1
ATOM 5934 N N . ILE C 1 239 ? -15.303 39.886 22.894 1.00 12.47 245 ILE C N 1
ATOM 5935 C CA . ILE C 1 239 ? -14.198 40.602 22.267 1.00 11.94 245 ILE C CA 1
ATOM 5936 C C . ILE C 1 239 ? -13.266 41.166 23.338 1.00 12.12 245 ILE C C 1
ATOM 5937 O O . ILE C 1 239 ? -12.064 40.999 23.263 1.00 12.38 245 ILE C O 1
ATOM 5942 N N . ILE C 1 240 ? -13.830 41.848 24.331 1.00 12.22 246 ILE C N 1
ATOM 5943 C CA . ILE C 1 240 ? -13.041 42.413 25.422 1.00 12.62 246 ILE C CA 1
ATOM 5944 C C . ILE C 1 240 ? -12.265 41.322 26.159 1.00 13.00 246 ILE C C 1
ATOM 5945 O O . ILE C 1 240 ? -11.094 41.505 26.473 1.00 13.65 246 ILE C O 1
ATOM 5950 N N . LYS C 1 241 ? -12.928 40.205 26.435 1.00 13.41 247 LYS C N 1
ATOM 5951 C CA . LYS C 1 241 ? -12.317 39.111 27.190 1.00 14.34 247 LYS C CA 1
ATOM 5952 C C . LYS C 1 241 ? -11.113 38.595 26.431 1.00 14.45 247 LYS C C 1
ATOM 5953 O O . LYS C 1 241 ? -10.057 38.387 27.004 1.00 14.85 247 LYS C O 1
ATOM 5959 N N . GLY C 1 242 ? -11.270 38.400 25.123 1.00 14.35 248 GLY C N 1
ATOM 5960 C CA . GLY C 1 242 ? -10.182 37.942 24.289 1.00 14.21 248 GLY C CA 1
ATOM 5961 C C . GLY C 1 242 ? -8.986 38.855 24.294 1.00 13.64 248 GLY C C 1
ATOM 5962 O O . GLY C 1 242 ? -7.851 38.403 24.397 1.00 14.12 248 GLY C O 1
ATOM 5963 N N . GLY C 1 243 ? -9.223 40.157 24.166 1.00 13.47 249 GLY C N 1
ATOM 5964 C CA . GLY C 1 243 ? -8.165 41.150 24.203 1.00 13.58 249 GLY C CA 1
ATOM 5965 C C . GLY C 1 243 ? -7.457 41.188 25.542 1.00 13.88 249 GLY C C 1
ATOM 5966 O O . GLY C 1 243 ? -6.232 41.279 25.597 1.00 14.16 249 GLY C O 1
ATOM 5967 N N . ALA C 1 244 ? -8.240 41.129 26.617 1.00 13.57 250 ALA C N 1
ATOM 5968 C CA . ALA C 1 244 ? -7.707 41.186 27.983 1.00 13.51 250 ALA C CA 1
ATOM 5969 C C . ALA C 1 244 ? -6.823 39.982 28.261 1.00 13.47 250 ALA C C 1
ATOM 5970 O O . ALA C 1 244 ? -5.792 40.124 28.907 1.00 15.17 250 ALA C O 1
ATOM 5972 N N . LEU C 1 245 ? -7.227 38.821 27.753 1.00 13.20 251 LEU C N 1
ATOM 5973 C CA . LEU C 1 245 ? -6.465 37.574 27.915 1.00 13.23 251 LEU C CA 1
ATOM 5974 C C . LEU C 1 245 ? -5.341 37.421 26.885 1.00 13.59 251 LEU C C 1
ATOM 5975 O O . LEU C 1 245 ? -4.616 36.419 26.892 1.00 14.03 251 LEU C O 1
ATOM 5980 N N . ARG C 1 246 ? -5.200 38.408 25.999 1.00 13.59 252 ARG C N 1
ATOM 5981 C CA . ARG C 1 246 ? -4.125 38.450 25.003 1.00 13.89 252 ARG C CA 1
ATOM 5982 C C . ARG C 1 246 ? -4.166 37.249 24.061 1.00 13.61 252 ARG C C 1
ATOM 5983 O O . ARG C 1 246 ? -3.129 36.735 23.643 1.00 13.75 252 ARG C O 1
ATOM 5991 N N . GLN C 1 247 ? -5.372 36.803 23.728 1.00 13.80 253 GLN C N 1
ATOM 5992 C CA . GLN C 1 247 ? -5.569 35.679 22.819 1.00 13.95 253 GLN C CA 1
ATOM 5993 C C . GLN C 1 247 ? -5.271 36.125 21.389 1.00 14.04 253 GLN C C 1
ATOM 5994 O O . GLN C 1 247 ? -5.515 37.283 21.040 1.00 14.29 253 GLN C O 1
ATOM 6000 N N . GLU C 1 248 ? -4.756 35.222 20.561 1.00 13.89 254 GLU C N 1
ATOM 6001 C CA . GLU C 1 248 ? -4.521 35.558 19.153 1.00 14.01 254 GLU C CA 1
ATOM 6002 C C . GLU C 1 248 ? -5.815 35.819 18.399 1.00 14.05 254 GLU C C 1
ATOM 6003 O O . GLU C 1 248 ? -5.913 36.784 17.641 1.00 13.24 254 GLU C O 1
ATOM 6009 N N . GLU C 1 249 ? -6.811 34.963 18.605 1.00 14.43 255 GLU C N 1
ATOM 6010 C CA . GLU C 1 249 ? -8.085 35.072 17.894 1.00 14.99 255 GLU C CA 1
ATOM 6011 C C . GLU C 1 249 ? -9.264 34.779 18.817 1.00 15.85 255 GLU C C 1
ATOM 6012 O O . GLU C 1 249 ? -9.139 34.020 19.790 1.00 17.47 255 GLU C O 1
ATOM 6018 N N . VAL C 1 250 ? -10.387 35.428 18.525 1.00 14.86 256 VAL C N 1
ATOM 6019 C CA . VAL C 1 250 ? -11.668 35.183 19.178 1.00 15.21 256 VAL C CA 1
ATOM 6020 C C . VAL C 1 250 ? -12.642 34.831 18.075 1.00 14.85 256 VAL C C 1
ATOM 6021 O O . VAL C 1 250 ? -12.697 35.531 17.076 1.00 15.01 256 VAL C O 1
ATOM 6025 N N . TYR C 1 251 ? -13.407 33.760 18.261 1.00 13.61 257 TYR C N 1
ATOM 6026 C CA . TYR C 1 251 ? -14.482 33.372 17.343 1.00 13.75 257 TYR C CA 1
ATOM 6027 C C . TYR C 1 251 ? -15.818 33.434 18.086 1.00 13.64 257 TYR C C 1
ATOM 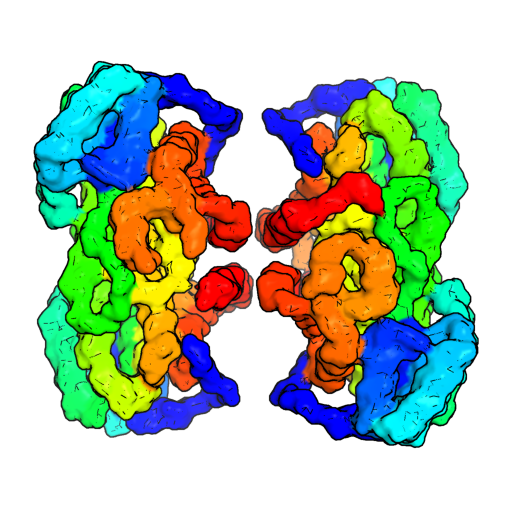6028 O O . TYR C 1 251 ? -15.973 32.859 19.175 1.00 14.01 257 TYR C O 1
ATOM 6037 N N . TYR C 1 252 ? -16.778 34.166 17.529 1.00 12.73 258 TYR C N 1
ATOM 6038 C CA . TYR C 1 252 ? -18.066 34.346 18.186 1.00 12.88 258 TYR C CA 1
ATOM 6039 C C . TYR C 1 252 ? -19.198 34.240 17.182 1.00 13.10 258 TYR C C 1
ATOM 6040 O O . TYR C 1 252 ? -19.183 34.883 16.122 1.00 12.83 258 TYR C O 1
ATOM 6049 N N . ASP C 1 253 ? -20.172 33.393 17.510 1.00 12.88 259 ASP C N 1
ATOM 6050 C CA . ASP C 1 253 ? -21.336 33.126 16.681 1.00 13.98 259 ASP C CA 1
ATOM 6051 C C . ASP C 1 253 ? -22.426 32.499 17.570 1.00 14.55 259 ASP C C 1
ATOM 6052 O O . ASP C 1 253 ? -22.129 31.960 18.635 1.00 15.76 259 ASP C O 1
ATOM 6057 N N . SER C 1 254 ? -23.662 32.530 17.093 1.00 15.54 260 SER C N 1
ATOM 6058 C CA . SER C 1 254 ? -24.775 31.864 17.780 1.00 16.32 260 SER C CA 1
ATOM 6059 C C . SER C 1 254 ? -24.563 30.358 17.899 1.00 16.53 260 SER C C 1
ATOM 6060 O O . SER C 1 254 ? -25.077 29.740 18.833 1.00 17.23 260 SER C O 1
ATOM 6063 N N . SER C 1 255 ? -23.828 29.768 16.962 1.00 16.02 261 SER C N 1
ATOM 6064 C CA . SER C 1 255 ? -23.688 28.312 16.889 1.00 15.90 261 SER C CA 1
ATOM 6065 C C . SER C 1 255 ? -22.251 27.854 17.085 1.00 15.66 261 SER C C 1
ATOM 6066 O O . SER C 1 255 ? -21.326 28.415 16.480 1.00 14.37 261 SER C O 1
ATOM 6069 N N . LEU C 1 256 ? -22.077 26.808 17.893 1.00 15.06 262 LEU C N 1
ATOM 6070 C CA . LEU C 1 256 ? -20.789 26.126 18.009 1.00 15.42 262 LEU C CA 1
ATOM 6071 C C . LEU C 1 256 ? -20.376 25.434 16.709 1.00 14.93 262 LEU C C 1
ATOM 6072 O O . LEU C 1 256 ? -19.189 25.189 16.497 1.00 14.41 262 LEU C O 1
ATOM 6077 N N . TRP C 1 257 ? -21.320 25.093 15.835 1.00 14.62 263 TRP C N 1
ATOM 6078 C CA . TRP C 1 257 ? -20.942 24.573 14.514 1.00 14.28 263 TRP C CA 1
ATOM 6079 C C . TRP C 1 257 ? -20.048 25.581 13.796 1.00 14.09 263 TRP C C 1
ATOM 6080 O O . TRP C 1 257 ? -19.068 25.209 13.188 1.00 14.30 263 TRP C O 1
ATOM 6091 N N . THR C 1 258 ? -20.405 26.857 13.895 1.00 13.56 264 THR C N 1
ATOM 6092 C CA . THR C 1 258 ? -19.622 27.913 13.280 1.00 13.09 264 THR C CA 1
ATOM 6093 C C . THR C 1 258 ? -18.290 28.112 13.971 1.00 12.72 264 THR C C 1
ATOM 6094 O O . THR C 1 258 ? -17.257 28.081 13.321 1.00 13.20 264 THR C O 1
ATOM 6098 N N . THR C 1 259 ? -18.296 28.335 15.282 1.00 12.55 265 THR C N 1
ATOM 6099 C CA . THR C 1 259 ? -17.060 28.737 15.950 1.00 13.04 265 THR C CA 1
ATOM 6100 C C . THR C 1 259 ? -16.030 27.611 15.994 1.00 13.76 265 THR C C 1
ATOM 6101 O O . THR C 1 259 ? -14.829 27.874 15.938 1.00 15.11 265 THR C O 1
ATOM 6105 N N . LEU C 1 260 ? -16.492 26.367 16.054 1.00 13.80 266 LEU C N 1
ATOM 6106 C CA . LEU C 1 260 ? -15.567 25.239 16.104 1.00 13.65 266 LEU C CA 1
ATOM 6107 C C . LEU C 1 260 ? -15.027 24.903 14.709 1.00 14.20 266 LEU C C 1
ATOM 6108 O O . LEU C 1 260 ? -13.843 24.591 14.567 1.00 15.01 266 LEU C O 1
ATOM 6113 N N . LEU C 1 261 ? -15.875 24.938 13.687 1.00 13.75 267 LEU C N 1
ATOM 6114 C CA . LEU C 1 261 ? -15.440 24.511 12.343 1.00 14.68 267 LEU C CA 1
ATOM 6115 C C . LEU C 1 261 ? -14.690 25.568 11.538 1.00 15.03 267 LEU C C 1
ATOM 6116 O O . LEU C 1 261 ? -13.889 25.219 10.688 1.00 14.33 267 LEU C O 1
ATOM 6121 N N . ILE C 1 262 ? -14.948 26.848 11.792 1.00 15.61 268 ILE C N 1
ATOM 6122 C CA . ILE C 1 262 ? -14.284 27.924 11.046 1.00 16.01 268 ILE C CA 1
ATOM 6123 C C . ILE C 1 262 ? -12.804 28.047 11.417 1.00 16.16 268 ILE C C 1
ATOM 6124 O O . ILE C 1 262 ? -12.016 28.614 10.660 1.00 16.25 268 ILE C O 1
ATOM 6129 N N . ARG C 1 263 ? -12.428 27.529 12.586 1.00 16.20 269 ARG C N 1
ATOM 6130 C CA . ARG C 1 263 ? -11.038 27.584 13.022 1.00 17.13 269 ARG C CA 1
ATOM 6131 C C . ARG C 1 263 ? -10.178 26.776 12.066 1.00 16.30 269 ARG C C 1
ATOM 6132 O O . ARG C 1 263 ? -10.583 25.716 11.596 1.00 16.58 269 ARG C O 1
ATOM 6140 N N . ASN C 1 264 ? -8.990 27.302 11.771 1.00 16.26 270 ASN C N 1
ATOM 6141 C CA . ASN C 1 264 ? -8.031 26.652 10.882 1.00 15.48 270 ASN C CA 1
ATOM 6142 C C . ASN C 1 264 ? -6.719 26.409 11.651 1.00 15.28 270 ASN C C 1
ATOM 6143 O O . ASN C 1 264 ? -5.725 27.122 11.448 1.00 14.14 270 ASN C O 1
ATOM 6148 N N . PRO C 1 265 ? -6.698 25.437 12.567 1.00 15.14 271 PRO C N 1
ATOM 6149 C CA . PRO C 1 265 ? -5.486 25.181 13.352 1.00 15.05 271 PRO C CA 1
ATOM 6150 C C . PRO C 1 265 ? -4.293 24.799 12.504 1.00 14.81 271 PRO C C 1
ATOM 6151 O O . PRO C 1 265 ? -3.169 25.048 12.923 1.00 14.82 271 PRO C O 1
ATOM 6155 N N . SER C 1 266 ? -4.523 24.210 11.343 1.00 14.20 272 SER C N 1
ATOM 6156 C CA . SER C 1 266 ? -3.423 23.823 10.464 1.00 14.38 272 SER C CA 1
ATOM 6157 C C . SER C 1 266 ? -2.591 25.015 10.015 1.00 13.68 272 SER C C 1
ATOM 6158 O O . SER C 1 266 ? -1.377 24.900 9.873 1.00 13.84 272 SER C O 1
ATOM 6161 N N . ARG C 1 267 ? -3.223 26.161 9.780 1.00 12.69 273 ARG C N 1
ATOM 6162 C CA . ARG C 1 267 ? -2.457 27.368 9.446 1.00 12.32 273 ARG C CA 1
ATOM 6163 C C . ARG C 1 267 ? -1.438 27.718 10.530 1.00 12.85 273 ARG C C 1
ATOM 6164 O O . ARG C 1 267 ? -0.270 27.977 10.234 1.00 12.73 273 ARG C O 1
ATOM 6172 N N . LYS C 1 268 ? -1.869 27.730 11.791 1.00 13.39 274 LYS C N 1
ATOM 6173 C CA . LYS C 1 268 ? -0.995 28.111 12.897 1.00 14.39 274 LYS C CA 1
ATOM 6174 C C . LYS C 1 268 ? 0.139 27.091 13.053 1.00 13.95 274 LYS C C 1
ATOM 6175 O O . LYS C 1 268 ? 1.279 27.437 13.366 1.00 14.19 274 LYS C O 1
ATOM 6181 N N . ILE C 1 269 ? -0.181 25.830 12.822 1.00 13.54 275 ILE C N 1
ATOM 6182 C CA . ILE C 1 269 ? 0.813 24.765 12.899 1.00 13.57 275 ILE C CA 1
ATOM 6183 C C . ILE C 1 269 ? 1.878 24.951 11.810 1.00 13.42 275 ILE C C 1
ATOM 6184 O O . ILE C 1 269 ? 3.072 24.846 12.081 1.00 13.42 275 ILE C O 1
ATOM 6189 N N . LEU C 1 270 ? 1.456 25.212 10.577 1.00 13.49 276 LEU C N 1
ATOM 6190 C CA . LEU C 1 270 ? 2.411 25.416 9.481 1.00 13.96 276 LEU C CA 1
ATOM 6191 C C . LEU C 1 270 ? 3.274 26.657 9.714 1.00 13.73 276 LEU C C 1
ATOM 6192 O O . LEU C 1 270 ? 4.475 26.616 9.524 1.00 13.62 276 LEU C O 1
ATOM 6197 N N . GLU C 1 271 ? 2.672 27.750 10.170 1.00 12.98 277 GLU C N 1
ATOM 6198 C CA . GLU C 1 271 ? 3.458 28.938 10.522 1.00 13.06 277 GLU C CA 1
ATOM 6199 C C . GLU C 1 271 ? 4.554 28.587 11.532 1.00 13.86 277 GLU C C 1
ATOM 6200 O O . GLU C 1 271 ? 5.701 29.006 11.384 1.00 14.49 277 GLU C O 1
ATOM 6206 N N . PHE C 1 272 ? 4.217 27.809 12.554 1.00 14.18 278 PHE C N 1
ATOM 6207 C CA . PHE C 1 272 ? 5.215 27.420 13.548 1.00 14.83 278 PHE C CA 1
ATOM 6208 C C . PHE C 1 272 ? 6.308 26.532 12.937 1.00 15.28 278 PHE C C 1
ATOM 6209 O O . PHE C 1 272 ? 7.509 26.774 13.121 1.00 15.80 278 PHE C O 1
ATOM 6217 N N . LEU C 1 273 ? 5.895 25.526 12.185 1.00 15.14 279 LEU C N 1
ATOM 6218 C CA . LEU C 1 273 ? 6.845 24.552 11.635 1.00 15.59 279 LEU C CA 1
ATOM 6219 C C . LEU C 1 273 ? 7.792 25.219 10.642 1.00 16.76 279 LEU C C 1
ATOM 6220 O O . LEU C 1 273 ? 8.983 24.904 10.604 1.00 17.97 279 LEU C O 1
ATOM 6225 N N . TYR C 1 274 ? 7.272 26.169 9.874 1.00 17.92 280 TYR C N 1
ATOM 6226 C CA . TYR C 1 274 ? 8.077 26.877 8.881 1.00 19.28 280 TYR C CA 1
ATOM 6227 C C . TYR C 1 274 ? 9.108 27.791 9.540 1.00 20.87 280 TYR C C 1
ATOM 6228 O O . TYR C 1 274 ? 10.222 27.931 9.035 1.00 22.69 280 TYR C O 1
ATOM 6237 N N . SER C 1 275 ? 8.755 28.366 10.682 1.00 21.52 281 SER C N 1
ATOM 6238 C CA . SER C 1 275 ? 9.623 29.293 11.396 1.00 22.62 281 SER C CA 1
ATOM 6239 C C . SER C 1 275 ? 10.884 28.593 11.915 1.00 23.49 281 SER C C 1
ATOM 6240 O O . SER C 1 275 ? 11.907 29.249 12.138 1.00 25.14 281 SER C O 1
ATOM 6243 N N . GLN D 1 14 ? -15.122 27.692 -9.689 1.00 35.70 20 GLN D N 1
ATOM 6244 C CA . GLN D 1 14 ? -15.840 27.294 -10.932 1.00 35.23 20 GLN D CA 1
ATOM 6245 C C . GLN D 1 14 ? -15.631 25.800 -11.199 1.00 35.83 20 GLN D C 1
ATOM 6246 O O . GLN D 1 14 ? -15.043 25.103 -10.369 1.00 36.28 20 GLN D O 1
ATOM 6252 N N . GLN D 1 15 ? -16.112 25.307 -12.338 1.00 36.54 21 GLN D N 1
ATOM 6253 C CA . GLN D 1 15 ? -15.824 23.925 -12.735 1.00 36.95 21 GLN D CA 1
ATOM 6254 C C . GLN D 1 15 ? -14.563 23.871 -13.605 1.00 36.88 21 GLN D C 1
ATOM 6255 O O . GLN D 1 15 ? -14.520 24.469 -14.687 1.00 36.84 21 GLN D O 1
ATOM 6261 N N . PRO D 1 16 ? -13.536 23.162 -13.135 1.00 36.74 22 PRO D N 1
ATOM 6262 C CA . PRO D 1 16 ? -12.294 23.019 -13.899 1.00 36.66 22 PRO D CA 1
ATOM 6263 C C . PRO D 1 16 ? -12.489 22.055 -15.067 1.00 36.64 22 PRO D C 1
ATOM 6264 O O . PRO D 1 16 ? -13.247 21.093 -14.932 1.00 36.31 22 PRO D O 1
ATOM 6268 N N . LEU D 1 17 ? -11.840 22.323 -16.196 1.00 36.32 23 LEU D N 1
ATOM 6269 C CA . LEU D 1 17 ? -11.923 21.444 -17.355 1.00 36.49 23 LEU D CA 1
ATOM 6270 C C . LEU D 1 17 ? -11.423 20.051 -16.991 1.00 36.58 23 LEU D C 1
ATOM 6271 O O . LEU D 1 17 ? -10.320 19.906 -16.456 1.00 36.68 23 LEU D O 1
ATOM 6276 N N . ASN D 1 18 ? -12.240 19.038 -17.281 1.00 36.90 24 ASN D N 1
ATOM 6277 C CA . ASN D 1 18 ? -11.889 17.645 -17.009 1.00 37.16 24 ASN D CA 1
ATOM 6278 C C . ASN D 1 18 ? -11.075 17.050 -18.162 1.00 36.92 24 ASN D C 1
ATOM 6279 O O . ASN D 1 18 ? -11.555 16.208 -18.921 1.00 37.26 24 ASN D O 1
ATOM 6284 N N . GLU D 1 19 ? -9.835 17.506 -18.284 1.00 36.53 25 GLU D N 1
ATOM 6285 C CA . GLU D 1 19 ? -8.932 17.032 -19.325 1.00 36.19 25 GLU D CA 1
ATOM 6286 C C . GLU D 1 19 ? -7.497 17.458 -19.018 1.00 35.22 25 GLU D C 1
ATOM 6287 O O . GLU D 1 19 ? -7.267 18.402 -18.261 1.00 35.00 25 GLU D O 1
ATOM 6293 N N . GLU D 1 20 ? -6.536 16.748 -19.597 1.00 33.93 26 GLU D N 1
ATOM 6294 C CA . GLU D 1 20 ? -5.132 17.096 -19.418 1.00 33.12 26 GLU D CA 1
ATOM 6295 C C . GLU D 1 20 ? -4.819 18.355 -20.222 1.00 31.55 26 GLU D C 1
ATOM 6296 O O . GLU D 1 20 ? -5.423 18.610 -21.269 1.00 30.84 26 GLU D O 1
ATOM 6302 N N . PHE D 1 21 ? -3.885 19.151 -19.717 1.00 29.64 27 PHE D N 1
ATOM 6303 C CA . PHE D 1 21 ? -3.456 20.351 -20.415 1.00 28.46 27 PHE D CA 1
ATOM 6304 C C . PHE D 1 21 ? -2.763 19.975 -21.711 1.00 28.11 27 PHE D C 1
ATOM 6305 O O . PHE D 1 21 ? -1.989 19.013 -21.753 1.00 27.65 27 PHE D O 1
ATOM 6313 N N . ARG D 1 22 ? -3.052 20.742 -22.756 1.00 27.77 28 ARG D N 1
ATOM 6314 C CA . ARG D 1 22 ? -2.323 20.678 -24.016 1.00 27.71 28 ARG D CA 1
ATOM 6315 C C . ARG D 1 22 ? -1.927 22.104 -24.394 1.00 27.25 28 ARG D C 1
ATOM 6316 O O . ARG D 1 22 ? -2.742 23.019 -24.250 1.00 26.18 28 ARG D O 1
ATOM 6328 N N . PRO D 1 23 ? -0.698 22.308 -24.868 1.00 27.31 29 PRO D N 1
ATOM 6329 C CA . PRO D 1 23 ? -0.258 23.652 -25.281 1.00 27.31 29 PRO D CA 1
ATOM 6330 C C . PRO D 1 23 ? -1.140 24.299 -26.358 1.00 27.04 29 PRO D C 1
ATOM 6331 O O . PRO D 1 23 ? -1.182 25.531 -26.445 1.00 26.87 29 PRO D O 1
ATOM 6335 N N . GLU D 1 24 ? -1.850 23.480 -27.136 1.00 26.87 30 GLU D N 1
ATOM 6336 C CA . GLU D 1 24 ? -2.753 23.951 -28.186 1.00 26.81 30 GLU D CA 1
ATOM 6337 C C . GLU D 1 24 ? -3.931 24.744 -27.630 1.00 25.88 30 GLU D C 1
ATOM 6338 O O . GLU D 1 24 ? -4.559 25.507 -28.354 1.00 25.88 30 GLU D O 1
ATOM 6344 N N . MET D 1 25 ? -4.228 24.549 -26.346 1.00 25.21 31 MET D N 1
ATOM 6345 C CA . MET D 1 25 ? -5.280 25.290 -25.654 1.00 24.24 31 MET D CA 1
ATOM 6346 C C . MET D 1 25 ? -5.049 26.805 -25.656 1.00 23.59 31 MET D C 1
ATOM 6347 O O . MET D 1 25 ? -5.996 27.569 -25.490 1.00 23.67 31 MET D O 1
ATOM 6352 N N . LEU D 1 26 ? -3.797 27.224 -25.809 1.00 22.97 32 LEU D N 1
ATOM 6353 C CA . LEU D 1 26 ? -3.447 28.643 -25.822 1.00 22.76 32 LEU D CA 1
ATOM 6354 C C . LEU D 1 26 ? -3.230 29.169 -27.239 1.00 22.44 32 LEU D C 1
ATOM 6355 O O . LEU D 1 26 ? -3.022 30.352 -27.428 1.00 22.16 32 LEU D O 1
ATOM 6360 N N . GLN D 1 27 ? -3.267 28.293 -28.239 1.00 22.51 33 GLN D N 1
ATOM 6361 C CA . GLN D 1 27 ? -3.012 28.716 -29.613 1.00 22.77 33 GLN D CA 1
ATOM 6362 C C . GLN D 1 27 ? -4.061 29.721 -30.069 1.00 21.93 33 GLN D C 1
ATOM 6363 O O . GLN D 1 27 ? -5.251 29.446 -30.010 1.00 22.60 33 GLN D O 1
ATOM 6369 N N . GLY D 1 28 ? -3.619 30.904 -30.482 1.00 21.45 34 GLY D N 1
ATOM 6370 C CA . GLY D 1 28 ? -4.517 31.941 -30.958 1.00 21.19 34 GLY D CA 1
ATOM 6371 C C . GLY D 1 28 ? -5.290 32.672 -29.877 1.00 20.63 34 GLY D C 1
ATOM 6372 O O . GLY D 1 28 ? -6.118 33.530 -30.184 1.00 21.04 34 GLY D O 1
ATOM 6373 N N . LYS D 1 29 ? -5.036 32.333 -28.614 1.00 19.73 35 LYS D N 1
ATOM 6374 C CA . LYS D 1 29 ? -5.697 33.005 -27.503 1.00 19.29 35 LYS D CA 1
ATOM 6375 C C . LYS D 1 29 ? -5.054 34.365 -27.269 1.00 18.37 35 LYS D C 1
ATOM 6376 O O . LYS D 1 29 ? -3.867 34.551 -27.508 1.00 19.07 35 LYS D O 1
ATOM 6382 N N . LYS D 1 30 ? -5.858 35.299 -26.777 1.00 17.75 36 LYS D N 1
ATOM 6383 C CA . LYS D 1 30 ? -5.469 36.690 -26.613 1.00 17.10 36 LYS D CA 1
ATOM 6384 C C . LYS D 1 30 ? -5.221 36.924 -25.136 1.00 16.95 36 LYS D C 1
ATOM 6385 O O . LYS D 1 30 ? -6.151 36.852 -24.354 1.00 17.01 36 LYS D O 1
ATOM 6391 N N . VAL D 1 31 ? -3.973 37.174 -24.771 1.00 16.35 37 VAL D N 1
ATOM 6392 C CA . VAL D 1 31 ? -3.570 37.191 -23.363 1.00 15.74 37 VAL D CA 1
ATOM 6393 C C . VAL D 1 31 ? -2.790 38.442 -22.972 1.00 15.80 37 VAL D C 1
ATOM 6394 O O . VAL D 1 31 ? -1.855 38.851 -23.659 1.00 15.33 37 VAL D O 1
ATOM 6398 N N . ILE D 1 32 ? -3.193 39.049 -21.856 1.00 15.28 38 ILE D N 1
ATOM 6399 C CA . ILE D 1 32 ? -2.450 40.131 -21.214 1.00 15.26 38 ILE D CA 1
ATOM 6400 C C . ILE D 1 32 ? -1.610 39.504 -20.117 1.00 15.48 38 ILE D C 1
ATOM 6401 O O . ILE D 1 32 ? -2.120 38.685 -19.346 1.00 15.14 38 ILE D O 1
ATOM 6406 N N . VAL D 1 33 ? -0.341 39.894 -20.043 1.00 15.09 39 VAL D N 1
ATOM 6407 C CA . VAL D 1 33 ? 0.512 39.544 -18.907 1.00 15.36 39 VAL D CA 1
ATOM 6408 C C . VAL D 1 33 ? 1.068 40.832 -18.310 1.00 14.97 39 VAL D C 1
ATOM 6409 O O . VAL D 1 33 ? 1.729 41.605 -18.999 1.00 15.13 39 VAL D O 1
ATOM 6413 N N . THR D 1 34 ? 0.785 41.087 -17.034 1.00 14.29 40 THR D N 1
ATOM 6414 C CA . THR D 1 34 ? 1.387 42.240 -16.373 1.00 14.18 40 THR D CA 1
ATOM 6415 C C . THR D 1 34 ? 2.630 41.809 -15.606 1.00 13.89 40 THR D C 1
ATOM 6416 O O . THR D 1 34 ? 2.867 40.622 -15.378 1.00 13.98 40 THR D O 1
ATOM 6420 N N . GLY D 1 35 ? 3.423 42.786 -15.200 1.00 13.84 41 GLY D N 1
ATOM 6421 C CA . GLY D 1 35 ? 4.724 42.528 -14.617 1.00 14.84 41 GLY D CA 1
ATOM 6422 C C . GLY D 1 35 ? 5.541 41.561 -15.447 1.00 15.48 41 GLY D C 1
ATOM 6423 O O . GLY D 1 35 ? 6.123 40.634 -14.904 1.00 15.75 41 GLY D O 1
ATOM 6424 N N . ALA D 1 36 ? 5.611 41.810 -16.760 1.00 16.37 42 ALA D N 1
ATOM 6425 C CA . ALA D 1 36 ? 6.172 40.857 -17.724 1.00 16.90 42 ALA D CA 1
ATOM 6426 C C . ALA D 1 36 ? 7.553 41.215 -18.299 1.00 17.50 42 ALA D C 1
ATOM 6427 O O . ALA D 1 36 ? 8.019 40.568 -19.243 1.00 17.97 42 ALA D O 1
ATOM 6429 N N . SER D 1 37 ? 8.211 42.216 -17.730 1.00 17.47 43 SER D N 1
ATOM 6430 C CA . SER D 1 37 ? 9.559 42.591 -18.167 1.00 17.91 43 SER D CA 1
ATOM 6431 C C . SER D 1 37 ? 10.653 41.675 -17.606 1.00 18.27 43 SER D C 1
ATOM 6432 O O . SER D 1 37 ? 11.768 41.618 -18.147 1.00 18.64 43 SER D O 1
ATOM 6435 N N . LYS D 1 38 ? 10.359 41.000 -16.495 1.00 17.47 44 LYS D N 1
ATOM 6436 C CA . LYS D 1 38 ? 11.300 40.082 -15.866 1.00 17.44 44 LYS D CA 1
ATOM 6437 C C . LYS D 1 38 ? 10.557 39.047 -15.007 1.00 16.65 44 LYS D C 1
ATOM 6438 O O . LYS D 1 38 ? 9.324 39.033 -14.984 1.00 15.85 44 LYS D O 1
ATOM 6444 N N . GLY D 1 39 ? 11.313 38.161 -14.361 1.00 16.38 45 GLY D N 1
ATOM 6445 C CA . GLY D 1 39 ? 10.753 37.210 -13.406 1.00 16.44 45 GLY D CA 1
ATOM 6446 C C . GLY D 1 39 ? 9.765 36.241 -14.020 1.00 16.19 45 GLY D C 1
ATOM 6447 O O . GLY D 1 39 ? 9.868 35.851 -15.193 1.00 16.08 45 GLY D O 1
ATOM 6448 N N . ILE D 1 40 ? 8.786 35.840 -13.219 1.00 15.55 46 ILE D N 1
ATOM 6449 C CA . ILE D 1 40 ? 7.774 34.897 -13.654 1.00 15.52 46 ILE D CA 1
ATOM 6450 C C . ILE D 1 40 ? 6.944 35.434 -14.819 1.00 15.20 46 ILE D C 1
ATOM 6451 O O . ILE D 1 40 ? 6.592 34.686 -15.725 1.00 15.41 46 ILE D O 1
ATOM 6456 N N . GLY D 1 41 ? 6.649 36.732 -14.802 1.00 15.41 47 GLY D N 1
ATOM 6457 C CA . GLY D 1 41 ? 5.848 37.363 -15.829 1.00 15.20 47 GLY D CA 1
ATOM 6458 C C . GLY D 1 41 ? 6.491 37.229 -17.204 1.00 15.30 47 GLY D C 1
ATOM 6459 O O . GLY D 1 41 ? 5.830 36.869 -18.168 1.00 15.34 47 GLY D O 1
ATOM 6460 N N . ARG D 1 42 ? 7.784 37.522 -17.273 1.00 15.52 48 ARG D N 1
ATOM 6461 C CA . ARG D 1 42 ? 8.528 37.347 -18.527 1.00 15.96 48 ARG D CA 1
ATOM 6462 C C . ARG D 1 42 ? 8.456 35.900 -19.001 1.00 16.39 48 ARG D C 1
ATOM 6463 O O . ARG D 1 42 ? 8.207 35.649 -20.182 1.00 16.95 48 ARG D O 1
ATOM 6471 N N . GLU D 1 43 ? 8.688 34.954 -18.095 1.00 16.27 49 GLU D N 1
ATOM 6472 C CA . GLU D 1 43 ? 8.602 33.526 -18.437 1.00 16.62 49 GLU D CA 1
ATOM 6473 C C . GLU D 1 43 ? 7.215 33.096 -18.912 1.00 16.36 49 GLU D C 1
ATOM 6474 O O . GLU D 1 43 ? 7.102 32.219 -19.765 1.00 16.10 49 GLU D O 1
ATOM 6480 N N . MET D 1 44 ? 6.157 33.694 -18.362 1.00 15.49 50 MET D N 1
ATOM 6481 C CA . MET D 1 44 ? 4.800 33.410 -18.820 1.00 15.41 50 MET D CA 1
ATOM 6482 C C . MET D 1 44 ? 4.617 33.930 -20.249 1.00 15.70 50 MET D C 1
ATOM 6483 O O . MET D 1 44 ? 4.053 33.234 -21.089 1.00 15.19 50 MET D O 1
ATOM 6488 N N . ALA D 1 45 ? 5.104 35.134 -20.529 1.00 15.98 51 ALA D N 1
ATOM 6489 C CA . ALA D 1 45 ? 5.034 35.673 -21.892 1.00 16.46 51 ALA D CA 1
ATOM 6490 C C . ALA D 1 45 ? 5.718 34.746 -22.883 1.00 16.41 51 ALA D C 1
ATOM 6491 O O . ALA D 1 45 ? 5.179 34.472 -23.950 1.00 17.41 51 ALA D O 1
ATOM 6493 N N . TYR D 1 46 ? 6.887 34.250 -22.515 1.00 16.60 52 TYR D N 1
ATOM 6494 C CA . TYR D 1 46 ? 7.643 33.353 -23.393 1.00 16.85 52 TYR D CA 1
ATOM 6495 C C . TYR D 1 46 ? 6.918 32.024 -23.627 1.00 17.49 52 TYR D C 1
ATOM 6496 O O . TYR D 1 46 ? 6.878 31.532 -24.751 1.00 17.92 52 TYR D O 1
ATOM 6505 N N . HIS D 1 47 ? 6.333 31.442 -22.582 1.00 17.31 53 HIS D N 1
ATOM 6506 C CA . HIS D 1 47 ? 5.570 30.204 -22.740 1.00 17.96 53 HIS D CA 1
ATOM 6507 C C . HIS D 1 47 ? 4.379 30.425 -23.654 1.00 17.82 53 HIS D C 1
ATOM 6508 O O . HIS D 1 47 ? 4.067 29.584 -24.496 1.00 17.93 53 HIS D O 1
ATOM 6515 N N . LEU D 1 48 ? 3.699 31.556 -23.481 1.00 17.85 54 LEU D N 1
ATOM 6516 C CA . LEU D 1 48 ? 2.533 31.874 -24.278 1.00 17.53 54 LEU D CA 1
ATOM 6517 C C . LEU D 1 48 ? 2.952 32.052 -25.729 1.00 17.89 54 LEU D C 1
ATOM 6518 O O . LEU D 1 48 ? 2.260 31.599 -26.637 1.00 18.77 54 LEU D O 1
ATOM 6523 N N . ALA D 1 49 ? 4.112 32.659 -25.917 1.00 18.93 55 ALA D N 1
ATOM 6524 C CA . ALA D 1 49 ? 4.682 32.886 -27.249 1.00 19.64 55 ALA D CA 1
ATOM 6525 C C . ALA D 1 49 ? 4.918 31.550 -27.953 1.00 20.53 55 ALA D C 1
ATOM 6526 O O . ALA D 1 49 ? 4.479 31.360 -29.086 1.00 20.68 55 ALA D O 1
ATOM 6528 N N . LYS D 1 50 ? 5.572 30.619 -27.258 1.00 21.08 56 LYS D N 1
ATOM 6529 C CA . LYS D 1 50 ? 5.837 29.272 -27.782 1.00 21.90 56 LYS D CA 1
ATOM 6530 C C . LYS D 1 50 ? 4.558 28.512 -28.138 1.00 21.91 56 LYS D C 1
ATOM 6531 O O . LYS D 1 50 ? 4.553 27.688 -29.055 1.00 22.26 56 LYS D O 1
ATOM 6537 N N . MET D 1 51 ? 3.480 28.780 -27.405 1.00 21.65 57 MET D N 1
ATOM 6538 C CA . MET D 1 51 ? 2.178 28.168 -27.667 1.00 21.57 57 MET D CA 1
ATOM 6539 C C . MET D 1 51 ? 1.391 28.857 -28.794 1.00 20.94 57 MET D C 1
ATOM 6540 O O . MET D 1 51 ? 0.303 28.412 -29.152 1.00 20.82 57 MET D O 1
ATOM 6545 N N . GLY D 1 52 ? 1.924 29.948 -29.337 1.00 20.43 58 GLY D N 1
ATOM 6546 C CA . GLY D 1 52 ? 1.287 30.645 -30.444 1.00 20.03 58 GLY D CA 1
ATOM 6547 C C . GLY D 1 52 ? 0.136 31.535 -30.031 1.00 19.59 58 GLY D C 1
ATOM 6548 O O . GLY D 1 52 ? -0.814 31.736 -30.786 1.00 19.32 58 GLY D O 1
ATOM 6549 N N . ALA D 1 53 ? 0.210 32.070 -28.814 1.00 19.18 59 ALA D N 1
ATOM 6550 C CA . ALA D 1 53 ? -0.774 33.032 -28.355 1.00 18.57 59 ALA D CA 1
ATOM 6551 C C . ALA D 1 53 ? -0.476 34.426 -28.895 1.00 18.45 59 ALA D C 1
ATOM 6552 O O . ALA D 1 53 ? 0.635 34.708 -29.349 1.00 18.58 59 ALA D O 1
ATOM 6554 N N . HIS D 1 54 ? -1.497 35.278 -28.850 1.00 18.09 60 HIS D N 1
ATOM 6555 C CA . HIS D 1 54 ? -1.329 36.716 -28.975 1.00 18.15 60 HIS D CA 1
ATOM 6556 C C . HIS D 1 54 ? -1.068 37.258 -27.580 1.00 18.06 60 HIS D C 1
ATOM 6557 O O . HIS D 1 54 ? -1.826 36.939 -26.658 1.00 17.39 60 HIS D O 1
ATOM 6564 N N . VAL D 1 55 ? -0.021 38.056 -27.418 1.00 17.93 61 VAL D N 1
ATOM 6565 C CA . VAL D 1 55 ? 0.323 38.587 -26.095 1.00 18.26 61 VAL D CA 1
ATOM 6566 C C . VAL D 1 55 ? 0.491 40.090 -26.118 1.00 17.91 61 VAL D C 1
ATOM 6567 O O . VAL D 1 55 ? 0.997 40.657 -27.078 1.00 17.28 61 VAL D O 1
ATOM 6571 N N . VAL D 1 56 ? 0.014 40.734 -25.059 1.00 16.73 62 VAL D N 1
ATOM 6572 C CA . VAL D 1 56 ? 0.323 42.127 -24.762 1.00 17.01 62 VAL D CA 1
ATOM 6573 C C . VAL D 1 56 ? 0.926 42.137 -23.363 1.00 16.88 62 VAL D C 1
ATOM 6574 O O . VAL D 1 56 ? 0.291 41.683 -22.396 1.00 17.62 62 VAL D O 1
ATOM 6578 N N . VAL D 1 57 ? 2.158 42.621 -23.271 1.00 16.43 63 VAL D N 1
ATOM 6579 C CA . VAL D 1 57 ? 2.895 42.651 -22.021 1.00 16.39 63 VAL D CA 1
ATOM 6580 C C . VAL D 1 57 ? 2.984 44.078 -21.511 1.00 16.72 63 VAL D C 1
ATOM 6581 O O . VAL D 1 57 ? 2.966 45.040 -22.292 1.00 16.38 63 VAL D O 1
ATOM 6585 N N . THR D 1 58 ? 3.052 44.218 -20.193 1.00 15.97 64 THR D N 1
ATOM 6586 C CA . THR D 1 58 ? 3.227 45.520 -19.579 1.00 16.10 64 THR D CA 1
ATOM 6587 C C . THR D 1 58 ? 4.131 45.427 -18.350 1.00 16.20 64 THR D C 1
ATOM 6588 O O . THR D 1 58 ? 4.315 44.351 -17.767 1.00 16.60 64 THR D O 1
ATOM 6592 N N . ALA D 1 59 ? 4.724 46.577 -18.038 1.00 15.94 65 ALA D N 1
ATOM 6593 C CA . ALA D 1 59 ? 5.623 46.841 -16.909 1.00 16.63 65 ALA D CA 1
ATOM 6594 C C . ALA D 1 59 ? 6.012 48.310 -17.110 1.00 17.36 65 ALA D C 1
ATOM 6595 O O . ALA D 1 59 ? 5.485 48.953 -18.006 1.00 17.47 65 ALA D O 1
ATOM 6597 N N . ARG D 1 60 ? 6.941 48.833 -16.326 1.00 18.25 66 ARG D N 1
ATOM 6598 C CA . ARG D 1 60 ? 7.257 50.263 -16.427 1.00 19.85 66 ARG D CA 1
ATOM 6599 C C . ARG D 1 60 ? 8.309 50.547 -17.492 1.00 21.85 66 ARG D C 1
ATOM 6600 O O . ARG D 1 60 ? 8.321 51.643 -18.061 1.00 22.42 66 ARG D O 1
ATOM 6608 N N . SER D 1 61 ? 9.176 49.568 -17.744 1.00 24.15 67 SER D N 1
ATOM 6609 C CA . SER D 1 61 ? 10.394 49.778 -18.535 1.00 26.16 67 SER D CA 1
ATOM 6610 C C . SER D 1 61 ? 10.202 49.395 -20.001 1.00 27.11 67 SER D C 1
ATOM 6611 O O . SER D 1 61 ? 10.167 48.217 -20.334 1.00 27.01 67 SER D O 1
ATOM 6614 N N . LYS D 1 62 ? 10.090 50.399 -20.867 1.00 28.20 68 LYS D N 1
ATOM 6615 C CA . LYS D 1 62 ? 9.874 50.170 -22.294 1.00 29.25 68 LYS D CA 1
ATOM 6616 C C . LYS D 1 62 ? 11.047 49.443 -22.959 1.00 29.02 68 LYS D C 1
ATOM 6617 O O . LYS D 1 62 ? 10.837 48.639 -23.859 1.00 29.17 68 LYS D O 1
ATOM 6623 N N . GLU D 1 63 ? 12.267 49.711 -22.503 1.00 29.09 69 GLU D N 1
ATOM 6624 C CA . GLU D 1 63 ? 13.457 49.087 -23.079 1.00 29.10 69 GLU D CA 1
ATOM 6625 C C . GLU D 1 63 ? 13.428 47.576 -22.888 1.00 28.48 69 GLU D C 1
ATOM 6626 O O . GLU D 1 63 ? 13.676 46.816 -23.837 1.00 28.29 69 GLU D O 1
ATOM 6632 N N . THR D 1 64 ? 13.133 47.150 -21.659 1.00 27.32 70 THR D N 1
ATOM 6633 C CA . THR D 1 64 ? 13.108 45.730 -21.323 1.00 26.70 70 THR D CA 1
ATOM 6634 C C . THR D 1 64 ? 11.899 45.063 -21.951 1.00 25.51 70 THR D C 1
ATOM 6635 O O . THR D 1 64 ? 11.995 43.935 -22.398 1.00 25.46 70 THR D O 1
ATOM 6639 N N . LEU D 1 65 ? 10.776 45.776 -22.011 1.00 24.15 71 LEU D N 1
ATOM 6640 C CA . LEU D 1 65 ? 9.559 45.242 -22.618 1.00 23.55 71 LEU D CA 1
ATOM 6641 C C . LEU D 1 65 ? 9.746 45.002 -24.113 1.00 23.75 71 LEU D C 1
ATOM 6642 O O . LEU D 1 65 ? 9.228 44.035 -24.650 1.00 22.89 71 LEU D O 1
ATOM 6647 N N . GLN D 1 66 ? 10.468 45.900 -24.782 1.00 23.98 72 GLN D N 1
ATOM 6648 C CA . GLN D 1 66 ? 10.743 45.734 -26.207 1.00 24.68 72 GLN D CA 1
ATOM 6649 C C . GLN D 1 66 ? 11.547 44.458 -26.448 1.00 24.22 72 GLN D C 1
ATOM 6650 O O . GLN D 1 66 ? 11.310 43.757 -27.435 1.00 24.80 72 GLN D O 1
ATOM 6656 N N . LYS D 1 67 ? 12.489 44.162 -25.553 1.00 23.96 73 LYS D N 1
ATOM 6657 C CA . LYS D 1 67 ? 13.288 42.944 -25.650 1.00 23.88 73 LYS D CA 1
ATOM 6658 C C . LYS D 1 67 ? 12.416 41.704 -25.467 1.00 23.10 73 LYS D C 1
ATOM 6659 O O . LYS D 1 67 ? 12.619 40.697 -26.139 1.00 22.80 73 LYS D O 1
ATOM 6665 N N . VAL D 1 68 ? 11.439 41.781 -24.562 1.00 21.77 74 VAL D N 1
ATOM 6666 C CA . VAL D 1 68 ? 10.542 40.662 -24.339 1.00 21.22 74 VAL D CA 1
ATOM 6667 C C . VAL D 1 68 ? 9.665 40.431 -25.559 1.00 20.87 74 VAL D C 1
ATOM 6668 O O . VAL D 1 68 ? 9.476 39.289 -25.970 1.00 21.38 74 VAL D O 1
ATOM 6672 N N . VAL D 1 69 ? 9.139 41.508 -26.139 1.00 21.09 75 VAL D N 1
ATOM 6673 C CA . VAL D 1 69 ? 8.283 41.410 -27.319 1.00 21.34 75 VAL D CA 1
ATOM 6674 C C . VAL D 1 69 ? 9.070 40.774 -28.469 1.00 21.70 75 VAL D C 1
ATOM 6675 O O . VAL D 1 69 ? 8.573 39.871 -29.125 1.00 20.63 75 VAL D O 1
ATOM 6679 N N . SER D 1 70 ? 10.308 41.213 -28.665 1.00 23.07 76 SER D N 1
ATOM 6680 C CA . SER D 1 70 ? 11.128 40.699 -29.768 1.00 23.53 76 SER D CA 1
ATOM 6681 C C . SER D 1 70 ? 11.393 39.204 -29.596 1.00 23.74 76 SER D C 1
ATOM 6682 O O . SER D 1 70 ? 11.382 38.450 -30.575 1.00 23.88 76 SER D O 1
ATOM 6687 N N . HIS D 1 71 ? 11.620 38.767 -28.359 1.00 23.72 77 HIS D N 1
ATOM 6688 C CA . HIS D 1 71 ? 11.842 37.352 -28.106 1.00 23.53 77 HIS D CA 1
ATOM 6689 C C . HIS D 1 71 ? 10.553 36.553 -28.286 1.00 23.20 77 HIS D C 1
ATOM 6690 O O . HIS D 1 71 ? 10.587 35.457 -28.818 1.00 23.11 77 HIS D O 1
ATO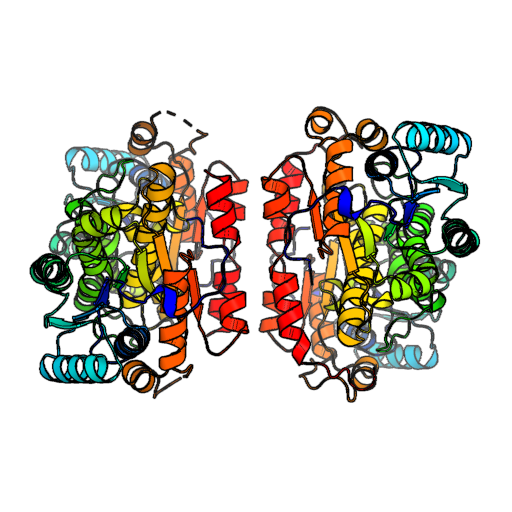M 6697 N N . CYS D 1 72 ? 9.420 37.107 -27.854 1.00 22.68 78 CYS D N 1
ATOM 6698 C CA . CYS D 1 72 ? 8.121 36.462 -28.057 1.00 22.44 78 CYS D CA 1
ATOM 6699 C C . CYS D 1 72 ? 7.866 36.192 -29.545 1.00 22.80 78 CYS D C 1
ATOM 6700 O O . CYS D 1 72 ? 7.463 35.102 -29.915 1.00 22.49 78 CYS D O 1
ATOM 6703 N N . LEU D 1 73 ? 8.130 37.176 -30.398 1.00 23.23 79 LEU D N 1
ATOM 6704 C CA . LEU D 1 73 ? 7.944 36.991 -31.838 1.00 23.82 79 LEU D CA 1
ATOM 6705 C C . LEU D 1 73 ? 8.861 35.877 -32.369 1.00 24.16 79 LEU D C 1
ATOM 6706 O O . LEU D 1 73 ? 8.410 35.029 -33.138 1.00 24.24 79 LEU D O 1
ATOM 6711 N N . GLU D 1 74 ? 10.118 35.855 -31.927 1.00 24.74 80 GLU D N 1
ATOM 6712 C CA . GLU D 1 74 ? 11.065 34.798 -32.324 1.00 25.66 80 GLU D CA 1
ATOM 6713 C C . GLU D 1 74 ? 10.572 33.404 -31.924 1.00 25.39 80 GLU D C 1
ATOM 6714 O O . GLU D 1 74 ? 10.714 32.439 -32.671 1.00 25.65 80 GLU D O 1
ATOM 6720 N N . LEU D 1 75 ? 9.980 33.313 -30.736 1.00 24.56 81 LEU D N 1
ATOM 6721 C CA . LEU D 1 75 ? 9.514 32.049 -30.174 1.00 24.10 81 LEU D CA 1
ATOM 6722 C C . LEU D 1 75 ? 8.258 31.508 -30.837 1.00 23.41 81 LEU D C 1
ATOM 6723 O O . LEU D 1 75 ? 7.915 30.351 -30.630 1.00 23.08 81 LEU D O 1
ATOM 6728 N N . GLY D 1 76 ? 7.550 32.353 -31.585 1.00 22.76 82 GLY D N 1
ATOM 6729 C CA . GLY D 1 76 ? 6.358 31.938 -32.289 1.00 22.54 82 GLY D CA 1
ATOM 6730 C C . GLY D 1 76 ? 5.041 32.565 -31.875 1.00 21.98 82 GLY D C 1
ATOM 6731 O O . GLY D 1 76 ? 4.001 32.030 -32.218 1.00 21.97 82 GLY D O 1
ATOM 6732 N N . ALA D 1 77 ? 5.061 33.706 -31.184 1.00 21.54 83 ALA D N 1
ATOM 6733 C CA . ALA D 1 77 ? 3.816 34.381 -30.830 1.00 21.59 83 ALA D CA 1
ATOM 6734 C C . ALA D 1 77 ? 3.026 34.786 -32.083 1.00 21.91 83 ALA D C 1
ATOM 6735 O O . ALA D 1 77 ? 3.608 35.235 -33.081 1.00 22.01 83 ALA D O 1
ATOM 6737 N N . ALA D 1 78 ? 1.710 34.602 -32.033 1.00 21.69 84 ALA D N 1
ATOM 6738 C CA . ALA D 1 78 ? 0.810 35.021 -33.110 1.00 21.67 84 ALA D CA 1
ATOM 6739 C C . ALA D 1 78 ? 0.891 36.520 -33.345 1.00 21.61 84 ALA D C 1
ATOM 6740 O O . ALA D 1 78 ? 0.775 36.987 -34.480 1.00 21.14 84 ALA D O 1
ATOM 6742 N N . SER D 1 79 ? 1.029 37.256 -32.247 1.00 20.69 85 SER D N 1
ATOM 6743 C CA . SER D 1 79 ? 1.394 38.669 -32.244 1.00 20.87 85 SER D CA 1
ATOM 6744 C C . SER D 1 79 ? 1.933 39.015 -30.854 1.00 20.59 85 SER D C 1
ATOM 6745 O O . SER D 1 79 ? 1.667 38.298 -29.886 1.00 20.27 85 SER D O 1
ATOM 6748 N N . ALA D 1 80 ? 2.715 40.085 -30.763 1.00 20.35 86 ALA D N 1
ATOM 6749 C CA . ALA D 1 80 ? 3.225 40.549 -29.475 1.00 19.81 86 ALA D CA 1
ATOM 6750 C C . ALA D 1 80 ? 3.364 42.066 -29.485 1.00 19.90 86 ALA D C 1
ATOM 6751 O O . ALA D 1 80 ? 3.902 42.637 -30.432 1.00 20.07 86 ALA D O 1
ATOM 6753 N N . HIS D 1 81 ? 2.850 42.715 -28.442 1.00 19.13 87 HIS D N 1
ATOM 6754 C CA . HIS D 1 81 ? 2.963 44.161 -28.267 1.00 19.03 87 HIS D CA 1
ATOM 6755 C C . HIS D 1 81 ? 3.281 44.446 -26.807 1.00 18.88 87 HIS D C 1
ATOM 6756 O O . HIS D 1 81 ? 3.051 43.605 -25.942 1.00 18.28 87 HIS D O 1
ATOM 6763 N N . TYR D 1 82 ? 3.813 45.630 -26.539 1.00 18.54 88 TYR D N 1
ATOM 6764 C CA . TYR D 1 82 ? 3.957 46.112 -25.170 1.00 19.19 88 TYR D CA 1
ATOM 6765 C C . TYR D 1 82 ? 3.327 47.489 -25.013 1.00 19.29 88 TYR D C 1
ATOM 6766 O O . TYR D 1 82 ? 3.237 48.266 -25.960 1.00 19.47 88 TYR D O 1
ATOM 6775 N N . ILE D 1 83 ? 2.850 47.766 -23.804 1.00 19.20 89 ILE D N 1
ATOM 6776 C CA . ILE D 1 83 ? 2.434 49.094 -23.404 1.00 19.16 89 ILE D CA 1
ATOM 6777 C C . ILE D 1 83 ? 3.088 49.328 -22.047 1.00 19.63 89 ILE D C 1
ATOM 6778 O O . ILE D 1 83 ? 2.904 48.532 -21.121 1.00 19.45 89 ILE D O 1
ATOM 6783 N N . ALA D 1 84 ? 3.891 50.383 -21.947 1.00 19.29 90 ALA D N 1
ATOM 6784 C CA . ALA D 1 84 ? 4.625 50.675 -20.724 1.00 19.01 90 ALA D CA 1
ATOM 6785 C C . ALA D 1 84 ? 3.862 51.663 -19.860 1.00 18.80 90 ALA D C 1
ATOM 6786 O O . ALA D 1 84 ? 3.289 52.644 -20.345 1.00 19.23 90 ALA D O 1
ATOM 6788 N N . GLY D 1 85 ? 3.854 51.402 -18.563 1.00 18.04 91 GLY D N 1
ATOM 6789 C CA . GLY D 1 85 ? 3.342 52.361 -17.612 1.00 17.76 91 GLY D CA 1
ATOM 6790 C C . GLY D 1 85 ? 3.400 51.817 -16.203 1.00 17.31 91 GLY D C 1
ATOM 6791 O O . GLY D 1 85 ? 3.773 50.662 -15.982 1.00 17.42 91 GLY D O 1
ATOM 6792 N N . THR D 1 86 ? 3.048 52.668 -15.248 1.00 17.00 92 THR D N 1
ATOM 6793 C CA . THR D 1 86 ? 3.014 52.253 -13.856 1.00 16.13 92 THR D CA 1
ATOM 6794 C C . THR D 1 86 ? 1.588 52.000 -13.403 1.00 15.40 92 THR D C 1
ATOM 6795 O O . THR D 1 86 ? 0.680 52.777 -13.682 1.00 14.76 92 THR D O 1
ATOM 6799 N N . MET D 1 87 ? 1.413 50.902 -12.662 1.00 14.80 93 MET D N 1
ATOM 6800 C CA . MET D 1 87 ? 0.126 50.494 -12.139 1.00 15.17 93 MET D CA 1
ATOM 6801 C C . MET D 1 87 ? -0.195 51.235 -10.834 1.00 15.27 93 MET D C 1
ATOM 6802 O O . MET D 1 87 ? -1.211 50.985 -10.196 1.00 16.18 93 MET D O 1
ATOM 6807 N N . GLU D 1 88 ? 0.666 52.180 -10.461 1.00 15.29 94 GLU D N 1
ATOM 6808 C CA . GLU D 1 88 ? 0.306 53.202 -9.487 1.00 16.03 94 GLU D CA 1
ATOM 6809 C C . GLU D 1 88 ? -0.781 54.120 -10.044 1.00 16.64 94 GLU D C 1
ATOM 6810 O O . GLU D 1 88 ? -1.515 54.737 -9.284 1.00 16.90 94 GLU D O 1
ATOM 6816 N N . ASP D 1 89 ? -0.839 54.237 -11.372 1.00 16.43 95 ASP D N 1
ATOM 6817 C CA . ASP D 1 89 ? -1.733 55.171 -12.058 1.00 16.77 95 ASP D CA 1
ATOM 6818 C C . ASP D 1 89 ? -2.959 54.386 -12.520 1.00 16.45 95 ASP D C 1
ATOM 6819 O O . ASP D 1 89 ? -2.888 53.621 -13.472 1.00 16.80 95 ASP D O 1
ATOM 6824 N N . MET D 1 90 ? -4.074 54.560 -11.823 1.00 16.88 96 MET D N 1
ATOM 6825 C CA . MET D 1 90 ? -5.287 53.793 -12.107 1.00 17.08 96 MET D CA 1
ATOM 6826 C C . MET D 1 90 ? -5.897 54.145 -13.466 1.00 17.26 96 MET D C 1
ATOM 6827 O O . MET D 1 90 ? -6.595 53.326 -14.062 1.00 16.79 96 MET D O 1
ATOM 6832 N N . THR D 1 91 ? -5.634 55.354 -13.948 1.00 16.93 97 THR D N 1
ATOM 6833 C CA . THR D 1 91 ? -6.042 55.739 -15.303 1.00 17.07 97 THR D CA 1
ATOM 6834 C C . THR D 1 91 ? -5.268 54.942 -16.343 1.00 16.51 97 THR D C 1
ATOM 6835 O O . THR D 1 91 ? -5.849 54.459 -17.324 1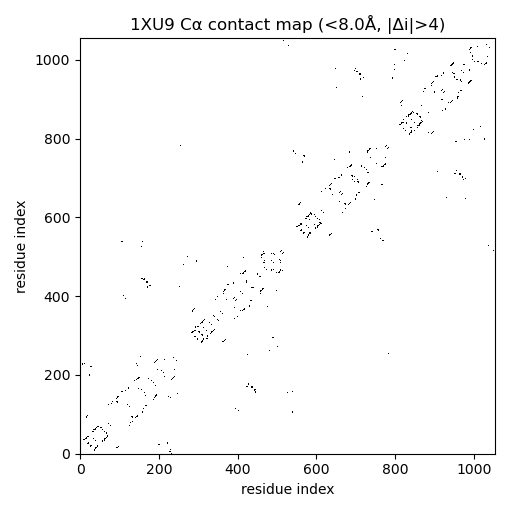.00 17.59 97 THR D O 1
ATOM 6839 N N . PHE D 1 92 ? -3.967 54.785 -16.133 1.00 16.86 98 PHE D N 1
ATOM 6840 C CA . PHE D 1 92 ? -3.171 53.928 -16.995 1.00 16.74 98 PHE D CA 1
ATOM 6841 C C . PHE D 1 92 ? -3.710 52.502 -17.007 1.00 17.20 98 PHE D C 1
ATOM 6842 O O . PHE D 1 92 ? -3.819 51.887 -18.063 1.00 16.82 98 PHE D O 1
ATOM 6850 N N . ALA D 1 93 ? -4.021 51.964 -15.833 1.00 16.98 99 ALA D N 1
ATOM 6851 C CA . ALA D 1 93 ? -4.501 50.590 -15.751 1.00 17.13 99 ALA D CA 1
ATOM 6852 C C . ALA D 1 93 ? -5.736 50.403 -16.630 1.00 17.78 99 ALA D C 1
ATOM 6853 O O . ALA D 1 93 ? -5.793 49.477 -17.440 1.00 17.24 99 ALA D O 1
ATOM 6855 N N . GLU D 1 94 ? -6.711 51.296 -16.478 1.00 18.40 100 GLU D N 1
ATOM 6856 C CA . GLU D 1 94 ? -7.945 51.247 -17.253 1.00 19.05 100 GLU D CA 1
ATOM 6857 C C . GLU D 1 94 ? -7.674 51.349 -18.767 1.00 19.26 100 GLU D C 1
ATOM 6858 O O . GLU D 1 94 ? -8.149 50.540 -19.570 1.00 18.57 100 GLU D O 1
ATOM 6864 N N . GLN D 1 95 ? -6.869 52.330 -19.152 1.00 18.54 101 GLN D N 1
ATOM 6865 C CA . GLN D 1 95 ? -6.618 52.601 -20.569 1.00 18.65 101 GLN D CA 1
ATOM 6866 C C . GLN D 1 95 ? -5.761 51.511 -21.205 1.00 17.73 101 GLN D C 1
ATOM 6867 O O . GLN D 1 95 ? -5.905 51.219 -22.388 1.00 18.51 101 GLN D O 1
ATOM 6873 N N . PHE D 1 96 ? -4.884 50.907 -20.409 1.00 16.40 102 PHE D N 1
ATOM 6874 C CA . PHE D 1 96 ? -4.037 49.817 -20.867 1.00 15.61 102 PHE D CA 1
ATOM 6875 C C . PHE D 1 96 ? -4.885 48.636 -21.343 1.00 15.72 102 PHE D C 1
ATOM 6876 O O . PHE D 1 96 ? -4.642 48.088 -22.413 1.00 16.08 102 PHE D O 1
ATOM 6884 N N . VAL D 1 97 ? -5.874 48.239 -20.550 1.00 15.90 103 VAL D N 1
ATOM 6885 C CA . VAL D 1 97 ? -6.696 47.085 -20.911 1.00 15.94 103 VAL D CA 1
ATOM 6886 C C . VAL D 1 97 ? -7.470 47.370 -22.197 1.00 16.42 103 VAL D C 1
ATOM 6887 O O . VAL D 1 97 ? -7.559 46.502 -23.064 1.00 16.73 103 VAL D O 1
ATOM 6891 N N . ALA D 1 98 ? -8.022 48.579 -22.319 1.00 16.91 104 ALA D N 1
ATOM 6892 C CA . ALA D 1 98 ? -8.749 48.974 -23.535 1.00 17.33 104 ALA D CA 1
ATOM 6893 C C . ALA D 1 98 ? -7.845 48.866 -24.746 1.00 17.46 104 ALA D C 1
ATOM 6894 O O . ALA D 1 98 ? -8.255 48.312 -25.774 1.00 18.67 104 ALA D O 1
ATOM 6896 N N . GLN D 1 99 ? -6.623 49.384 -24.629 1.00 17.82 105 GLN D N 1
ATOM 6897 C CA . GLN D 1 99 ? -5.702 49.408 -25.770 1.00 18.24 105 GLN D CA 1
ATOM 6898 C C . GLN D 1 99 ? -5.187 48.008 -26.113 1.00 18.08 105 GLN D C 1
ATOM 6899 O O . GLN D 1 99 ? -5.069 47.651 -27.290 1.00 17.82 105 GLN D O 1
ATOM 6905 N N . ALA D 1 100 ? -4.919 47.196 -25.099 1.00 17.67 106 ALA D N 1
ATOM 6906 C CA . ALA D 1 100 ? -4.487 45.824 -25.316 1.00 17.54 106 ALA D CA 1
ATOM 6907 C C . ALA D 1 100 ? -5.565 45.025 -26.047 1.00 17.39 106 ALA D C 1
ATOM 6908 O O . ALA D 1 100 ? -5.267 44.270 -26.971 1.00 17.40 106 ALA D O 1
ATOM 6910 N N . GLY D 1 101 ? -6.811 45.197 -25.625 1.00 17.70 107 GLY D N 1
ATOM 6911 C CA . GLY D 1 101 ? -7.943 44.546 -26.262 1.00 17.79 107 GLY D CA 1
ATOM 6912 C C . GLY D 1 101 ? -8.127 45.012 -27.690 1.00 18.61 107 GLY D C 1
ATOM 6913 O O . GLY D 1 101 ? -8.457 44.220 -28.568 1.00 19.00 107 GLY D O 1
ATOM 6914 N N . LYS D 1 102 ? -7.915 46.297 -27.921 1.00 18.70 108 LYS D N 1
ATOM 6915 C CA . LYS D 1 102 ? -8.008 46.842 -29.276 1.00 19.32 108 LYS D CA 1
ATOM 6916 C C . LYS D 1 102 ? -6.942 46.214 -30.169 1.00 19.33 108 LYS D C 1
ATOM 6917 O O . LYS D 1 102 ? -7.233 45.782 -31.293 1.00 19.33 108 LYS D O 1
ATOM 6923 N N . LEU D 1 103 ? -5.720 46.133 -29.662 1.00 19.34 109 LEU D N 1
ATOM 6924 C CA . LEU D 1 103 ? -4.601 45.564 -30.412 1.00 19.54 109 LEU D CA 1
ATOM 6925 C C . LEU D 1 103 ? -4.870 44.116 -30.818 1.00 19.47 109 LEU D C 1
ATOM 6926 O O . LEU D 1 103 ? -4.556 43.717 -31.941 1.00 19.51 109 LEU D O 1
ATOM 6931 N N . MET D 1 104 ? -5.449 43.334 -29.910 1.00 18.90 110 MET D N 1
ATOM 6932 C CA . MET D 1 104 ? -5.640 41.897 -30.152 1.00 18.69 110 MET D CA 1
ATOM 6933 C C . MET D 1 104 ? -7.003 41.529 -30.725 1.00 18.73 110 MET D C 1
ATOM 6934 O O . MET D 1 104 ? -7.186 40.414 -31.196 1.00 19.84 110 MET D O 1
ATOM 6939 N N . GLY D 1 105 ? -7.960 42.447 -30.660 1.00 18.74 111 GLY D N 1
ATOM 6940 C CA . GLY D 1 105 ? -9.337 42.161 -31.035 1.00 19.23 111 GLY D CA 1
ATOM 6941 C C . GLY D 1 105 ? -10.137 41.376 -30.013 1.00 18.89 111 GLY D C 1
ATOM 6942 O O . GLY D 1 105 ? -10.975 40.538 -30.373 1.00 19.16 111 GLY D O 1
ATOM 6943 N N . GLY D 1 106 ? -9.891 41.654 -28.733 1.00 18.43 112 GLY D N 1
ATOM 6944 C CA . GLY D 1 106 ? -10.553 40.966 -27.637 1.00 18.50 112 GLY D CA 1
ATOM 6945 C C . GLY D 1 106 ? -9.536 40.465 -26.617 1.00 17.77 112 GLY D C 1
ATOM 6946 O O . GLY D 1 106 ? -8.355 40.845 -26.634 1.00 17.95 112 GLY D O 1
ATOM 6947 N N . LEU D 1 107 ? -10.000 39.581 -25.737 1.00 17.09 113 LEU D N 1
ATOM 6948 C CA . LEU D 1 107 ? -9.215 39.132 -24.598 1.00 16.71 113 LEU D CA 1
ATOM 6949 C C . LEU D 1 107 ? -9.777 37.805 -24.115 1.00 15.99 113 LEU D C 1
ATOM 6950 O O . LEU D 1 107 ? -10.970 37.711 -23.862 1.00 16.17 113 LEU D O 1
ATOM 6955 N N . ASP D 1 108 ? -8.923 36.785 -24.059 1.00 16.24 114 ASP D N 1
ATOM 6956 C CA . ASP D 1 108 ? -9.282 35.475 -23.511 1.00 16.25 114 ASP D CA 1
ATOM 6957 C C . ASP D 1 108 ? -8.778 35.255 -22.084 1.00 16.39 114 ASP D C 1
ATOM 6958 O O . ASP D 1 108 ? -9.427 34.569 -21.301 1.00 16.54 114 ASP D O 1
ATOM 6963 N N . MET D 1 109 ? -7.630 35.830 -21.746 1.00 15.69 115 MET D N 1
ATOM 6964 C CA . MET D 1 109 ? -7.014 35.603 -20.440 1.00 15.60 115 MET D CA 1
ATOM 6965 C C . MET D 1 109 ? -6.306 36.863 -19.947 1.00 15.55 115 MET D C 1
ATOM 6966 O O . MET D 1 109 ? -5.533 37.484 -20.677 1.00 15.45 115 MET D O 1
ATOM 6971 N N . LEU D 1 110 ? -6.557 37.209 -18.685 1.00 14.14 116 LEU D N 1
ATOM 6972 C CA . LEU D 1 110 ? -5.932 38.351 -18.044 1.00 14.23 116 LEU D CA 1
ATOM 6973 C C . LEU D 1 110 ? -5.031 37.805 -16.950 1.00 14.21 116 LEU D C 1
ATOM 6974 O O . LEU D 1 110 ? -5.527 37.278 -15.963 1.00 14.14 116 LEU D O 1
ATOM 6979 N N . ILE D 1 111 ? -3.722 37.933 -17.117 1.00 13.29 117 ILE D N 1
ATOM 6980 C CA . ILE D 1 111 ? -2.778 37.452 -16.116 1.00 13.47 117 ILE D CA 1
ATOM 6981 C C . ILE D 1 111 ? -2.232 38.635 -15.317 1.00 13.20 117 ILE D C 1
ATOM 6982 O O . ILE D 1 111 ? -1.490 39.482 -15.814 1.00 12.61 117 ILE D O 1
ATOM 6987 N N . LEU D 1 112 ? -2.648 38.682 -14.059 1.00 12.70 118 LEU D N 1
ATOM 6988 C CA . LEU D 1 112 ? -2.309 39.757 -13.133 1.00 13.32 118 LEU D CA 1
ATOM 6989 C C . LEU D 1 112 ? -1.191 39.298 -12.200 1.00 13.30 118 LEU D C 1
ATOM 6990 O O . LEU D 1 112 ? -1.387 38.436 -11.345 1.00 13.64 118 LEU D O 1
ATOM 6995 N N . ASN D 1 113 ? -0.017 39.886 -12.380 1.00 12.83 119 ASN D N 1
ATOM 6996 C CA . ASN D 1 113 ? 1.231 39.356 -11.837 1.00 12.59 119 ASN D CA 1
ATOM 6997 C C . ASN D 1 113 ? 2.142 40.410 -11.183 1.00 12.29 119 ASN D C 1
ATOM 6998 O O . ASN D 1 113 ? 2.937 40.087 -10.297 1.00 13.10 119 ASN D O 1
ATOM 7003 N N . HIS D 1 114 ? 2.037 41.667 -11.616 1.00 12.35 120 HIS D N 1
ATOM 7004 C CA . HIS D 1 114 ? 2.895 42.727 -11.110 1.00 12.40 120 HIS D CA 1
ATOM 7005 C C . HIS D 1 114 ? 2.721 42.975 -9.619 1.00 12.29 120 HIS D C 1
ATOM 7006 O O . HIS D 1 114 ? 1.632 42.765 -9.067 1.00 13.06 120 HIS D O 1
ATOM 7013 N N . ILE D 1 115 ? 3.807 43.432 -8.997 1.00 12.57 121 ILE D N 1
ATOM 7014 C CA . ILE D 1 115 ? 3.809 43.922 -7.625 1.00 12.82 121 ILE D CA 1
ATOM 7015 C C . ILE D 1 115 ? 4.740 45.108 -7.508 1.00 13.93 121 ILE D C 1
ATOM 7016 O O . ILE D 1 115 ? 5.658 45.270 -8.306 1.00 13.96 121 ILE D O 1
ATOM 7021 N N . THR D 1 116 ? 4.514 45.939 -6.506 1.00 13.66 122 THR D N 1
ATOM 7022 C CA . THR D 1 116 ? 5.464 46.995 -6.190 1.00 13.92 122 THR D CA 1
ATOM 7023 C C . THR D 1 116 ? 6.699 46.409 -5.509 1.00 15.21 122 THR D C 1
ATOM 7024 O O . THR D 1 116 ? 6.646 45.340 -4.892 1.00 15.11 122 THR D O 1
ATOM 7028 N N . ASN D 1 117 ? 7.815 47.125 -5.602 1.00 16.46 123 ASN D N 1
ATOM 7029 C CA . ASN D 1 117 ? 9.072 46.621 -5.062 1.00 18.88 123 ASN D CA 1
ATOM 7030 C C . ASN D 1 117 ? 8.950 46.347 -3.579 1.00 19.22 123 ASN D C 1
ATOM 7031 O O . ASN D 1 117 ? 8.503 47.199 -2.814 1.00 19.55 123 ASN D O 1
ATOM 7036 N N . THR D 1 118 ? 9.360 45.142 -3.196 1.00 20.58 124 THR D N 1
ATOM 7037 C CA . THR D 1 118 ? 9.165 44.602 -1.859 1.00 21.97 124 THR D CA 1
ATOM 7038 C C . THR D 1 118 ? 10.410 43.845 -1.418 1.00 22.42 124 THR D C 1
ATOM 7039 O O . THR D 1 118 ? 10.909 42.996 -2.156 1.00 23.24 124 THR D O 1
ATOM 7043 N N . SER D 1 119 ? 10.891 44.149 -0.215 1.00 22.55 125 SER D N 1
ATOM 7044 C CA . SER D 1 119 ? 11.993 43.404 0.391 1.00 22.63 125 SER D CA 1
ATOM 7045 C C . SER D 1 119 ? 11.614 42.969 1.805 1.00 21.86 125 SER D C 1
ATOM 7046 O O . SER D 1 119 ? 10.534 43.302 2.301 1.00 22.39 125 SER D O 1
ATOM 7049 N N . LEU D 1 120 ? 12.471 42.178 2.435 1.00 20.18 126 LEU D N 1
ATOM 7050 C CA . LEU D 1 120 ? 12.213 41.710 3.789 1.00 19.74 126 LEU D CA 1
ATOM 7051 C C . LEU D 1 120 ? 12.632 42.746 4.817 1.00 19.57 126 LEU D C 1
ATOM 7052 O O . LEU D 1 120 ? 13.811 43.076 4.935 1.00 18.99 126 LEU D O 1
ATOM 7057 N N . ASN D 1 121 ? 11.663 43.265 5.565 1.00 18.57 127 ASN D N 1
ATOM 7058 C CA . ASN D 1 121 ? 11.959 44.241 6.601 1.00 19.80 127 ASN D CA 1
ATOM 7059 C C . ASN D 1 121 ? 10.842 44.278 7.636 1.00 19.05 127 ASN D C 1
ATOM 7060 O O . ASN D 1 121 ? 9.679 44.083 7.296 1.00 17.90 127 ASN D O 1
ATOM 7065 N N . LEU D 1 122 ? 11.196 44.528 8.892 1.00 19.37 128 LEU D N 1
ATOM 7066 C CA . LEU D 1 122 ? 10.192 44.779 9.927 1.00 20.03 128 LEU D CA 1
ATOM 7067 C C . LEU D 1 122 ? 9.360 45.986 9.538 1.00 20.01 128 LEU D C 1
ATOM 7068 O O . LEU D 1 122 ? 9.849 46.912 8.879 1.00 20.80 128 LEU D O 1
ATOM 7073 N N . PHE D 1 123 ? 8.085 45.954 9.911 1.00 19.33 129 PHE D N 1
ATOM 7074 C CA . PHE D 1 123 ? 7.210 47.095 9.758 1.00 19.41 129 PHE D CA 1
ATOM 7075 C C . PHE D 1 123 ? 7.439 48.034 10.940 1.00 21.04 129 PHE D C 1
ATOM 7076 O O . PHE D 1 123 ? 7.241 47.655 12.102 1.00 22.01 129 PHE D O 1
ATOM 7084 N N . HIS D 1 124 ? 7.860 49.250 10.628 1.00 21.76 130 HIS D N 1
ATOM 7085 C CA . HIS D 1 124 ? 7.833 50.358 11.578 1.00 23.35 130 HIS D CA 1
ATOM 7086 C C . HIS D 1 124 ? 7.452 51.637 10.842 1.00 23.28 130 HIS D C 1
ATOM 7087 O O . HIS D 1 124 ? 8.219 52.136 9.995 1.00 23.54 130 HIS D O 1
ATOM 7094 N N . ASP D 1 125 ? 6.260 52.139 11.146 1.00 23.71 131 ASP D N 1
ATOM 7095 C CA . ASP D 1 125 ? 5.842 53.476 10.769 1.00 24.08 131 ASP D CA 1
ATOM 7096 C C . ASP D 1 125 ? 5.966 53.658 9.247 1.00 23.41 131 ASP D C 1
ATOM 7097 O O . ASP D 1 125 ? 6.422 54.709 8.782 1.00 25.05 131 ASP D O 1
ATOM 7102 N N . ASP D 1 126 ? 5.656 52.616 8.480 1.00 22.18 132 ASP D N 1
ATOM 7103 C CA . ASP D 1 126 ? 5.768 52.699 7.026 1.00 20.68 132 ASP D CA 1
ATOM 7104 C C . ASP D 1 126 ? 4.406 52.625 6.334 1.00 19.02 132 ASP D C 1
ATOM 7105 O O . ASP D 1 126 ? 4.157 51.741 5.510 1.00 18.20 132 ASP D O 1
ATOM 7110 N N . ILE D 1 127 ? 3.552 53.594 6.655 1.00 17.10 133 ILE D N 1
ATOM 7111 C CA . ILE D 1 127 ? 2.239 53.724 6.035 1.00 16.28 133 ILE D CA 1
ATOM 7112 C C . ILE D 1 127 ? 2.382 53.873 4.521 1.00 15.02 133 ILE D C 1
ATOM 7113 O O . ILE D 1 127 ? 1.566 53.358 3.760 1.00 14.24 133 ILE D O 1
ATOM 7118 N N . HIS D 1 128 ? 3.445 54.548 4.079 1.00 13.43 134 HIS D N 1
ATOM 7119 C CA . HIS D 1 128 ? 3.654 54.748 2.657 1.00 13.38 134 HIS D CA 1
ATOM 7120 C C . HIS D 1 128 ? 3.713 53.417 1.905 1.00 12.63 134 HIS D C 1
ATOM 7121 O O . HIS D 1 128 ? 3.068 53.274 0.862 1.00 12.69 134 HIS D O 1
ATOM 7128 N N . HIS D 1 129 ? 4.485 52.462 2.423 1.00 12.38 135 HIS D N 1
ATOM 7129 C CA . HIS D 1 129 ? 4.622 51.159 1.785 1.00 12.95 135 HIS D CA 1
ATOM 7130 C C . HIS D 1 129 ? 3.350 50.349 1.874 1.00 12.70 135 HIS D C 1
ATOM 7131 O O . HIS D 1 129 ? 3.028 49.605 0.967 1.00 13.29 135 HIS D O 1
ATOM 7138 N N . VAL D 1 130 ? 2.622 50.498 2.967 1.00 11.77 136 VAL D N 1
ATOM 7139 C CA . VAL D 1 130 ? 1.336 49.827 3.086 1.00 12.36 136 VAL D CA 1
ATOM 7140 C C . VAL D 1 130 ? 0.374 50.348 2.010 1.00 11.52 136 VAL D C 1
ATOM 7141 O O . VAL D 1 130 ? -0.265 49.566 1.331 1.00 12.19 136 VAL D O 1
ATOM 7145 N N . ARG D 1 131 ? 0.261 51.659 1.857 1.00 12.60 137 ARG D N 1
ATOM 7146 C CA . ARG D 1 131 ? -0.629 52.241 0.858 1.00 13.26 137 ARG D CA 1
ATOM 7147 C C . ARG D 1 131 ? -0.200 51.864 -0.554 1.00 13.24 137 ARG D C 1
ATOM 7148 O O . ARG D 1 131 ? -1.028 51.510 -1.382 1.00 13.16 137 ARG D O 1
ATOM 7156 N N . LYS D 1 132 ? 1.096 51.957 -0.823 1.00 12.54 138 LYS D N 1
ATOM 7157 C CA . LYS D 1 132 ? 1.622 51.667 -2.160 1.00 12.67 138 LYS D CA 1
ATOM 7158 C C . LYS D 1 132 ? 1.362 50.208 -2.528 1.00 12.72 138 LYS D C 1
ATOM 7159 O O . LYS D 1 132 ? 0.986 49.889 -3.642 1.00 12.58 138 LYS D O 1
ATOM 7165 N N . SER D 1 133 ? 1.602 49.329 -1.575 1.00 12.81 139 SER D N 1
ATOM 7166 C CA . SER D 1 133 ? 1.353 47.910 -1.771 1.00 13.29 139 SER D CA 1
ATOM 7167 C C . SER D 1 133 ? -0.116 47.672 -2.042 1.00 13.41 139 SER D C 1
ATOM 7168 O O . SER D 1 133 ? -0.463 46.923 -2.943 1.00 13.71 139 SER D O 1
ATOM 7171 N N . MET D 1 134 ? -0.995 48.296 -1.272 1.00 13.34 140 MET D N 1
ATOM 7172 C CA . MET D 1 134 ? -2.419 48.109 -1.501 1.00 13.84 140 MET D CA 1
ATOM 7173 C C . MET D 1 134 ? -2.846 48.654 -2.861 1.00 14.18 140 MET D C 1
ATOM 7174 O O . MET D 1 134 ? -3.651 48.026 -3.545 1.00 13.74 140 MET D O 1
ATOM 7183 N N . GLU D 1 135 ? -2.279 49.782 -3.283 1.00 14.17 141 GLU D N 1
ATOM 7184 C CA . GLU D 1 135 ? -2.656 50.374 -4.560 1.00 14.74 141 GLU D CA 1
ATOM 7185 C C . GLU D 1 135 ? -2.144 49.555 -5.750 1.00 13.82 141 GLU D C 1
ATOM 7186 O O . GLU D 1 135 ? -2.919 49.250 -6.654 1.00 13.31 141 GLU D O 1
ATOM 7196 N N . VAL D 1 136 ? -0.867 49.180 -5.733 1.00 13.03 142 VAL D N 1
ATOM 7197 C CA . VAL D 1 136 ? -0.247 48.521 -6.882 1.00 12.70 142 VAL D CA 1
ATOM 7198 C C . VAL D 1 136 ? -0.610 47.042 -6.914 1.00 12.62 142 VAL D C 1
ATOM 7199 O O . VAL D 1 136 ? -0.956 46.492 -7.963 1.00 13.19 142 VAL D O 1
ATOM 7203 N N . ASN D 1 137 ? -0.547 46.403 -5.761 1.00 12.11 143 ASN D N 1
ATOM 7204 C CA . ASN D 1 137 ? -0.693 44.947 -5.698 1.00 11.70 143 ASN D CA 1
ATOM 7205 C C . ASN D 1 137 ? -2.146 44.488 -5.679 1.00 11.87 143 ASN D C 1
ATOM 7206 O O . ASN D 1 137 ? -2.426 43.337 -6.029 1.00 12.03 143 ASN D O 1
ATOM 7211 N N . PHE D 1 138 ? -3.048 45.353 -5.216 1.00 11.66 144 PHE D N 1
ATOM 7212 C CA . PHE D 1 138 ? -4.449 44.998 -5.070 1.00 11.26 144 PHE D CA 1
ATOM 7213 C C . PHE D 1 138 ? -5.398 45.881 -5.875 1.00 11.54 144 PHE D C 1
ATOM 7214 O O . PHE D 1 138 ? -6.128 45.380 -6.736 1.00 11.68 144 PHE D O 1
ATOM 7222 N N . LEU D 1 139 ? -5.416 47.188 -5.624 1.00 11.31 145 LEU D N 1
ATOM 7223 C CA . LEU D 1 139 ? -6.433 48.008 -6.272 1.00 11.47 145 LEU D CA 1
ATOM 7224 C C . LEU D 1 139 ? -6.274 48.002 -7.788 1.00 11.39 145 LEU D C 1
ATOM 7225 O O . LEU D 1 139 ? -7.267 47.974 -8.510 1.00 11.93 145 LEU D O 1
ATOM 7234 N N . SER D 1 140 ? -5.046 48.020 -8.276 1.00 11.51 146 SER D N 1
ATOM 7235 C CA . SER D 1 140 ? -4.869 48.011 -9.725 1.00 11.61 146 SER D CA 1
ATOM 7236 C C . SER D 1 140 ? -5.392 46.718 -10.337 1.00 12.02 146 SER D C 1
ATOM 7237 O O . SER D 1 140 ? -5.869 46.729 -11.460 1.00 12.48 146 SER D O 1
ATOM 7240 N N . TYR D 1 141 ? -5.286 45.604 -9.612 1.00 11.24 147 TYR D N 1
ATOM 7241 C CA . TYR D 1 141 ? -5.825 44.341 -10.124 1.00 11.57 147 TYR D CA 1
ATOM 7242 C C . TYR D 1 141 ? -7.339 44.436 -10.286 1.00 11.82 147 TYR D C 1
ATOM 7243 O O . TYR D 1 141 ? -7.912 43.898 -11.226 1.00 11.27 147 TYR D O 1
ATOM 7252 N N . VAL D 1 142 ? -8.004 45.095 -9.345 1.00 11.67 148 VAL D N 1
ATOM 7253 C CA . VAL D 1 142 ? -9.435 45.290 -9.432 1.00 11.84 148 VAL D CA 1
ATOM 7254 C C . VAL D 1 142 ? -9.792 46.201 -10.628 1.00 11.69 148 VAL D C 1
ATOM 7255 O O . VAL D 1 142 ? -10.690 45.890 -11.393 1.00 12.20 148 VAL D O 1
ATOM 7259 N N . VAL D 1 143 ? -9.062 47.298 -10.799 1.00 12.08 149 VAL D N 1
ATOM 7260 C CA . VAL D 1 143 ? -9.303 48.218 -11.918 1.00 12.33 149 VAL D CA 1
ATOM 7261 C C . VAL D 1 143 ? -9.122 47.485 -13.249 1.00 12.61 149 VAL D C 1
ATOM 7262 O O . VAL D 1 143 ? -9.933 47.635 -14.170 1.00 12.84 149 VAL D O 1
ATOM 7266 N N . LEU D 1 144 ? -8.057 46.704 -13.351 1.00 12.34 150 LEU D N 1
ATOM 7267 C CA . LEU D 1 144 ? -7.773 45.950 -14.562 1.00 12.70 150 LEU D CA 1
ATOM 7268 C C . LEU D 1 144 ? -8.876 44.938 -14.857 1.00 13.33 150 LEU D C 1
ATOM 7269 O O . LEU D 1 144 ? -9.286 44.772 -16.008 1.00 13.21 150 LEU D O 1
ATOM 7274 N N . THR D 1 145 ? -9.381 44.282 -13.814 1.00 12.75 151 THR D N 1
ATOM 7275 C CA . THR D 1 145 ? -10.459 43.324 -13.965 1.00 13.11 151 THR D CA 1
ATOM 7276 C C . THR D 1 145 ? -11.753 43.988 -14.435 1.00 13.18 151 THR D C 1
ATOM 7277 O O . THR D 1 145 ? -12.409 43.493 -15.338 1.00 13.83 151 THR D O 1
ATOM 7281 N N . VAL D 1 146 ? -12.120 45.113 -13.827 1.00 12.99 152 VAL D N 1
ATOM 7282 C CA . VAL D 1 146 ? -13.309 45.842 -14.248 1.00 13.27 152 VAL D CA 1
ATOM 7283 C C . VAL D 1 146 ? -13.207 46.222 -15.730 1.00 13.52 152 VAL D C 1
ATOM 7284 O O . VAL D 1 146 ? -14.187 46.110 -16.482 1.00 14.32 152 VAL D O 1
ATOM 7288 N N . ALA D 1 147 ? -12.022 46.634 -16.152 1.00 13.86 153 ALA D N 1
ATOM 7289 C CA . ALA D 1 147 ? -11.824 47.073 -17.534 1.00 14.57 153 ALA D CA 1
ATOM 7290 C C . ALA D 1 147 ? -11.888 45.897 -18.505 1.00 15.06 153 ALA D C 1
ATOM 7291 O O . ALA D 1 147 ? -12.314 46.061 -19.660 1.00 15.80 153 ALA D O 1
ATOM 7293 N N . ALA D 1 148 ? -11.460 44.731 -18.039 1.00 14.33 154 ALA D N 1
ATOM 7294 C CA . ALA D 1 148 ? -11.324 43.543 -18.892 1.00 14.76 154 ALA D CA 1
ATOM 7295 C C . ALA D 1 148 ? -12.601 42.731 -18.957 1.00 14.81 154 ALA D C 1
ATOM 7296 O O . ALA D 1 148 ? -12.741 41.915 -19.863 1.00 15.38 154 ALA D O 1
ATOM 7298 N N . LEU D 1 149 ? -13.518 42.921 -18.012 1.00 15.32 155 LEU D N 1
ATOM 7299 C CA . LEU D 1 149 ? -14.609 41.962 -17.850 1.00 16.22 155 LEU D CA 1
ATOM 7300 C C . LEU D 1 149 ? -15.536 41.881 -19.073 1.00 16.51 155 LEU D C 1
ATOM 7301 O O . LEU D 1 149 ? -15.887 40.769 -19.466 1.00 16.25 155 LEU D O 1
ATOM 7306 N N . PRO D 1 150 ? -15.942 43.003 -19.676 1.00 16.78 156 PRO D N 1
ATOM 7307 C CA . PRO D 1 150 ? -16.759 42.911 -20.899 1.00 17.01 156 PRO D CA 1
ATOM 7308 C C . PRO D 1 150 ? -16.139 41.983 -21.954 1.00 16.79 156 PRO D C 1
ATOM 7309 O O . PRO D 1 150 ? -16.849 41.122 -22.481 1.00 17.17 156 PRO D O 1
ATOM 7313 N N . MET D 1 151 ? -14.842 42.112 -22.217 1.00 16.93 157 MET D N 1
ATOM 7314 C CA . MET D 1 151 ? -14.174 41.282 -23.224 1.00 16.66 157 MET D CA 1
ATOM 7315 C C . MET D 1 151 ? -14.081 39.831 -22.774 1.00 16.68 157 MET D C 1
ATOM 7316 O O . MET D 1 151 ? -14.232 38.911 -23.572 1.00 17.23 157 MET D O 1
ATOM 7321 N N . LEU D 1 152 ? -13.828 39.614 -21.486 1.00 16.75 158 LEU D N 1
ATOM 7322 C CA . LEU D 1 152 ? -13.728 38.258 -20.974 1.00 16.48 158 LEU D CA 1
ATOM 7323 C C . LEU D 1 152 ? -15.083 37.549 -20.999 1.00 17.21 158 LEU D C 1
ATOM 7324 O O . LEU D 1 152 ? -15.145 36.355 -21.224 1.00 17.14 158 LEU D O 1
ATOM 7329 N N . LYS D 1 153 ? -16.161 38.289 -20.774 1.00 18.25 159 LYS D N 1
ATOM 7330 C CA . LYS D 1 153 ? -17.506 37.725 -20.837 1.00 19.54 159 LYS D CA 1
ATOM 7331 C C . LYS D 1 153 ? -17.812 37.303 -22.273 1.00 20.33 159 LYS D C 1
ATOM 7332 O O . LYS D 1 153 ? -18.416 36.263 -22.501 1.00 20.37 159 LYS D O 1
ATOM 7338 N N . GLN D 1 154 ? -17.354 38.102 -23.231 1.00 20.90 160 GLN D N 1
ATOM 7339 C CA . GLN D 1 154 ? -17.562 37.803 -24.650 1.00 21.88 160 GLN D CA 1
ATOM 7340 C C . GLN D 1 154 ? -16.876 36.496 -25.047 1.00 21.65 160 GLN D C 1
ATOM 7341 O O . GLN D 1 154 ? -17.410 35.723 -25.853 1.00 22.15 160 GLN D O 1
ATOM 7347 N N . SER D 1 155 ? -15.695 36.251 -24.482 1.00 20.87 161 SER D N 1
ATOM 7348 C CA . SER D 1 155 ? -14.885 35.085 -24.823 1.00 20.13 161 SER D CA 1
ATOM 7349 C C . SER D 1 155 ? -15.022 33.899 -23.866 1.00 19.71 161 SER D C 1
ATOM 7350 O O . SER D 1 155 ? -14.384 32.864 -24.088 1.00 19.59 161 SER D O 1
ATOM 7353 N N . ASN D 1 156 ? -15.835 34.042 -22.816 1.00 19.37 162 ASN D N 1
ATOM 7354 C CA . ASN D 1 156 ? -15.900 33.049 -21.739 1.00 19.19 162 ASN D CA 1
ATOM 7355 C C . ASN D 1 156 ? -14.496 32.791 -21.203 1.00 18.47 162 ASN D C 1
ATOM 7356 O O . ASN D 1 156 ? -14.060 31.648 -21.066 1.00 18.48 162 ASN D O 1
ATOM 7361 N N . GLY D 1 157 ? -13.784 33.873 -20.903 1.00 17.43 163 GLY D N 1
ATOM 7362 C CA . GLY D 1 157 ? -12.366 33.810 -20.647 1.00 16.64 163 GLY D CA 1
ATOM 7363 C C . GLY D 1 157 ? -12.002 33.595 -19.191 1.00 16.40 163 GLY D C 1
ATOM 7364 O O . GLY D 1 157 ? -12.785 33.065 -18.420 1.00 16.12 163 GLY D O 1
ATOM 7365 N N . SER D 1 158 ? -10.807 34.040 -18.830 1.00 15.96 164 SER D N 1
ATOM 7366 C CA . SER D 1 158 ? -10.185 33.664 -17.565 1.00 15.99 164 SER D CA 1
ATOM 7367 C C . SER D 1 158 ? -9.371 34.812 -16.981 1.00 15.50 164 SER D C 1
ATOM 7368 O O . SER D 1 158 ? -8.694 35.535 -17.700 1.00 15.27 164 SER D O 1
ATOM 7371 N N . ILE D 1 159 ? -9.435 34.936 -15.664 1.00 14.65 165 ILE D N 1
ATOM 7372 C CA . ILE D 1 159 ? -8.579 35.825 -14.883 1.00 14.32 165 ILE D CA 1
ATOM 7373 C C . ILE D 1 159 ? -7.635 34.957 -14.049 1.00 13.67 165 ILE D C 1
ATOM 7374 O O . ILE D 1 159 ? -8.065 34.029 -13.369 1.00 14.92 165 ILE D O 1
ATOM 7379 N N . VAL D 1 160 ? -6.354 35.269 -14.107 1.00 13.44 166 VAL D N 1
ATOM 7380 C CA . VAL D 1 160 ? -5.327 34.581 -13.342 1.00 13.77 166 VAL D CA 1
ATOM 7381 C C . VAL D 1 160 ? -4.665 35.598 -12.420 1.00 13.70 166 VAL D C 1
ATOM 7382 O O . VAL D 1 160 ? -4.106 36.596 -12.879 1.00 14.39 166 VAL D O 1
ATOM 7386 N N . VAL D 1 161 ? -4.764 35.361 -11.111 1.00 12.70 167 VAL D N 1
ATOM 7387 C CA . VAL D 1 161 ? -4.235 36.263 -10.094 1.00 12.42 167 VAL D CA 1
ATOM 7388 C C . VAL D 1 161 ? -3.046 35.585 -9.418 1.00 12.52 167 VAL D C 1
ATOM 7389 O O . VAL D 1 161 ? -3.193 34.530 -8.822 1.00 12.76 167 VAL D O 1
ATOM 7393 N N . VAL D 1 162 ? -1.855 36.177 -9.534 1.00 12.40 168 VAL D N 1
ATOM 7394 C CA . VAL D 1 162 ? -0.670 35.585 -8.944 1.00 12.96 168 VAL D CA 1
ATOM 7395 C C . VAL D 1 162 ? -0.522 36.042 -7.502 1.00 13.57 168 VAL D C 1
ATOM 7396 O O . VAL D 1 162 ? -0.499 37.232 -7.216 1.00 13.58 168 VAL D O 1
ATOM 7400 N N . SER D 1 163 ? -0.425 35.064 -6.612 1.00 13.34 169 SER D N 1
ATOM 7401 C CA . SER D 1 163 ? -0.282 35.301 -5.180 1.00 13.36 169 SER D CA 1
ATOM 7402 C C . SER D 1 163 ? 0.818 34.402 -4.619 1.00 13.75 169 SER D C 1
ATOM 7403 O O . SER D 1 163 ? 1.697 33.974 -5.338 1.00 14.71 169 SER D O 1
ATOM 7406 N N . SER D 1 164 ? 0.731 34.078 -3.345 1.00 13.38 170 SER D N 1
ATOM 7407 C CA . SER D 1 164 ? 1.913 33.816 -2.551 1.00 13.03 170 SER D CA 1
ATOM 7408 C C . SER D 1 164 ? 1.578 32.999 -1.327 1.00 12.84 170 SER D C 1
ATOM 7409 O O . SER D 1 164 ? 0.459 33.084 -0.812 1.00 12.08 170 SER D O 1
ATOM 7412 N N . LEU D 1 165 ? 2.549 32.235 -0.833 1.00 12.40 171 LEU D N 1
ATOM 7413 C CA . LEU D 1 165 ? 2.399 31.635 0.494 1.00 11.90 171 LEU D CA 1
ATOM 7414 C C . LEU D 1 165 ? 2.020 32.687 1.517 1.00 12.54 171 LEU D C 1
ATOM 7415 O O . LEU D 1 165 ? 1.181 32.436 2.372 1.00 11.90 171 LEU D O 1
ATOM 7420 N N . ALA D 1 166 ? 2.634 33.866 1.439 1.00 12.62 172 ALA D N 1
ATOM 7421 C CA . ALA D 1 166 ? 2.324 34.951 2.373 1.00 12.82 172 ALA D CA 1
ATOM 7422 C C . ALA D 1 166 ? 0.958 35.624 2.110 1.00 12.76 172 ALA D C 1
ATOM 7423 O O . ALA D 1 166 ? 0.573 36.558 2.825 1.00 13.29 172 ALA D O 1
ATOM 7425 N N . GLY D 1 167 ? 0.229 35.130 1.113 1.00 12.07 173 GLY D N 1
ATOM 7426 C CA . GLY D 1 167 ? -1.170 35.444 0.894 1.00 11.86 173 GLY D CA 1
ATOM 7427 C C . GLY D 1 167 ? -2.175 34.416 1.430 1.00 12.15 173 GLY D C 1
ATOM 7428 O O . GLY D 1 167 ? -3.385 34.582 1.214 1.00 12.34 173 GLY D O 1
ATOM 7429 N N . LYS D 1 168 ? -1.673 33.375 2.096 1.00 12.68 174 LYS D N 1
ATOM 7430 C CA . LYS D 1 168 ? -2.494 32.307 2.687 1.00 12.49 174 LYS D CA 1
ATOM 7431 C C . LYS D 1 168 ? -2.186 32.059 4.153 1.00 12.43 174 LYS D C 1
ATOM 7432 O O . LYS D 1 168 ? -3.071 31.643 4.907 1.00 12.84 174 LYS D O 1
ATOM 7438 N N . VAL D 1 169 ? -0.931 32.280 4.552 1.00 12.27 175 VAL D N 1
ATOM 7439 C CA . VAL D 1 169 ? -0.512 32.204 5.954 1.00 12.24 175 VAL D CA 1
ATOM 7440 C C . VAL D 1 169 ? 0.375 33.406 6.274 1.00 13.01 175 VAL D C 1
ATOM 7441 O O . VAL D 1 169 ? 0.780 34.140 5.365 1.00 13.25 175 VAL D O 1
ATOM 7445 N N . ALA D 1 170 ? 0.627 33.606 7.562 1.00 13.39 176 ALA D N 1
ATOM 7446 C CA . ALA D 1 170 ? 1.323 34.785 8.062 1.00 13.63 176 ALA D CA 1
ATOM 7447 C C . ALA D 1 170 ? 2.819 34.553 8.219 1.00 14.04 176 ALA D C 1
ATOM 7448 O O . ALA D 1 170 ? 3.255 33.551 8.806 1.00 15.14 176 ALA D O 1
ATOM 7450 N N . TYR D 1 171 ? 3.591 35.528 7.730 1.00 13.60 177 TYR D N 1
ATOM 7451 C CA . TYR D 1 171 ? 5.049 35.575 7.865 1.00 13.55 177 TYR D CA 1
ATOM 7452 C C . TYR D 1 171 ? 5.458 36.938 8.388 1.00 13.57 177 TYR D C 1
ATOM 7453 O O . TYR D 1 171 ? 4.866 37.950 8.016 1.00 14.11 177 TYR D O 1
ATOM 7462 N N . PRO D 1 172 ? 6.514 36.994 9.190 1.00 14.14 178 PRO D N 1
ATOM 7463 C CA . PRO D 1 172 ? 7.106 38.284 9.555 1.00 13.36 178 PRO D CA 1
ATOM 7464 C C . PRO D 1 172 ? 7.840 38.849 8.348 1.00 13.75 178 PRO D C 1
ATOM 7465 O O . PRO D 1 172 ? 8.187 38.097 7.442 1.00 14.03 178 PRO D O 1
ATOM 7469 N N . MET D 1 173 ? 8.050 40.153 8.359 1.00 13.71 179 MET D N 1
ATOM 7470 C CA . MET D 1 173 ? 8.919 40.873 7.413 1.00 14.54 179 MET D CA 1
ATOM 7471 C C . MET D 1 173 ? 8.270 41.219 6.080 1.00 14.03 179 MET D C 1
ATOM 7472 O O . MET D 1 173 ? 8.905 41.857 5.237 1.00 14.56 179 MET D O 1
ATOM 7480 N N . VAL D 1 174 ? 7.009 40.831 5.893 1.00 12.91 180 VAL D N 1
ATOM 7481 C CA . VAL D 1 174 ? 6.272 41.094 4.660 1.00 13.46 180 VAL D CA 1
ATOM 7482 C C . VAL D 1 174 ? 4.847 41.590 4.954 1.00 12.88 180 VAL D C 1
ATOM 7483 O O . VAL D 1 174 ? 3.925 41.226 4.253 1.00 12.69 180 VAL D O 1
ATOM 7487 N N . ALA D 1 175 ? 4.656 42.407 5.990 1.00 13.02 181 ALA D N 1
ATOM 7488 C CA . ALA D 1 175 ? 3.302 42.756 6.426 1.00 12.34 181 ALA D CA 1
ATOM 7489 C C . ALA D 1 175 ? 2.452 43.484 5.376 1.00 12.33 181 ALA D C 1
ATOM 7490 O O . ALA D 1 175 ? 1.325 43.086 5.119 1.00 12.32 181 ALA D O 1
ATOM 7492 N N . ALA D 1 176 ? 2.989 44.549 4.800 1.00 12.13 182 ALA D N 1
ATOM 7493 C CA . ALA D 1 176 ? 2.297 45.312 3.759 1.00 12.32 182 ALA D CA 1
ATOM 7494 C C . ALA D 1 176 ? 1.954 44.432 2.560 1.00 11.74 182 ALA D C 1
ATOM 7495 O O . ALA D 1 176 ? 0.852 44.469 2.035 1.00 12.03 182 ALA D O 1
ATOM 7497 N N . TYR D 1 177 ? 2.925 43.646 2.122 1.00 11.56 183 TYR D N 1
ATOM 7498 C CA . TYR D 1 177 ? 2.735 42.731 1.013 1.00 11.10 183 TYR D CA 1
ATOM 7499 C C . TYR D 1 177 ? 1.677 41.699 1.319 1.00 10.71 183 TYR D C 1
ATOM 7500 O O . TYR D 1 177 ? 0.781 41.463 0.512 1.00 10.79 183 TYR D O 1
ATOM 7509 N N . SER D 1 178 ? 1.769 41.094 2.505 1.00 11.31 184 SER D N 1
ATOM 7510 C CA . SER D 1 178 ? 0.797 40.085 2.904 1.00 10.96 184 SER D CA 1
ATOM 7511 C C . SER D 1 178 ? -0.616 40.655 2.946 1.00 10.98 184 SER D C 1
ATOM 7512 O O . SER D 1 178 ? -1.557 40.001 2.499 1.00 11.23 184 SER D O 1
ATOM 7517 N N . ALA D 1 179 ? -0.771 41.868 3.468 1.00 10.97 185 ALA D N 1
ATOM 7518 C CA . ALA D 1 179 ? -2.077 42.514 3.479 1.00 10.86 185 ALA D CA 1
ATOM 7519 C C . ALA D 1 179 ? -2.662 42.560 2.065 1.00 10.54 185 ALA D C 1
ATOM 7520 O O . ALA D 1 179 ? -3.827 42.231 1.857 1.00 10.43 185 ALA D O 1
ATOM 7522 N N . SER D 1 180 ? -1.848 42.945 1.088 1.00 10.28 186 SER D N 1
ATOM 7523 C CA . SER D 1 180 ? -2.325 43.083 -0.272 1.00 10.61 186 SER D CA 1
ATOM 7524 C C . SER D 1 180 ? -2.667 41.742 -0.905 1.00 10.53 186 SER D C 1
ATOM 7525 O O . SER D 1 180 ? -3.653 41.639 -1.635 1.00 10.91 186 SER D O 1
ATOM 7528 N N . LYS D 1 181 ? -1.892 40.700 -0.599 1.00 10.36 187 LYS D N 1
ATOM 7529 C CA . LYS D 1 181 ? -2.158 39.389 -1.171 1.00 10.82 187 LYS D CA 1
ATOM 7530 C C . LYS D 1 181 ? -3.367 38.728 -0.508 1.00 10.10 187 LYS D C 1
ATOM 7531 O O . LYS D 1 181 ? -4.146 38.081 -1.179 1.00 10.83 187 LYS D O 1
ATOM 7537 N N . PHE D 1 182 ? -3.512 38.870 0.815 1.00 10.53 188 PHE D N 1
ATOM 7538 C CA . PHE D 1 182 ? -4.736 38.434 1.479 1.00 10.37 188 PHE D CA 1
ATOM 7539 C C . PHE D 1 182 ? -5.953 39.128 0.875 1.00 9.91 188 PHE D C 1
ATOM 7540 O O . PHE D 1 182 ? -6.968 38.490 0.597 1.00 10.23 188 PHE D O 1
ATOM 7548 N N . ALA D 1 183 ? -5.837 40.431 0.607 1.00 10.22 189 ALA D N 1
ATOM 7549 C CA . ALA D 1 183 ? -6.931 41.197 0.029 1.00 10.53 189 ALA D CA 1
ATOM 7550 C C . ALA D 1 183 ? -7.363 40.602 -1.313 1.00 10.51 189 ALA D C 1
ATOM 7551 O O . ALA D 1 183 ? -8.549 40.504 -1.602 1.00 10.43 189 ALA D O 1
ATOM 7553 N N . LEU D 1 184 ? -6.395 40.210 -2.136 1.00 10.77 190 LEU D N 1
ATOM 7554 C CA . LEU D 1 184 ? -6.700 39.566 -3.407 1.00 10.83 190 LEU D CA 1
ATOM 7555 C C . LEU D 1 184 ? -7.543 38.322 -3.227 1.00 10.63 190 LEU D C 1
ATOM 7556 O O . LEU D 1 184 ? -8.482 38.092 -3.980 1.00 11.81 190 LEU D O 1
ATOM 7561 N N . ASP D 1 185 ? -7.167 37.490 -2.274 1.00 10.67 191 ASP D N 1
ATOM 7562 C CA . ASP D 1 185 ? -7.907 36.258 -2.021 1.00 11.07 191 ASP D CA 1
ATOM 7563 C C . ASP D 1 185 ? -9.333 36.601 -1.636 1.00 11.34 191 ASP D C 1
ATOM 7564 O O . ASP D 1 185 ? -10.270 36.074 -2.205 1.00 11.41 191 ASP D O 1
ATOM 7569 N N . GLY D 1 186 ? -9.518 37.483 -0.657 1.00 11.51 192 GLY D N 1
ATOM 7570 C CA . GLY D 1 186 ? -10.847 37.869 -0.263 1.00 11.34 192 GLY D CA 1
ATOM 7571 C C . GLY D 1 186 ? -11.678 38.406 -1.416 1.00 11.36 192 GLY D C 1
ATOM 7572 O O . GLY D 1 186 ? -12.822 38.001 -1.622 1.00 12.31 192 GLY D O 1
ATOM 7573 N N . PHE D 1 187 ? -11.112 39.330 -2.175 1.00 11.46 193 PHE D N 1
ATOM 7574 C CA . PHE D 1 187 ? -11.864 39.962 -3.239 1.00 10.88 193 PHE D CA 1
ATOM 7575 C C . PHE D 1 187 ? -12.206 38.964 -4.352 1.00 11.51 193 PHE D C 1
ATOM 7576 O O . PHE D 1 187 ? -13.365 38.800 -4.696 1.00 11.30 193 PHE D O 1
ATOM 7584 N N . PHE D 1 188 ? -11.183 38.327 -4.919 1.00 11.21 194 PHE D N 1
ATOM 7585 C CA . PHE D 1 188 ? -11.367 37.475 -6.082 1.00 11.45 194 PHE D CA 1
ATOM 7586 C C . PHE D 1 188 ? -12.122 36.210 -5.762 1.00 11.70 194 PHE D C 1
ATOM 7587 O O . PHE D 1 188 ? -12.890 35.746 -6.596 1.00 11.70 194 PHE D O 1
ATOM 7595 N N . SER D 1 189 ? -11.956 35.684 -4.558 1.00 11.96 195 SER D N 1
ATOM 7596 C CA . SER D 1 189 ? -12.760 34.520 -4.151 1.00 11.86 195 SER D CA 1
ATOM 7597 C C . SER D 1 189 ? -14.235 34.890 -3.968 1.00 12.32 195 SER D C 1
ATOM 7598 O O . SER D 1 189 ? -15.105 34.075 -4.254 1.00 12.61 195 SER D O 1
ATOM 7601 N N . SER D 1 190 ? -14.529 36.108 -3.513 1.00 12.41 196 SER D N 1
ATOM 7602 C CA . SER D 1 190 ? -15.905 36.590 -3.407 1.00 13.49 196 SER D CA 1
ATOM 7603 C C . SER D 1 190 ? -16.532 36.806 -4.778 1.00 14.05 196 SER D C 1
ATOM 7604 O O . SER D 1 190 ? -17.659 36.350 -5.008 1.00 14.10 196 SER D O 1
ATOM 7609 N N . ILE D 1 191 ? -15.832 37.467 -5.694 1.00 14.60 197 ILE D N 1
ATOM 7610 C CA . ILE D 1 191 ? -16.407 37.628 -7.028 1.00 15.52 197 ILE D CA 1
ATOM 7611 C C . ILE D 1 191 ? -16.556 36.265 -7.734 1.00 14.86 197 ILE D C 1
ATOM 7612 O O . ILE D 1 191 ? -17.505 36.074 -8.472 1.00 15.09 197 ILE D O 1
ATOM 7617 N N . ARG D 1 192 ? -15.676 35.304 -7.464 1.00 14.66 198 ARG D N 1
ATOM 7618 C CA . ARG D 1 192 ? -15.853 33.963 -8.017 1.00 15.07 198 ARG D CA 1
ATOM 7619 C C . ARG D 1 192 ? -17.207 33.403 -7.596 1.00 15.11 198 ARG D C 1
ATOM 7620 O O . ARG D 1 192 ? -17.910 32.815 -8.421 1.00 15.77 198 ARG D O 1
ATOM 7628 N N . LYS D 1 193 ? -17.576 33.587 -6.328 1.00 15.70 199 LYS D N 1
ATOM 7629 C CA . LYS D 1 193 ? -18.886 33.131 -5.827 1.00 15.63 199 LYS D CA 1
ATOM 7630 C C . LYS D 1 193 ? -20.007 33.861 -6.571 1.00 16.25 199 LYS D C 1
ATOM 7631 O O . LYS D 1 193 ? -20.997 33.255 -6.972 1.00 16.40 199 LYS D O 1
ATOM 7637 N N . GLU D 1 194 ? -19.844 35.157 -6.780 1.00 15.97 200 GLU D N 1
ATOM 7638 C CA . GLU D 1 194 ? -20.845 35.948 -7.472 1.00 16.48 200 GLU D CA 1
ATOM 7639 C C . GLU D 1 194 ? -21.020 35.503 -8.918 1.00 17.15 200 GLU D C 1
ATOM 7640 O O . GLU D 1 194 ? -22.141 35.430 -9.404 1.00 17.13 200 GLU D O 1
ATOM 7646 N N . TYR D 1 195 ? -19.918 35.197 -9.597 1.00 17.57 201 TYR D N 1
ATOM 7647 C CA . TYR D 1 195 ? -20.001 34.772 -10.996 1.00 18.13 201 TYR D CA 1
ATOM 7648 C C . TYR D 1 195 ? -20.717 33.430 -11.088 1.00 19.39 201 TYR D C 1
ATOM 7649 O O . TYR D 1 195 ? -21.435 33.173 -12.047 1.00 19.11 201 TYR D O 1
ATOM 7658 N N . SER D 1 196 ? -20.563 32.591 -10.072 1.00 20.34 202 SER D N 1
ATOM 7659 C CA . SER D 1 196 ? -21.264 31.304 -10.052 1.00 22.06 202 SER D CA 1
ATOM 7660 C C . SER D 1 196 ? -22.767 31.499 -9.916 1.00 23.09 202 SER D C 1
ATOM 7661 O O . SER D 1 196 ? -23.539 30.930 -10.684 1.00 23.77 202 SER D O 1
ATOM 7666 N N . VAL D 1 197 ? -23.189 32.315 -8.958 1.00 24.39 203 VAL D N 1
ATOM 7667 C CA . VAL D 1 197 ? -24.618 32.553 -8.756 1.00 25.79 203 VAL D CA 1
ATOM 7668 C C . VAL D 1 197 ? -25.244 33.341 -9.915 1.00 25.78 203 VAL D C 1
ATOM 7669 O O . VAL D 1 197 ? -26.426 33.164 -10.216 1.00 25.95 203 VAL D O 1
ATOM 7673 N N . SER D 1 198 ? -24.455 34.184 -10.579 1.00 25.66 204 SER D N 1
ATOM 7674 C CA . SER D 1 198 ? -24.963 35.015 -11.674 1.00 25.46 204 SER D CA 1
ATOM 7675 C C . SER D 1 198 ? -24.724 34.361 -13.039 1.00 25.55 204 SER D C 1
ATOM 7676 O O . SER D 1 198 ? -25.111 34.918 -14.061 1.00 25.91 204 SER D O 1
ATOM 7681 N N . ARG D 1 199 ? -24.100 33.182 -13.041 1.00 25.14 205 ARG D N 1
ATOM 7682 C CA . ARG D 1 199 ? -23.832 32.411 -14.258 1.00 25.57 205 ARG D CA 1
ATOM 7683 C C . ARG D 1 199 ? -22.996 33.201 -15.275 1.00 24.58 205 ARG D C 1
ATOM 7684 O O . ARG D 1 199 ? -23.249 33.187 -16.486 1.00 24.92 205 ARG D O 1
ATOM 7692 N N . VAL D 1 200 ? -21.995 33.902 -14.758 1.00 22.95 206 VAL D N 1
ATOM 7693 C CA . VAL D 1 200 ? -20.990 34.557 -15.578 1.00 21.83 206 VAL D CA 1
ATOM 7694 C C . VAL D 1 200 ? -19.892 33.534 -15.850 1.00 21.07 206 VAL D C 1
ATOM 7695 O O . VAL D 1 200 ? -19.278 33.027 -14.917 1.00 19.81 206 VAL D O 1
ATOM 7699 N N . ASN D 1 201 ? -19.642 33.235 -17.123 1.00 20.15 207 ASN D N 1
ATOM 7700 C CA . ASN D 1 201 ? -18.721 32.164 -17.499 1.00 20.35 207 ASN D CA 1
ATOM 7701 C C . ASN D 1 201 ? -17.282 32.667 -17.650 1.00 19.29 207 ASN D C 1
ATOM 7702 O O . ASN D 1 201 ? -16.643 32.449 -18.677 1.00 19.66 207 ASN D O 1
ATOM 7711 N N . VAL D 1 202 ? -16.788 33.347 -16.616 1.00 18.18 208 VAL D N 1
ATOM 7712 C CA . VAL D 1 202 ? -15.404 33.809 -16.563 1.00 16.92 208 VAL D CA 1
ATOM 7713 C C . VAL D 1 202 ? -14.749 33.130 -15.364 1.00 16.28 208 VAL D C 1
ATOM 7714 O O . VAL D 1 202 ? -15.237 33.251 -14.240 1.00 16.70 208 VAL D O 1
ATOM 7718 N N . SER D 1 203 ? -13.667 32.411 -15.599 1.00 15.23 209 SER D N 1
ATOM 7719 C CA . SER D 1 203 ? -12.989 31.680 -14.530 1.00 15.54 209 SER D CA 1
ATOM 7720 C C . SER D 1 203 ? -11.991 32.580 -13.820 1.00 15.32 209 SER D C 1
ATOM 7721 O O . SER D 1 203 ? -11.469 33.520 -14.406 1.00 16.05 209 SER D O 1
ATOM 7724 N N . ILE D 1 204 ? -11.763 32.288 -12.539 1.00 15.03 210 ILE D N 1
ATOM 7725 C CA . ILE D 1 204 ? -10.817 33.007 -11.693 1.00 15.10 210 ILE D CA 1
ATOM 7726 C C . ILE D 1 204 ? -9.910 31.961 -11.052 1.00 14.82 210 ILE D C 1
ATOM 7727 O O . ILE D 1 204 ? -10.376 31.065 -10.325 1.00 14.53 210 ILE D O 1
ATOM 7732 N N . THR D 1 205 ? -8.620 32.096 -11.305 1.00 13.92 211 THR D N 1
ATOM 7733 C CA . THR D 1 205 ? -7.595 31.219 -10.772 1.00 14.24 211 THR D CA 1
ATOM 7734 C C . THR D 1 205 ? -6.654 32.024 -9.882 1.00 14.45 211 THR D C 1
ATOM 7735 O O . THR D 1 205 ? -6.035 32.966 -10.346 1.00 14.60 211 THR D O 1
ATOM 7739 N N . LEU D 1 206 ? -6.528 31.630 -8.618 1.00 13.66 212 LEU D N 1
ATOM 7740 C CA . LEU D 1 206 ? -5.576 32.228 -7.688 1.00 13.69 212 LEU D CA 1
ATOM 7741 C C . LEU D 1 206 ? -4.372 31.312 -7.530 1.00 14.11 212 LEU D C 1
ATOM 7742 O O . LEU D 1 206 ? -4.516 30.130 -7.192 1.00 15.18 212 LEU D O 1
ATOM 7747 N N . CYS D 1 207 ? -3.185 31.855 -7.762 1.00 14.16 213 CYS D N 1
ATOM 7748 C CA . CYS D 1 207 ? -1.955 31.063 -7.724 1.00 15.08 213 CYS D CA 1
ATOM 7749 C C . CYS D 1 207 ? -1.211 31.356 -6.430 1.00 14.65 213 CYS D C 1
ATOM 7750 O O . CYS D 1 207 ? -1.048 32.510 -6.056 1.00 16.01 213 CYS D O 1
ATOM 7753 N N . VAL D 1 208 ? -0.767 30.314 -5.740 1.00 13.22 214 VAL D N 1
ATOM 7754 C CA . VAL D 1 208 ? -0.087 30.467 -4.470 1.00 13.10 214 VAL D CA 1
ATOM 7755 C C . VAL D 1 208 ? 1.316 29.910 -4.628 1.00 12.81 214 VAL D C 1
ATOM 7756 O O . VAL D 1 208 ? 1.513 28.694 -4.771 1.00 13.04 214 VAL D O 1
ATOM 7760 N N . LEU D 1 209 ? 2.298 30.810 -4.601 1.00 12.28 215 LEU D N 1
ATOM 7761 C CA . LEU D 1 209 ? 3.681 30.472 -4.917 1.00 12.92 215 LEU D CA 1
ATOM 7762 C C . LEU D 1 209 ? 4.613 30.501 -3.724 1.00 12.57 215 LEU D C 1
ATOM 7763 O O . LEU D 1 209 ? 4.578 31.431 -2.900 1.00 12.11 215 LEU D O 1
ATOM 7768 N N . GLY D 1 210 ? 5.458 29.477 -3.641 1.00 12.89 216 GLY D N 1
ATOM 7769 C CA . GLY D 1 210 ? 6.591 29.452 -2.733 1.00 13.32 216 GLY D CA 1
ATOM 7770 C C . GLY D 1 210 ? 7.770 30.189 -3.327 1.00 13.70 216 GLY D C 1
ATOM 7771 O O . GLY D 1 210 ? 7.596 31.018 -4.205 1.00 13.73 216 GLY D O 1
ATOM 7772 N N . LEU D 1 211 ? 8.971 29.870 -2.856 1.00 13.68 217 LEU D N 1
ATOM 7773 C CA . LEU D 1 211 ? 10.169 30.579 -3.304 1.00 14.21 217 LEU D CA 1
ATOM 7774 C C . LEU D 1 211 ? 10.473 30.169 -4.749 1.00 14.62 217 LEU D C 1
ATOM 7775 O O . LEU D 1 211 ? 10.635 28.980 -5.050 1.00 14.32 217 LEU D O 1
ATOM 7780 N N . ILE D 1 212 ? 10.524 31.157 -5.632 1.00 15.04 218 ILE D N 1
ATOM 7781 C CA . ILE D 1 212 ? 10.810 30.982 -7.058 1.00 14.90 218 ILE D CA 1
ATOM 7782 C C . ILE D 1 212 ? 12.079 31.762 -7.399 1.00 15.30 218 ILE D C 1
ATOM 7783 O O . ILE D 1 212 ? 12.266 32.876 -6.928 1.00 15.39 218 ILE D O 1
ATOM 7788 N N . ASP D 1 213 ? 12.930 31.188 -8.242 1.00 15.87 219 ASP D N 1
ATOM 7789 C CA . ASP D 1 213 ? 14.291 31.718 -8.413 1.00 16.66 219 ASP D CA 1
ATOM 7790 C C . ASP D 1 213 ? 14.421 32.957 -9.313 1.00 16.75 219 ASP D C 1
ATOM 7791 O O . ASP D 1 213 ? 15.396 33.084 -10.081 1.00 17.06 219 ASP D O 1
ATOM 7796 N N . THR D 1 214 ? 13.471 33.880 -9.227 1.00 16.16 220 THR D N 1
ATOM 7797 C CA . THR D 1 214 ? 13.604 35.151 -9.920 1.00 15.58 220 THR D CA 1
ATOM 7798 C C . THR D 1 214 ? 14.732 35.961 -9.301 1.00 16.13 220 THR D C 1
ATOM 7799 O O . THR D 1 214 ? 15.069 35.804 -8.128 1.00 15.82 220 THR D O 1
ATOM 7803 N N . GLU D 1 215 ? 15.317 36.850 -10.093 1.00 16.89 221 GLU D N 1
ATOM 7804 C CA . GLU D 1 215 ? 16.388 37.691 -9.577 1.00 18.18 221 GLU D CA 1
ATOM 7805 C C . GLU D 1 215 ? 15.961 38.453 -8.331 1.00 17.56 221 GLU D C 1
ATOM 7806 O O . GLU D 1 215 ? 16.719 38.576 -7.376 1.00 17.65 221 GLU D O 1
ATOM 7812 N N . THR D 1 216 ? 14.752 38.992 -8.370 1.00 17.29 222 THR D N 1
ATOM 7813 C CA . THR D 1 216 ? 14.190 39.713 -7.231 1.00 16.60 222 THR D CA 1
ATOM 7814 C C . THR D 1 216 ? 14.194 38.863 -5.956 1.00 16.41 222 THR D C 1
ATOM 7815 O O . THR D 1 216 ? 14.634 39.309 -4.896 1.00 16.46 222 THR D O 1
ATOM 7819 N N . ALA D 1 217 ? 13.686 37.643 -6.058 1.00 16.23 223 ALA D N 1
ATOM 7820 C CA . ALA D 1 217 ? 13.603 36.756 -4.904 1.00 16.23 223 ALA D CA 1
ATOM 7821 C C . ALA D 1 217 ? 14.972 36.359 -4.390 1.00 17.01 223 ALA D C 1
ATOM 7822 O O . ALA D 1 217 ? 15.215 36.362 -3.186 1.00 16.19 223 ALA D O 1
ATOM 7824 N N . MET D 1 218 ? 15.879 36.041 -5.308 1.00 17.51 224 MET D N 1
ATOM 7825 C CA . MET D 1 218 ? 17.195 35.558 -4.906 1.00 18.61 224 MET D CA 1
ATOM 7826 C C . MET D 1 218 ? 17.980 36.654 -4.188 1.00 18.67 224 MET D C 1
ATOM 7827 O O . MET D 1 218 ? 18.715 36.376 -3.245 1.00 19.05 224 MET D O 1
ATOM 7832 N N . LYS D 1 219 ? 17.791 37.898 -4.604 1.00 19.21 225 LYS D N 1
ATOM 7833 C CA . LYS D 1 219 ? 18.412 39.029 -3.915 1.00 19.91 225 LYS D CA 1
ATOM 7834 C C . LYS D 1 219 ? 17.766 39.257 -2.551 1.00 19.62 225 LYS D C 1
ATOM 7835 O O . LYS D 1 219 ? 18.450 39.541 -1.572 1.00 19.37 225 LYS D O 1
ATOM 7841 N N . ALA D 1 220 ? 16.449 39.081 -2.477 1.00 19.26 226 ALA D N 1
ATOM 7842 C CA . ALA D 1 220 ? 15.716 39.382 -1.256 1.00 19.31 226 ALA D CA 1
ATOM 7843 C C . ALA D 1 220 ? 16.031 38.387 -0.143 1.00 19.44 226 ALA D C 1
ATOM 7844 O O . ALA D 1 220 ? 16.041 38.760 1.032 1.00 20.07 226 ALA D O 1
ATOM 7846 N N . VAL D 1 221 ? 16.292 37.132 -0.504 1.00 19.77 227 VAL D N 1
ATOM 7847 C CA . VAL D 1 221 ? 16.541 36.079 0.487 1.00 20.59 227 VAL D CA 1
ATOM 7848 C C . VAL D 1 221 ? 18.023 35.719 0.638 1.00 21.86 227 VAL D C 1
ATOM 7849 O O . VAL D 1 221 ? 18.362 34.721 1.273 1.00 22.76 227 VAL D O 1
ATOM 7853 N N . SER D 1 222 ? 18.911 36.521 0.058 1.00 22.71 228 SER D N 1
ATOM 7854 C CA . SER D 1 222 ? 20.333 36.172 0.052 1.00 23.71 228 SER D CA 1
ATOM 7855 C C . SER D 1 222 ? 20.922 36.119 1.461 1.00 24.56 228 SER D C 1
ATOM 7856 O O . SER D 1 222 ? 21.891 35.376 1.689 1.00 25.71 228 SER D O 1
ATOM 7859 N N . MET D 1 227 ? 16.998 27.956 1.637 1.00 33.54 233 MET D N 1
ATOM 7860 C CA . MET D 1 227 ? 16.223 26.820 1.149 1.00 33.64 233 MET D CA 1
ATOM 7861 C C . MET D 1 227 ? 16.122 26.810 -0.381 1.00 32.76 233 MET D C 1
ATOM 7862 O O . MET D 1 227 ? 16.505 27.776 -1.052 1.00 33.09 233 MET D O 1
ATOM 7867 N N . GLN D 1 228 ? 15.609 25.708 -0.921 1.00 31.55 234 GLN D N 1
ATOM 7868 C CA . GLN D 1 228 ? 15.584 25.482 -2.365 1.00 30.73 234 GLN D CA 1
ATOM 7869 C C . GLN D 1 228 ? 14.563 26.379 -3.070 1.00 28.80 234 GLN D C 1
ATOM 7870 O O . GLN D 1 228 ? 13.420 26.525 -2.618 1.00 29.03 234 GLN D O 1
ATOM 7876 N N . ALA D 1 229 ? 14.994 26.985 -4.174 1.00 26.28 235 ALA D N 1
ATOM 7877 C CA . ALA D 1 229 ? 14.131 27.849 -4.972 1.00 24.57 235 ALA D CA 1
ATOM 7878 C C . ALA D 1 229 ? 13.701 27.099 -6.219 1.00 23.42 235 ALA D C 1
ATOM 7879 O O . ALA D 1 229 ? 14.522 26.484 -6.902 1.00 23.37 235 ALA D O 1
ATOM 7881 N N . ALA D 1 230 ? 12.413 27.156 -6.518 1.00 21.69 236 ALA D N 1
ATOM 7882 C CA . ALA D 1 230 ? 11.866 26.492 -7.690 1.00 20.79 236 ALA D CA 1
ATOM 7883 C C . ALA D 1 230 ? 12.173 27.291 -8.949 1.00 20.04 236 ALA D C 1
ATOM 7884 O O . ALA D 1 230 ? 12.277 28.508 -8.894 1.00 19.11 236 ALA D O 1
ATOM 7886 N N . PRO D 1 231 ? 12.302 26.610 -10.086 1.00 19.12 237 PRO D N 1
ATOM 7887 C CA . PRO D 1 231 ? 12.593 27.282 -11.351 1.00 19.02 237 PRO D CA 1
ATOM 7888 C C . PRO D 1 231 ? 11.426 28.128 -11.870 1.00 18.57 237 PRO D C 1
ATOM 7889 O O . PRO D 1 231 ? 10.296 27.640 -11.970 1.00 18.20 237 PRO D O 1
ATOM 7893 N N . LYS D 1 232 ? 11.727 29.371 -12.227 1.00 18.32 238 LYS D N 1
ATOM 7894 C CA . LYS D 1 232 ? 10.724 30.318 -12.707 1.00 18.35 238 LYS D CA 1
ATOM 7895 C C . LYS D 1 232 ? 10.058 29.896 -14.014 1.00 18.17 238 LYS D C 1
ATOM 7896 O O . LYS D 1 232 ? 8.906 30.220 -14.242 1.00 17.50 238 LYS D O 1
ATOM 7902 N N . GLU D 1 233 ? 10.772 29.175 -14.880 1.00 18.86 239 GLU D N 1
ATOM 7903 C CA . GLU D 1 233 ? 10.186 28.690 -16.128 1.00 19.91 239 GLU D CA 1
ATOM 7904 C C . GLU D 1 233 ? 9.061 27.700 -15.880 1.00 19.60 239 GLU D C 1
ATOM 7905 O O . GLU D 1 233 ? 7.995 27.792 -16.487 1.00 19.91 239 GLU D O 1
ATOM 7911 N N . GLU D 1 234 ? 9.311 26.744 -14.990 1.00 19.89 240 GLU D N 1
ATOM 7912 C CA . GLU D 1 234 ? 8.304 25.753 -14.618 1.00 19.87 240 GLU D CA 1
ATOM 7913 C C . GLU D 1 234 ? 7.127 26.390 -13.871 1.00 18.55 240 GLU D C 1
ATOM 7914 O O . GLU D 1 234 ? 5.971 26.041 -14.108 1.00 17.93 240 GLU D O 1
ATOM 7920 N N . CYS D 1 235 ? 7.435 27.309 -12.964 1.00 17.38 241 CYS D N 1
ATOM 7921 C CA . CYS D 1 235 ? 6.410 28.052 -12.226 1.00 16.88 241 CYS D CA 1
ATOM 7922 C C . CYS D 1 235 ? 5.442 28.728 -13.188 1.00 16.43 241 CYS D C 1
ATOM 7923 O O . CYS D 1 235 ? 4.228 28.613 -13.074 1.00 15.46 241 CYS D O 1
ATOM 7926 N N . ALA D 1 236 ? 6.001 29.457 -14.141 1.00 15.90 242 ALA D N 1
ATOM 7927 C CA . ALA D 1 236 ? 5.224 30.162 -15.143 1.00 16.48 242 ALA D CA 1
ATOM 7928 C C . ALA D 1 236 ? 4.293 29.222 -15.892 1.00 16.69 242 ALA D C 1
ATOM 7929 O O . ALA D 1 236 ? 3.139 29.547 -16.140 1.00 15.99 242 ALA D O 1
ATOM 7931 N N . LEU D 1 237 ? 4.810 28.059 -16.282 1.00 17.11 243 LEU D N 1
ATOM 7932 C CA . LEU D 1 237 ? 4.014 27.105 -17.035 1.00 17.79 243 LEU D CA 1
ATOM 7933 C C . LEU D 1 237 ? 2.852 26.586 -16.213 1.00 17.40 243 LEU D C 1
ATOM 7934 O O . LEU D 1 237 ? 1.771 26.475 -16.729 1.00 16.87 243 LEU D O 1
ATOM 7939 N N . GLU D 1 238 ? 3.085 26.274 -14.939 1.00 17.51 244 GLU D N 1
ATOM 7940 C CA . GLU D 1 238 ? 2.024 25.766 -14.067 1.00 17.64 244 GLU D CA 1
ATOM 7941 C C . GLU D 1 238 ? 0.930 26.789 -13.826 1.00 16.76 244 GLU D C 1
ATOM 7942 O O . GLU D 1 238 ? -0.235 26.433 -13.704 1.00 17.09 244 GLU D O 1
ATOM 7948 N N . ILE D 1 239 ? 1.293 28.063 -13.811 1.00 16.39 245 ILE D N 1
ATOM 7949 C CA . ILE D 1 239 ? 0.303 29.136 -13.704 1.00 15.95 245 ILE D CA 1
ATOM 7950 C C . ILE D 1 239 ? -0.610 29.148 -14.937 1.00 16.58 245 ILE D C 1
ATOM 7951 O O . ILE D 1 239 ? -1.837 29.174 -14.815 1.00 16.42 245 ILE D O 1
ATOM 7956 N N . ILE D 1 240 ? -0.005 29.078 -16.118 1.00 16.49 246 ILE D N 1
ATOM 7957 C CA . ILE D 1 240 ? -0.748 29.079 -17.381 1.00 17.11 246 ILE D CA 1
ATOM 7958 C C . ILE D 1 240 ? -1.642 27.851 -17.486 1.00 16.94 246 ILE D C 1
ATOM 7959 O O . ILE D 1 240 ? -2.795 27.960 -17.885 1.00 17.34 246 ILE D O 1
ATOM 7964 N N . LYS D 1 241 ? -1.113 26.696 -17.104 1.00 17.56 247 LYS D N 1
ATOM 7965 C CA . LYS D 1 241 ? -1.885 25.454 -17.128 1.00 18.42 247 LYS D CA 1
ATOM 7966 C C . LYS D 1 241 ? -3.137 25.558 -16.252 1.00 18.16 247 LYS D C 1
ATOM 7967 O O . LYS D 1 241 ? -4.225 25.195 -16.670 1.00 18.24 247 LYS D O 1
ATOM 7973 N N . GLY D 1 242 ? -2.976 26.065 -15.037 1.00 18.40 248 GLY D N 1
ATOM 7974 C CA . GLY D 1 242 ? -4.090 26.228 -14.126 1.00 18.42 248 GLY D CA 1
ATOM 7975 C C . GLY D 1 242 ? -5.157 27.158 -14.652 1.00 18.27 248 GLY D C 1
ATOM 7976 O O . GLY D 1 242 ? -6.347 26.865 -14.538 1.00 18.67 248 GLY D O 1
ATOM 7977 N N . GLY D 1 243 ? -4.741 28.287 -15.227 1.00 17.63 249 GLY D N 1
ATOM 7978 C CA . GLY D 1 243 ? -5.668 29.223 -15.818 1.00 17.29 249 GLY D CA 1
ATOM 7979 C C . GLY D 1 243 ? -6.403 28.603 -16.989 1.00 16.88 249 GLY D C 1
ATOM 7980 O O . GLY D 1 243 ? -7.618 28.719 -17.093 1.00 17.32 249 GLY D O 1
ATOM 7981 N N . ALA D 1 244 ? -5.659 27.934 -17.862 1.00 17.36 250 ALA D N 1
ATOM 7982 C CA . ALA D 1 244 ? -6.234 27.315 -19.057 1.00 17.84 250 ALA D CA 1
ATOM 7983 C C . ALA D 1 244 ? -7.259 26.248 -18.682 1.00 18.02 250 ALA D C 1
ATOM 7984 O O . ALA D 1 244 ? -8.298 26.123 -19.337 1.00 18.98 250 ALA D O 1
ATOM 7986 N N . LEU D 1 245 ? -6.970 25.504 -17.617 1.00 17.96 251 LEU D N 1
ATOM 7987 C CA . LEU D 1 245 ? -7.864 24.458 -17.114 1.00 17.64 251 LEU D CA 1
ATOM 7988 C C . LEU D 1 245 ? -8.940 24.983 -16.160 1.00 17.28 251 LEU D C 1
ATOM 7989 O O . LEU D 1 245 ? -9.737 24.211 -15.644 1.00 17.24 251 LEU D O 1
ATOM 7994 N N . ARG D 1 246 ? -8.970 26.294 -15.946 1.00 16.67 252 ARG D N 1
ATOM 7995 C CA . ARG D 1 246 ? -10.014 26.960 -15.159 1.00 16.86 252 ARG D CA 1
ATOM 7996 C C . ARG D 1 246 ? -10.097 26.447 -13.715 1.00 16.70 252 ARG D C 1
ATOM 7997 O O . ARG D 1 246 ? -11.168 26.402 -13.126 1.00 15.99 252 ARG D O 1
ATOM 8005 N N . GLN D 1 247 ? -8.947 26.067 -13.164 1.00 17.00 253 GLN D N 1
ATOM 8006 C CA . GLN D 1 247 ? -8.826 25.666 -11.773 1.00 17.30 253 GLN D CA 1
ATOM 8007 C C . GLN D 1 247 ? -9.029 26.869 -10.844 1.00 16.97 253 GLN D C 1
ATOM 8008 O O . GLN D 1 247 ? -8.672 27.991 -11.196 1.00 17.07 253 GLN D O 1
ATOM 8014 N N . GLU D 1 248 ? -9.590 26.645 -9.667 1.00 16.50 254 GLU D N 1
ATOM 8015 C CA . GLU D 1 248 ? -9.781 27.747 -8.719 1.00 17.10 254 GLU D CA 1
ATOM 8016 C C . GLU D 1 248 ? -8.438 28.209 -8.179 1.00 16.27 254 GLU D C 1
ATOM 8017 O O . GLU D 1 248 ? -8.201 29.410 -8.043 1.00 15.50 254 GLU D O 1
ATOM 8023 N N . GLU D 1 249 ? -7.562 27.260 -7.860 1.00 16.67 255 GLU D N 1
ATOM 8024 C CA . GLU D 1 249 ? -6.278 27.586 -7.243 1.00 17.32 255 GLU D CA 1
ATOM 8025 C C . GLU D 1 249 ? -5.157 26.707 -7.801 1.00 17.81 255 GLU D C 1
ATOM 8026 O O . GLU D 1 249 ? -5.380 25.530 -8.130 1.00 18.78 255 GLU D O 1
ATOM 8032 N N . VAL D 1 250 ? -3.978 27.306 -7.945 1.00 17.04 256 VAL D N 1
ATOM 8033 C CA . VAL D 1 250 ? -2.737 26.629 -8.301 1.00 17.61 256 VAL D CA 1
ATOM 8034 C C . VAL D 1 250 ? -1.784 26.805 -7.128 1.00 17.32 256 VAL D C 1
ATOM 8035 O O . VAL D 1 250 ? -1.610 27.913 -6.637 1.00 18.02 256 VAL D O 1
ATOM 8039 N N . TYR D 1 251 ? -1.166 25.722 -6.681 1.00 16.45 257 TYR D N 1
ATOM 8040 C CA . TYR D 1 251 ? -0.149 25.767 -5.642 1.00 16.34 257 TYR D CA 1
ATOM 8041 C C . TYR D 1 251 ? 1.164 25.288 -6.242 1.00 15.89 257 TYR D C 1
ATOM 8042 O O . TYR D 1 251 ? 1.214 24.203 -6.820 1.00 16.04 257 TYR D O 1
ATOM 8051 N N . TYR D 1 252 ? 2.226 26.076 -6.110 1.00 15.02 258 TYR D N 1
ATOM 8052 C CA . TYR D 1 252 ? 3.503 25.740 -6.733 1.00 15.22 258 TYR D CA 1
ATOM 8053 C C . TYR D 1 252 ? 4.669 26.043 -5.796 1.00 15.17 258 TYR D C 1
ATOM 8054 O O . TYR D 1 252 ? 4.807 27.154 -5.284 1.00 15.08 258 TYR D O 1
ATOM 8063 N N . ASP D 1 253 ? 5.519 25.044 -5.593 1.00 15.30 259 ASP D N 1
ATOM 8064 C CA . ASP D 1 253 ? 6.657 25.135 -4.691 1.00 16.10 259 ASP D CA 1
ATOM 8065 C C . ASP D 1 253 ? 7.625 24.013 -5.024 1.00 16.52 259 ASP D C 1
ATOM 8066 O O . ASP D 1 253 ? 7.248 23.029 -5.652 1.00 17.19 259 ASP D O 1
ATOM 8071 N N . SER D 1 254 ? 8.855 24.148 -4.562 1.00 17.04 260 SER D N 1
ATOM 8072 C CA . SER D 1 254 ? 9.851 23.087 -4.726 1.00 17.94 260 SER D CA 1
ATOM 8073 C C . SER D 1 254 ? 9.428 21.782 -4.043 1.00 18.09 260 SER D C 1
ATOM 8074 O O . SER D 1 254 ? 9.853 20.706 -4.471 1.00 19.33 260 SER D O 1
ATOM 8079 N N . SER D 1 255 ? 8.604 21.868 -2.997 1.00 18.17 261 SER D N 1
ATOM 8080 C CA . SER D 1 255 ? 8.294 20.694 -2.180 1.00 18.13 261 SER D CA 1
ATOM 8081 C C . SER D 1 255 ? 6.810 20.368 -2.162 1.00 17.65 261 SER D C 1
ATOM 8082 O O . SER D 1 255 ? 5.981 21.248 -2.008 1.00 16.54 261 SER D O 1
ATOM 8085 N N . LEU D 1 256 ? 6.491 19.087 -2.291 1.00 17.70 262 LEU D N 1
ATOM 8086 C CA . LEU D 1 256 ? 5.118 18.616 -2.134 1.00 17.72 262 LEU D CA 1
ATOM 8087 C C . LEU D 1 256 ? 4.611 18.786 -0.706 1.00 16.97 262 LEU D C 1
ATOM 8088 O O . LEU D 1 256 ? 3.404 18.831 -0.494 1.00 16.69 262 LEU D O 1
ATOM 8093 N N . TRP D 1 257 ? 5.506 18.843 0.276 1.00 16.38 263 TRP D N 1
ATOM 8094 C CA . TRP D 1 257 ? 5.089 19.119 1.649 1.00 16.52 263 TRP D CA 1
ATOM 8095 C C . TRP D 1 257 ? 4.387 20.477 1.694 1.00 16.42 263 TRP D C 1
ATOM 8096 O O . TRP D 1 257 ? 3.360 20.645 2.338 1.00 17.09 263 TRP D O 1
ATOM 8107 N N . THR D 1 258 ? 4.942 21.443 0.974 1.00 15.59 264 THR D N 1
ATOM 8108 C CA . THR D 1 258 ? 4.344 22.768 0.890 1.00 15.31 264 THR D CA 1
ATOM 8109 C C . THR D 1 258 ? 3.034 22.777 0.140 1.00 15.63 264 THR D C 1
ATOM 8110 O O . THR D 1 258 ? 2.032 23.237 0.668 1.00 15.53 264 THR D O 1
ATOM 8114 N N . THR D 1 259 ? 3.029 22.300 -1.104 1.00 15.51 265 THR D N 1
ATOM 8115 C CA . THR D 1 259 ? 1.825 22.438 -1.928 1.00 15.95 265 THR D CA 1
ATOM 8116 C C . THR D 1 259 ? 0.662 21.605 -1.428 1.00 15.93 265 THR D C 1
ATOM 8117 O O . THR D 1 259 ? -0.479 22.002 -1.615 1.00 17.11 265 THR D O 1
ATOM 8121 N N . LEU D 1 260 ? 0.924 20.461 -0.804 1.00 15.37 266 LEU D N 1
ATOM 8122 C CA . LEU D 1 260 ? -0.178 19.652 -0.265 1.00 15.14 266 LEU D CA 1
ATOM 8123 C C . LEU D 1 260 ? -0.699 20.138 1.087 1.00 15.30 266 LEU D C 1
ATOM 8124 O O . LEU D 1 260 ? -1.893 20.079 1.318 1.00 15.70 266 LEU D O 1
ATOM 8129 N N . LEU D 1 261 ? 0.175 20.604 1.970 1.00 15.11 267 LEU D N 1
ATOM 8130 C CA . LEU D 1 261 ? -0.247 20.988 3.319 1.00 15.51 267 LEU D CA 1
ATOM 8131 C C . LEU D 1 261 ? -0.839 22.391 3.403 1.00 15.79 267 LEU D C 1
ATOM 8132 O O . LEU D 1 261 ? -1.631 22.670 4.301 1.00 15.89 267 LEU D O 1
ATOM 8137 N N . ILE D 1 262 ? -0.460 23.271 2.477 1.00 16.40 268 ILE D N 1
ATOM 8138 C CA . ILE D 1 262 ? -0.951 24.654 2.490 1.00 17.14 268 ILE D CA 1
ATOM 8139 C C . ILE D 1 262 ? -2.397 24.746 2.042 1.00 17.18 268 ILE D C 1
ATOM 8140 O O . ILE D 1 262 ? -3.097 25.707 2.375 1.00 16.72 268 ILE D O 1
ATOM 8145 N N . ARG D 1 263 ? -2.846 23.758 1.285 1.00 18.30 269 ARG D N 1
ATOM 8146 C CA . ARG D 1 263 ? -4.223 23.754 0.824 1.00 19.17 269 ARG D CA 1
ATOM 8147 C C . ARG D 1 263 ? -5.162 23.597 2.022 1.00 18.18 269 ARG D C 1
ATOM 8148 O O . ARG D 1 263 ? -4.863 22.893 2.985 1.00 18.27 269 ARG D O 1
ATOM 8156 N N . ASN D 1 264 ? -6.299 24.280 1.934 1.00 17.56 270 ASN D N 1
ATOM 8157 C CA . ASN D 1 264 ? -7.281 24.342 3.007 1.00 16.76 270 ASN D CA 1
ATOM 8158 C C . ASN D 1 264 ? -8.644 23.929 2.452 1.00 16.64 270 ASN D C 1
ATOM 8159 O O . ASN D 1 264 ? -9.529 24.774 2.238 1.00 15.74 270 ASN D O 1
ATOM 8164 N N . PRO D 1 265 ? -8.840 22.633 2.205 1.00 15.98 271 PRO D N 1
ATOM 8165 C CA . PRO D 1 265 ? -10.103 22.176 1.620 1.00 16.01 271 PRO D CA 1
ATOM 8166 C C . PRO D 1 265 ? -11.301 22.443 2.525 1.00 15.99 271 PRO D C 1
ATOM 8167 O O . PRO D 1 265 ? -12.404 22.610 1.999 1.00 16.19 271 PRO D O 1
ATOM 8171 N N . SER D 1 266 ? -11.096 22.520 3.842 1.00 15.96 272 SER D N 1
ATOM 8172 C CA . SER D 1 266 ? -12.211 22.768 4.748 1.00 15.83 272 SER D CA 1
ATOM 8173 C C . SER D 1 266 ? -12.859 24.112 4.485 1.00 15.10 272 SER D C 1
ATOM 8174 O O . SER D 1 266 ? -14.063 24.266 4.649 1.00 14.89 272 SER D O 1
ATOM 8177 N N . ARG D 1 267 ? -12.064 25.113 4.111 1.00 14.78 273 ARG D N 1
ATOM 8178 C CA . ARG D 1 267 ? -12.639 26.405 3.764 1.00 14.57 273 ARG D CA 1
ATOM 8179 C C . ARG D 1 267 ? -13.642 26.272 2.613 1.00 14.39 273 ARG D C 1
ATOM 8180 O O . ARG D 1 267 ? -14.752 26.808 2.688 1.00 14.26 273 ARG D O 1
ATOM 8188 N N . LYS D 1 268 ? -13.252 25.565 1.556 1.00 15.62 274 LYS D N 1
ATOM 8189 C CA . LYS D 1 268 ? -14.094 25.408 0.374 1.00 16.59 274 LYS D CA 1
ATOM 8190 C C . LYS D 1 268 ? -15.374 24.655 0.740 1.00 15.71 274 LYS D C 1
ATOM 8191 O O . LYS D 1 268 ? -16.460 24.959 0.244 1.00 15.10 274 LYS D O 1
ATOM 8197 N N . ILE D 1 269 ? -15.236 23.692 1.638 1.00 15.42 275 ILE D N 1
ATOM 8198 C CA . ILE D 1 269 ? -16.374 22.891 2.082 1.00 15.30 275 ILE D CA 1
ATOM 8199 C C . ILE D 1 269 ? -17.350 23.749 2.861 1.00 14.88 275 ILE D C 1
ATOM 8200 O O . ILE D 1 269 ? -18.556 23.713 2.604 1.00 14.63 275 ILE D O 1
ATOM 8205 N N . LEU D 1 270 ? -16.833 24.535 3.798 1.00 14.47 276 LEU D N 1
ATOM 8206 C CA . LEU D 1 270 ? -17.696 25.400 4.599 1.00 14.88 276 LEU D CA 1
ATOM 8207 C C . LEU D 1 270 ? -18.369 26.448 3.726 1.00 14.57 276 LEU D C 1
ATOM 8208 O O . LEU D 1 270 ? -19.540 26.747 3.913 1.00 15.06 276 LEU D O 1
ATOM 8213 N N . GLU D 1 271 ? -17.643 27.025 2.767 1.00 14.20 277 GLU D N 1
ATOM 8214 C CA . GLU D 1 271 ? -18.275 27.987 1.862 1.00 14.51 277 GLU D CA 1
ATOM 8215 C C . GLU D 1 271 ? -19.464 27.347 1.146 1.00 15.04 277 GLU D C 1
ATOM 8216 O O . GLU D 1 271 ? -20.536 27.952 1.025 1.00 16.04 277 GLU D O 1
ATOM 8222 N N . PHE D 1 272 ? -19.277 26.119 0.687 1.00 16.25 278 PHE D N 1
ATOM 8223 C CA . PHE D 1 272 ? -20.360 25.404 0.009 1.00 16.52 278 PHE D CA 1
ATOM 8224 C C . PHE D 1 272 ? -21.531 25.113 0.956 1.00 16.99 278 PHE D C 1
ATOM 8225 O O . PHE D 1 272 ? -22.701 25.360 0.617 1.00 17.41 278 PHE D O 1
ATOM 8233 N N . LEU D 1 273 ? -21.234 24.623 2.157 1.00 16.81 279 LEU D N 1
ATOM 8234 C CA . LEU D 1 273 ? -22.281 24.298 3.126 1.00 17.19 279 LEU D CA 1
ATOM 8235 C C . LEU D 1 273 ? -23.080 25.533 3.553 1.00 18.11 279 LEU D C 1
ATOM 8236 O O . LEU D 1 273 ? -24.297 25.477 3.688 1.00 18.23 279 LEU D O 1
ATOM 8241 N N . TYR D 1 274 ? -22.395 26.660 3.695 1.00 18.23 280 TYR D N 1
ATOM 8242 C CA . TYR D 1 274 ? -23.012 27.920 4.114 1.00 19.64 280 TYR D CA 1
ATOM 8243 C C . TYR D 1 274 ? -23.858 28.562 3.027 1.00 21.19 280 TYR D C 1
ATOM 8244 O O . TYR D 1 274 ? -24.650 29.474 3.326 1.00 23.44 280 TYR D O 1
ATOM 8253 N N . SER D 1 275 ? -23.662 28.148 1.778 1.00 21.72 281 SER D N 1
ATOM 8254 C CA . SER D 1 275 ? -24.415 28.715 0.656 1.00 23.00 281 SER D CA 1
ATOM 8255 C C . SER D 1 275 ? -25.820 28.123 0.581 1.00 23.95 281 SER D C 1
ATOM 8256 O O . SER D 1 275 ? -26.050 27.014 1.082 1.00 25.11 281 SER D O 1
#

InterPro domains:
  IPR002347 Short-chain dehydrogenase/reductase SDR [PF00106] (35-226)
  IPR002347 Short-chain dehydrogenase/reductase SDR [PR00081] (36-53)
  IPR002347 Short-chain dehydrogenase/reductase SDR [PR00081] (111-122)
  IPR002347 Short-chain dehydrogenase/reductase SDR [PR00081] (157-173)
  IPR002347 Short-chain dehydrogenase/reductase SDR [PR00081] (183-202)
  IPR020904 Short-chain dehydrogenase/reductase, conserved site [PS00061] (170-198)
  IPR036291 NAD(P)-binding domain superfamily [SSF51735] (32-248)
  IPR051253 11-beta-hydroxysteroid dehydrogenase [PTHR44279] (1-291)

Secondary structure (DSSP, 8-state):
---SS---GGGGTT-EEEESS-SSHHHHHHHHHHHHTT-EEEEEES-HHHHHHHHHHHHHHT-SEEEEEE--TT-HHHHHHHHHHHHHHHTS-SEEEE------------S-HHHHHHHHIIIIIHHHHHHHHHHHHHHHHT-EEEEEEEGGGTS--TT-HHHHHHHHHHHHHHHHHHHHHHHHT---EEEEEEE--B--HHHHHHS-GGGGGGPBPHHHHHHHHHHHHHTT-SEEEE-S-HHHHHHS--HHHHHHHHHHGGGB--TT-/-PPPSS---GGGGTT-EEEESS-SSHHHHHHHHHHHHTT-EEEEEES-HHHHHHHHHHHHHHT-SEEEEEE--TT-HHHHHHHHHHHHHHHTS-SEEEE-----------SS-HHHHHHHHIIIIIHHHHHHHHHHHHHHHHT-EEEEEEEGGGTS--TT-HHHHHHHHHHHHHHHHHHHHHHHHT---EEEEEEE--B--HHHHHHHTTTB-S--B-HHHHHHHHHHHHHTT-SEEEE-S-HHHHHHH--HHHHHHHHHHHTTS-TT--/-----S---GGGGTT-EEEESS-SSHHHHHHHHHHHHTT-EEEEEES-HHHHHHHHHHHHHHT-SEEEEEE--TT-HHHHHHHHHHHHHHHTS-SEEEE-----------SS-HHHHHHHIIIIIIHHHHHHHHHHHHHHHHT-EEEEEEEGGGTS--TT-HHHHHHHHHHHHHHHHHHHHHHHTT---EEEEEEE--B--HHHHHHTTT--B-HHHHHHHHHHHHHTT-SEEEE-S-HHHHHHS--HHHHHHHHHH-/-PPPSS---GGGGTT-EEEESS-SSHHHHHHHHHHHHTT-EEEEEES-HHHHHHHHHHHHHHT-SEEEEEE--TT-HHHHHHHHHHHHHHHTS-SEEEE-----------SS-HHHHHHHIIIIIIHHHHHHHHHHHHHHHHT-EEEEEEEGGGTS--TT-HHHHHHHHHHHHHHHHHHHHHHHHT---EEEEEEE--B--HHHHHHT--PPBPHHHHHHHHHHHHHTT-SEEEE-S-HHHHHHS--HHHHHHHHHH-

Foldseek 3Di:
DFAPDADDLLLLAAAQEEFEPCLFFLNLLLLQSSLLSQHHYEYEEADPVSQVVSQVNSVVSHHVHYYYDYDALLDLVCLLVVLVVSQVVSVFHAEYEADDFDQAAFDADDVPVVLLVRRQRRLAVSLVSNCVNRQVRCLVNLHEYEREEELLLQDPDGRCVSNSVNSVNNCVVQVVVQVVCVVVVRSYAYEYEYEYAAQIPSSCVRDDDCVNVQHDYSNVSSVQSVRCRSRSPRYHYDGSDPVPRVPSDDVVVVVVCVVCVVVDDPVVD/DAFAPDADDLLLLAAAQEEFEPCLFFLNLLLLLSSLLSQHEYEYEEADPVSQVVSQVNSVVSHHVHYYYDHDALLDLVCLLVVLVVSCVVSVFHAEYEADDFDQAAFDADDPPVVLLVSRQRRLAVSLVSNCVSRQVRNLVNLHEYEREAELLLQDPDGRCVSNSVNSVNNCVVQVVVQVVCVVVVRSYAYEYEYEDAAPIPSSCVRCVPPDDDDHHYSNVSSVQSVSCRSRRHHYHYDGPDPVVRVVSDDVVVVVVVVVVVVVDDPPPD/DDFAPDDDDLLLLAAAQEEFEPCLFFLSVLLLQSSLLSQHHYEYEEQDPVSQVVSQVNSVVNHHVHYYYDYDALLDLVCLLVVLVVSCVVSVFHAEYEADDFDQAAFDADDPPVVLLVSRQRRLAVSLVSNCVSRLVRNLVNLHEYFREAELLCQDPDGRGVSNSVNSVNCCVVQVVVQVVCVVVVRSYAYEYEYEDADPIPSRCVRCVPPHHYSNVSSVQSVRCRSRSHHYHYDGPDPVVRVPSDDVVVVVCVVVVD/DDFAPDADDLLLLAAAQEEFEPCLFFLSVLLLQSSLLSQHEYEYEEADPVSQVVSQVNSVVNHHVHYYYDYDALLDLVCLLVVLVVSCVVSVFHAEYEADDFDQAAFDADDPPVVLLVRRQRRLAVSLVSNCVNRQVRNLVNLHEYFREAELLCQDPDGRCVSNSVNSVNCCVVQVVVQVVCVVVVRSYAYEYEYEDAAPIPSSCVRPCPDHHHSNVVSVQSVSCRSRRPRYHYDGPDPVRRVVSDDVVVVVVVVVVD

Nearest PDB structures (foldseek):
  3d4n-assembly2_C  TM=1.001E+00  e=2.097E-51  Homo sapiens
  3frj-assembly1_A  TM=1.000E+00  e=3.219E-51  Homo sapiens
  2ilt-assembly1_A  TM=9.820E-01  e=1.855E-51  Homo sapiens
  4c7j-assembly2_D  TM=9.966E-01  e=7.323E-50  Homo sapiens
  3hfg-assembly2_C  TM=9.919E-01  e=6.094E-50  Homo sapiens